Protein AF-Q0V3A7-F1 (afdb_monomer)

pLDDT: mean 83.29, std 17.0, range [27.94, 98.31]

Radius of gyration: 45.24 Å; Cα contacts (8 Å, |Δi|>4): 893; chains: 1; bounding box: 112×80×146 Å

Structure (mmCIF, N/CA/C/O backbone):
data_AF-Q0V3A7-F1
#
_entry.id   AF-Q0V3A7-F1
#
loop_
_atom_site.group_PDB
_atom_site.id
_atom_site.type_symbol
_atom_site.label_atom_id
_atom_site.label_alt_id
_atom_site.label_comp_id
_atom_site.label_asym_id
_atom_site.label_entity_id
_atom_site.label_seq_id
_atom_site.pdbx_PDB_ins_code
_atom_site.Cartn_x
_atom_site.Cartn_y
_atom_site.Cartn_z
_atom_site.occupancy
_atom_site.B_iso_or_equiv
_atom_site.auth_seq_id
_atom_site.auth_comp_id
_atom_site.auth_asym_id
_atom_site.auth_atom_id
_atom_site.pdbx_PDB_model_num
ATOM 1 N N . MET A 1 1 ? 56.114 9.437 -56.604 1.00 45.81 1 MET A N 1
ATOM 2 C CA . MET A 1 1 ? 55.515 10.430 -55.681 1.00 45.81 1 MET A CA 1
ATOM 3 C C . MET A 1 1 ? 55.776 9.882 -54.285 1.00 45.81 1 MET A C 1
ATOM 5 O O . MET A 1 1 ? 54.928 9.220 -53.710 1.00 45.81 1 MET A O 1
ATOM 9 N N . ASP A 1 2 ? 57.025 10.005 -53.835 1.00 43.81 2 ASP A N 1
ATOM 10 C CA . ASP A 1 2 ? 57.661 8.998 -52.955 1.00 43.81 2 ASP A CA 1
ATOM 11 C C . ASP A 1 2 ? 57.825 9.485 -51.507 1.00 43.81 2 ASP A C 1
ATOM 13 O O . ASP A 1 2 ? 58.567 8.934 -50.701 1.00 43.81 2 ASP A O 1
ATOM 17 N N . ILE A 1 3 ? 57.060 10.527 -51.195 1.00 52.53 3 ILE A N 1
ATOM 18 C CA . ILE A 1 3 ? 56.661 10.967 -49.867 1.00 52.53 3 ILE A CA 1
ATOM 19 C C . ILE A 1 3 ? 55.124 10.831 -49.912 1.00 52.53 3 ILE A C 1
ATOM 21 O O . ILE A 1 3 ? 54.512 11.344 -50.845 1.00 52.53 3 ILE A O 1
ATOM 25 N N . VAL A 1 4 ? 54.430 10.131 -49.013 1.00 59.22 4 VAL A N 1
ATOM 26 C CA . VAL A 1 4 ? 54.805 9.809 -47.632 1.00 59.22 4 VAL A CA 1
ATOM 27 C C . VAL A 1 4 ? 54.188 8.452 -47.206 1.00 59.22 4 VAL A C 1
ATOM 29 O O . VAL A 1 4 ? 52.972 8.376 -47.003 1.00 59.22 4 VAL A O 1
ATOM 32 N N . PRO A 1 5 ? 54.979 7.383 -46.988 1.00 69.31 5 PRO A N 1
ATOM 33 C CA . PRO A 1 5 ? 54.489 6.182 -46.301 1.00 69.31 5 PRO A CA 1
ATOM 34 C C . PRO A 1 5 ? 53.975 6.511 -44.891 1.00 69.31 5 PRO A C 1
ATOM 36 O O . PRO A 1 5 ? 52.945 6.005 -44.461 1.00 69.31 5 PRO A O 1
ATOM 39 N N . GLU A 1 6 ? 54.649 7.436 -44.202 1.00 77.88 6 GLU A N 1
ATOM 40 C CA . GLU A 1 6 ? 54.296 7.880 -42.850 1.00 77.88 6 GLU A CA 1
ATOM 41 C C . GLU A 1 6 ? 52.949 8.620 -42.803 1.00 77.88 6 GLU A C 1
ATOM 43 O O . GLU A 1 6 ? 52.169 8.365 -41.894 1.00 77.88 6 GLU A O 1
ATOM 48 N N . PHE A 1 7 ? 52.606 9.462 -43.792 1.00 79.94 7 PHE A N 1
ATOM 49 C CA . PHE A 1 7 ? 51.272 10.088 -43.856 1.00 79.94 7 PHE A CA 1
ATOM 50 C C . PHE A 1 7 ? 50.184 9.043 -44.082 1.00 79.94 7 PHE A C 1
ATOM 52 O O . PHE A 1 7 ? 49.153 9.104 -43.426 1.00 79.94 7 PHE A O 1
ATOM 59 N N . ALA A 1 8 ? 50.411 8.069 -44.971 1.00 79.19 8 ALA A N 1
ATOM 60 C CA . ALA A 1 8 ? 49.449 6.995 -45.199 1.00 79.19 8 ALA A CA 1
ATOM 61 C C . ALA A 1 8 ? 49.226 6.163 -43.922 1.00 79.19 8 ALA A C 1
ATOM 63 O O . ALA A 1 8 ? 48.082 5.866 -43.585 1.00 79.19 8 ALA A O 1
ATOM 64 N N . ILE A 1 9 ? 50.291 5.857 -43.172 1.00 82.94 9 ILE A N 1
ATOM 65 C CA . ILE A 1 9 ? 50.220 5.164 -41.874 1.00 82.94 9 ILE A CA 1
ATOM 66 C C . ILE A 1 9 ? 49.487 6.016 -40.825 1.00 82.94 9 ILE A C 1
ATOM 68 O O . ILE A 1 9 ? 48.584 5.513 -40.157 1.00 82.94 9 ILE A O 1
ATOM 72 N N . LEU A 1 10 ? 49.830 7.301 -40.690 1.00 87.19 10 LEU A N 1
ATOM 73 C CA . LEU A 1 10 ? 49.203 8.215 -39.727 1.00 87.19 10 LEU A CA 1
ATOM 74 C C . LEU A 1 10 ? 47.724 8.466 -40.045 1.00 87.19 10 LEU A C 1
ATOM 76 O O . LEU A 1 10 ? 46.902 8.437 -39.134 1.00 87.19 10 LEU A O 1
ATOM 80 N N . ALA A 1 11 ? 47.372 8.658 -41.318 1.00 86.50 11 ALA A N 1
ATOM 81 C CA . ALA A 1 11 ? 45.991 8.818 -41.766 1.00 86.50 11 ALA A CA 1
ATOM 82 C C . ALA A 1 11 ? 45.180 7.532 -41.560 1.00 86.50 11 ALA A C 1
ATOM 84 O O . ALA A 1 11 ? 44.065 7.599 -41.054 1.00 86.50 11 ALA A O 1
ATOM 85 N N . SER A 1 12 ? 45.755 6.365 -41.877 1.00 87.56 12 SER A N 1
ATOM 86 C CA . SER A 1 12 ? 45.109 5.068 -41.632 1.00 87.56 12 SER A CA 1
ATOM 87 C C . SER A 1 12 ? 44.838 4.862 -40.146 1.00 87.56 12 SER A C 1
ATOM 89 O O . SER A 1 12 ? 43.713 4.562 -39.767 1.00 87.56 12 SER A O 1
ATOM 91 N N . ARG A 1 13 ? 45.830 5.127 -39.284 1.00 91.38 13 ARG A N 1
ATOM 92 C CA . ARG A 1 13 ? 45.651 5.078 -37.830 1.00 91.38 13 ARG A CA 1
ATOM 93 C C . ARG A 1 13 ? 44.579 6.056 -37.348 1.00 91.38 13 ARG A C 1
ATOM 95 O O . ARG A 1 13 ? 43.698 5.643 -36.608 1.00 91.38 13 ARG A O 1
ATOM 102 N N . ALA A 1 14 ? 44.622 7.316 -37.779 1.00 92.75 14 ALA A N 1
ATOM 103 C CA . ALA A 1 14 ? 43.643 8.322 -37.370 1.00 92.75 14 ALA A CA 1
ATOM 104 C C . ALA A 1 14 ? 42.209 7.950 -37.792 1.00 92.75 14 ALA A C 1
ATOM 106 O O . ALA A 1 14 ? 41.275 8.159 -37.023 1.00 92.75 14 ALA A O 1
ATOM 107 N N . ILE A 1 15 ? 42.035 7.359 -38.981 1.00 95.38 15 ILE A N 1
ATOM 108 C CA . ILE A 1 15 ? 40.738 6.852 -39.449 1.00 95.38 15 ILE A CA 1
ATOM 109 C C . ILE A 1 15 ? 40.296 5.634 -38.630 1.00 95.38 15 ILE A C 1
ATOM 111 O O . ILE A 1 15 ? 39.128 5.573 -38.261 1.00 95.38 15 ILE A O 1
ATOM 115 N N . THR A 1 16 ? 41.196 4.710 -38.282 1.00 93.12 16 THR A N 1
ATOM 116 C CA . THR A 1 16 ? 40.890 3.559 -37.412 1.00 93.12 16 THR A CA 1
ATOM 117 C C . THR A 1 16 ? 40.509 3.991 -35.993 1.00 93.12 16 THR A C 1
ATOM 119 O O . THR A 1 16 ? 39.519 3.503 -35.445 1.00 93.12 16 THR A O 1
ATOM 122 N N . ASP A 1 17 ? 41.245 4.938 -35.407 1.00 94.25 17 ASP A N 1
ATOM 123 C CA . ASP A 1 17 ? 40.967 5.496 -34.079 1.00 94.25 17 ASP A CA 1
ATOM 124 C C . ASP A 1 17 ? 39.598 6.220 -34.081 1.00 94.25 17 ASP A C 1
ATOM 126 O O . ASP A 1 17 ? 38.772 6.004 -33.193 1.00 94.25 17 ASP A O 1
ATOM 130 N N . TYR A 1 18 ? 39.297 6.998 -35.129 1.00 96.31 18 TYR A N 1
ATOM 131 C CA . TYR A 1 18 ? 38.002 7.666 -35.318 1.00 96.31 18 TYR A CA 1
ATOM 132 C C . TYR A 1 18 ? 36.845 6.686 -35.600 1.00 96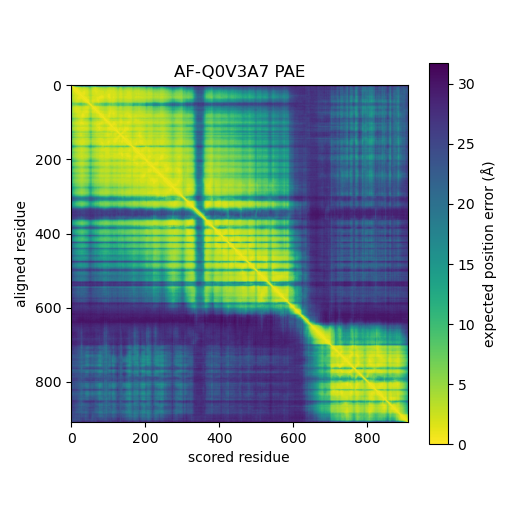.31 18 TYR A C 1
ATOM 134 O O . TYR A 1 18 ? 35.755 6.840 -35.050 1.00 96.31 18 TYR A O 1
ATOM 142 N N . ALA A 1 19 ? 37.063 5.641 -36.402 1.00 96.19 19 ALA A N 1
ATOM 143 C CA . ALA A 1 19 ? 36.079 4.582 -36.633 1.00 96.19 19 ALA A CA 1
ATOM 144 C C . ALA A 1 19 ? 35.749 3.841 -35.327 1.00 96.19 19 ALA A C 1
ATOM 146 O O . ALA A 1 19 ? 34.584 3.576 -35.039 1.00 96.19 19 ALA A O 1
ATOM 147 N N . THR A 1 20 ? 36.766 3.585 -34.498 1.00 94.06 20 THR A N 1
ATOM 148 C CA . THR A 1 20 ? 36.615 3.005 -33.156 1.00 94.06 20 THR A CA 1
ATOM 149 C C . THR A 1 20 ? 35.847 3.946 -32.223 1.00 94.06 20 THR A C 1
ATOM 151 O O . THR A 1 20 ? 34.995 3.492 -31.460 1.00 94.06 20 THR A O 1
ATOM 154 N N . GLN A 1 21 ? 36.085 5.261 -32.306 1.00 96.94 21 GLN A N 1
ATOM 155 C CA . GLN A 1 21 ? 35.310 6.264 -31.571 1.00 96.94 21 GLN A CA 1
ATOM 156 C C . GLN A 1 21 ? 33.831 6.245 -31.984 1.00 96.94 21 GLN A C 1
ATOM 158 O O . GLN A 1 21 ? 32.969 6.140 -31.112 1.00 96.94 21 GLN A O 1
ATOM 163 N N . LEU A 1 22 ? 33.526 6.296 -33.287 1.00 97.00 22 LEU A N 1
ATOM 164 C CA . LEU A 1 22 ? 32.149 6.215 -33.789 1.00 97.00 22 LEU A CA 1
ATOM 165 C C . LEU A 1 22 ? 31.464 4.912 -33.383 1.00 97.00 22 LEU A C 1
ATOM 167 O O . LEU A 1 22 ? 30.310 4.945 -32.970 1.00 97.00 22 LEU A O 1
ATOM 171 N N . GLU A 1 23 ? 32.163 3.779 -33.452 1.00 95.88 23 GLU A N 1
ATOM 172 C CA . GLU A 1 23 ? 31.641 2.486 -33.007 1.00 95.88 23 GLU A CA 1
ATOM 173 C C . GLU A 1 23 ? 31.365 2.482 -31.494 1.00 95.88 23 GLU A C 1
ATOM 175 O O . GLU A 1 23 ? 30.327 1.993 -31.052 1.00 95.88 23 GLU A O 1
ATOM 180 N N . GLY A 1 24 ? 32.224 3.116 -30.691 1.00 93.31 24 GLY A N 1
ATOM 181 C CA . GLY A 1 24 ? 31.993 3.327 -29.262 1.00 93.31 24 GLY A CA 1
ATOM 182 C C . GLY A 1 24 ? 30.755 4.182 -28.965 1.00 93.31 24 GLY A C 1
ATOM 183 O O . GLY A 1 24 ? 29.990 3.850 -28.059 1.00 93.31 24 GLY A O 1
ATOM 184 N N . LEU A 1 25 ? 30.517 5.246 -29.740 1.00 95.56 25 LEU A N 1
ATOM 185 C CA . LEU A 1 25 ? 29.295 6.059 -29.646 1.00 95.56 25 LEU A CA 1
ATOM 186 C C . LEU A 1 25 ? 28.062 5.260 -30.112 1.00 95.56 25 LEU A C 1
ATOM 188 O O . LEU A 1 25 ? 27.035 5.268 -29.434 1.00 95.56 25 LEU A O 1
ATOM 192 N N . ARG A 1 26 ? 28.192 4.484 -31.199 1.00 96.56 26 ARG A N 1
ATOM 193 C CA . ARG A 1 26 ? 27.162 3.585 -31.750 1.00 96.56 26 ARG A CA 1
ATOM 194 C C . ARG A 1 26 ? 26.708 2.537 -30.735 1.00 96.56 26 ARG A C 1
ATOM 196 O O . ARG A 1 26 ? 25.516 2.290 -30.600 1.00 96.56 26 ARG A O 1
ATOM 203 N N . LEU A 1 27 ? 27.649 1.917 -30.020 1.00 91.38 27 LEU A N 1
ATOM 204 C CA . LEU A 1 27 ? 27.371 0.899 -29.000 1.00 91.38 27 LEU A CA 1
ATOM 205 C C . LEU A 1 27 ? 26.739 1.489 -27.731 1.00 91.38 27 LEU A C 1
ATOM 207 O O . LEU A 1 27 ? 25.970 0.801 -27.064 1.00 91.38 27 LEU A O 1
ATOM 211 N N . LYS A 1 28 ? 27.029 2.758 -27.418 1.00 92.38 28 LYS A N 1
ATOM 212 C CA . LYS A 1 28 ? 26.394 3.517 -26.327 1.00 92.38 28 LYS A CA 1
ATOM 213 C C . LYS A 1 28 ? 25.051 4.149 -26.715 1.00 92.38 28 LYS A C 1
ATOM 215 O O . LYS A 1 28 ? 24.356 4.644 -25.836 1.00 92.38 28 LYS A O 1
ATOM 220 N N . ASN A 1 29 ? 24.691 4.132 -28.001 1.00 96.81 29 ASN A N 1
ATOM 221 C CA . ASN A 1 29 ? 23.592 4.905 -28.589 1.00 96.81 29 ASN A CA 1
ATOM 222 C C . ASN A 1 29 ? 23.706 6.431 -28.373 1.00 96.81 29 ASN A C 1
ATOM 224 O O . ASN A 1 29 ? 22.693 7.129 -28.324 1.00 96.81 29 ASN A O 1
ATOM 228 N N . ASP A 1 30 ? 24.928 6.964 -28.266 1.00 96.69 30 ASP A N 1
ATOM 229 C CA . ASP A 1 30 ? 25.177 8.410 -28.187 1.00 96.69 30 ASP A CA 1
ATOM 230 C C . ASP A 1 30 ? 25.087 9.030 -29.590 1.00 96.69 30 ASP A C 1
ATOM 232 O O . ASP A 1 30 ? 26.077 9.366 -30.250 1.00 96.69 30 ASP A O 1
ATOM 236 N N . TRP A 1 31 ? 23.855 9.099 -30.092 1.00 98.00 31 TRP A N 1
ATOM 237 C CA . TRP A 1 31 ? 23.577 9.534 -31.453 1.00 98.00 31 TRP A CA 1
ATOM 238 C C . TRP A 1 31 ? 23.807 11.026 -31.659 1.00 98.00 31 TRP A C 1
ATOM 240 O O . TRP A 1 31 ? 24.150 11.416 -32.770 1.00 98.00 31 TRP A O 1
ATOM 250 N N . ALA A 1 32 ? 23.674 11.857 -30.622 1.00 98.00 32 ALA A N 1
ATOM 251 C CA . ALA A 1 32 ? 23.989 13.276 -30.732 1.00 98.00 32 ALA A CA 1
ATOM 252 C C . ALA A 1 32 ? 25.490 13.481 -30.988 1.00 98.00 32 ALA A C 1
ATOM 254 O O . ALA A 1 32 ? 25.848 14.114 -31.983 1.00 98.00 32 ALA A O 1
ATOM 255 N N . ALA A 1 33 ? 26.369 12.888 -30.169 1.00 97.69 33 ALA A N 1
ATOM 256 C CA . ALA A 1 33 ? 27.809 12.994 -30.391 1.00 97.69 33 ALA A CA 1
ATOM 257 C C . ALA A 1 33 ? 28.242 12.307 -31.695 1.00 97.69 33 ALA A C 1
ATOM 259 O O . ALA A 1 33 ? 29.093 12.838 -32.413 1.00 97.69 33 ALA A O 1
ATOM 260 N N . ALA A 1 34 ? 27.644 11.160 -32.042 1.00 98.12 34 ALA A N 1
ATOM 261 C CA . ALA A 1 34 ? 27.941 10.473 -33.297 1.00 98.12 34 ALA A CA 1
ATOM 262 C C . ALA A 1 34 ? 27.535 11.313 -34.519 1.00 98.12 34 ALA A C 1
ATOM 264 O O . ALA A 1 34 ? 28.309 11.410 -35.467 1.00 98.12 34 ALA A O 1
ATOM 265 N N . TYR A 1 35 ? 26.361 11.955 -34.491 1.00 98.31 35 TYR A N 1
ATOM 266 C CA . TYR A 1 35 ? 25.869 12.784 -35.594 1.00 98.31 35 TYR A CA 1
ATOM 267 C C . TYR A 1 35 ? 26.767 13.998 -35.838 1.00 98.31 35 TYR A C 1
ATOM 269 O O . TYR A 1 35 ? 27.238 14.183 -36.959 1.00 98.31 35 TYR A O 1
ATOM 277 N N . GLU A 1 36 ? 27.085 14.770 -34.792 1.00 98.06 36 GLU A N 1
ATOM 278 C CA . GLU A 1 36 ? 28.024 15.898 -34.900 1.00 98.06 36 GLU A CA 1
ATOM 279 C C . GLU A 1 36 ? 29.405 15.432 -35.400 1.00 98.06 36 GLU A C 1
ATOM 281 O O . GLU A 1 36 ? 30.025 16.091 -36.237 1.00 98.06 36 GLU A O 1
ATOM 286 N N . SER A 1 37 ? 29.859 14.249 -34.963 1.00 97.81 37 SER A N 1
ATOM 287 C CA . SER A 1 37 ? 31.139 13.674 -35.395 1.00 97.81 37 SER A CA 1
ATOM 288 C C . SER A 1 37 ? 31.186 13.340 -36.889 1.00 97.81 37 SER A C 1
ATOM 290 O O . SER A 1 37 ? 32.270 13.437 -37.466 1.00 97.81 37 SER A O 1
ATOM 292 N N . VAL A 1 38 ? 30.073 12.947 -37.529 1.00 97.75 38 VAL A N 1
ATOM 293 C CA . VAL A 1 38 ? 30.041 12.511 -38.948 1.00 97.75 38 VAL A CA 1
ATOM 294 C C . VAL A 1 38 ? 29.666 13.605 -39.951 1.00 97.75 38 VAL A C 1
ATOM 296 O O . VAL A 1 38 ? 29.757 13.367 -41.156 1.00 97.75 38 VAL A O 1
ATOM 299 N N . LEU A 1 39 ? 29.297 14.813 -39.507 1.00 97.62 39 LEU A N 1
ATOM 300 C CA . LEU A 1 39 ? 28.888 15.913 -40.402 1.00 97.62 39 LEU A CA 1
ATOM 301 C C . LEU A 1 39 ? 29.908 16.209 -41.515 1.00 97.62 39 LEU A C 1
ATOM 303 O O . LEU A 1 39 ? 29.526 16.487 -42.652 1.00 97.62 39 LEU A O 1
ATOM 307 N N . TRP A 1 40 ? 31.206 16.100 -41.219 1.00 97.06 40 TRP A N 1
ATOM 308 C CA . TRP A 1 40 ? 32.260 16.305 -42.216 1.00 97.06 40 TRP A CA 1
ATOM 309 C C . TRP A 1 40 ? 32.291 15.208 -43.292 1.00 97.06 40 TRP A C 1
ATOM 311 O O . TRP A 1 40 ? 32.636 15.499 -44.434 1.00 97.06 40 TRP A O 1
ATOM 321 N N . MET A 1 41 ? 31.899 13.970 -42.967 1.00 96.56 41 MET A N 1
ATOM 322 C CA . MET A 1 41 ? 31.795 12.876 -43.941 1.00 96.56 41 MET A CA 1
ATOM 323 C C . MET A 1 41 ? 30.597 13.072 -44.868 1.00 96.56 41 MET A C 1
ATOM 325 O O . MET A 1 41 ? 30.699 12.806 -46.064 1.00 96.56 41 MET A O 1
ATOM 329 N N . VAL A 1 42 ? 29.474 13.564 -44.331 1.00 95.81 42 VAL A N 1
ATOM 330 C CA . VAL A 1 42 ? 28.287 13.932 -45.121 1.00 95.81 42 VAL A CA 1
ATOM 331 C C . VAL A 1 42 ? 28.647 15.035 -46.123 1.00 95.81 42 VAL A C 1
ATOM 333 O O . VAL A 1 42 ? 28.315 14.934 -47.303 1.00 95.81 42 VAL A O 1
ATOM 336 N N . GLU A 1 43 ? 29.373 16.062 -45.675 1.00 96.75 43 GLU A N 1
ATOM 337 C CA . GLU A 1 43 ? 29.843 17.152 -46.536 1.00 96.75 43 GLU A CA 1
ATOM 338 C C . GLU A 1 43 ? 30.898 16.688 -47.554 1.00 96.75 43 GLU A C 1
ATOM 340 O O . GLU A 1 43 ? 30.841 17.097 -48.717 1.00 96.75 43 GLU A O 1
ATOM 345 N N . LEU A 1 44 ? 31.808 15.784 -47.166 1.00 95.75 44 LEU A N 1
ATOM 346 C CA . LEU A 1 44 ? 32.744 15.138 -48.089 1.00 95.75 44 LEU A CA 1
ATOM 347 C C . LEU A 1 44 ? 31.976 14.411 -49.197 1.00 95.75 44 LEU A C 1
ATOM 349 O O . LEU A 1 44 ? 32.103 14.797 -50.351 1.00 95.75 44 LEU A O 1
ATOM 353 N N . ALA A 1 45 ? 31.097 13.461 -48.861 1.00 94.31 45 ALA A N 1
ATOM 354 C CA . ALA A 1 45 ? 30.316 12.695 -49.840 1.00 94.31 45 ALA A CA 1
ATOM 355 C C . ALA A 1 45 ? 29.438 13.571 -50.759 1.00 94.31 45 ALA A C 1
ATOM 357 O O . ALA A 1 45 ? 29.156 13.197 -51.898 1.00 94.31 45 ALA A O 1
ATOM 358 N N . ARG A 1 46 ? 29.005 14.746 -50.280 1.00 94.75 46 ARG A N 1
ATOM 359 C CA . ARG A 1 46 ? 28.258 15.743 -51.066 1.00 94.75 46 ARG A CA 1
ATOM 360 C C . ARG A 1 46 ? 29.145 16.525 -52.045 1.00 94.75 46 ARG A C 1
ATOM 362 O O . ARG A 1 46 ? 28.638 17.026 -53.049 1.00 94.75 46 ARG A O 1
ATOM 369 N N . THR A 1 47 ? 30.431 16.679 -51.737 1.00 94.50 47 THR A N 1
ATOM 370 C CA . THR A 1 47 ? 31.404 17.464 -52.517 1.00 94.50 47 THR A CA 1
ATOM 371 C C . THR A 1 47 ? 32.371 16.603 -53.338 1.00 94.50 47 THR A C 1
ATOM 373 O O . THR A 1 47 ? 33.026 17.133 -54.239 1.00 94.50 47 THR A O 1
ATOM 376 N N . SER A 1 48 ? 32.407 15.287 -53.100 1.00 90.50 48 SER A N 1
ATOM 377 C CA . SER A 1 48 ? 33.153 14.289 -53.870 1.00 90.50 48 SER A CA 1
ATOM 378 C C . SER A 1 48 ? 32.907 14.414 -55.383 1.00 90.50 48 SER A C 1
ATOM 380 O O . SER A 1 48 ? 31.752 14.440 -55.824 1.00 90.50 48 SER A O 1
ATOM 382 N N . PRO A 1 49 ? 33.954 14.425 -56.228 1.00 88.44 49 PRO A N 1
ATOM 383 C CA . PRO A 1 49 ? 33.775 14.350 -57.672 1.00 88.44 49 PRO A CA 1
ATOM 384 C C . PRO A 1 49 ? 33.247 12.965 -58.077 1.00 88.44 49 PRO A C 1
ATOM 386 O O . PRO A 1 49 ? 33.777 11.941 -57.657 1.00 88.44 49 PRO A O 1
ATOM 389 N N . ILE A 1 50 ? 32.247 12.928 -58.966 1.00 84.50 50 ILE A N 1
ATOM 390 C CA . ILE A 1 50 ? 31.606 11.685 -59.457 1.00 84.50 50 ILE A CA 1
ATOM 391 C C . ILE A 1 50 ? 32.620 10.717 -60.099 1.00 84.50 50 ILE A C 1
ATOM 393 O O . ILE A 1 50 ? 32.423 9.504 -60.100 1.00 84.50 50 ILE A O 1
ATOM 397 N N . THR A 1 51 ? 33.713 11.247 -60.652 1.00 86.12 51 THR A N 1
ATOM 398 C CA . THR A 1 51 ? 34.800 10.470 -61.253 1.00 86.12 51 THR A CA 1
ATOM 399 C C . THR A 1 51 ? 36.140 10.906 -60.679 1.00 86.12 51 THR A C 1
ATOM 401 O O . THR A 1 51 ? 36.542 12.055 -60.879 1.00 86.12 51 THR A O 1
ATOM 404 N N . THR A 1 52 ? 36.869 9.988 -60.045 1.00 83.81 52 THR A N 1
ATOM 405 C CA . THR A 1 52 ? 38.249 10.236 -59.618 1.00 83.81 52 THR A CA 1
ATOM 406 C 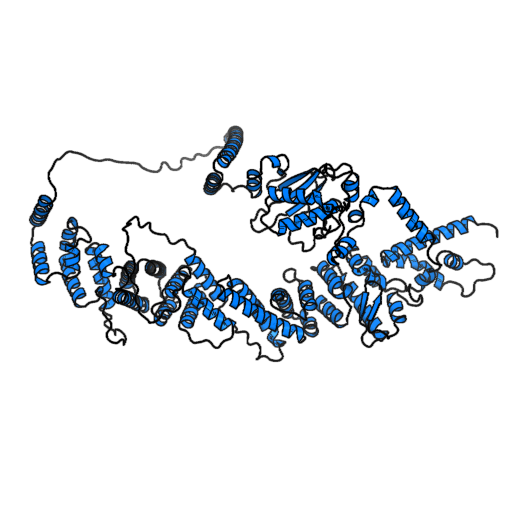C . THR A 1 52 ? 39.155 10.454 -60.836 1.00 83.81 52 THR A C 1
ATOM 408 O O . THR A 1 52 ? 39.247 9.559 -61.684 1.00 83.81 52 THR A O 1
ATOM 411 N N . PRO A 1 53 ? 39.858 11.597 -60.956 1.00 84.62 53 PRO A N 1
ATOM 412 C CA . PRO A 1 53 ? 40.839 11.786 -62.016 1.00 84.62 53 PRO A CA 1
ATOM 413 C C . PRO A 1 53 ? 41.973 10.751 -61.897 1.00 84.62 53 PRO A C 1
ATOM 415 O O . PRO A 1 53 ? 42.442 10.492 -60.783 1.00 84.62 53 PRO A O 1
ATOM 418 N N . PRO A 1 54 ? 42.466 10.169 -63.009 1.00 82.38 54 PRO A N 1
ATOM 419 C CA . PRO A 1 54 ? 43.562 9.205 -62.963 1.00 82.38 54 PRO A CA 1
ATOM 420 C C . PRO A 1 54 ? 44.773 9.728 -62.176 1.00 82.38 54 PRO A C 1
ATOM 422 O O . PRO A 1 54 ? 45.170 10.887 -62.310 1.00 82.38 54 PRO A O 1
ATOM 425 N N . GLY A 1 55 ? 45.352 8.871 -61.333 1.00 84.19 55 GLY A N 1
ATOM 426 C CA . GLY A 1 55 ? 46.525 9.197 -60.516 1.00 84.19 55 GLY A CA 1
ATOM 427 C C . GLY A 1 55 ? 46.268 10.063 -59.275 1.00 84.19 55 GLY A C 1
ATOM 428 O O . GLY A 1 55 ? 47.232 10.395 -58.591 1.00 84.19 55 GLY A O 1
ATOM 429 N N . HIS A 1 56 ? 45.016 10.416 -58.960 1.00 82.88 56 HIS A N 1
ATOM 430 C CA . HIS A 1 56 ? 44.678 11.173 -57.750 1.00 82.88 56 HIS A CA 1
ATOM 431 C C . HIS A 1 56 ? 44.168 10.243 -56.640 1.00 82.88 56 HIS A C 1
ATOM 433 O O . HIS A 1 56 ? 43.259 9.439 -56.852 1.00 82.88 56 HIS A O 1
ATOM 439 N N . LEU A 1 57 ? 44.745 10.366 -55.441 1.00 83.06 57 LEU A N 1
ATOM 440 C CA . LEU A 1 57 ? 44.225 9.745 -54.224 1.00 83.06 57 LEU A CA 1
ATOM 441 C C . LEU A 1 57 ? 43.255 10.730 -53.566 1.00 83.06 57 LEU A C 1
ATOM 443 O O . LEU A 1 57 ? 43.680 11.789 -53.110 1.00 83.06 57 LEU A O 1
ATOM 447 N N . LEU A 1 58 ? 41.967 10.392 -53.540 1.00 88.69 58 LEU A N 1
ATOM 448 C CA . LEU A 1 58 ? 40.955 11.182 -52.839 1.00 88.69 58 LEU A CA 1
ATOM 449 C C . LEU A 1 58 ? 40.757 10.642 -51.404 1.00 88.69 58 LEU A C 1
ATOM 451 O O . LEU A 1 58 ? 41.004 9.450 -51.184 1.00 88.69 58 LEU A O 1
ATOM 455 N N . PRO A 1 59 ? 40.323 11.463 -50.425 1.00 89.62 59 PRO A N 1
ATOM 456 C CA . PRO A 1 59 ? 40.086 11.019 -49.044 1.00 89.62 59 PRO A CA 1
ATOM 457 C C . PRO A 1 59 ? 39.153 9.803 -48.929 1.00 89.62 59 PRO A C 1
ATOM 459 O O . PRO A 1 59 ? 39.373 8.922 -48.100 1.00 89.62 59 PRO A O 1
ATOM 462 N N . GLU A 1 60 ? 38.163 9.716 -49.814 1.00 92.75 60 GLU A N 1
ATOM 463 C CA . GLU A 1 60 ? 37.193 8.630 -49.942 1.00 92.75 60 GLU A CA 1
ATOM 464 C C . GLU A 1 60 ? 37.875 7.283 -50.195 1.00 92.75 60 GLU A C 1
ATOM 466 O O . GLU A 1 60 ? 37.436 6.283 -49.647 1.00 92.75 60 GLU A O 1
ATOM 471 N N . HIS A 1 61 ? 38.980 7.239 -50.949 1.00 90.62 61 HIS A N 1
ATOM 472 C CA . HIS A 1 61 ? 39.734 5.997 -51.163 1.00 90.62 61 HIS A CA 1
ATOM 473 C C . HIS A 1 61 ? 40.405 5.496 -49.871 1.00 90.62 61 HIS A C 1
ATOM 475 O O . HIS A 1 61 ? 40.565 4.291 -49.678 1.00 90.62 61 HIS A O 1
ATOM 481 N N . ILE A 1 62 ? 40.818 6.414 -48.989 1.00 90.19 62 ILE A N 1
ATOM 482 C CA . ILE A 1 62 ? 41.423 6.060 -47.698 1.00 90.19 62 ILE A CA 1
ATOM 483 C C . ILE A 1 62 ? 40.321 5.594 -46.738 1.00 90.19 62 ILE A C 1
ATOM 485 O O . ILE A 1 62 ? 40.472 4.561 -46.092 1.00 90.19 62 ILE A O 1
ATOM 489 N N . LEU A 1 63 ? 39.179 6.290 -46.713 1.00 94.50 63 LEU A N 1
ATOM 490 C CA . LEU A 1 63 ? 37.996 5.872 -45.955 1.00 94.50 63 LEU A CA 1
ATOM 491 C C . LEU A 1 63 ? 37.442 4.521 -46.436 1.00 94.50 63 LEU A C 1
ATOM 493 O O . LEU A 1 63 ? 37.121 3.677 -45.609 1.00 94.50 63 LEU A O 1
ATOM 497 N N . ASP A 1 64 ? 37.416 4.259 -47.743 1.00 93.50 64 ASP A N 1
ATOM 498 C CA . ASP A 1 64 ? 37.018 2.966 -48.318 1.00 93.50 64 ASP A CA 1
ATOM 499 C C . ASP A 1 64 ? 37.909 1.815 -47.852 1.00 93.50 64 ASP A C 1
ATOM 501 O O . ASP A 1 64 ? 37.421 0.714 -47.606 1.00 93.50 64 ASP A O 1
ATOM 505 N N . SER A 1 65 ? 39.212 2.070 -47.721 1.00 92.69 65 SER A N 1
ATOM 506 C CA . SER A 1 65 ? 40.181 1.064 -47.293 1.00 92.69 65 SER A CA 1
ATOM 507 C C . SER A 1 65 ? 40.228 0.856 -45.779 1.00 92.69 65 SER A C 1
ATOM 509 O O . SER A 1 65 ? 40.579 -0.243 -45.359 1.00 92.69 65 SER A O 1
ATOM 511 N N . GLN A 1 66 ? 39.978 1.895 -44.977 1.00 95.06 66 GLN A N 1
ATOM 512 C CA . GLN A 1 66 ? 40.256 1.895 -43.530 1.00 95.06 66 GLN A CA 1
ATOM 513 C C . GLN A 1 66 ? 38.985 1.959 -42.668 1.00 95.06 66 GLN A C 1
ATOM 515 O O . GLN A 1 66 ? 39.006 1.570 -41.505 1.00 95.06 66 GLN A O 1
ATOM 520 N N . PHE A 1 67 ? 37.862 2.408 -43.230 1.00 96.38 67 PHE A N 1
ATOM 521 C CA . PHE A 1 67 ? 36.562 2.466 -42.562 1.00 96.38 67 PHE A CA 1
ATOM 522 C C . PHE A 1 67 ? 35.423 2.164 -43.560 1.00 96.38 67 PHE A C 1
ATOM 524 O O . PHE A 1 67 ? 34.626 3.049 -43.869 1.00 96.38 67 PHE A O 1
ATOM 531 N N . PRO A 1 68 ? 35.294 0.923 -44.078 1.00 94.56 68 PRO A N 1
ATOM 532 C CA . PRO A 1 68 ? 34.424 0.614 -45.226 1.00 94.56 68 PRO A CA 1
ATOM 533 C C . PRO A 1 68 ? 32.942 1.000 -45.060 1.00 94.56 68 PRO A C 1
ATOM 535 O O . PRO A 1 68 ? 32.242 1.241 -46.043 1.00 94.56 68 PRO A O 1
ATOM 538 N N . VAL A 1 69 ? 32.459 1.095 -43.816 1.00 96.00 69 VAL A N 1
ATOM 539 C CA . VAL A 1 69 ? 31.082 1.493 -43.484 1.00 96.00 69 VAL A CA 1
ATOM 540 C C . VAL A 1 69 ? 30.860 3.012 -43.432 1.00 96.00 69 VAL A C 1
ATOM 542 O O . VAL A 1 69 ? 29.736 3.436 -43.173 1.00 96.00 69 VAL A O 1
ATOM 545 N N . TRP A 1 70 ? 31.869 3.852 -43.705 1.00 96.75 70 TRP A N 1
ATOM 546 C CA . TRP A 1 70 ? 31.747 5.320 -43.653 1.00 96.75 70 TRP A CA 1
ATOM 547 C C . TRP A 1 70 ? 30.580 5.850 -44.498 1.00 96.75 70 TRP A C 1
ATOM 549 O O . TRP A 1 70 ? 29.857 6.743 -44.062 1.00 96.75 70 TRP A O 1
ATOM 559 N N . ARG A 1 71 ? 30.311 5.241 -45.664 1.00 95.12 71 ARG A N 1
ATOM 560 C CA . ARG A 1 71 ? 29.168 5.624 -46.507 1.00 95.12 71 ARG A CA 1
ATOM 561 C C . ARG A 1 71 ? 27.820 5.448 -45.805 1.00 95.12 71 ARG A C 1
ATOM 563 O O . ARG A 1 71 ? 26.942 6.282 -46.007 1.00 95.12 71 ARG A O 1
ATOM 570 N N . LEU A 1 72 ? 27.664 4.442 -44.940 1.00 96.56 72 LEU A N 1
ATOM 571 C CA . LEU A 1 72 ? 26.433 4.239 -44.161 1.00 96.56 72 LEU A CA 1
ATOM 572 C C . LEU A 1 72 ? 26.168 5.438 -43.241 1.00 96.56 72 LEU A C 1
ATOM 574 O O . LEU A 1 72 ? 25.047 5.937 -43.171 1.00 96.56 72 LEU A O 1
ATOM 578 N N . TRP A 1 73 ? 27.227 5.964 -42.621 1.00 97.31 73 TRP A N 1
ATOM 579 C CA . TRP A 1 73 ? 27.176 7.184 -41.818 1.00 97.31 73 TRP A CA 1
ATOM 580 C C . TRP A 1 73 ? 26.888 8.440 -42.653 1.00 97.31 73 TRP A C 1
ATOM 582 O O . TRP A 1 73 ? 26.254 9.358 -42.146 1.00 97.31 73 TRP A O 1
ATOM 592 N N . THR A 1 74 ? 27.268 8.481 -43.937 1.00 96.12 74 THR A N 1
ATOM 593 C CA . THR A 1 74 ? 26.902 9.601 -44.833 1.00 96.12 74 THR A CA 1
ATOM 594 C C . THR A 1 74 ? 25.460 9.560 -45.339 1.00 96.12 74 THR A C 1
ATOM 596 O O . THR A 1 74 ? 24.897 10.605 -45.669 1.00 96.12 74 THR A O 1
ATOM 599 N N . TYR A 1 75 ? 24.845 8.374 -45.396 1.00 96.12 75 TYR A N 1
ATOM 600 C CA . TYR A 1 75 ? 23.426 8.221 -45.733 1.00 96.12 75 TYR A CA 1
ATOM 601 C C . TYR A 1 75 ? 22.499 8.435 -44.528 1.00 96.12 75 TYR A C 1
ATOM 603 O O . TYR A 1 75 ? 21.316 8.720 -44.722 1.00 96.12 75 TYR A O 1
ATOM 611 N N . TRP A 1 76 ? 23.032 8.352 -43.305 1.00 98.12 76 TRP A N 1
ATOM 612 C CA . TRP A 1 76 ? 22.291 8.561 -42.065 1.00 98.12 76 TRP A CA 1
ATOM 613 C C . TRP A 1 76 ? 21.752 9.994 -41.950 1.00 98.12 76 TRP A C 1
ATOM 615 O O . TRP A 1 76 ? 22.494 10.975 -41.997 1.00 98.12 76 TRP A O 1
ATOM 625 N N . LYS A 1 77 ? 20.431 10.111 -41.801 1.00 97.50 77 LYS A N 1
ATOM 626 C CA . LYS A 1 77 ? 19.690 11.371 -41.651 1.00 97.50 77 LYS A CA 1
ATOM 627 C C . LYS A 1 77 ? 18.679 11.218 -40.508 1.00 97.50 77 LYS A C 1
ATOM 629 O O . LYS A 1 77 ? 17.488 11.041 -40.774 1.00 97.50 77 LYS A O 1
ATOM 634 N N . PRO A 1 78 ? 19.145 11.230 -39.247 1.00 97.31 78 PRO A N 1
ATOM 635 C CA . PRO A 1 78 ? 18.286 11.093 -38.078 1.00 97.31 78 PRO A CA 1
ATOM 636 C C . PRO A 1 78 ? 17.390 12.319 -37.889 1.00 97.31 78 PRO A C 1
ATOM 638 O O . PRO A 1 78 ? 17.666 13.409 -38.402 1.00 97.31 78 PRO A O 1
ATOM 641 N N . ASN A 1 79 ? 16.359 12.180 -37.054 1.00 97.94 79 ASN A N 1
ATOM 642 C CA . ASN A 1 79 ? 15.705 13.349 -36.481 1.00 97.94 79 ASN A CA 1
ATOM 643 C C . ASN A 1 79 ? 16.658 14.006 -35.462 1.00 97.94 79 ASN A C 1
ATOM 645 O O . ASN A 1 79 ? 16.782 13.563 -34.322 1.00 97.94 79 ASN A O 1
ATOM 649 N N . VAL A 1 80 ? 17.331 15.082 -35.887 1.00 97.69 80 VAL A N 1
ATOM 650 C CA . VAL A 1 80 ? 18.336 15.808 -35.087 1.00 97.69 80 VAL A CA 1
ATOM 651 C C . VAL A 1 80 ? 17.762 16.362 -33.774 1.00 97.69 80 VAL A C 1
ATOM 653 O O . VAL A 1 80 ? 18.486 16.458 -32.786 1.00 97.69 80 VAL A O 1
ATOM 656 N N . GLN A 1 81 ? 16.470 16.709 -33.729 1.00 97.56 81 GLN A N 1
ATOM 657 C CA . GLN A 1 81 ? 15.822 17.163 -32.492 1.00 97.56 81 GLN A CA 1
ATOM 658 C C . GLN A 1 81 ? 15.657 15.998 -31.509 1.00 97.56 81 GLN A C 1
ATOM 660 O O . GLN A 1 81 ? 16.068 16.121 -30.357 1.00 97.56 81 GLN A O 1
ATOM 665 N N . ARG A 1 82 ? 15.171 14.847 -31.992 1.00 96.88 82 ARG A N 1
ATOM 666 C CA . ARG A 1 82 ? 14.994 13.617 -31.205 1.00 96.88 82 ARG A CA 1
ATOM 667 C C . ARG A 1 82 ? 16.295 13.125 -30.584 1.00 96.88 82 ARG A C 1
ATOM 669 O O . ARG A 1 82 ? 16.353 12.917 -29.378 1.00 96.88 82 ARG A O 1
ATOM 676 N N . ILE A 1 83 ? 17.362 12.975 -31.374 1.00 97.81 83 ILE A N 1
ATOM 677 C CA . ILE A 1 83 ? 18.642 12.466 -30.846 1.00 97.81 83 ILE A CA 1
ATOM 678 C C . ILE A 1 83 ? 19.279 13.419 -29.825 1.00 97.81 83 ILE A C 1
ATOM 680 O O . ILE A 1 83 ? 19.940 12.953 -28.903 1.00 97.81 83 ILE A O 1
ATOM 684 N N . ARG A 1 84 ? 19.051 14.737 -29.943 1.00 97.31 84 ARG A N 1
ATOM 685 C CA . ARG A 1 84 ? 19.507 15.732 -28.958 1.00 97.31 84 ARG A CA 1
ATOM 686 C C . ARG A 1 84 ? 18.652 15.731 -27.691 1.00 97.31 84 ARG A C 1
ATOM 688 O O . ARG A 1 84 ? 19.212 15.867 -26.612 1.00 97.31 84 ARG A O 1
ATOM 695 N N . HIS A 1 85 ? 17.334 15.543 -27.814 1.00 95.50 85 HIS A N 1
ATOM 696 C CA . HIS A 1 85 ? 16.436 15.343 -26.670 1.00 95.50 85 HIS A CA 1
ATOM 697 C C . HIS A 1 85 ? 16.848 14.099 -25.881 1.00 95.50 85 HIS A C 1
ATOM 699 O O . HIS A 1 85 ? 17.154 14.207 -24.699 1.00 95.50 85 HIS A O 1
ATOM 705 N N . LEU A 1 86 ? 16.995 12.952 -26.553 1.00 95.75 86 LEU A N 1
ATOM 706 C CA . LEU A 1 86 ? 17.451 11.710 -25.923 1.00 95.75 86 LEU A CA 1
ATOM 707 C C . LEU A 1 86 ? 18.843 11.863 -25.288 1.00 95.75 86 LEU A C 1
ATOM 709 O O . LEU A 1 86 ? 19.032 11.463 -24.149 1.00 95.75 86 LEU A O 1
ATOM 713 N N . ALA A 1 87 ? 19.802 12.519 -25.948 1.00 95.31 87 ALA A N 1
ATOM 714 C CA . ALA A 1 87 ? 21.120 12.774 -25.353 1.00 95.31 87 ALA A CA 1
ATOM 715 C C . ALA A 1 87 ? 21.106 13.719 -24.128 1.00 95.31 87 ALA A C 1
ATOM 717 O O . ALA A 1 87 ? 22.122 13.829 -23.446 1.00 95.31 87 ALA A O 1
ATOM 718 N N . SER A 1 88 ? 19.988 14.404 -23.850 1.00 94.50 88 SER A N 1
ATOM 719 C CA . SER A 1 88 ? 19.799 15.205 -22.630 1.00 94.50 88 SER A CA 1
ATOM 720 C C . SER A 1 88 ? 19.121 14.446 -21.482 1.00 94.50 88 SER A C 1
ATOM 722 O O . SER A 1 88 ? 19.140 14.929 -20.351 1.00 94.50 88 SER A O 1
ATOM 724 N N . CYS A 1 89 ? 18.549 13.272 -21.758 1.00 92.75 89 CYS A N 1
ATOM 725 C CA . CYS A 1 89 ? 17.944 12.396 -20.760 1.00 92.75 89 CYS A CA 1
ATOM 726 C C . CYS A 1 89 ? 19.015 11.652 -19.949 1.00 92.75 89 CYS A C 1
ATOM 728 O O . CYS A 1 89 ? 20.118 11.389 -20.431 1.00 92.75 89 CYS A O 1
ATOM 730 N N . ASP A 1 90 ? 18.654 11.235 -18.736 1.00 90.06 90 ASP A N 1
ATOM 731 C CA . ASP A 1 90 ? 19.491 10.363 -17.908 1.00 90.06 90 ASP A CA 1
ATOM 732 C C . ASP A 1 90 ? 19.900 9.068 -18.648 1.00 90.06 90 ASP A C 1
ATOM 734 O O . ASP A 1 90 ? 19.072 8.321 -19.190 1.00 90.06 90 ASP A O 1
ATOM 738 N N . CYS A 1 91 ? 21.207 8.791 -18.655 1.00 86.25 91 CYS A N 1
ATOM 739 C CA . CYS A 1 91 ? 21.781 7.648 -19.345 1.00 86.25 91 CYS A CA 1
ATOM 740 C C . CYS A 1 91 ? 21.316 6.315 -18.742 1.00 86.25 91 CYS A C 1
ATOM 742 O O . CYS A 1 91 ? 21.092 5.371 -19.503 1.00 86.25 91 CYS A O 1
ATOM 744 N N . GLU A 1 92 ? 21.087 6.234 -17.425 1.00 86.81 92 GLU A N 1
ATOM 745 C CA . GLU A 1 92 ? 20.604 5.011 -16.776 1.00 86.81 92 GLU A CA 1
ATOM 746 C C . GLU A 1 92 ? 19.221 4.631 -17.318 1.00 86.81 92 GLU A C 1
ATOM 748 O O . GLU A 1 92 ? 19.019 3.498 -17.771 1.00 86.81 92 GLU A O 1
ATOM 753 N N . LYS A 1 93 ? 18.307 5.607 -17.403 1.00 88.50 93 LYS A N 1
ATOM 754 C CA . LYS A 1 93 ? 16.964 5.446 -17.984 1.00 88.50 93 LYS A CA 1
ATOM 755 C C . LYS A 1 93 ? 17.016 4.973 -19.436 1.00 88.50 93 LYS A C 1
ATOM 757 O O . LYS A 1 93 ? 16.248 4.090 -19.818 1.00 88.50 93 LYS A O 1
ATOM 762 N N . LEU A 1 94 ? 17.929 5.510 -20.248 1.00 91.69 94 LEU A N 1
ATOM 763 C CA . LEU A 1 94 ? 18.063 5.110 -21.652 1.00 91.69 94 LEU A CA 1
ATOM 764 C C . LEU A 1 94 ? 18.699 3.729 -21.849 1.00 91.69 94 LEU A C 1
ATOM 766 O O . LEU A 1 94 ? 18.333 3.043 -22.807 1.00 91.69 94 LEU A O 1
ATOM 770 N N . THR A 1 95 ? 19.583 3.261 -20.956 1.00 88.88 95 THR A N 1
ATOM 771 C CA . THR A 1 95 ? 20.132 1.893 -21.073 1.00 88.88 95 THR A CA 1
ATOM 772 C C . THR A 1 95 ? 19.037 0.822 -21.036 1.00 88.88 95 THR A C 1
ATOM 774 O O . THR A 1 95 ? 19.108 -0.155 -21.791 1.00 88.88 95 THR A O 1
ATOM 777 N N . LEU A 1 96 ? 17.977 1.052 -20.248 1.00 87.81 96 LEU A N 1
ATOM 778 C CA . LEU A 1 96 ? 16.813 0.170 -20.105 1.00 87.81 96 LEU A CA 1
ATOM 779 C C . LEU A 1 96 ? 16.042 -0.066 -21.413 1.00 87.81 96 LEU A C 1
ATOM 781 O O . LEU A 1 96 ? 15.339 -1.069 -21.536 1.00 87.81 96 LEU A O 1
ATOM 785 N N . VAL A 1 97 ? 16.154 0.855 -22.372 1.00 94.38 97 VAL A N 1
ATOM 786 C CA . VAL A 1 97 ? 15.478 0.813 -23.679 1.00 94.38 97 VAL A CA 1
ATOM 787 C C . VAL A 1 97 ? 16.465 1.013 -24.831 1.00 94.38 97 VAL A C 1
ATOM 789 O O . VAL A 1 97 ? 16.096 1.460 -25.915 1.00 94.38 97 VAL A O 1
ATOM 792 N N . SER A 1 98 ? 17.729 0.650 -24.604 1.00 95.44 98 SER A N 1
ATOM 793 C CA . SER A 1 98 ? 18.856 0.841 -25.526 1.00 95.44 98 SER A CA 1
ATOM 794 C C . SER A 1 98 ? 18.610 0.313 -26.944 1.00 95.44 98 SER A C 1
ATOM 796 O O . SER A 1 98 ? 19.056 0.933 -27.907 1.00 95.44 98 SER A O 1
ATOM 798 N N . ASP A 1 99 ? 17.855 -0.775 -27.108 1.00 96.25 99 ASP A N 1
ATOM 799 C CA . ASP A 1 99 ? 17.446 -1.259 -28.431 1.00 96.25 99 ASP A CA 1
ATOM 800 C C . ASP A 1 99 ? 16.508 -0.275 -29.160 1.00 96.25 99 ASP A C 1
ATOM 802 O O . ASP A 1 99 ? 16.641 -0.095 -30.367 1.00 96.25 99 ASP A O 1
ATOM 806 N N . LEU A 1 100 ? 15.591 0.411 -28.468 1.00 96.75 100 LEU A N 1
ATOM 807 C CA . LEU A 1 100 ? 14.733 1.417 -29.108 1.00 96.75 100 LEU A CA 1
ATOM 808 C C . LEU A 1 100 ? 15.504 2.687 -29.449 1.00 96.75 100 LEU A C 1
ATOM 810 O O . LEU A 1 100 ? 15.328 3.216 -30.544 1.00 96.75 100 LEU A O 1
ATOM 814 N N . VAL A 1 101 ? 16.405 3.133 -28.568 1.00 97.31 101 VAL A N 1
ATOM 815 C CA . VAL A 1 101 ? 17.305 4.257 -28.874 1.00 97.31 101 VAL A CA 1
ATOM 816 C C . VAL A 1 101 ? 18.145 3.930 -30.114 1.00 97.31 101 VAL A C 1
ATOM 818 O O . VAL A 1 101 ? 18.347 4.791 -30.967 1.00 97.31 101 VAL A O 1
ATOM 821 N N . ALA A 1 102 ? 18.580 2.676 -30.279 1.00 97.56 102 ALA A N 1
ATOM 822 C CA . ALA A 1 102 ? 19.379 2.249 -31.426 1.00 97.56 102 ALA A CA 1
ATOM 823 C C . ALA A 1 102 ? 18.677 2.394 -32.792 1.00 97.56 102 ALA A C 1
ATOM 825 O O . ALA A 1 102 ? 19.360 2.464 -33.815 1.00 97.56 102 ALA A O 1
ATOM 826 N N . LEU A 1 103 ? 17.341 2.468 -32.831 1.00 97.88 103 LEU A N 1
ATOM 827 C CA . LEU A 1 103 ? 16.570 2.623 -34.070 1.00 97.88 103 LEU A CA 1
ATOM 828 C C . LEU A 1 103 ? 16.816 3.965 -34.781 1.00 97.88 103 LEU A C 1
ATOM 830 O O . LEU A 1 103 ? 16.680 4.034 -36.004 1.00 97.88 103 LEU A O 1
ATOM 834 N N . GLU A 1 104 ? 17.217 5.003 -34.044 1.00 98.12 104 GLU A N 1
ATOM 835 C CA . GLU A 1 104 ? 17.548 6.325 -34.594 1.00 98.12 104 GLU A CA 1
ATOM 836 C C . GLU A 1 104 ? 18.978 6.398 -35.173 1.00 98.12 104 GLU A C 1
ATOM 838 O O . GLU A 1 104 ? 19.341 7.401 -35.787 1.00 98.12 104 GLU A O 1
ATOM 843 N N . GLY A 1 105 ? 19.786 5.341 -35.018 1.00 97.69 105 GLY A N 1
ATOM 844 C CA . GLY A 1 105 ? 21.134 5.224 -35.586 1.00 97.69 105 GLY A CA 1
ATOM 845 C C . GLY A 1 105 ? 21.171 4.986 -37.109 1.00 97.69 105 GLY A C 1
ATOM 846 O O . GLY A 1 105 ? 20.122 4.919 -37.758 1.00 97.69 105 GLY A O 1
ATOM 847 N N . PRO A 1 106 ? 22.371 4.846 -37.709 1.00 97.94 106 PRO A N 1
ATOM 848 C CA . PRO A 1 106 ? 22.541 4.577 -39.140 1.00 97.94 106 PRO A CA 1
ATOM 849 C C . PRO A 1 106 ? 21.944 3.225 -39.558 1.00 97.94 106 PRO A C 1
ATOM 851 O O . PRO A 1 106 ? 21.935 2.266 -38.783 1.00 97.94 106 PRO A O 1
ATOM 854 N N . ASP A 1 107 ? 21.486 3.116 -40.810 1.00 97.69 107 ASP A N 1
ATOM 855 C CA . ASP A 1 107 ? 20.980 1.856 -41.369 1.00 97.69 107 ASP A CA 1
ATOM 856 C C . ASP A 1 107 ? 22.106 0.846 -41.633 1.00 97.69 107 ASP A C 1
ATOM 858 O O . ASP A 1 107 ? 22.595 0.679 -42.749 1.00 97.69 107 ASP A O 1
ATOM 862 N N . MET A 1 108 ? 22.475 0.112 -40.587 1.00 94.69 108 MET A N 1
ATOM 863 C CA . MET A 1 108 ? 23.444 -0.984 -40.655 1.00 94.69 108 MET A CA 1
ATOM 864 C C . MET A 1 108 ? 22.860 -2.283 -41.252 1.00 94.69 108 MET A C 1
ATOM 866 O O . MET A 1 108 ? 23.533 -3.311 -41.217 1.00 94.69 108 MET A O 1
ATOM 870 N N . ILE A 1 109 ? 21.609 -2.289 -41.740 1.00 93.38 109 ILE A N 1
ATOM 871 C CA . ILE A 1 109 ? 20.929 -3.498 -42.243 1.00 93.38 109 ILE A CA 1
ATOM 872 C C . ILE A 1 109 ? 20.821 -3.501 -43.765 1.00 93.38 109 ILE A C 1
ATOM 874 O O . ILE A 1 109 ? 21.145 -4.516 -44.381 1.00 93.38 109 ILE A O 1
ATOM 878 N N . THR A 1 110 ? 20.324 -2.419 -44.371 1.00 95.06 110 THR A N 1
ATOM 879 C CA . THR A 1 110 ? 20.219 -2.310 -45.840 1.00 95.06 110 THR A CA 1
ATOM 880 C C . THR A 1 110 ? 21.261 -1.364 -46.428 1.00 95.06 110 THR A C 1
ATOM 882 O O . THR A 1 110 ? 21.610 -1.494 -47.599 1.00 95.06 110 THR A O 1
ATOM 885 N N . GLY A 1 111 ? 21.784 -0.442 -45.614 1.00 94.50 111 GLY A N 1
ATOM 886 C CA . GLY A 1 111 ? 22.748 0.578 -46.015 1.00 94.50 111 GLY A CA 1
ATOM 887 C C . GLY A 1 111 ? 22.207 1.622 -46.991 1.00 94.50 111 GLY A C 1
ATOM 888 O O . GLY A 1 111 ? 22.992 2.335 -47.612 1.00 94.50 111 GLY A O 1
ATOM 889 N N . GLN A 1 112 ? 20.883 1.690 -47.155 1.00 95.00 112 GLN A N 1
ATOM 890 C CA . GLN A 1 112 ? 20.201 2.547 -48.131 1.00 95.00 112 GLN A CA 1
ATOM 891 C C . GLN A 1 112 ? 19.176 3.486 -47.487 1.00 95.00 112 GLN A C 1
ATOM 893 O O . GLN A 1 112 ? 18.750 4.447 -48.128 1.00 95.00 112 GLN A O 1
ATOM 898 N N . ALA A 1 113 ? 18.755 3.213 -46.250 1.00 97.00 113 ALA A N 1
ATOM 899 C CA . ALA A 1 113 ? 17.741 3.997 -45.564 1.00 97.00 113 ALA A CA 1
ATOM 900 C C . ALA A 1 113 ? 18.349 5.098 -44.674 1.00 97.00 113 ALA A C 1
ATOM 902 O O . ALA A 1 113 ? 19.502 5.019 -44.251 1.00 97.00 113 ALA A O 1
ATOM 903 N N . ASN A 1 114 ? 17.552 6.127 -44.370 1.00 96.88 114 ASN A N 1
ATOM 904 C CA . ASN A 1 114 ? 17.999 7.282 -43.582 1.00 96.88 114 ASN A CA 1
ATOM 905 C C . ASN A 1 114 ? 18.308 6.928 -42.118 1.00 96.88 114 ASN A C 1
ATOM 907 O O . ASN A 1 114 ? 19.112 7.615 -41.499 1.00 96.88 114 ASN A O 1
ATOM 911 N N . THR A 1 115 ? 17.667 5.901 -41.557 1.00 98.25 115 THR A N 1
ATOM 912 C CA . THR A 1 115 ? 17.851 5.421 -40.178 1.00 98.25 115 THR A CA 1
ATOM 913 C C . THR A 1 115 ? 17.718 3.899 -40.121 1.00 98.25 115 THR A C 1
ATOM 915 O O . THR A 1 115 ? 17.125 3.284 -41.014 1.00 98.25 115 THR A O 1
ATOM 918 N N . LEU A 1 116 ? 18.214 3.270 -39.052 1.00 98.06 116 LEU A N 1
ATOM 919 C CA . LEU A 1 116 ? 18.055 1.833 -38.810 1.00 98.06 116 LEU A CA 1
ATOM 920 C C . LEU A 1 116 ? 16.583 1.407 -38.802 1.00 98.06 116 LEU A C 1
ATOM 922 O O . LEU A 1 116 ? 16.223 0.371 -39.363 1.00 98.06 116 LEU A O 1
ATOM 926 N N . ARG A 1 117 ? 15.724 2.243 -38.218 1.00 97.94 117 ARG A N 1
ATOM 927 C CA . ARG A 1 117 ? 14.268 2.112 -38.252 1.00 97.94 117 ARG A CA 1
ATOM 928 C C . ARG A 1 117 ? 13.718 2.034 -39.676 1.00 97.94 117 ARG A C 1
ATOM 930 O O . ARG A 1 117 ? 12.967 1.113 -39.990 1.00 97.94 117 ARG A O 1
ATOM 937 N N . ASP A 1 118 ? 14.121 2.954 -40.550 1.00 98.06 118 ASP A N 1
ATOM 938 C CA . ASP A 1 118 ? 13.685 2.970 -41.950 1.00 98.06 118 ASP A CA 1
ATOM 939 C C . ASP A 1 118 ? 14.225 1.747 -42.717 1.00 98.06 118 ASP A C 1
ATOM 941 O O . ASP A 1 118 ? 13.524 1.174 -43.555 1.00 98.06 118 ASP A O 1
ATOM 945 N N . GLY A 1 119 ? 15.432 1.278 -42.377 1.00 97.88 119 GLY A N 1
ATOM 946 C CA . GLY A 1 119 ? 16.011 0.033 -42.893 1.00 97.88 119 GLY A CA 1
ATOM 947 C C . GLY A 1 119 ? 15.197 -1.209 -42.509 1.00 97.88 119 GLY A C 1
ATOM 948 O O . GLY A 1 119 ? 14.973 -2.094 -43.339 1.00 97.88 119 GLY A O 1
ATOM 949 N N . LEU A 1 120 ? 14.669 -1.260 -41.280 1.00 97.88 120 LEU A N 1
ATOM 950 C CA . LEU A 1 120 ? 13.741 -2.311 -40.842 1.00 97.88 120 LEU A CA 1
ATOM 951 C C . LEU A 1 120 ? 12.409 -2.264 -41.608 1.00 97.88 120 LEU A C 1
ATOM 953 O O . LEU A 1 120 ? 11.911 -3.315 -42.021 1.00 97.88 120 LEU A O 1
ATOM 957 N N . VAL A 1 121 ? 11.865 -1.069 -41.862 1.00 98.06 121 VAL A N 1
ATOM 958 C CA . VAL A 1 121 ? 10.659 -0.881 -42.693 1.00 98.06 121 VAL A CA 1
ATOM 959 C C . VAL A 1 121 ? 10.898 -1.350 -44.132 1.00 98.06 121 VAL A C 1
ATOM 961 O O . VAL A 1 121 ? 10.058 -2.049 -44.700 1.00 98.06 121 VAL A O 1
ATOM 964 N N . ALA A 1 122 ? 12.049 -1.012 -44.719 1.00 97.12 122 ALA A N 1
ATOM 965 C CA . ALA A 1 122 ? 12.422 -1.418 -46.073 1.00 97.12 122 ALA A CA 1
ATOM 966 C C . ALA A 1 122 ? 12.632 -2.938 -46.198 1.00 97.12 122 ALA A C 1
ATOM 968 O O . ALA A 1 122 ? 12.225 -3.538 -47.196 1.00 97.12 122 ALA A O 1
ATOM 969 N N . ARG A 1 123 ? 13.228 -3.572 -45.178 1.00 97.00 123 ARG A N 1
ATOM 970 C CA . ARG A 1 123 ? 13.482 -5.021 -45.135 1.00 97.00 123 ARG A CA 1
ATOM 971 C C . ARG A 1 123 ? 12.223 -5.859 -44.898 1.00 97.00 123 ARG A C 1
ATOM 973 O O . ARG A 1 123 ? 12.201 -7.020 -45.300 1.00 97.00 123 ARG A O 1
ATOM 980 N N . TYR A 1 124 ? 11.193 -5.311 -44.256 1.00 97.81 124 TYR A N 1
ATOM 981 C CA . TYR A 1 124 ? 9.974 -6.053 -43.939 1.00 97.81 124 TYR A CA 1
ATOM 982 C C . TYR A 1 124 ? 9.251 -6.554 -45.210 1.00 97.81 124 TYR A C 1
ATOM 984 O O . TYR A 1 124 ? 9.042 -5.806 -46.171 1.00 97.81 124 TYR A O 1
ATOM 992 N N . ASP A 1 125 ? 8.891 -7.840 -45.219 1.00 96.19 125 ASP A N 1
ATOM 993 C CA . ASP A 1 125 ? 8.400 -8.586 -46.391 1.00 96.19 125 ASP A CA 1
ATOM 994 C C . ASP A 1 125 ? 6.888 -8.887 -46.367 1.00 96.19 125 ASP A C 1
ATOM 996 O O . ASP A 1 125 ? 6.342 -9.366 -47.359 1.00 96.19 125 ASP A O 1
ATOM 1000 N N . GLY A 1 126 ? 6.202 -8.599 -45.255 1.00 95.88 126 GLY A N 1
ATOM 1001 C CA . GLY A 1 126 ? 4.772 -8.872 -45.076 1.00 95.88 126 GLY A CA 1
ATOM 1002 C C . GLY A 1 126 ? 4.409 -10.334 -44.779 1.00 95.88 126 GLY A C 1
ATOM 1003 O O . GLY A 1 126 ? 3.228 -10.644 -44.616 1.00 95.88 126 GLY A O 1
ATOM 1004 N N . ILE A 1 127 ? 5.379 -11.253 -44.669 1.00 95.44 127 ILE A N 1
ATOM 1005 C CA . ILE A 1 127 ? 5.092 -12.684 -44.462 1.00 95.44 127 ILE A CA 1
ATOM 1006 C C . ILE A 1 127 ? 4.516 -12.919 -43.058 1.00 95.44 127 ILE A C 1
ATOM 1008 O O . ILE A 1 127 ? 3.468 -13.556 -42.897 1.00 95.44 127 ILE A O 1
ATOM 1012 N N . LYS A 1 128 ? 5.179 -12.376 -42.030 1.00 95.50 128 LYS A N 1
ATOM 1013 C CA . LYS A 1 128 ? 4.777 -12.482 -40.617 1.00 95.50 128 LYS A CA 1
ATOM 1014 C C . LYS A 1 128 ? 4.009 -11.240 -40.174 1.00 95.50 128 LYS A C 1
ATOM 1016 O O . LYS A 1 128 ? 4.366 -10.133 -40.555 1.00 95.50 128 LYS A O 1
ATOM 1021 N N . ASN A 1 129 ? 3.023 -11.394 -39.291 1.00 96.56 129 ASN A N 1
ATOM 1022 C CA . ASN A 1 129 ? 2.347 -10.270 -38.625 1.00 96.56 129 ASN A CA 1
ATOM 1023 C C . ASN A 1 129 ? 3.189 -9.609 -37.516 1.00 96.56 129 ASN A C 1
ATOM 1025 O O . ASN A 1 129 ? 2.677 -8.753 -36.804 1.00 96.56 129 ASN A O 1
ATOM 1029 N N . PHE A 1 130 ? 4.458 -9.991 -37.362 1.00 96.50 130 PHE A N 1
ATOM 1030 C CA . PHE A 1 130 ? 5.388 -9.382 -36.420 1.00 96.50 130 PHE A CA 1
ATOM 1031 C C . PHE A 1 130 ? 6.768 -9.170 -37.052 1.00 96.50 130 PHE A C 1
ATOM 1033 O O . PHE A 1 130 ? 7.258 -10.026 -37.795 1.00 96.50 130 PHE A O 1
ATOM 1040 N N . LEU A 1 131 ? 7.407 -8.049 -36.714 1.00 97.25 131 LEU A N 1
ATOM 1041 C CA . LEU A 1 131 ? 8.848 -7.852 -36.847 1.00 97.25 131 LEU A CA 1
ATOM 1042 C C . LEU A 1 131 ? 9.499 -8.170 -35.498 1.00 97.25 131 LEU A C 1
ATOM 1044 O O . LEU A 1 131 ? 9.026 -7.717 -34.460 1.00 97.25 131 LEU A O 1
ATOM 1048 N N . GLN A 1 132 ? 10.610 -8.900 -35.519 1.00 96.81 132 GLN A N 1
ATOM 1049 C CA . GLN A 1 132 ? 11.495 -9.037 -34.367 1.00 96.81 132 GLN A CA 1
ATOM 1050 C C . GLN A 1 132 ? 12.874 -8.495 -34.734 1.00 96.81 132 GLN A C 1
ATOM 1052 O O . GLN A 1 132 ? 13.456 -8.914 -35.738 1.00 96.81 132 GLN A O 1
ATOM 1057 N N . TRP A 1 133 ? 13.404 -7.592 -33.915 1.00 96.38 133 TRP A N 1
ATOM 1058 C CA . TRP A 1 133 ? 14.770 -7.099 -34.026 1.00 96.38 133 TRP A CA 1
ATOM 1059 C C . TRP A 1 133 ? 15.352 -6.917 -32.621 1.00 96.38 133 TRP A C 1
ATOM 1061 O O . TRP A 1 133 ? 14.828 -6.148 -31.819 1.00 96.38 133 TRP A O 1
ATOM 1071 N N . ARG A 1 134 ? 16.417 -7.674 -32.321 1.00 93.56 134 ARG A N 1
ATOM 1072 C CA . ARG A 1 134 ? 16.981 -7.828 -30.968 1.00 93.56 134 ARG A CA 1
ATOM 1073 C C . ARG A 1 134 ? 15.888 -8.133 -29.924 1.00 93.56 134 ARG A C 1
ATOM 1075 O O . ARG A 1 134 ? 15.155 -9.105 -30.119 1.00 93.56 134 ARG A O 1
ATOM 1082 N N . GLY A 1 135 ? 15.790 -7.357 -28.839 1.00 89.88 135 GLY A N 1
ATOM 1083 C CA . GLY A 1 135 ? 14.751 -7.503 -27.818 1.00 89.88 135 GLY A CA 1
ATOM 1084 C C . GLY A 1 135 ? 13.370 -6.988 -28.240 1.00 89.88 135 GLY A C 1
ATOM 1085 O O . GLY A 1 135 ? 12.378 -7.353 -27.616 1.00 89.88 135 GLY A O 1
ATOM 1086 N N . ILE A 1 136 ? 13.280 -6.182 -29.302 1.00 95.69 136 ILE A N 1
ATOM 1087 C CA . ILE A 1 136 ? 12.028 -5.548 -29.726 1.00 95.69 136 ILE A CA 1
ATOM 1088 C C . ILE A 1 136 ? 11.206 -6.510 -30.589 1.00 95.69 136 ILE A C 1
ATOM 1090 O O . ILE A 1 136 ? 11.686 -7.061 -31.585 1.00 95.69 136 ILE A O 1
ATOM 1094 N N . ILE A 1 137 ? 9.927 -6.651 -30.237 1.00 97.56 137 ILE A N 1
ATOM 1095 C CA . ILE A 1 137 ? 8.917 -7.376 -31.010 1.00 97.56 137 ILE A CA 1
ATOM 1096 C C . ILE A 1 137 ? 7.787 -6.397 -31.329 1.00 97.56 137 ILE A C 1
ATOM 1098 O O . ILE A 1 137 ? 7.169 -5.854 -30.420 1.00 97.56 137 ILE A O 1
ATOM 1102 N N . VAL A 1 138 ? 7.508 -6.179 -32.613 1.00 97.94 138 VAL A N 1
ATOM 1103 C CA . VAL A 1 138 ? 6.496 -5.231 -33.101 1.00 97.94 138 VAL A CA 1
ATOM 1104 C C . VAL A 1 138 ? 5.430 -5.985 -33.879 1.00 97.94 138 VAL A C 1
ATOM 1106 O O . VAL A 1 138 ? 5.749 -6.638 -34.871 1.00 97.94 138 VAL A O 1
ATOM 1109 N N . GLU A 1 139 ? 4.170 -5.884 -33.467 1.00 98.00 139 GLU A N 1
ATOM 1110 C CA . GLU A 1 139 ? 3.040 -6.316 -34.286 1.00 98.00 139 GLU A CA 1
ATOM 1111 C C . GLU A 1 139 ? 2.857 -5.360 -35.472 1.00 98.00 139 GLU A C 1
ATOM 1113 O O . GLU A 1 139 ? 2.917 -4.138 -35.329 1.00 98.00 139 GLU A O 1
ATOM 1118 N N . VAL A 1 140 ? 2.617 -5.919 -36.658 1.00 97.19 140 VAL A N 1
ATOM 1119 C CA . VAL A 1 140 ? 2.420 -5.161 -37.895 1.00 97.19 140 VAL A CA 1
ATOM 1120 C C . VAL A 1 140 ? 0.981 -5.339 -38.384 1.00 97.19 140 VAL A C 1
ATOM 1122 O O . VAL A 1 140 ? 0.691 -6.314 -39.094 1.00 97.19 140 VAL A O 1
ATOM 1125 N N . PRO A 1 141 ? 0.070 -4.401 -38.056 1.00 93.31 141 PRO A N 1
ATOM 1126 C CA . PRO A 1 141 ? -1.282 -4.403 -38.597 1.00 93.31 141 PRO A CA 1
ATOM 1127 C C . PRO A 1 141 ? -1.265 -4.480 -40.126 1.00 93.31 141 PRO A C 1
ATOM 1129 O O . PRO A 1 141 ? -0.420 -3.883 -40.793 1.00 93.31 141 PRO A O 1
ATOM 1132 N N . ASN A 1 142 ? -2.188 -5.249 -40.702 1.00 95.94 142 ASN A N 1
ATOM 1133 C CA . ASN A 1 142 ? -2.339 -5.433 -42.155 1.00 95.94 142 ASN A CA 1
ATOM 1134 C C . ASN A 1 142 ? -1.104 -5.986 -42.907 1.00 95.94 142 ASN A C 1
ATOM 1136 O O . ASN A 1 142 ? -1.166 -6.144 -44.123 1.00 95.94 142 ASN A O 1
ATOM 1140 N N . ARG A 1 143 ? -0.002 -6.309 -42.212 1.00 97.06 143 ARG A N 1
ATOM 1141 C CA . ARG A 1 143 ? 1.261 -6.816 -42.779 1.00 97.06 143 ARG A CA 1
ATOM 1142 C C . ARG A 1 143 ? 1.878 -5.937 -43.880 1.00 97.06 143 ARG A C 1
ATOM 1144 O O . ARG A 1 143 ? 2.511 -6.446 -44.803 1.00 97.06 143 ARG A O 1
ATOM 1151 N N . THR A 1 144 ? 1.729 -4.613 -43.794 1.00 97.75 144 THR A N 1
ATOM 1152 C CA . THR A 1 144 ? 2.299 -3.668 -44.775 1.00 97.75 144 THR A CA 1
ATOM 1153 C C . THR A 1 144 ? 3.506 -2.901 -44.230 1.00 97.75 144 THR A C 1
ATOM 1155 O O . THR A 1 144 ? 3.578 -2.593 -43.039 1.00 97.75 144 THR A O 1
ATOM 1158 N N . ARG A 1 145 ? 4.435 -2.520 -45.123 1.00 97.81 145 ARG A N 1
ATOM 1159 C CA . ARG A 1 145 ? 5.576 -1.635 -44.797 1.00 97.81 145 ARG A CA 1
ATOM 1160 C C . ARG A 1 145 ? 5.126 -0.293 -44.215 1.00 97.81 145 ARG A C 1
ATOM 1162 O O . ARG A 1 145 ? 5.701 0.196 -43.253 1.00 97.81 145 ARG A O 1
ATOM 1169 N N . GLU A 1 146 ? 4.053 0.271 -44.759 1.00 97.81 146 GLU A N 1
ATOM 1170 C CA . GLU A 1 146 ? 3.471 1.519 -44.262 1.00 97.81 146 GLU A CA 1
ATOM 1171 C C . GLU A 1 146 ? 2.955 1.384 -42.819 1.00 97.81 146 GLU A C 1
ATOM 1173 O O . GLU A 1 146 ? 3.138 2.293 -42.010 1.00 97.81 146 GLU A O 1
ATOM 1178 N N . SER A 1 147 ? 2.344 0.246 -42.463 1.00 97.19 147 SER A N 1
ATOM 1179 C CA . SER A 1 147 ? 1.852 0.042 -41.100 1.00 97.19 147 SER A CA 1
ATOM 1180 C C . SER A 1 147 ? 2.988 -0.130 -40.096 1.00 97.19 147 SER A C 1
ATOM 1182 O O . SER A 1 147 ? 2.907 0.444 -39.014 1.00 97.19 147 SER A O 1
ATOM 1184 N N . ILE A 1 148 ? 4.054 -0.868 -40.432 1.00 97.56 148 ILE A N 1
ATOM 1185 C CA . ILE A 1 148 ? 5.214 -0.972 -39.533 1.00 97.56 148 ILE A CA 1
ATOM 1186 C C . ILE A 1 148 ? 5.950 0.366 -39.402 1.00 97.56 148 ILE A C 1
ATOM 1188 O O . ILE A 1 148 ? 6.332 0.723 -38.293 1.00 97.56 148 ILE A O 1
ATOM 1192 N N . GLY A 1 149 ? 6.070 1.150 -40.480 1.00 97.69 149 GLY A N 1
ATOM 1193 C CA . GLY A 1 149 ? 6.627 2.505 -40.413 1.00 97.69 149 GLY A CA 1
ATOM 1194 C C . GLY A 1 149 ? 5.842 3.412 -39.462 1.00 97.69 149 GLY A C 1
ATOM 1195 O O . GLY A 1 149 ? 6.434 4.052 -38.596 1.00 97.69 149 GLY A O 1
ATOM 1196 N N . ARG A 1 150 ? 4.503 3.392 -39.542 1.00 97.94 150 ARG A N 1
ATOM 1197 C CA . ARG A 1 150 ? 3.635 4.132 -38.608 1.00 97.94 150 ARG A CA 1
ATOM 1198 C C . ARG A 1 150 ? 3.775 3.665 -37.158 1.00 97.94 150 ARG A C 1
ATOM 1200 O O . ARG A 1 150 ? 3.806 4.503 -36.263 1.00 97.94 150 ARG A O 1
ATOM 1207 N N . VAL A 1 151 ? 3.866 2.356 -36.914 1.00 97.75 151 VAL A N 1
ATOM 1208 C CA . VAL A 1 151 ? 4.044 1.814 -35.556 1.00 97.75 151 VAL A CA 1
ATOM 1209 C C . VAL A 1 151 ? 5.414 2.199 -34.987 1.00 97.75 151 VAL A C 1
ATOM 1211 O O . VAL A 1 151 ? 5.480 2.676 -33.858 1.00 97.75 151 VAL A O 1
ATOM 1214 N N . LEU A 1 152 ? 6.495 2.068 -35.762 1.00 97.69 152 LEU A N 1
ATOM 1215 C CA . LEU A 1 152 ? 7.846 2.423 -35.316 1.00 97.69 152 LEU A CA 1
ATOM 1216 C C . LEU A 1 152 ? 8.017 3.933 -35.069 1.00 97.69 152 LEU A C 1
ATOM 1218 O O . LEU A 1 152 ? 8.666 4.301 -34.094 1.00 97.69 152 LEU A O 1
ATOM 1222 N N . GLU A 1 153 ? 7.413 4.807 -35.883 1.00 97.81 153 GLU A N 1
ATOM 1223 C CA . GLU A 1 153 ? 7.427 6.254 -35.610 1.00 97.81 153 GLU A CA 1
ATOM 1224 C C . GLU A 1 153 ? 6.628 6.598 -34.342 1.00 97.81 153 GLU A C 1
ATOM 1226 O O . GLU A 1 153 ? 7.123 7.362 -33.517 1.00 97.81 153 GLU A O 1
ATOM 1231 N N . ARG A 1 154 ? 5.446 5.993 -34.116 1.00 97.69 154 ARG A N 1
ATOM 1232 C CA . ARG A 1 154 ? 4.696 6.180 -32.853 1.00 97.69 154 ARG A CA 1
ATOM 1233 C C . ARG A 1 154 ? 5.527 5.769 -31.638 1.00 97.69 154 ARG A C 1
ATOM 1235 O O . ARG A 1 154 ? 5.572 6.511 -30.663 1.00 97.69 154 ARG A O 1
ATOM 1242 N N . VAL A 1 155 ? 6.226 4.633 -31.702 1.00 97.69 155 VAL A N 1
ATOM 1243 C CA . VAL A 1 155 ? 7.123 4.187 -30.620 1.00 97.69 155 VAL A CA 1
ATOM 1244 C C . VAL A 1 155 ? 8.253 5.190 -30.374 1.00 97.69 155 VAL A C 1
ATOM 1246 O O . VAL A 1 155 ? 8.559 5.469 -29.218 1.00 97.69 155 VAL A O 1
ATOM 1249 N N . ALA A 1 156 ? 8.849 5.761 -31.425 1.00 96.94 156 ALA A N 1
ATOM 1250 C CA . ALA A 1 156 ? 9.901 6.769 -31.288 1.00 96.94 156 ALA A CA 1
ATOM 1251 C C . ALA A 1 156 ? 9.383 8.070 -30.641 1.00 96.94 156 ALA A C 1
ATOM 1253 O O . ALA A 1 156 ? 10.003 8.572 -29.706 1.00 96.94 156 ALA A O 1
ATOM 1254 N N . CYS A 1 157 ? 8.208 8.561 -31.053 1.00 97.19 157 CYS A N 1
ATOM 1255 C CA . CYS A 1 157 ? 7.541 9.697 -30.405 1.00 97.19 157 CYS A CA 1
ATOM 1256 C C . CYS A 1 157 ? 7.193 9.414 -28.931 1.00 97.19 157 CYS A C 1
ATOM 1258 O O . CYS A 1 157 ? 7.305 10.292 -28.075 1.00 97.19 157 CYS A O 1
ATOM 1260 N N . LEU A 1 158 ? 6.780 8.185 -28.611 1.00 96.69 158 LEU A N 1
ATOM 1261 C CA . LEU A 1 158 ? 6.466 7.789 -27.238 1.00 96.69 158 LEU A CA 1
ATOM 1262 C C . LEU A 1 158 ? 7.701 7.608 -26.359 1.00 96.69 158 LEU A C 1
ATOM 1264 O O . LEU A 1 158 ? 7.623 7.880 -25.163 1.00 96.69 158 LEU A O 1
ATOM 1268 N N . LEU A 1 159 ? 8.837 7.211 -26.936 1.00 96.69 159 LEU A N 1
ATOM 1269 C CA . LEU A 1 159 ? 10.123 7.207 -26.246 1.00 96.69 159 LEU A CA 1
ATOM 1270 C C . LEU A 1 159 ? 10.519 8.633 -25.836 1.00 96.69 159 LEU A C 1
ATOM 1272 O O . LEU A 1 159 ? 10.894 8.842 -24.688 1.00 96.69 159 LEU A O 1
ATOM 1276 N N . GLU A 1 160 ? 10.370 9.625 -26.721 1.00 95.62 160 GLU A N 1
ATOM 1277 C CA . GLU A 1 160 ? 10.610 11.041 -26.382 1.00 95.62 160 GLU A CA 1
ATOM 1278 C C . GLU A 1 160 ? 9.692 11.527 -25.249 1.00 95.62 160 GLU A C 1
ATOM 1280 O O . GLU A 1 160 ? 10.137 12.245 -24.351 1.00 95.62 160 GLU A O 1
ATOM 1285 N N . LEU A 1 161 ? 8.422 11.103 -25.267 1.00 94.56 161 LEU A N 1
ATOM 1286 C CA . LEU A 1 161 ? 7.425 11.438 -24.249 1.00 94.56 161 LEU A CA 1
ATOM 1287 C C . LEU A 1 161 ? 7.685 10.744 -22.900 1.00 94.56 161 LEU A C 1
ATOM 1289 O O . LEU A 1 161 ? 7.397 11.334 -21.855 1.00 94.56 161 LEU A O 1
ATOM 1293 N N . GLY A 1 162 ? 8.190 9.508 -22.914 1.00 93.00 162 GLY A N 1
ATOM 1294 C CA . GLY A 1 162 ? 8.546 8.724 -21.727 1.00 93.00 162 GLY A CA 1
ATOM 1295 C C . GLY A 1 162 ? 9.874 9.147 -21.095 1.00 93.00 162 GLY A C 1
ATOM 1296 O O . GLY A 1 162 ? 9.973 9.177 -19.875 1.00 93.00 162 GLY A O 1
ATOM 1297 N N . ALA A 1 163 ? 10.855 9.537 -21.914 1.00 93.06 163 ALA A N 1
ATOM 1298 C CA . ALA A 1 163 ? 12.172 10.001 -21.476 1.00 93.06 163 ALA A CA 1
ATOM 1299 C C . ALA A 1 163 ? 12.215 11.501 -21.107 1.00 93.06 163 ALA A C 1
ATOM 1301 O O . ALA A 1 163 ? 13.252 12.011 -20.693 1.00 93.06 163 ALA A O 1
ATOM 1302 N N . ASN A 1 164 ? 11.109 12.235 -21.268 1.00 91.06 164 ASN A N 1
ATOM 1303 C CA . ASN A 1 164 ? 11.022 13.632 -20.851 1.00 91.06 164 ASN A CA 1
ATOM 1304 C C . ASN A 1 164 ? 11.036 13.747 -19.312 1.00 91.06 164 ASN A C 1
ATOM 1306 O O . ASN A 1 164 ? 10.023 13.501 -18.660 1.00 91.06 164 ASN A O 1
ATOM 1310 N N . ASP A 1 165 ? 12.163 14.195 -18.757 1.00 81.38 165 ASP A N 1
ATOM 1311 C CA . ASP A 1 165 ? 12.413 14.324 -17.312 1.00 81.38 165 ASP A CA 1
ATOM 1312 C C . ASP A 1 165 ? 11.664 15.493 -16.622 1.00 81.38 165 ASP A C 1
ATOM 1314 O O . ASP A 1 165 ? 11.862 15.761 -15.436 1.00 81.38 165 ASP A O 1
ATOM 1318 N N . SER A 1 166 ? 10.773 16.202 -17.328 1.00 82.81 166 SER A N 1
ATOM 1319 C CA . SER A 1 166 ? 9.961 17.275 -16.735 1.00 82.81 166 SER A CA 1
ATOM 1320 C C . SER A 1 166 ? 8.675 16.757 -16.070 1.00 82.81 166 SER A C 1
ATOM 1322 O O . SER A 1 166 ? 7.647 16.563 -16.715 1.00 82.81 166 SER A O 1
ATOM 1324 N N . GLY A 1 167 ? 8.715 16.597 -14.741 1.00 87.06 167 GLY A N 1
ATOM 1325 C CA . GLY A 1 167 ? 7.524 16.412 -13.901 1.00 87.06 167 GLY A CA 1
ATOM 1326 C C . GLY A 1 167 ? 7.670 15.394 -12.766 1.00 87.06 167 GLY A C 1
ATOM 1327 O O . GLY A 1 167 ? 8.654 14.656 -12.669 1.00 87.06 167 GLY A O 1
ATOM 1328 N N . LEU A 1 168 ? 6.647 15.344 -11.907 1.00 90.31 168 LEU A N 1
ATOM 1329 C CA . LEU A 1 168 ? 6.448 14.242 -10.962 1.00 90.31 168 LEU A CA 1
ATOM 1330 C C . LEU A 1 168 ? 6.095 12.964 -11.741 1.00 90.31 168 LEU A C 1
ATOM 1332 O O . LEU A 1 168 ? 5.362 13.027 -12.727 1.00 90.31 168 LEU A O 1
ATOM 1336 N N . GLY A 1 169 ? 6.600 11.811 -11.299 1.00 91.50 169 GLY A N 1
ATOM 1337 C CA . GLY A 1 169 ? 6.289 10.518 -11.918 1.00 91.50 169 GLY A CA 1
ATOM 1338 C C . GLY A 1 169 ? 7.072 10.175 -13.186 1.00 91.50 169 GLY A C 1
ATOM 1339 O O . GLY A 1 169 ? 6.700 9.235 -13.886 1.00 91.50 169 GLY A O 1
ATOM 1340 N N . HIS A 1 170 ? 8.106 10.943 -13.550 1.00 93.25 170 HIS A N 1
ATOM 1341 C CA . HIS A 1 170 ? 8.843 10.725 -14.801 1.00 93.25 170 HIS A CA 1
ATOM 1342 C C . HIS A 1 170 ? 9.647 9.407 -14.794 1.00 93.25 170 HIS A C 1
ATOM 1344 O O . HIS A 1 170 ? 9.765 8.754 -15.831 1.00 93.25 170 HIS A O 1
ATOM 1350 N N . VAL A 1 171 ? 10.141 8.963 -13.629 1.00 92.81 171 VAL A N 1
ATOM 1351 C CA . VAL A 1 171 ? 10.812 7.659 -13.481 1.00 92.81 171 VAL A CA 1
ATOM 1352 C C . VAL A 1 171 ? 9.802 6.534 -13.698 1.00 92.81 171 VAL A C 1
ATOM 1354 O O . VAL A 1 171 ? 10.026 5.642 -14.513 1.00 92.81 171 VAL A O 1
ATOM 1357 N N . GLU A 1 172 ? 8.656 6.609 -13.030 1.00 94.94 172 GLU A N 1
ATOM 1358 C CA . GLU A 1 172 ? 7.567 5.639 -13.099 1.00 94.94 172 GLU A CA 1
ATOM 1359 C C . GLU A 1 172 ? 6.978 5.560 -14.513 1.00 94.94 172 GLU A C 1
ATOM 1361 O O . GLU A 1 172 ? 6.733 4.465 -15.013 1.00 94.94 172 GLU A O 1
ATOM 1366 N N . LYS A 1 173 ? 6.863 6.695 -15.211 1.00 95.75 173 LYS A N 1
ATOM 1367 C CA . LYS A 1 173 ? 6.476 6.773 -16.628 1.00 95.75 173 LYS A CA 1
ATOM 1368 C C . LYS A 1 173 ? 7.464 6.053 -17.548 1.00 95.75 173 LYS A C 1
ATOM 1370 O O . LYS A 1 173 ? 7.047 5.363 -18.478 1.00 95.75 173 LYS A O 1
ATOM 1375 N N . MET A 1 174 ? 8.766 6.189 -17.299 1.00 95.62 174 MET A N 1
ATOM 1376 C CA . MET A 1 174 ? 9.805 5.522 -18.089 1.00 95.62 174 MET A CA 1
ATOM 1377 C C . MET A 1 174 ? 9.886 4.017 -17.787 1.00 95.62 174 MET A C 1
ATOM 1379 O O . MET A 1 174 ? 10.053 3.202 -18.698 1.00 95.62 174 MET A O 1
ATOM 1383 N N . LEU A 1 175 ? 9.695 3.622 -16.524 1.00 94.38 175 LEU A N 1
ATOM 1384 C CA . LEU A 1 175 ? 9.536 2.219 -16.129 1.00 94.38 175 LEU A CA 1
ATOM 1385 C C . LEU A 1 175 ? 8.285 1.606 -16.775 1.00 94.38 175 LEU A C 1
ATOM 1387 O O . LEU A 1 175 ? 8.361 0.513 -17.332 1.00 94.38 175 LEU A O 1
ATOM 1391 N N . PHE A 1 176 ? 7.169 2.338 -16.801 1.00 96.69 176 PHE A N 1
ATOM 1392 C CA . PHE A 1 176 ? 5.947 1.941 -17.497 1.00 96.69 176 PHE A CA 1
ATOM 1393 C C . PHE A 1 176 ? 6.166 1.800 -19.001 1.00 96.69 176 PHE A C 1
ATOM 1395 O O . PHE A 1 176 ? 5.776 0.787 -19.569 1.00 96.69 176 PHE A O 1
ATOM 1402 N N . PHE A 1 177 ? 6.858 2.744 -19.647 1.00 97.12 177 PHE A N 1
ATOM 1403 C CA . PHE A 1 177 ? 7.229 2.631 -21.061 1.00 97.12 177 PHE A CA 1
ATOM 1404 C C . PHE A 1 177 ? 8.009 1.333 -21.315 1.00 97.12 177 PHE A C 1
ATOM 1406 O O . PHE A 1 177 ? 7.617 0.527 -22.163 1.00 97.12 177 PHE A O 1
ATOM 1413 N N . ARG A 1 178 ? 9.063 1.082 -20.524 1.00 95.94 178 ARG A N 1
ATOM 1414 C CA . ARG A 1 178 ? 9.873 -0.141 -20.593 1.00 95.94 178 ARG A CA 1
ATOM 1415 C C . ARG A 1 178 ? 9.024 -1.399 -20.420 1.00 95.94 178 ARG A C 1
ATOM 1417 O O . ARG A 1 178 ? 9.067 -2.280 -21.274 1.00 95.94 178 ARG A O 1
ATOM 1424 N N . ASP A 1 179 ? 8.271 -1.507 -19.333 1.00 96.00 179 ASP A N 1
ATOM 1425 C CA . ASP A 1 179 ? 7.612 -2.759 -18.963 1.00 96.00 179 ASP A CA 1
ATOM 1426 C C . ASP A 1 179 ? 6.345 -3.002 -19.791 1.00 96.00 179 ASP A C 1
ATOM 1428 O O . ASP A 1 179 ? 6.113 -4.116 -20.265 1.00 96.00 179 ASP A O 1
ATOM 1432 N N . PHE A 1 180 ? 5.540 -1.967 -20.034 1.00 96.50 180 PHE A N 1
ATOM 1433 C CA . PHE A 1 180 ? 4.292 -2.061 -20.788 1.00 96.50 180 PHE A CA 1
ATOM 1434 C C . PHE A 1 180 ? 4.515 -2.224 -22.297 1.00 96.50 180 PHE A C 1
ATOM 1436 O O . PHE A 1 180 ? 3.881 -3.090 -22.907 1.00 96.50 180 PHE A O 1
ATOM 1443 N N . LEU A 1 181 ? 5.419 -1.431 -22.893 1.00 95.81 181 LEU A N 1
ATOM 1444 C CA . LEU A 1 181 ? 5.672 -1.441 -24.339 1.00 95.81 181 LEU A CA 1
ATOM 1445 C C . LEU A 1 181 ? 6.875 -2.297 -24.740 1.00 95.81 181 LEU A C 1
ATOM 1447 O O . LEU A 1 181 ? 6.744 -3.097 -25.659 1.00 95.81 181 LEU A O 1
ATOM 1451 N N . VAL A 1 182 ? 8.038 -2.141 -24.100 1.00 94.81 182 VAL A N 1
ATOM 1452 C CA . VAL A 1 182 ? 9.309 -2.693 -24.624 1.00 94.81 182 VAL A CA 1
ATOM 1453 C C . VAL A 1 182 ? 9.540 -4.151 -24.226 1.00 94.81 182 VAL A C 1
ATOM 1455 O O . VAL A 1 182 ? 9.970 -4.957 -25.046 1.00 94.81 182 VAL A O 1
ATOM 1458 N N . ALA A 1 183 ? 9.226 -4.522 -22.984 1.00 93.00 183 ALA A N 1
ATOM 1459 C CA . ALA A 1 183 ? 9.442 -5.869 -22.448 1.00 93.00 183 ALA A CA 1
ATOM 1460 C C . ALA A 1 183 ? 8.481 -6.933 -23.025 1.00 93.00 183 ALA A C 1
ATOM 1462 O O . ALA A 1 183 ? 8.522 -8.102 -22.628 1.00 93.00 183 ALA A O 1
ATOM 1463 N N . ARG A 1 184 ? 7.577 -6.533 -23.927 1.00 94.62 184 ARG A N 1
ATOM 1464 C CA . ARG A 1 184 ? 6.475 -7.333 -24.474 1.00 94.62 184 ARG A CA 1
ATOM 1465 C C . ARG A 1 184 ? 6.243 -6.959 -25.948 1.00 94.62 184 ARG A C 1
ATOM 1467 O O . ARG A 1 184 ? 6.812 -5.983 -26.419 1.00 94.62 184 ARG A O 1
ATOM 1474 N N . PRO A 1 185 ? 5.405 -7.692 -26.706 1.00 97.00 185 PRO A N 1
ATOM 1475 C CA . PRO A 1 185 ? 5.059 -7.280 -28.063 1.00 97.00 185 PRO A CA 1
ATOM 1476 C C . PRO A 1 185 ? 4.390 -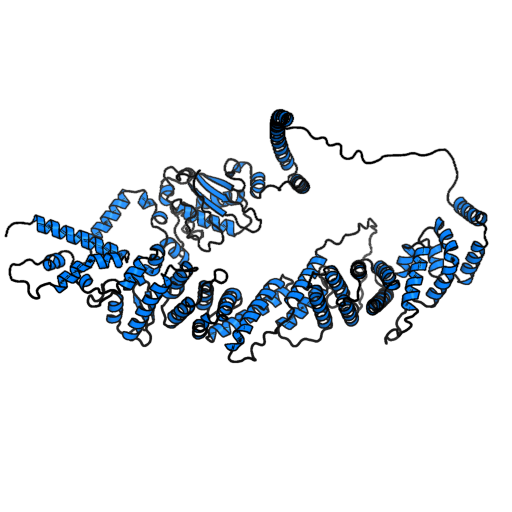5.899 -28.087 1.00 97.00 185 PRO A C 1
ATOM 1478 O O . PRO A 1 185 ? 3.374 -5.682 -27.415 1.00 97.00 185 PRO A O 1
ATOM 1481 N N . ILE A 1 186 ? 4.955 -4.991 -28.880 1.00 97.94 186 ILE A N 1
ATOM 1482 C CA . ILE A 1 186 ? 4.408 -3.668 -29.170 1.00 97.94 186 ILE A CA 1
ATOM 1483 C C . ILE A 1 186 ? 3.225 -3.854 -30.119 1.00 97.94 186 ILE A C 1
ATOM 1485 O O . ILE A 1 186 ? 3.405 -4.257 -31.268 1.00 97.94 186 ILE A O 1
ATOM 1489 N N . THR A 1 187 ? 2.022 -3.549 -29.642 1.00 97.56 187 THR A N 1
ATOM 1490 C CA . THR A 1 187 ? 0.775 -3.594 -30.419 1.00 97.56 187 THR A CA 1
ATOM 1491 C C . THR A 1 187 ? 0.176 -2.196 -30.513 1.00 97.56 187 THR A C 1
ATOM 1493 O O . THR A 1 187 ? 0.411 -1.363 -29.636 1.00 97.56 187 THR A O 1
ATOM 1496 N N . THR A 1 188 ? -0.632 -1.924 -31.543 1.00 97.12 188 THR A N 1
ATOM 1497 C CA . THR A 1 188 ? -1.324 -0.627 -31.684 1.00 97.12 188 THR A CA 1
ATOM 1498 C C . THR A 1 188 ? -2.115 -0.287 -30.423 1.00 97.12 188 THR A C 1
ATOM 1500 O O . THR A 1 188 ? -1.925 0.788 -29.869 1.00 97.12 188 THR A O 1
ATOM 1503 N N . LYS A 1 189 ? -2.865 -1.260 -29.888 1.00 97.19 189 LYS A N 1
ATOM 1504 C CA . LYS A 1 189 ? -3.665 -1.109 -28.668 1.00 97.19 189 LYS A CA 1
ATOM 1505 C C . LYS A 1 189 ? -2.843 -0.650 -27.460 1.00 97.19 189 LYS A C 1
ATOM 1507 O O . LYS A 1 189 ? -3.292 0.200 -26.703 1.00 97.19 189 LYS A O 1
ATOM 1512 N N . ARG A 1 190 ? -1.631 -1.184 -27.276 1.00 97.50 190 ARG A N 1
ATOM 1513 C CA . ARG A 1 190 ? -0.753 -0.756 -26.178 1.00 97.50 190 ARG A CA 1
ATOM 1514 C C . ARG A 1 190 ? -0.190 0.647 -26.380 1.00 97.50 190 ARG A C 1
ATOM 1516 O O . ARG A 1 190 ? -0.056 1.372 -25.401 1.00 97.50 190 ARG A O 1
ATOM 1523 N N . LEU A 1 191 ? 0.118 1.032 -27.618 1.00 98.19 191 LEU A N 1
ATOM 1524 C CA . LEU A 1 191 ? 0.518 2.408 -27.928 1.00 98.19 191 LEU A CA 1
ATOM 1525 C C . LEU A 1 191 ? -0.629 3.374 -27.618 1.00 98.19 191 LEU A C 1
ATOM 1527 O O . LEU A 1 191 ? -0.398 4.370 -26.946 1.00 98.19 191 LEU A O 1
ATOM 1531 N N . ASP A 1 192 ? -1.859 3.026 -28.005 1.00 98.06 192 ASP A N 1
ATOM 1532 C CA . ASP A 1 192 ? -3.059 3.816 -27.707 1.00 98.06 192 ASP A CA 1
ATOM 1533 C C . ASP A 1 192 ? -3.262 3.982 -26.181 1.00 98.06 192 ASP A C 1
ATOM 1535 O O . ASP A 1 192 ? -3.486 5.096 -25.710 1.00 98.06 192 ASP A O 1
ATOM 1539 N N . ILE A 1 193 ? -3.099 2.909 -25.389 1.00 97.81 193 ILE A N 1
ATOM 1540 C CA . ILE A 1 193 ? -3.173 2.967 -23.913 1.00 97.81 193 ILE A CA 1
ATOM 1541 C C . ILE A 1 193 ? -2.058 3.840 -23.333 1.00 97.81 193 ILE A C 1
ATOM 1543 O O . ILE A 1 193 ? -2.329 4.687 -22.484 1.00 97.81 193 ILE A O 1
ATOM 1547 N N . PHE A 1 194 ? -0.807 3.655 -23.762 1.00 97.75 194 PHE A N 1
ATOM 1548 C CA . PHE A 1 194 ? 0.321 4.424 -23.234 1.00 97.75 194 PHE A CA 1
ATOM 1549 C C . PHE A 1 194 ? 0.199 5.918 -23.586 1.00 97.75 194 PHE A C 1
ATOM 1551 O O . PHE A 1 194 ? 0.409 6.764 -22.717 1.00 97.75 194 PHE A O 1
ATOM 1558 N N . GLU A 1 195 ? -0.209 6.251 -24.817 1.00 97.69 195 GLU A N 1
ATOM 1559 C CA . GLU A 1 195 ? -0.513 7.625 -25.247 1.00 97.69 195 GLU A CA 1
ATOM 1560 C C . GLU A 1 195 ? -1.619 8.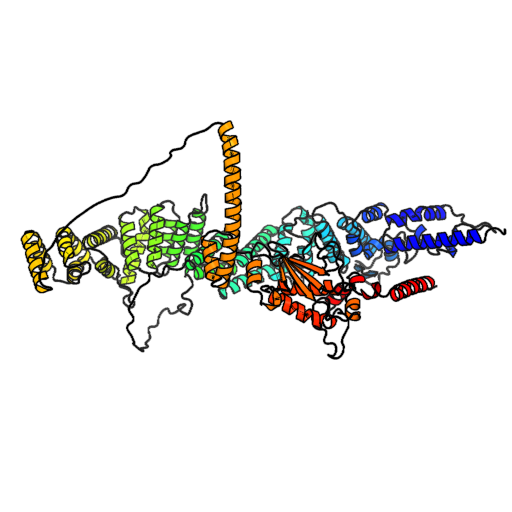256 -24.398 1.00 97.69 195 GLU A C 1
ATOM 1562 O O . GLU A 1 195 ? -1.469 9.396 -23.960 1.00 97.69 195 GLU A O 1
ATOM 1567 N N . ALA A 1 196 ? -2.705 7.523 -24.138 1.00 97.81 196 ALA A N 1
ATOM 1568 C CA . ALA A 1 196 ? -3.798 7.991 -23.293 1.00 97.81 196 ALA A CA 1
ATOM 1569 C C . ALA A 1 196 ? -3.362 8.188 -21.831 1.00 97.81 196 ALA A C 1
ATOM 1571 O O . ALA A 1 196 ? -3.622 9.235 -21.243 1.00 97.81 196 ALA A O 1
ATOM 1572 N N . THR A 1 197 ? -2.619 7.231 -21.269 1.00 97.25 197 THR A N 1
ATOM 1573 C CA . THR A 1 197 ? -2.083 7.310 -19.899 1.00 97.25 197 THR A CA 1
ATOM 1574 C C . THR A 1 197 ? -1.174 8.528 -19.729 1.00 97.25 197 THR A C 1
ATOM 1576 O O . THR A 1 197 ? -1.265 9.240 -18.736 1.00 97.25 197 THR A O 1
ATOM 1579 N N . CYS A 1 198 ? -0.328 8.824 -20.721 1.00 95.44 198 CYS A N 1
ATOM 1580 C CA . CYS A 1 198 ? 0.608 9.949 -20.671 1.00 95.44 198 CYS A CA 1
ATOM 1581 C C . CYS A 1 198 ? -0.045 11.341 -20.730 1.00 95.44 198 CYS A C 1
ATOM 1583 O O . CYS A 1 198 ? 0.666 12.328 -20.529 1.00 95.44 198 CYS A O 1
ATOM 1585 N N . LYS A 1 199 ? -1.348 11.437 -21.029 1.00 95.75 199 LYS A N 1
ATOM 1586 C CA . LYS A 1 199 ? -2.120 12.693 -20.979 1.00 95.75 199 LYS A CA 1
ATOM 1587 C C . LYS A 1 199 ? -2.640 13.004 -19.573 1.00 95.75 199 LYS A C 1
ATOM 1589 O O . LYS A 1 199 ? -2.989 14.150 -19.300 1.00 95.75 199 LYS A O 1
ATOM 1594 N N . ILE A 1 200 ? -2.682 12.004 -18.695 1.00 96.19 200 ILE A N 1
ATOM 1595 C CA . ILE A 1 200 ? -3.233 12.112 -17.346 1.00 96.19 200 ILE A CA 1
ATOM 1596 C C . ILE A 1 200 ? -2.124 12.581 -16.384 1.00 96.19 200 ILE A C 1
ATOM 1598 O O . ILE A 1 200 ? -1.035 11.999 -16.381 1.00 96.19 200 ILE A O 1
ATOM 1602 N N . PRO A 1 201 ? -2.356 13.614 -15.551 1.00 95.06 201 PRO A N 1
ATOM 1603 C CA . PRO A 1 201 ? -1.379 14.055 -14.557 1.00 95.06 201 PRO A CA 1
ATOM 1604 C C . PRO A 1 201 ? -1.075 12.967 -13.515 1.00 95.06 201 PRO A C 1
ATOM 1606 O O . PRO A 1 201 ? -1.986 12.429 -12.885 1.00 95.06 201 PRO A O 1
ATOM 1609 N N . TYR A 1 202 ? 0.209 12.680 -13.289 1.00 94.94 202 TYR A N 1
ATOM 1610 C CA . TYR A 1 202 ? 0.635 11.711 -12.276 1.00 94.94 202 TYR A CA 1
ATOM 1611 C C . TYR A 1 202 ? 0.353 12.203 -10.849 1.00 94.94 202 TYR A C 1
ATOM 1613 O O . TYR A 1 202 ? 0.633 13.356 -10.513 1.00 94.94 202 TYR A O 1
ATOM 1621 N N . LYS A 1 203 ? -0.146 11.300 -9.998 1.00 95.06 203 LYS A N 1
ATOM 1622 C CA . LYS A 1 203 ? -0.377 11.511 -8.562 1.00 95.06 203 LYS A CA 1
ATOM 1623 C C . LYS A 1 203 ? 0.295 10.360 -7.794 1.00 95.06 203 LYS A C 1
ATOM 1625 O O . LYS A 1 203 ? -0.103 9.221 -8.022 1.00 95.06 203 LYS A O 1
ATOM 1630 N N . PRO A 1 204 ? 1.269 10.605 -6.894 1.00 91.94 204 PRO A N 1
ATOM 1631 C CA . PRO A 1 204 ? 1.971 9.529 -6.178 1.00 91.94 204 PRO A CA 1
ATOM 1632 C C . PRO A 1 204 ? 1.041 8.622 -5.357 1.00 91.94 204 PRO A C 1
ATOM 1634 O O . PRO A 1 204 ? 1.228 7.412 -5.321 1.00 91.94 204 PRO A O 1
ATOM 1637 N N . GLU A 1 205 ? -0.002 9.210 -4.764 1.00 92.25 205 GLU A N 1
ATOM 1638 C CA . GLU A 1 205 ? -1.066 8.534 -4.000 1.00 92.25 205 GLU A CA 1
ATOM 1639 C C . GLU A 1 205 ? -1.823 7.469 -4.810 1.00 92.25 205 GLU A C 1
ATOM 1641 O O . GLU A 1 205 ? -2.418 6.556 -4.243 1.00 92.25 205 GLU A O 1
ATOM 1646 N N . ASN A 1 206 ? -1.828 7.592 -6.139 1.00 90.00 206 ASN A N 1
ATOM 1647 C CA . ASN A 1 206 ? -2.511 6.680 -7.041 1.00 90.00 206 ASN A CA 1
ATOM 1648 C C . ASN A 1 206 ? -1.638 6.436 -8.277 1.00 90.00 206 ASN A C 1
ATOM 1650 O O . ASN A 1 206 ? -1.817 7.070 -9.322 1.00 90.00 206 ASN A O 1
ATOM 1654 N N . ASN A 1 207 ? -0.670 5.523 -8.139 1.00 94.56 207 ASN A N 1
ATOM 1655 C CA . ASN A 1 207 ? 0.259 5.151 -9.204 1.00 94.56 207 ASN A CA 1
ATOM 1656 C C . ASN A 1 207 ? -0.466 4.413 -10.348 1.00 94.56 207 ASN A C 1
ATOM 1658 O O . ASN A 1 207 ? -0.461 3.184 -10.457 1.00 94.56 207 ASN A O 1
ATOM 1662 N N . LEU A 1 208 ? -1.075 5.210 -11.227 1.00 96.38 208 LEU A N 1
ATOM 1663 C CA . LEU A 1 208 ? -1.816 4.787 -12.411 1.00 96.38 208 LEU A CA 1
ATOM 1664 C C . LEU A 1 208 ? -1.001 3.866 -13.326 1.00 96.38 208 LEU A C 1
ATOM 1666 O O . LEU A 1 208 ? -1.560 2.973 -13.959 1.00 96.38 208 LEU A O 1
ATOM 1670 N N . TYR A 1 209 ? 0.314 4.074 -13.398 1.00 97.06 209 TYR A N 1
ATOM 1671 C CA . TYR A 1 209 ? 1.195 3.281 -14.243 1.00 97.06 209 TYR A CA 1
ATOM 1672 C C . TYR A 1 209 ? 1.282 1.821 -13.772 1.00 97.06 209 TYR A C 1
ATOM 1674 O O . TYR A 1 209 ? 1.137 0.913 -14.590 1.00 97.06 209 TYR A O 1
ATOM 1682 N N . ASP A 1 210 ? 1.455 1.585 -12.464 1.00 96.62 210 ASP A N 1
ATOM 1683 C CA . ASP A 1 210 ? 1.391 0.229 -11.894 1.00 96.62 210 ASP A CA 1
ATOM 1684 C C . ASP A 1 210 ? -0.034 -0.332 -12.000 1.00 96.62 210 ASP A C 1
ATOM 1686 O O . ASP A 1 210 ? -0.216 -1.456 -12.457 1.00 96.62 210 ASP A O 1
ATOM 1690 N N . ALA A 1 211 ? -1.064 0.467 -11.699 1.00 97.62 211 ALA A N 1
ATOM 1691 C CA . ALA A 1 211 ? -2.458 0.036 -11.824 1.00 97.62 211 ALA A CA 1
ATOM 1692 C C . ALA A 1 211 ? -2.799 -0.488 -13.236 1.00 97.62 211 ALA A C 1
ATOM 1694 O O . ALA A 1 211 ? -3.317 -1.598 -13.373 1.00 97.62 211 ALA A O 1
ATOM 1695 N N . ILE A 1 212 ? -2.451 0.250 -14.298 1.00 97.88 212 ILE A N 1
ATOM 1696 C CA . ILE A 1 212 ? -2.669 -0.187 -15.688 1.00 97.88 212 ILE A CA 1
ATOM 1697 C C . ILE A 1 212 ? -1.821 -1.415 -16.025 1.00 97.88 212 ILE A C 1
ATOM 1699 O O . ILE A 1 212 ? -2.311 -2.316 -16.706 1.00 97.88 212 ILE A O 1
ATOM 1703 N N . LEU A 1 213 ? -0.570 -1.475 -15.557 1.00 97.00 213 LEU A N 1
ATOM 1704 C CA . LEU A 1 213 ? 0.315 -2.619 -15.773 1.00 97.00 213 LEU A CA 1
ATOM 1705 C C . LEU A 1 213 ? -0.299 -3.908 -15.199 1.00 97.00 213 LEU A C 1
ATOM 1707 O O . LEU A 1 213 ? -0.503 -4.866 -15.948 1.00 97.00 213 LEU A O 1
ATOM 1711 N N . GLN A 1 214 ? -0.675 -3.901 -13.915 1.00 97.50 214 GLN A N 1
ATOM 1712 C CA . GLN A 1 214 ? -1.267 -5.060 -13.237 1.00 97.50 214 GLN A CA 1
ATOM 1713 C C . GLN A 1 214 ? -2.611 -5.468 -13.853 1.00 97.50 214 GLN A C 1
ATOM 1715 O O . GLN A 1 214 ? -2.840 -6.655 -14.096 1.00 97.50 214 GLN A O 1
ATOM 1720 N N . VAL A 1 215 ? -3.490 -4.504 -14.151 1.00 97.81 215 VAL A N 1
ATOM 1721 C CA . VAL A 1 215 ? -4.810 -4.778 -14.745 1.00 97.81 215 VAL A CA 1
ATOM 1722 C C . VAL A 1 215 ? -4.681 -5.332 -16.168 1.00 97.81 215 VAL A C 1
ATOM 1724 O O . VAL A 1 215 ? -5.378 -6.279 -16.527 1.00 97.81 215 VAL A O 1
ATOM 1727 N N . TRP A 1 216 ? -3.765 -4.804 -16.984 1.00 97.25 216 TRP A N 1
ATOM 1728 C CA . TRP A 1 216 ? -3.581 -5.256 -18.366 1.00 97.25 216 TRP A CA 1
ATOM 1729 C C . TRP A 1 216 ? -2.922 -6.634 -18.477 1.00 97.25 216 TRP A C 1
ATOM 1731 O O . TRP A 1 216 ? -3.260 -7.420 -19.372 1.00 97.25 216 TRP A O 1
ATOM 1741 N N . ASP A 1 217 ? -1.960 -6.932 -17.603 1.00 96.12 217 ASP A N 1
ATOM 1742 C CA . ASP A 1 217 ? -1.285 -8.231 -17.583 1.00 96.12 217 ASP A CA 1
ATOM 1743 C C . ASP A 1 217 ? -2.215 -9.351 -17.115 1.00 96.12 217 ASP A C 1
ATOM 1745 O O . ASP A 1 217 ? -2.154 -10.457 -17.654 1.00 96.12 217 ASP A O 1
ATOM 1749 N N . ASN A 1 218 ? -3.120 -9.042 -16.184 1.00 97.56 218 ASN A N 1
ATOM 1750 C CA . ASN A 1 218 ? -4.088 -9.984 -15.629 1.00 97.56 218 ASN A CA 1
ATOM 1751 C C . ASN A 1 218 ? -5.483 -9.885 -16.267 1.00 97.56 218 ASN A C 1
ATOM 1753 O O . ASN A 1 218 ? -6.413 -10.501 -15.757 1.00 97.56 218 ASN A O 1
ATOM 1757 N N . ARG A 1 219 ? -5.644 -9.180 -17.398 1.00 96.50 219 ARG A N 1
ATOM 1758 C CA . ARG A 1 219 ? -6.940 -8.942 -18.078 1.00 96.50 219 ARG A CA 1
ATOM 1759 C C . ARG A 1 219 ? -7.795 -10.192 -18.332 1.00 96.50 219 ARG A C 1
ATOM 1761 O O . ARG A 1 219 ? -9.014 -10.102 -18.369 1.00 96.50 219 ARG A O 1
ATOM 1768 N N . ASP A 1 220 ? -7.156 -11.351 -18.492 1.00 96.88 220 ASP A N 1
ATOM 1769 C CA . ASP A 1 220 ? -7.811 -12.641 -18.745 1.00 96.88 220 ASP A CA 1
ATOM 1770 C C . ASP A 1 220 ? -8.232 -13.367 -17.435 1.00 96.88 220 ASP A C 1
ATOM 1772 O O . ASP A 1 220 ? -8.785 -14.466 -17.489 1.00 96.88 220 ASP A O 1
ATOM 1776 N N . ARG A 1 221 ? -7.902 -12.803 -16.258 1.00 96.62 221 ARG A N 1
ATOM 1777 C CA . ARG A 1 221 ? -8.050 -13.377 -14.899 1.00 96.62 221 ARG A CA 1
ATOM 1778 C C . ARG A 1 221 ? -8.238 -12.309 -13.803 1.00 96.62 221 ARG A C 1
ATOM 1780 O O . ARG A 1 221 ? -7.713 -12.450 -12.697 1.00 96.62 221 ARG A O 1
ATOM 1787 N N . LEU A 1 222 ? -8.944 -11.224 -14.113 1.00 97.69 222 LEU A N 1
ATOM 1788 C CA . LEU A 1 222 ? -9.312 -10.220 -13.113 1.00 97.69 222 LEU A CA 1
ATOM 1789 C C . LEU A 1 222 ? -10.330 -10.807 -12.117 1.00 97.69 222 LEU A C 1
ATOM 1791 O O . LEU A 1 222 ? -11.184 -11.605 -12.504 1.00 97.69 222 LEU A O 1
ATOM 1795 N N . GLY A 1 223 ? -10.173 -10.423 -10.851 1.00 95.62 223 GLY A N 1
ATOM 1796 C CA . GLY A 1 223 ? -10.725 -11.061 -9.648 1.00 95.62 223 GLY A CA 1
ATOM 1797 C C . GLY A 1 223 ? -10.223 -10.333 -8.391 1.00 95.62 223 GLY A C 1
ATOM 1798 O O . GLY A 1 223 ? -9.416 -9.404 -8.512 1.00 95.62 223 GLY A O 1
ATOM 1799 N N . GLY A 1 224 ? -10.698 -10.695 -7.201 1.00 93.38 224 GLY A N 1
ATOM 1800 C CA . GLY A 1 224 ? -10.615 -9.916 -5.957 1.00 93.38 224 GLY A CA 1
ATOM 1801 C C . GLY A 1 224 ? -9.213 -9.422 -5.581 1.00 93.38 224 GLY A C 1
ATOM 1802 O O . GLY A 1 224 ? -9.061 -8.280 -5.153 1.00 93.38 224 GLY A O 1
ATOM 1803 N N . GLN A 1 225 ? -8.159 -10.198 -5.853 1.00 94.81 225 GLN A N 1
ATOM 1804 C CA . GLN A 1 225 ? -6.761 -9.795 -5.624 1.00 94.81 225 GLN A CA 1
ATOM 1805 C C . GLN A 1 225 ? -6.309 -8.562 -6.432 1.00 94.81 225 GLN A C 1
ATOM 1807 O O . GLN A 1 225 ? -5.279 -7.966 -6.130 1.00 94.81 225 GLN A O 1
ATOM 1812 N N . HIS A 1 226 ? -7.068 -8.163 -7.455 1.00 97.25 226 HIS A N 1
ATOM 1813 C CA . HIS A 1 226 ? -6.811 -6.980 -8.277 1.00 97.25 226 HIS A CA 1
ATOM 1814 C C . HIS A 1 226 ? -7.654 -5.761 -7.872 1.00 97.25 226 HIS A C 1
ATOM 1816 O O . HIS A 1 226 ? -7.518 -4.714 -8.508 1.00 97.25 226 HIS A O 1
ATOM 1822 N N . VAL A 1 227 ? -8.505 -5.862 -6.837 1.00 96.25 227 VAL A N 1
ATOM 1823 C CA . VAL A 1 227 ? -9.473 -4.811 -6.475 1.00 96.25 227 VAL A CA 1
ATOM 1824 C C . VAL A 1 227 ? -8.813 -3.449 -6.263 1.00 96.25 227 VAL A C 1
ATOM 1826 O O . VAL A 1 227 ? -9.322 -2.455 -6.768 1.00 96.25 227 VAL A O 1
ATOM 1829 N N . ILE A 1 228 ? -7.639 -3.398 -5.625 1.00 95.19 228 ILE A N 1
ATOM 1830 C CA . ILE A 1 228 ? -6.888 -2.154 -5.396 1.00 95.19 228 ILE A CA 1
ATOM 1831 C C . ILE A 1 228 ? -6.449 -1.529 -6.729 1.00 95.19 228 ILE A C 1
ATOM 1833 O O . ILE A 1 228 ? -6.676 -0.345 -6.955 1.00 95.19 228 ILE A O 1
ATOM 1837 N N . HIS A 1 229 ? -5.882 -2.318 -7.646 1.00 96.81 229 HIS A N 1
ATOM 1838 C CA . HIS A 1 229 ? -5.405 -1.816 -8.939 1.00 96.81 229 HIS A CA 1
ATOM 1839 C C . HIS A 1 229 ? -6.553 -1.388 -9.862 1.00 96.81 229 HIS A C 1
ATOM 1841 O O . HIS A 1 229 ? -6.446 -0.359 -10.530 1.00 96.81 229 HIS A O 1
ATOM 1847 N N . ILE A 1 230 ? -7.675 -2.119 -9.868 1.00 97.12 230 ILE A N 1
ATOM 1848 C CA . ILE A 1 230 ? -8.872 -1.683 -10.596 1.00 97.12 230 ILE A CA 1
ATOM 1849 C C . ILE A 1 230 ? -9.454 -0.429 -9.936 1.00 97.12 230 ILE A C 1
ATOM 1851 O O . ILE A 1 230 ? -9.733 0.533 -10.639 1.00 97.12 230 ILE A O 1
ATOM 1855 N N . HIS A 1 231 ? -9.573 -0.369 -8.608 1.00 96.12 231 HIS A N 1
ATOM 1856 C CA . HIS A 1 231 ? -10.051 0.820 -7.896 1.00 96.12 231 HIS A CA 1
ATOM 1857 C C . HIS A 1 231 ? -9.207 2.065 -8.215 1.00 96.12 231 HIS A C 1
ATOM 1859 O O . HIS A 1 231 ? -9.761 3.117 -8.541 1.00 96.12 231 HIS A O 1
ATOM 1865 N N . SER A 1 232 ? -7.879 1.927 -8.203 1.00 95.81 232 SER A N 1
ATOM 1866 C CA . SER A 1 232 ? -6.915 2.946 -8.628 1.00 95.81 232 SER A CA 1
ATOM 1867 C C . SER A 1 232 ? -7.157 3.433 -10.057 1.00 95.81 232 SER A C 1
ATOM 1869 O O . SER A 1 232 ? -7.233 4.642 -10.285 1.00 95.81 232 SER A O 1
ATOM 1871 N N . LEU A 1 233 ? -7.322 2.504 -11.005 1.00 97.00 233 LEU A N 1
ATOM 1872 C CA . LEU A 1 233 ? -7.621 2.808 -12.404 1.00 97.00 233 LEU A CA 1
ATOM 1873 C C . LEU A 1 233 ? -8.969 3.535 -12.547 1.00 97.00 233 LEU A C 1
ATOM 1875 O O . LEU A 1 233 ? -9.021 4.608 -13.142 1.00 97.00 233 LEU A O 1
ATOM 1879 N N . LEU A 1 234 ? -10.042 3.003 -11.957 1.00 95.94 234 LEU A N 1
ATOM 1880 C CA . LEU A 1 234 ? -11.384 3.589 -12.031 1.00 95.94 234 LEU A CA 1
ATOM 1881 C C . LEU A 1 234 ? -11.437 4.994 -11.411 1.00 95.94 234 LEU A C 1
ATOM 1883 O O . LEU A 1 234 ? -12.040 5.887 -11.995 1.00 95.94 234 LEU A O 1
ATOM 1887 N N . SER A 1 235 ? -10.735 5.221 -10.297 1.00 95.19 235 SER A N 1
ATOM 1888 C CA . SER A 1 235 ? -10.655 6.539 -9.644 1.00 95.19 235 SER A CA 1
ATOM 1889 C C . SER A 1 235 ? -9.987 7.601 -10.526 1.00 95.19 235 SER A C 1
ATOM 1891 O O . SER A 1 235 ? -10.242 8.792 -10.372 1.00 95.19 235 SER A O 1
ATOM 1893 N N . VAL A 1 236 ? -9.122 7.191 -11.460 1.00 95.25 236 VAL A N 1
ATOM 1894 C CA . VAL A 1 236 ? -8.569 8.085 -12.489 1.00 95.25 236 VAL A CA 1
ATOM 1895 C C . VAL A 1 236 ? -9.546 8.287 -13.646 1.00 95.25 236 VAL A C 1
ATOM 1897 O O . VAL A 1 236 ? -9.616 9.382 -14.192 1.00 95.25 236 VAL A O 1
ATOM 1900 N N . MET A 1 237 ? -10.323 7.266 -14.008 1.00 95.31 237 MET A N 1
ATOM 1901 C CA . MET A 1 237 ? -11.310 7.322 -15.098 1.00 95.31 237 MET A CA 1
ATOM 1902 C C . MET A 1 237 ? -12.508 8.245 -14.805 1.00 95.31 237 MET A C 1
ATOM 1904 O O . MET A 1 237 ? -13.279 8.552 -15.714 1.00 95.31 237 MET A O 1
ATOM 1908 N N . GLU A 1 238 ? -12.657 8.711 -13.560 1.00 93.69 238 GLU A N 1
ATOM 1909 C CA . GLU A 1 238 ? -13.578 9.792 -13.180 1.00 93.69 238 GLU A CA 1
ATOM 1910 C C . GLU A 1 238 ? -13.099 11.188 -13.636 1.00 93.69 238 GLU A C 1
ATOM 1912 O O . GLU A 1 238 ? -13.909 12.108 -13.763 1.00 93.69 238 GLU A O 1
ATOM 1917 N N . ASP A 1 239 ? -11.798 11.368 -13.895 1.00 93.19 239 ASP A N 1
ATOM 1918 C CA . ASP A 1 239 ? -11.214 12.635 -14.346 1.00 93.19 239 ASP A CA 1
ATOM 1919 C C . ASP A 1 239 ? -11.468 12.848 -15.850 1.00 93.19 239 ASP A C 1
ATOM 1921 O O . ASP A 1 239 ? -11.263 11.954 -16.673 1.00 93.19 239 ASP A O 1
ATOM 1925 N N . ALA A 1 240 ? -11.866 14.061 -16.245 1.00 93.88 240 ALA A N 1
ATOM 1926 C CA . ALA A 1 240 ? -12.116 14.397 -17.649 1.00 93.88 240 ALA A CA 1
ATOM 1927 C C . ALA A 1 240 ? -10.870 14.230 -18.546 1.00 93.88 240 ALA A C 1
ATOM 1929 O O . ALA A 1 240 ? -11.002 13.993 -19.744 1.00 93.88 240 ALA A O 1
ATOM 1930 N N . SER A 1 241 ? -9.659 14.311 -17.981 1.00 95.50 241 SER A N 1
ATOM 1931 C CA . SER A 1 241 ? -8.408 14.036 -18.704 1.00 95.50 241 SER A CA 1
ATOM 1932 C C . SER A 1 241 ? -8.224 12.562 -19.096 1.00 95.50 241 SER A C 1
ATOM 1934 O O . SER A 1 241 ? -7.403 12.265 -19.965 1.00 95.50 241 SER A O 1
ATOM 1936 N N . ALA A 1 242 ? -9.000 11.644 -18.510 1.00 96.12 242 ALA A N 1
ATOM 1937 C CA . ALA A 1 242 ? -8.932 10.212 -18.780 1.00 96.12 242 ALA A CA 1
ATOM 1938 C C . ALA A 1 242 ? -9.872 9.731 -19.905 1.00 96.12 242 ALA A C 1
ATOM 1940 O O . ALA A 1 242 ? -9.902 8.532 -20.171 1.00 96.12 242 ALA A O 1
ATOM 1941 N N . GLU A 1 243 ? -10.598 10.616 -20.605 1.00 96.06 243 GLU A N 1
ATOM 1942 C CA . GLU A 1 243 ? -11.542 10.240 -21.680 1.00 96.06 243 GLU A CA 1
ATOM 1943 C C . GLU A 1 243 ? -10.904 9.319 -22.741 1.00 96.06 243 GLU A C 1
ATOM 1945 O O . GLU A 1 243 ? -11.457 8.270 -23.076 1.00 96.06 243 GLU A O 1
ATOM 1950 N N . ASP A 1 244 ? -9.702 9.660 -23.216 1.00 96.75 244 ASP A N 1
ATOM 1951 C CA . ASP A 1 244 ? -8.947 8.827 -24.160 1.00 96.75 244 ASP A CA 1
ATOM 1952 C C . ASP A 1 244 ? -8.589 7.455 -23.572 1.00 96.75 244 ASP A C 1
ATOM 1954 O O . ASP A 1 244 ? -8.594 6.455 -24.291 1.00 96.75 244 ASP A O 1
ATOM 1958 N N . LEU A 1 245 ? -8.291 7.382 -22.269 1.00 97.12 245 LEU A N 1
ATOM 1959 C CA . LEU A 1 245 ? -7.962 6.119 -21.612 1.00 97.12 245 LEU A CA 1
ATOM 1960 C C . LEU A 1 245 ? -9.213 5.249 -21.518 1.00 97.12 245 LEU A C 1
ATOM 1962 O O . LEU A 1 245 ? -9.148 4.087 -21.902 1.00 97.12 245 LEU A O 1
ATOM 1966 N N . CYS A 1 246 ? -10.353 5.819 -21.118 1.00 95.38 246 CYS A N 1
ATOM 1967 C CA . CYS A 1 246 ? -11.654 5.148 -21.106 1.00 95.38 246 CYS A CA 1
ATOM 1968 C C . CYS A 1 246 ? -12.018 4.584 -22.482 1.00 95.38 246 CYS A C 1
ATOM 1970 O O . CYS A 1 246 ? -12.316 3.397 -22.600 1.00 95.38 246 CYS A O 1
ATOM 1972 N N . ASN A 1 247 ? -11.910 5.393 -23.537 1.00 95.50 247 ASN A N 1
ATOM 1973 C CA . ASN A 1 247 ? -12.205 4.962 -24.906 1.00 95.50 247 ASN A CA 1
ATOM 1974 C C . ASN A 1 247 ? -11.332 3.783 -25.373 1.00 95.50 247 ASN A C 1
ATOM 1976 O O . ASN A 1 247 ? -11.750 3.010 -26.237 1.00 95.50 247 ASN A O 1
ATOM 1980 N N . VAL A 1 248 ? -10.128 3.624 -24.812 1.00 96.50 248 VAL A N 1
ATOM 1981 C CA . VAL A 1 248 ? -9.211 2.537 -25.170 1.00 96.50 248 VAL A CA 1
ATOM 1982 C C . VAL A 1 248 ? -9.304 1.342 -24.209 1.00 96.50 248 VAL A C 1
ATOM 1984 O O . VAL A 1 248 ? -9.215 0.212 -24.679 1.00 96.50 248 VAL A O 1
ATOM 1987 N N . THR A 1 249 ? -9.491 1.510 -22.900 1.00 95.69 249 THR A N 1
ATOM 1988 C CA . THR A 1 249 ? -9.482 0.384 -21.940 1.00 95.69 249 THR A CA 1
ATOM 1989 C C . THR A 1 249 ? -10.853 -0.234 -21.679 1.00 95.69 249 THR A C 1
ATOM 1991 O O . THR A 1 249 ? -10.904 -1.369 -21.208 1.00 95.69 249 THR A O 1
ATOM 1994 N N . TRP A 1 250 ? -11.955 0.454 -21.997 1.00 94.94 250 TRP A N 1
ATOM 1995 C CA . TRP A 1 250 ? -13.317 0.026 -21.649 1.00 94.94 250 TRP A CA 1
ATOM 1996 C C . TRP A 1 250 ? -13.898 -1.052 -22.581 1.00 94.94 250 TRP A C 1
ATOM 1998 O O . TRP A 1 250 ? -14.916 -0.876 -23.252 1.00 94.94 250 TRP A O 1
ATOM 2008 N N . GLU A 1 251 ? -13.222 -2.195 -22.619 1.00 94.88 251 GLU A N 1
ATOM 2009 C CA . GLU A 1 251 ? -13.626 -3.402 -23.341 1.00 94.88 251 GLU A CA 1
ATOM 2010 C C . GLU A 1 251 ? -14.320 -4.408 -22.404 1.00 94.88 251 GLU A C 1
ATOM 2012 O O . GLU A 1 251 ? -14.276 -4.291 -21.176 1.00 94.88 251 GLU A O 1
ATOM 2017 N N . ASP A 1 252 ? -14.953 -5.436 -22.976 1.00 94.62 252 ASP A N 1
ATOM 2018 C CA . ASP A 1 252 ? -15.746 -6.410 -22.210 1.00 94.62 252 ASP A CA 1
ATOM 2019 C C . ASP A 1 252 ? -14.925 -7.193 -21.165 1.00 94.62 252 ASP A C 1
ATOM 2021 O O . ASP A 1 252 ? -15.478 -7.586 -20.141 1.00 94.62 252 ASP A O 1
ATOM 2025 N N . TRP A 1 253 ? -13.610 -7.371 -21.364 1.00 96.06 253 TRP A N 1
ATOM 2026 C CA . TRP A 1 253 ? -12.735 -8.013 -20.369 1.00 96.06 253 TRP A CA 1
ATOM 2027 C C . TRP A 1 253 ? -12.564 -7.167 -19.103 1.00 96.06 253 TRP A C 1
ATOM 2029 O O . TRP A 1 253 ? -12.513 -7.722 -18.008 1.00 96.06 253 TRP A O 1
ATOM 2039 N N . LEU A 1 254 ? -12.507 -5.834 -19.226 1.00 96.19 254 LEU A N 1
ATOM 2040 C CA . LEU A 1 254 ? -12.386 -4.948 -18.067 1.00 96.19 254 LEU A CA 1
ATOM 2041 C C . LEU A 1 254 ? -13.716 -4.905 -17.316 1.00 96.19 254 LEU A C 1
ATOM 2043 O O . LEU A 1 254 ? -13.722 -4.958 -16.091 1.00 96.19 254 LEU A O 1
ATOM 2047 N N . ARG A 1 255 ? -14.836 -4.892 -18.051 1.00 94.25 255 ARG A N 1
ATOM 2048 C CA . ARG A 1 255 ? -16.183 -4.980 -17.473 1.00 94.25 255 ARG A CA 1
ATOM 2049 C C . ARG A 1 255 ? -16.360 -6.261 -16.654 1.00 94.25 255 ARG A C 1
ATOM 2051 O O . ARG A 1 255 ? -16.663 -6.178 -15.468 1.00 94.25 255 ARG A O 1
ATOM 2058 N N . LEU A 1 256 ? -16.087 -7.414 -17.267 1.00 94.56 256 LEU A N 1
ATOM 2059 C CA . LEU A 1 256 ? -16.147 -8.718 -16.603 1.00 94.56 256 LEU A CA 1
ATOM 2060 C C . LEU A 1 256 ? -15.160 -8.798 -15.429 1.00 94.56 256 LEU A C 1
ATOM 2062 O O . LEU A 1 256 ? -15.468 -9.380 -14.398 1.00 94.56 256 LEU A O 1
ATOM 2066 N N . GLY A 1 257 ? -13.986 -8.175 -15.551 1.00 96.12 257 GLY A N 1
ATOM 2067 C CA . GLY A 1 257 ? -13.016 -8.094 -14.465 1.00 96.12 257 GLY A CA 1
ATOM 2068 C C . GLY A 1 257 ? -13.498 -7.289 -13.260 1.00 96.12 257 GLY A C 1
ATOM 2069 O O . GLY A 1 257 ? -13.289 -7.717 -12.130 1.00 96.12 257 GLY A O 1
ATOM 2070 N N . ILE A 1 258 ? -14.175 -6.160 -13.485 1.00 95.62 258 ILE A N 1
ATOM 2071 C CA . ILE A 1 258 ? -14.827 -5.378 -12.424 1.00 95.62 258 ILE A CA 1
ATOM 2072 C C . ILE A 1 258 ? -15.931 -6.213 -11.764 1.00 95.62 258 ILE A C 1
ATOM 2074 O O . ILE A 1 258 ? -15.975 -6.287 -10.540 1.00 95.62 258 ILE A O 1
ATOM 2078 N N . GLU A 1 259 ? -16.777 -6.873 -12.560 1.00 93.81 259 GLU A N 1
ATOM 2079 C CA . GLU A 1 259 ? -17.850 -7.757 -12.080 1.00 93.81 259 GLU A CA 1
ATOM 2080 C C . GLU A 1 259 ? -17.294 -8.904 -11.212 1.00 93.81 259 GLU A C 1
ATOM 2082 O O . GLU A 1 259 ? -17.756 -9.089 -10.087 1.00 93.81 259 GLU A O 1
ATOM 2087 N N . ASN A 1 260 ? -16.239 -9.592 -11.666 1.00 95.38 260 ASN A N 1
ATOM 2088 C CA . ASN A 1 260 ? -15.540 -10.627 -10.897 1.00 95.38 260 ASN A CA 1
ATOM 2089 C C . ASN A 1 260 ? -14.931 -10.076 -9.600 1.00 95.38 260 ASN A C 1
ATOM 2091 O O . ASN A 1 260 ? -15.101 -10.677 -8.545 1.00 95.38 260 ASN A O 1
ATOM 2095 N N . CYS A 1 261 ? -14.242 -8.927 -9.640 1.00 95.75 261 CYS A N 1
ATOM 2096 C CA . CYS A 1 261 ? -13.698 -8.300 -8.431 1.00 95.75 261 CYS A CA 1
ATOM 2097 C C . CYS A 1 261 ? -14.798 -7.968 -7.419 1.00 95.75 261 CYS A C 1
ATOM 2099 O O . CYS A 1 261 ? -14.608 -8.172 -6.225 1.00 95.75 261 CYS A O 1
ATOM 2101 N N . MET A 1 262 ? -15.941 -7.453 -7.878 1.00 93.25 262 MET A N 1
ATOM 2102 C CA . MET A 1 262 ? -17.071 -7.150 -7.002 1.00 93.25 262 MET A CA 1
ATOM 2103 C C . MET A 1 262 ? -17.653 -8.422 -6.385 1.00 93.25 262 MET A C 1
ATOM 2105 O O . MET A 1 262 ? -17.910 -8.437 -5.185 1.00 93.25 262 MET A O 1
ATOM 2109 N N . GLU A 1 263 ? -17.825 -9.481 -7.176 1.00 93.00 263 GLU A N 1
ATOM 2110 C CA . GLU A 1 263 ? -18.339 -10.767 -6.703 1.00 93.00 263 GLU A CA 1
ATOM 2111 C C . GLU A 1 263 ? -17.378 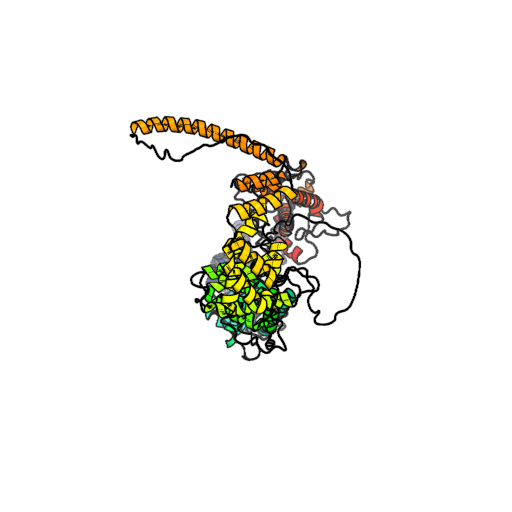-11.440 -5.711 1.00 93.00 263 GLU A C 1
ATOM 2113 O O . GLU A 1 263 ? -17.789 -11.779 -4.608 1.00 93.00 263 GLU A O 1
ATOM 2118 N N . GLU A 1 264 ? -16.086 -11.538 -6.025 1.00 95.38 264 GLU A N 1
ATOM 2119 C CA . GLU A 1 264 ? -15.090 -12.147 -5.132 1.00 95.38 264 GLU A CA 1
ATOM 2120 C C . GLU A 1 264 ? -14.890 -11.332 -3.840 1.00 95.38 264 GLU A C 1
ATOM 2122 O O . GLU A 1 264 ? -14.766 -11.908 -2.759 1.00 95.38 264 GLU A O 1
ATOM 2127 N N . CYS A 1 265 ? -14.925 -9.992 -3.893 1.00 93.69 265 CYS A N 1
ATOM 2128 C CA . CYS A 1 265 ? -14.918 -9.168 -2.678 1.00 93.69 265 CYS A CA 1
ATOM 2129 C C . CYS A 1 265 ? -16.198 -9.352 -1.846 1.00 93.69 265 CYS A C 1
ATOM 2131 O O . CYS A 1 265 ? -16.132 -9.365 -0.616 1.00 93.69 265 CYS A O 1
ATOM 2133 N N . ARG A 1 266 ? -17.358 -9.512 -2.495 1.00 93.00 266 ARG A N 1
ATOM 2134 C CA . ARG A 1 266 ? -18.644 -9.799 -1.842 1.00 93.00 266 ARG A CA 1
ATOM 2135 C C . ARG A 1 266 ? -18.604 -11.152 -1.131 1.00 93.00 266 ARG A C 1
ATOM 2137 O O . ARG A 1 266 ? -18.957 -11.222 0.045 1.00 93.00 266 ARG A O 1
ATOM 2144 N N . GLU A 1 267 ? -18.123 -12.193 -1.810 1.00 93.88 267 GLU A N 1
ATOM 2145 C CA . GLU A 1 267 ? -17.913 -13.526 -1.238 1.00 93.88 267 GLU A CA 1
ATOM 2146 C C . GLU A 1 267 ? -16.919 -13.489 -0.069 1.00 93.88 267 GLU A C 1
ATOM 2148 O O . GLU A 1 267 ? -17.213 -14.049 0.984 1.00 93.88 267 GLU A O 1
ATOM 2153 N N . ALA A 1 268 ? -15.797 -12.772 -0.195 1.00 94.81 268 ALA A N 1
ATOM 2154 C CA . ALA A 1 268 ? -14.796 -12.652 0.867 1.00 94.81 268 ALA A CA 1
ATOM 2155 C C . ALA A 1 268 ? -15.328 -11.928 2.121 1.00 94.81 268 ALA A C 1
ATOM 2157 O O . ALA A 1 268 ? -15.080 -12.380 3.239 1.00 94.81 268 ALA A O 1
ATOM 2158 N N . VAL A 1 269 ? -16.114 -10.851 1.963 1.00 94.12 269 VAL A N 1
ATOM 2159 C CA . VAL A 1 269 ? -16.806 -10.197 3.094 1.00 94.12 269 VAL A CA 1
ATOM 2160 C C . VAL A 1 269 ? -17.777 -11.166 3.768 1.00 94.12 269 VAL A C 1
ATOM 2162 O O . VAL A 1 269 ? -17.797 -11.246 4.996 1.00 94.12 269 VAL A O 1
ATOM 2165 N N . CYS A 1 270 ? -18.562 -11.923 2.995 1.00 93.00 270 CYS A N 1
ATOM 2166 C CA . CYS A 1 270 ? -19.473 -12.922 3.551 1.00 93.00 270 CYS A CA 1
ATOM 2167 C C . CYS A 1 270 ? -18.724 -14.048 4.277 1.00 93.00 270 CYS A C 1
ATOM 2169 O O . CYS A 1 270 ? -19.095 -14.370 5.399 1.00 93.00 270 CYS A O 1
ATOM 2171 N N . ALA A 1 271 ? -17.641 -14.580 3.708 1.00 94.75 271 ALA A N 1
ATOM 2172 C CA . ALA A 1 271 ? -16.818 -15.605 4.346 1.00 94.75 271 ALA A CA 1
ATOM 2173 C C . ALA A 1 271 ? -16.214 -15.112 5.671 1.00 94.75 271 ALA A C 1
ATOM 2175 O O . ALA A 1 271 ? -16.331 -15.792 6.684 1.00 94.75 271 ALA A O 1
ATOM 2176 N N . HIS A 1 272 ? -15.663 -13.892 5.716 1.00 94.62 272 HIS A N 1
ATOM 2177 C CA . HIS A 1 272 ? -15.136 -13.333 6.965 1.00 94.62 272 HIS A CA 1
ATOM 2178 C C . HIS A 1 272 ? -16.227 -13.122 8.032 1.00 94.62 272 HIS A C 1
ATOM 2180 O O . HIS A 1 272 ? -15.936 -13.269 9.218 1.00 94.62 272 HIS A O 1
ATOM 2186 N N . ILE A 1 273 ? -17.463 -12.787 7.639 1.00 93.75 273 ILE A N 1
ATOM 2187 C CA . ILE A 1 273 ? -18.613 -12.729 8.557 1.00 93.75 273 ILE A CA 1
ATOM 2188 C C . ILE A 1 273 ? -18.960 -14.134 9.075 1.00 93.75 273 ILE A C 1
ATOM 2190 O O . ILE A 1 273 ? -19.149 -14.319 10.277 1.00 93.75 273 ILE A O 1
ATOM 2194 N N . ASP A 1 274 ? -19.039 -15.117 8.179 1.00 91.06 274 ASP A N 1
ATOM 2195 C CA . ASP A 1 274 ? -19.440 -16.494 8.483 1.00 91.06 274 ASP A CA 1
ATOM 2196 C C . ASP A 1 274 ? -18.411 -17.205 9.388 1.00 91.06 274 ASP A C 1
ATOM 2198 O O . ASP A 1 274 ? -18.802 -17.900 10.326 1.00 91.06 274 ASP A O 1
ATOM 2202 N N . ASP A 1 275 ? -17.117 -16.945 9.177 1.00 92.88 275 ASP A N 1
ATOM 2203 C CA . ASP A 1 275 ? -15.993 -17.450 9.978 1.00 92.88 275 ASP A CA 1
ATOM 2204 C C . ASP A 1 275 ? -15.734 -16.630 11.267 1.00 92.88 275 ASP A C 1
ATOM 2206 O O . ASP A 1 275 ? -14.775 -16.896 11.994 1.00 92.88 275 ASP A O 1
ATOM 2210 N N . GLY A 1 276 ? -16.530 -15.588 11.552 1.00 90.31 276 GLY A N 1
ATOM 2211 C CA . GLY A 1 276 ? -16.357 -14.709 12.724 1.00 90.31 276 GLY A CA 1
ATOM 2212 C C . GLY A 1 276 ? -15.075 -13.855 12.718 1.00 90.31 276 GLY A C 1
ATOM 2213 O O . GLY A 1 276 ? -14.695 -13.279 13.742 1.00 90.31 276 GLY A O 1
ATOM 2214 N N . SER A 1 277 ? -14.405 -13.766 11.569 1.00 92.50 277 SER A N 1
ATOM 2215 C CA . SER A 1 277 ? -13.157 -13.030 11.356 1.00 92.50 277 SER A CA 1
ATOM 2216 C C . SER A 1 277 ? -13.376 -11.512 11.267 1.00 92.50 277 SER A C 1
ATOM 2218 O O . SER A 1 277 ? -14.500 -11.010 11.231 1.00 92.50 277 SER A O 1
ATOM 2220 N N . SER A 1 278 ? -12.289 -10.729 11.224 1.00 92.88 278 SER A N 1
ATOM 2221 C CA . SER A 1 278 ? -12.407 -9.287 10.966 1.00 92.88 278 SER A CA 1
ATOM 2222 C C . SER A 1 278 ? -12.844 -9.046 9.518 1.00 92.88 278 SER A C 1
ATOM 2224 O O . SER A 1 278 ? -12.075 -9.275 8.585 1.00 92.88 278 SER A O 1
ATOM 2226 N N . TRP A 1 279 ? -14.084 -8.593 9.334 1.00 94.69 279 TRP A N 1
ATOM 2227 C CA . TRP A 1 279 ? -14.678 -8.280 8.028 1.00 94.69 279 TRP A CA 1
ATOM 2228 C C . TRP A 1 279 ? -14.837 -6.774 7.774 1.00 94.69 279 TRP A C 1
ATOM 2230 O O . TRP A 1 279 ? -15.066 -6.363 6.637 1.00 94.69 279 TRP A O 1
ATOM 2240 N N . THR A 1 280 ? -14.738 -5.930 8.808 1.00 94.25 280 THR A N 1
ATOM 2241 C CA . THR A 1 280 ? -15.165 -4.523 8.711 1.00 94.25 280 THR A CA 1
ATOM 2242 C C . THR A 1 280 ? -14.347 -3.686 7.741 1.00 94.25 280 THR A C 1
ATOM 2244 O O . THR A 1 280 ? -14.913 -2.834 7.063 1.00 94.25 280 THR A O 1
ATOM 2247 N N . ASP A 1 281 ? -13.036 -3.907 7.668 1.00 93.06 281 ASP A N 1
ATOM 2248 C CA . ASP A 1 281 ? -12.153 -3.082 6.838 1.00 93.06 281 ASP A CA 1
ATOM 2249 C C . ASP A 1 281 ? -12.255 -3.505 5.363 1.00 93.06 281 ASP A C 1
ATOM 2251 O O . ASP A 1 281 ? -12.493 -2.661 4.502 1.00 93.06 281 ASP A O 1
ATOM 2255 N N . LEU A 1 282 ? -12.294 -4.818 5.099 1.00 92.62 282 LEU A N 1
ATOM 2256 C CA . LEU A 1 282 ? -12.622 -5.392 3.787 1.00 92.62 282 LEU A CA 1
ATOM 2257 C C . LEU A 1 282 ? -13.996 -4.917 3.268 1.00 92.62 282 LEU A C 1
ATOM 2259 O O . LEU A 1 282 ? -14.162 -4.635 2.082 1.00 92.62 282 LEU A O 1
ATOM 2263 N N . PHE A 1 283 ? -14.990 -4.770 4.149 1.00 92.25 283 PHE A N 1
ATOM 2264 C CA . PHE A 1 283 ? -16.303 -4.241 3.772 1.00 92.25 283 PHE A CA 1
ATOM 2265 C C . PHE A 1 283 ? -16.277 -2.738 3.443 1.00 92.25 283 PHE A C 1
ATOM 2267 O O . PHE A 1 283 ? -17.006 -2.288 2.552 1.00 92.25 283 PHE A O 1
ATOM 2274 N N . LEU A 1 284 ? -15.425 -1.953 4.112 1.00 91.31 284 LEU A N 1
ATOM 2275 C CA . LEU A 1 284 ? -15.193 -0.551 3.754 1.00 91.31 284 LEU A CA 1
ATOM 2276 C C . LEU A 1 284 ? -14.467 -0.426 2.406 1.00 91.31 284 LEU A C 1
ATOM 2278 O O . LEU A 1 284 ? -14.871 0.413 1.599 1.00 91.31 284 LEU A O 1
ATOM 2282 N N . GLU A 1 285 ? -13.481 -1.282 2.125 1.00 91.94 285 GLU A N 1
ATOM 2283 C CA . GLU A 1 285 ? -12.804 -1.367 0.822 1.00 91.94 285 GLU A CA 1
ATOM 2284 C C . GLU A 1 285 ? -13.780 -1.740 -0.301 1.00 91.94 285 GLU A C 1
ATOM 2286 O O . GLU A 1 285 ? -13.884 -1.016 -1.293 1.00 91.94 285 GLU A O 1
ATOM 2291 N N . TYR A 1 286 ? -14.582 -2.796 -0.114 1.00 92.19 286 TYR A N 1
ATOM 2292 C CA . TYR A 1 286 ? -15.632 -3.193 -1.058 1.00 92.19 286 TYR A CA 1
ATOM 2293 C C . TYR A 1 286 ? -16.631 -2.053 -1.320 1.00 92.19 286 TYR A C 1
ATOM 2295 O O . TYR A 1 286 ? -17.003 -1.788 -2.466 1.00 92.19 286 TYR A O 1
ATOM 2303 N N . ARG A 1 287 ? -17.032 -1.309 -0.278 1.00 90.62 287 ARG A N 1
ATOM 2304 C CA . ARG A 1 287 ? -17.903 -0.134 -0.433 1.00 90.62 287 ARG A CA 1
ATOM 2305 C C . ARG A 1 287 ? -17.215 1.016 -1.171 1.00 90.62 287 ARG A C 1
ATOM 2307 O O . ARG A 1 287 ? -17.890 1.709 -1.932 1.00 90.62 287 ARG A O 1
ATOM 2314 N N . ALA A 1 288 ? -15.933 1.272 -0.918 1.00 91.56 288 ALA A N 1
ATOM 2315 C CA . ALA A 1 288 ? -15.171 2.303 -1.620 1.00 91.56 288 ALA A CA 1
ATOM 2316 C C . ALA A 1 288 ? -15.094 1.967 -3.114 1.00 91.56 288 ALA A C 1
ATOM 2318 O O . ALA A 1 288 ? -15.585 2.742 -3.933 1.00 91.56 288 ALA A O 1
ATOM 2319 N N . PHE A 1 289 ? -14.654 0.751 -3.444 1.00 93.69 289 PHE A N 1
ATOM 2320 C CA . PHE A 1 289 ? -14.632 0.228 -4.808 1.00 93.69 289 PHE A CA 1
ATOM 2321 C C . PHE A 1 289 ? -16.002 0.328 -5.493 1.00 93.69 289 PHE A C 1
ATOM 2323 O O . PHE A 1 289 ? -16.124 0.881 -6.587 1.00 93.69 289 PHE A O 1
ATOM 2330 N N . GLY A 1 290 ? -17.063 -0.104 -4.807 1.00 91.62 290 GLY A N 1
ATOM 2331 C CA . GLY A 1 290 ? -18.434 -0.007 -5.295 1.00 91.62 290 GLY A CA 1
ATOM 2332 C C . GLY A 1 290 ? -18.941 1.427 -5.504 1.00 91.62 290 GLY A C 1
ATOM 2333 O O . GLY A 1 290 ? -19.814 1.634 -6.348 1.00 91.62 290 GLY A O 1
ATOM 2334 N N . ARG A 1 291 ? -18.425 2.442 -4.793 1.00 90.94 291 ARG A N 1
ATOM 2335 C CA . ARG A 1 291 ? -18.741 3.858 -5.081 1.00 90.94 291 ARG A CA 1
ATOM 2336 C C . ARG A 1 291 ? -18.092 4.316 -6.382 1.00 90.94 291 ARG A C 1
ATOM 2338 O O . ARG A 1 291 ? -18.792 4.890 -7.210 1.00 90.94 291 ARG A O 1
ATOM 2345 N N . THR A 1 292 ? -16.821 3.999 -6.583 1.00 92.88 292 THR A N 1
ATOM 2346 C CA . THR A 1 292 ? -16.041 4.358 -7.778 1.00 92.88 292 THR A CA 1
ATOM 2347 C C . THR A 1 292 ? -16.624 3.696 -9.037 1.00 92.88 292 THR A C 1
ATOM 2349 O O . THR A 1 292 ? -16.864 4.351 -10.049 1.00 92.88 292 THR A O 1
ATOM 2352 N N . VAL A 1 293 ? -17.022 2.417 -8.954 1.00 92.44 293 VAL A N 1
ATOM 2353 C CA . VAL A 1 293 ? -17.791 1.746 -10.027 1.00 92.44 293 VAL A CA 1
ATOM 2354 C C . VAL A 1 293 ? -19.127 2.461 -10.296 1.00 92.44 293 VAL A C 1
ATOM 2356 O O . VAL A 1 293 ? -19.515 2.653 -11.450 1.00 92.44 293 VAL A O 1
ATOM 2359 N N . ASN A 1 294 ? -19.834 2.906 -9.250 1.00 89.75 294 ASN A N 1
ATOM 2360 C CA . ASN A 1 294 ? -21.096 3.637 -9.400 1.00 89.75 294 ASN A CA 1
ATOM 2361 C C . ASN A 1 294 ? -20.934 5.049 -9.995 1.00 89.75 294 ASN A C 1
ATOM 2363 O O . ASN A 1 294 ? -21.852 5.511 -10.676 1.00 89.75 294 ASN A O 1
ATOM 2367 N N . ALA A 1 295 ? -19.813 5.736 -9.771 1.00 90.44 295 ALA A N 1
ATOM 2368 C CA . ALA A 1 295 ? -19.529 7.026 -10.403 1.00 90.44 295 ALA A CA 1
ATOM 2369 C C . ALA A 1 295 ? -19.392 6.875 -11.930 1.00 90.44 295 ALA A C 1
ATOM 2371 O O . ALA A 1 295 ? -19.937 7.667 -12.700 1.00 90.44 295 ALA A O 1
ATOM 2372 N N . LEU A 1 296 ? -18.785 5.772 -12.376 1.00 89.50 296 LEU A N 1
ATOM 2373 C CA . LEU A 1 296 ? -18.576 5.433 -13.787 1.00 89.50 296 LEU A CA 1
ATOM 2374 C C . LEU A 1 296 ? -19.810 4.843 -14.500 1.00 89.50 296 LEU A C 1
ATOM 2376 O O . LEU A 1 296 ? -19.709 4.400 -15.646 1.00 89.50 296 LEU A O 1
ATOM 2380 N N . ARG A 1 297 ? -21.008 4.905 -13.892 1.00 84.94 297 ARG A N 1
ATOM 2381 C CA . ARG A 1 297 ? -22.292 4.433 -14.471 1.00 84.94 297 ARG A CA 1
ATOM 2382 C C . ARG A 1 297 ? -22.594 4.942 -15.885 1.00 84.94 297 ARG A C 1
ATOM 2384 O O . ARG A 1 297 ? -23.389 4.322 -16.587 1.00 84.94 297 ARG A O 1
ATOM 2391 N N . GLN A 1 298 ? -22.005 6.061 -16.313 1.00 85.31 298 GLN A N 1
ATOM 2392 C CA . GLN A 1 298 ? -22.169 6.577 -17.677 1.00 85.31 298 GLN A CA 1
ATOM 2393 C C . GLN A 1 298 ? -21.563 5.666 -18.759 1.00 85.31 298 GLN A C 1
ATOM 2395 O O . GLN A 1 298 ? -22.047 5.680 -19.887 1.00 85.31 298 GLN A O 1
ATOM 2400 N N . PHE A 1 299 ? -20.563 4.853 -18.406 1.00 83.62 299 PHE A N 1
ATOM 2401 C CA . PHE A 1 299 ? -19.890 3.924 -19.313 1.00 83.62 299 PHE A CA 1
ATOM 2402 C C . PHE A 1 299 ? -20.513 2.509 -19.308 1.00 83.62 299 PHE A C 1
ATOM 2404 O O . PHE A 1 299 ? -20.084 1.644 -20.074 1.00 83.62 299 PHE A O 1
ATOM 2411 N N . TRP A 1 300 ? -21.536 2.244 -18.482 1.00 82.88 300 TRP A N 1
ATOM 2412 C CA . TRP A 1 300 ? -22.236 0.951 -18.481 1.00 82.88 300 TRP A CA 1
ATOM 2413 C C . TRP A 1 300 ? -23.364 0.923 -19.528 1.00 82.88 300 TRP A C 1
ATOM 2415 O O . TRP A 1 300 ? -24.271 1.760 -19.453 1.00 82.88 300 TRP A O 1
ATOM 2425 N N . PRO A 1 301 ? -23.376 -0.037 -20.477 1.00 75.00 301 PRO A N 1
ATOM 2426 C CA . PRO A 1 301 ? -24.417 -0.102 -21.507 1.00 75.00 301 PRO A CA 1
ATOM 2427 C C . PRO A 1 301 ? -25.801 -0.443 -20.926 1.00 75.00 301 PRO A C 1
ATOM 2429 O O . PRO A 1 301 ? -26.804 0.122 -21.360 1.00 75.00 301 PRO A O 1
ATOM 2432 N N . ASN A 1 302 ? -25.854 -1.298 -19.897 1.00 77.56 302 ASN A N 1
ATOM 2433 C CA . ASN A 1 302 ? -27.085 -1.711 -19.220 1.00 77.56 302 ASN A CA 1
ATOM 2434 C C . ASN A 1 302 ? -27.130 -1.165 -17.784 1.00 77.56 302 ASN A C 1
ATOM 2436 O O . ASN A 1 302 ? -26.561 -1.742 -16.861 1.00 77.56 302 ASN A O 1
ATOM 2440 N N . ARG A 1 303 ? -27.858 -0.061 -17.568 1.00 65.19 303 ARG A N 1
ATOM 2441 C CA . ARG A 1 303 ? -27.956 0.619 -16.255 1.00 65.19 303 ARG A CA 1
ATOM 2442 C C . ARG A 1 303 ? -28.653 -0.180 -15.141 1.00 65.19 303 ARG A C 1
ATOM 2444 O O . ARG A 1 303 ? -28.616 0.255 -13.995 1.00 65.19 303 ARG A O 1
ATOM 2451 N N . ASN A 1 304 ? -29.305 -1.295 -15.472 1.00 69.69 304 ASN A N 1
ATOM 2452 C CA . ASN A 1 304 ? -30.174 -2.036 -14.552 1.00 69.69 304 ASN A CA 1
ATOM 2453 C C . ASN A 1 304 ? -29.558 -3.340 -14.020 1.00 69.69 304 ASN A C 1
ATOM 2455 O O . ASN A 1 304 ? -30.145 -3.941 -13.128 1.00 69.69 304 ASN A O 1
ATOM 2459 N N . GLU A 1 305 ? -28.430 -3.803 -14.567 1.00 65.06 305 GLU A N 1
ATOM 2460 C CA . GLU A 1 305 ? -27.881 -5.133 -14.243 1.00 65.06 305 GLU A CA 1
ATOM 2461 C C . GLU A 1 305 ? -26.899 -5.106 -13.063 1.00 65.06 305 GLU A C 1
ATOM 2463 O O . GLU A 1 305 ? -26.839 -6.069 -12.307 1.00 65.06 305 GLU A O 1
ATOM 2468 N N . ILE A 1 306 ? -26.214 -3.979 -12.825 1.00 66.44 306 ILE A N 1
ATOM 2469 C CA . ILE A 1 306 ? -25.362 -3.778 -11.640 1.00 66.44 306 ILE A CA 1
ATOM 2470 C C . ILE A 1 306 ? -26.003 -2.750 -10.711 1.00 66.44 306 ILE A C 1
ATOM 2472 O O . ILE A 1 306 ? -25.566 -1.602 -10.581 1.00 66.44 306 ILE A O 1
ATOM 2476 N N . ILE A 1 307 ? -27.070 -3.175 -10.035 1.00 63.09 307 ILE A N 1
ATOM 2477 C CA . ILE A 1 307 ? -27.604 -2.442 -8.885 1.00 63.09 307 ILE A CA 1
ATOM 2478 C C . ILE A 1 307 ? -26.715 -2.766 -7.684 1.00 63.09 307 ILE A C 1
ATOM 2480 O O . ILE A 1 307 ? -27.067 -3.566 -6.823 1.00 63.09 307 ILE A O 1
ATOM 2484 N N . MET A 1 308 ? -25.556 -2.106 -7.609 1.00 69.69 308 MET A N 1
ATOM 2485 C CA . MET A 1 308 ? -24.871 -1.957 -6.328 1.00 69.69 308 M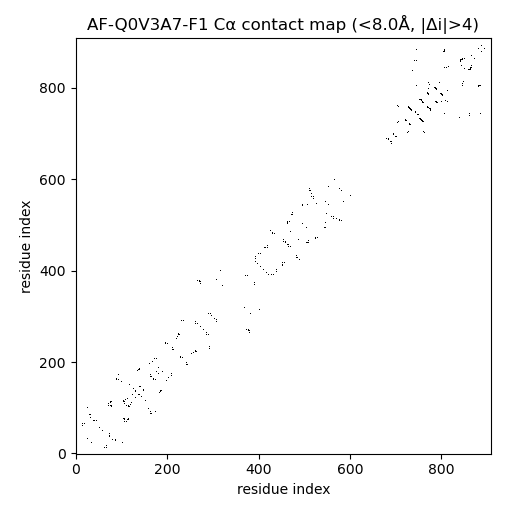ET A CA 1
ATOM 2486 C C . MET A 1 308 ? -25.834 -1.259 -5.364 1.00 69.69 308 MET A C 1
ATOM 2488 O O . MET A 1 308 ? -26.239 -0.124 -5.657 1.00 69.69 308 MET A O 1
ATOM 2492 N N . PRO A 1 309 ? -26.215 -1.887 -4.238 1.00 66.69 309 PRO A N 1
ATOM 2493 C CA . PRO A 1 309 ? -27.093 -1.249 -3.278 1.00 66.69 309 PRO A CA 1
ATOM 2494 C C . PRO A 1 309 ? -26.364 -0.028 -2.713 1.00 66.69 309 PRO A C 1
ATOM 2496 O O . PRO A 1 309 ? -25.307 -0.142 -2.088 1.00 66.69 309 PRO A O 1
ATOM 2499 N N . VAL A 1 310 ? -26.917 1.162 -2.970 1.00 67.06 310 VAL A N 1
ATOM 2500 C CA . VAL A 1 310 ? -26.405 2.426 -2.425 1.00 67.06 310 VAL A CA 1
ATOM 2501 C C . VAL A 1 310 ? -26.727 2.436 -0.936 1.00 67.06 310 VAL A C 1
ATOM 2503 O O . VAL A 1 310 ? -27.787 2.864 -0.489 1.00 67.06 310 VAL A O 1
ATOM 2506 N N . MET A 1 311 ? -25.815 1.842 -0.179 1.00 68.25 311 MET A N 1
ATOM 2507 C CA . MET A 1 311 ? -25.942 1.618 1.249 1.00 68.25 311 MET A CA 1
ATOM 2508 C C . MET A 1 311 ? -25.483 2.863 2.012 1.00 68.25 311 MET A C 1
ATOM 2510 O O . MET A 1 311 ? -24.335 2.982 2.466 1.00 68.25 311 MET A O 1
ATOM 2514 N N . ASP A 1 312 ? -26.406 3.812 2.129 1.00 77.19 312 ASP A N 1
ATOM 2515 C CA . ASP A 1 312 ? -26.258 5.014 2.941 1.00 77.19 312 ASP A CA 1
ATOM 2516 C C . ASP A 1 312 ? -26.281 4.654 4.432 1.00 77.19 312 ASP A C 1
ATOM 2518 O O . ASP A 1 312 ? -27.334 4.427 5.025 1.00 77.19 312 ASP A O 1
ATOM 2522 N N . GLY A 1 313 ? -25.102 4.622 5.059 1.00 82.38 313 GLY A N 1
ATOM 2523 C CA . GLY A 1 313 ? -24.953 4.337 6.492 1.00 82.38 313 GLY A CA 1
ATOM 2524 C C . GLY A 1 313 ? -23.956 3.238 6.860 1.00 82.38 313 GLY A C 1
ATOM 2525 O O . GLY A 1 313 ? -23.748 3.032 8.048 1.00 82.38 313 GLY A O 1
ATOM 2526 N N . ILE A 1 314 ? -23.287 2.571 5.906 1.00 86.38 314 ILE A N 1
ATOM 2527 C CA . ILE A 1 314 ? -22.288 1.526 6.242 1.00 86.38 314 ILE A CA 1
ATOM 2528 C C . ILE A 1 314 ? -21.179 2.029 7.173 1.00 86.38 314 ILE A C 1
ATOM 2530 O O . ILE A 1 314 ? -20.804 1.299 8.078 1.00 86.38 314 ILE A O 1
ATOM 2534 N N . GLU A 1 315 ? -20.669 3.253 6.991 1.00 88.81 315 GLU A N 1
ATOM 2535 C CA . GLU A 1 315 ? -19.695 3.841 7.931 1.00 88.81 315 GLU A CA 1
ATOM 2536 C C . GLU A 1 315 ? -20.244 3.833 9.364 1.00 88.81 315 GLU A C 1
ATOM 2538 O O . GLU A 1 315 ? -19.580 3.344 10.271 1.00 88.81 315 GLU A O 1
ATOM 2543 N N . SER A 1 316 ? -21.499 4.256 9.551 1.00 91.88 316 SER A N 1
ATOM 2544 C CA . SER A 1 316 ? -22.181 4.196 10.846 1.00 91.88 316 SER A CA 1
ATOM 2545 C C . SER A 1 316 ? -22.357 2.759 11.344 1.00 91.88 316 SER A C 1
ATOM 2547 O O . SER A 1 316 ? -22.144 2.513 12.521 1.00 91.88 316 SER A O 1
ATOM 2549 N N . ILE A 1 317 ? -22.689 1.793 10.481 1.00 93.06 317 ILE A N 1
ATOM 2550 C CA . ILE A 1 317 ? -22.820 0.374 10.867 1.00 93.06 317 ILE A CA 1
ATOM 2551 C C . ILE A 1 317 ? -21.475 -0.212 11.320 1.00 93.06 317 ILE A C 1
ATOM 2553 O O . ILE A 1 317 ? -21.419 -0.906 12.333 1.00 93.06 317 ILE A O 1
ATOM 2557 N N . VAL A 1 318 ? -20.386 0.100 10.615 1.00 93.25 318 VAL A N 1
ATOM 2558 C CA . VAL A 1 318 ? -19.030 -0.322 10.990 1.00 93.25 318 VAL A CA 1
ATOM 2559 C C . VAL A 1 318 ? -18.578 0.367 12.281 1.00 93.25 318 VAL A C 1
ATOM 2561 O O . VAL A 1 318 ? -17.996 -0.294 13.139 1.00 93.25 318 VAL A O 1
ATOM 2564 N N . GLU A 1 319 ? -18.894 1.652 12.480 1.00 93.88 319 GLU A N 1
ATOM 2565 C CA . GLU A 1 319 ? -18.687 2.336 13.765 1.00 93.88 319 GLU A CA 1
ATOM 2566 C C . GLU A 1 319 ? -19.475 1.676 14.905 1.00 93.88 319 GLU A C 1
ATOM 2568 O O . GLU A 1 319 ? -18.904 1.448 15.970 1.00 93.88 319 GLU A O 1
ATOM 2573 N N . ILE A 1 320 ? -20.757 1.346 14.698 1.00 95.06 320 ILE A N 1
ATOM 2574 C CA . ILE A 1 320 ? -21.591 0.648 15.689 1.00 95.06 320 ILE A CA 1
ATOM 2575 C C . ILE A 1 320 ? -20.951 -0.702 16.030 1.00 95.06 320 ILE A C 1
ATOM 2577 O O . ILE A 1 320 ? -20.742 -0.993 17.203 1.00 95.06 320 ILE A O 1
ATOM 2581 N N . TYR A 1 321 ? -20.574 -1.505 15.033 1.00 94.94 321 TYR A N 1
ATOM 2582 C CA . TYR A 1 321 ? -19.955 -2.816 15.247 1.00 94.94 321 TYR A CA 1
ATOM 2583 C C . TYR A 1 321 ? -18.620 -2.723 16.007 1.00 94.94 321 TYR A C 1
ATOM 2585 O O . TYR A 1 321 ? -18.401 -3.452 16.977 1.00 94.94 321 TYR A O 1
ATOM 2593 N N . LYS A 1 322 ? -17.743 -1.782 15.624 1.00 94.25 322 LYS A N 1
ATOM 2594 C CA . LYS A 1 322 ? -16.474 -1.532 16.328 1.00 94.25 322 LYS A CA 1
ATOM 2595 C C . LYS A 1 322 ? -16.716 -1.044 17.765 1.00 94.25 322 LYS A C 1
ATOM 2597 O O . LYS A 1 322 ? -16.019 -1.491 18.673 1.00 94.25 322 LYS A O 1
ATOM 2602 N N . ALA A 1 323 ? -17.733 -0.212 18.003 1.00 94.75 323 ALA A N 1
ATOM 2603 C CA . ALA A 1 323 ? -18.117 0.230 19.345 1.00 94.75 323 ALA A CA 1
ATOM 2604 C C . ALA A 1 323 ? -18.695 -0.908 20.211 1.00 94.75 323 ALA A C 1
ATOM 2606 O O . ALA A 1 323 ? -18.347 -1.011 21.384 1.00 94.75 323 ALA A O 1
ATOM 2607 N N . VAL A 1 324 ? -19.503 -1.809 19.638 1.00 94.00 324 VAL A N 1
ATOM 2608 C CA . VAL A 1 324 ? -20.013 -3.014 20.323 1.00 94.00 324 VAL A CA 1
ATOM 2609 C C . VAL A 1 324 ? -18.860 -3.906 20.787 1.00 94.00 324 VAL A C 1
ATOM 2611 O O . VAL A 1 324 ? -18.804 -4.270 21.963 1.00 94.00 324 VAL A O 1
ATOM 2614 N N . LYS A 1 325 ? -17.889 -4.194 19.907 1.00 92.44 325 LYS A N 1
ATOM 2615 C CA . LYS A 1 325 ? -16.688 -4.962 20.283 1.00 92.44 325 LYS A CA 1
ATOM 2616 C C . LYS A 1 325 ? -15.827 -4.240 21.328 1.00 92.44 325 LYS A C 1
ATOM 2618 O O . LYS A 1 325 ? -15.295 -4.893 22.222 1.00 92.44 325 LYS A O 1
ATOM 2623 N N . ALA A 1 326 ? -15.743 -2.909 21.278 1.00 92.38 326 ALA A N 1
ATOM 2624 C CA . ALA A 1 326 ? -15.013 -2.113 22.267 1.00 92.38 326 ALA A CA 1
ATOM 2625 C C . ALA A 1 326 ? -15.684 -2.070 23.658 1.00 92.38 326 ALA A C 1
ATOM 2627 O O . ALA A 1 326 ? -14.983 -1.951 24.663 1.00 92.38 326 ALA A O 1
ATOM 2628 N N . GLU A 1 327 ? -17.015 -2.175 23.756 1.00 89.56 327 GLU A N 1
ATOM 2629 C CA . GLU A 1 327 ? -17.698 -2.339 25.051 1.00 89.56 327 GLU A CA 1
ATOM 2630 C C . GLU A 1 327 ? -17.506 -3.754 25.625 1.00 89.56 327 GLU A C 1
ATOM 2632 O O . GLU A 1 327 ? -17.324 -3.887 26.835 1.00 89.56 327 GLU A O 1
ATOM 2637 N N . LEU A 1 328 ? -17.464 -4.799 24.785 1.00 85.69 328 LEU A N 1
ATOM 2638 C CA . LEU A 1 328 ? -17.139 -6.168 25.221 1.00 85.69 328 LEU A CA 1
ATOM 2639 C C . LEU A 1 328 ? -15.699 -6.314 25.728 1.00 85.69 328 LEU A C 1
ATOM 2641 O O . LEU A 1 328 ? -15.465 -7.008 26.716 1.00 85.69 328 LEU A O 1
ATOM 2645 N N . SER A 1 329 ? -14.729 -5.681 25.060 1.00 86.19 329 SER A N 1
ATOM 2646 C CA . SER A 1 329 ? -13.310 -5.813 25.410 1.00 86.19 329 SER A CA 1
ATOM 2647 C C . SER A 1 329 ? -12.925 -5.085 26.700 1.00 86.19 329 SER A C 1
ATOM 2649 O O . SER A 1 329 ? -11.824 -5.289 27.215 1.00 86.19 329 SER A O 1
ATOM 2651 N N . LYS A 1 330 ? -13.797 -4.221 27.239 1.00 86.31 330 LYS A N 1
ATOM 2652 C CA . LYS A 1 330 ? -13.581 -3.627 28.561 1.00 86.31 330 LYS A CA 1
ATOM 2653 C C . LYS A 1 330 ? -13.639 -4.750 29.594 1.00 86.31 330 LYS A C 1
ATOM 2655 O O . LYS A 1 330 ? -14.667 -5.422 29.680 1.00 86.31 330 LYS A O 1
ATOM 2660 N N . PRO A 1 331 ? -12.585 -4.955 30.407 1.00 75.25 331 PRO A N 1
ATOM 2661 C CA . PRO A 1 331 ? -12.608 -6.001 31.413 1.00 75.25 331 PRO A CA 1
ATOM 2662 C C . PRO A 1 331 ? -13.786 -5.735 32.345 1.00 75.25 331 PRO A C 1
ATOM 2664 O O . PRO A 1 331 ? -13.798 -4.732 33.068 1.00 75.25 331 PRO A O 1
ATOM 2667 N N . ARG A 1 332 ? -14.789 -6.627 32.317 1.00 73.19 332 ARG A N 1
ATOM 2668 C CA . ARG A 1 332 ? -15.859 -6.624 33.316 1.00 73.19 332 ARG A CA 1
ATOM 2669 C C . ARG A 1 332 ? -15.160 -6.585 34.665 1.00 73.19 332 ARG A C 1
ATOM 2671 O O . ARG A 1 332 ? -14.349 -7.464 34.955 1.00 73.19 332 ARG A O 1
ATOM 2678 N N . LYS A 1 333 ? -15.448 -5.559 35.471 1.00 64.25 333 LYS A N 1
ATOM 2679 C CA . LYS A 1 333 ? -15.026 -5.529 36.870 1.00 64.25 333 LYS A CA 1
ATOM 2680 C C . LYS A 1 333 ? -15.745 -6.683 37.552 1.00 64.25 333 LYS A C 1
ATOM 2682 O O . LYS A 1 333 ? -16.857 -6.514 38.042 1.00 64.25 333 LYS A O 1
ATOM 2687 N N . THR A 1 334 ? -15.122 -7.855 37.537 1.00 50.88 334 THR A N 1
ATOM 2688 C CA . THR A 1 334 ? -15.500 -8.995 38.354 1.00 50.88 334 THR A CA 1
ATOM 2689 C C . THR A 1 334 ? -15.395 -8.525 39.791 1.00 50.88 334 THR A C 1
ATOM 2691 O O . THR A 1 334 ? -14.318 -8.508 40.388 1.00 50.88 334 THR A O 1
ATOM 2694 N N . MET A 1 335 ? -16.525 -8.066 40.338 1.00 46.53 335 MET A N 1
ATOM 2695 C CA . MET A 1 335 ? -16.642 -7.860 41.770 1.00 46.53 335 MET A CA 1
ATOM 2696 C C . MET A 1 335 ? -16.234 -9.180 42.405 1.00 46.53 335 MET A C 1
ATOM 2698 O O . MET A 1 335 ? -16.774 -10.231 42.058 1.00 46.53 335 MET A O 1
ATOM 2702 N N . ALA A 1 336 ? -15.207 -9.131 43.247 1.00 37.25 336 ALA A N 1
ATOM 2703 C CA . ALA A 1 336 ? -14.628 -10.319 43.840 1.00 37.25 336 ALA A CA 1
ATOM 2704 C C . ALA A 1 336 ? -15.627 -10.907 44.845 1.00 37.25 336 ALA A C 1
ATOM 2706 O O . ALA A 1 336 ? -15.578 -10.594 46.033 1.00 37.25 336 ALA A O 1
ATOM 2707 N N . VAL A 1 337 ? -16.546 -11.741 44.352 1.00 40.00 337 VAL A N 1
ATOM 2708 C CA . VAL A 1 337 ? -17.454 -12.544 45.171 1.00 40.00 337 VAL A CA 1
ATOM 2709 C C . VAL A 1 337 ? -16.603 -13.600 45.870 1.00 40.00 337 VAL A C 1
ATOM 2711 O O . VAL A 1 337 ? -16.280 -14.656 45.323 1.00 40.00 337 VAL A O 1
ATOM 2714 N N . SER A 1 338 ? -16.148 -13.261 47.071 1.00 38.03 338 SER A N 1
ATOM 2715 C CA . SER A 1 338 ? -15.336 -14.127 47.907 1.00 38.03 338 SER A CA 1
ATOM 2716 C C . SER A 1 338 ? -16.223 -15.137 48.639 1.00 38.03 338 SER A C 1
ATOM 2718 O O . SER A 1 338 ? -16.998 -14.777 49.519 1.00 38.03 338 SER A O 1
ATOM 2720 N N . HIS A 1 339 ? -16.018 -16.422 48.318 1.00 35.25 339 HIS A N 1
ATOM 2721 C CA . HIS A 1 339 ? -16.722 -17.588 48.883 1.00 35.25 339 HIS A CA 1
ATOM 2722 C C . HIS A 1 339 ? -18.198 -17.698 48.416 1.00 35.25 339 HIS A C 1
ATOM 2724 O O . HIS A 1 339 ? -18.845 -16.708 48.118 1.00 35.25 339 HIS A O 1
ATOM 2730 N N . ILE A 1 340 ? -18.787 -18.888 48.247 1.00 35.62 340 ILE A N 1
ATOM 2731 C CA . ILE A 1 340 ? -18.603 -20.146 48.991 1.00 35.62 340 ILE A CA 1
ATOM 2732 C C . ILE A 1 340 ? -18.429 -21.353 48.050 1.00 35.62 340 ILE A C 1
ATOM 2734 O O . ILE A 1 340 ? -19.174 -21.529 47.094 1.00 35.62 340 ILE A O 1
ATOM 2738 N N . ARG A 1 341 ? -17.478 -22.242 48.375 1.00 37.50 341 ARG A N 1
ATOM 2739 C CA . ARG A 1 341 ? -17.440 -23.618 47.849 1.00 37.50 341 ARG A CA 1
ATOM 2740 C C . ARG A 1 341 ? -18.312 -24.517 48.728 1.00 37.50 341 ARG A C 1
ATOM 2742 O O . ARG A 1 341 ? -17.950 -24.750 49.880 1.00 37.50 341 ARG A O 1
ATOM 2749 N N . THR A 1 342 ? -19.348 -25.118 48.160 1.00 33.81 342 THR A N 1
ATOM 2750 C CA . THR A 1 342 ? -19.941 -26.376 48.646 1.00 33.81 342 THR A CA 1
ATOM 2751 C C . THR A 1 342 ? -20.064 -27.364 47.485 1.00 33.81 342 THR A C 1
ATOM 2753 O O . THR A 1 342 ? -19.956 -26.984 46.321 1.00 33.81 342 THR A O 1
ATOM 2756 N N . ALA A 1 343 ? -20.113 -28.657 47.808 1.00 39.06 343 ALA A N 1
ATOM 2757 C CA . ALA A 1 343 ? -19.736 -29.731 46.892 1.00 39.06 343 ALA A CA 1
ATOM 2758 C C . ALA A 1 343 ? -20.921 -30.526 46.323 1.00 39.06 343 ALA A C 1
ATOM 2760 O O . ALA A 1 343 ? -21.996 -30.558 46.910 1.00 39.06 343 ALA A O 1
ATOM 2761 N N . ASP A 1 344 ? -20.625 -31.235 45.229 1.00 42.59 344 ASP A N 1
ATOM 2762 C CA . ASP A 1 344 ? -21.303 -32.429 44.711 1.00 42.59 344 ASP A CA 1
ATOM 2763 C C . ASP A 1 344 ? -22.838 -32.419 44.608 1.00 42.59 344 ASP A C 1
ATOM 2765 O O . ASP A 1 344 ? -23.565 -32.736 45.549 1.00 42.59 344 ASP A O 1
ATOM 2769 N N . THR A 1 345 ? -23.341 -32.339 43.372 1.00 33.78 345 THR A N 1
ATOM 2770 C CA . THR A 1 345 ? -24.480 -33.186 42.984 1.00 33.78 345 THR A CA 1
ATOM 2771 C C . THR A 1 345 ? -24.373 -33.609 41.518 1.00 33.78 345 THR A C 1
ATOM 2773 O O . THR A 1 345 ? -24.241 -32.783 40.621 1.00 33.78 345 THR A O 1
ATOM 2776 N N . LYS A 1 346 ? -24.404 -34.923 41.264 1.00 46.06 346 LYS A N 1
ATOM 2777 C CA . LYS A 1 346 ? -24.383 -35.504 39.912 1.00 46.06 346 LYS A CA 1
ATOM 2778 C C . LYS A 1 346 ? -25.798 -35.718 39.377 1.00 46.06 346 LYS A C 1
ATOM 2780 O O . LYS A 1 346 ? -26.650 -36.214 40.103 1.00 46.06 346 LYS A O 1
ATOM 2785 N N . ASN A 1 347 ? -25.941 -35.515 38.067 1.00 41.41 347 ASN A N 1
ATOM 2786 C CA . ASN A 1 347 ? -26.918 -36.134 37.164 1.00 41.41 347 ASN A CA 1
ATOM 2787 C C . ASN A 1 347 ? -28.409 -36.079 37.553 1.00 41.41 347 ASN A C 1
ATOM 2789 O O . ASN A 1 347 ? -28.894 -36.914 38.310 1.00 41.41 347 ASN A O 1
ATOM 2793 N N . THR A 1 348 ? -29.206 -35.323 36.793 1.00 33.03 348 THR A N 1
ATOM 2794 C CA . THR A 1 348 ? -30.379 -35.939 36.139 1.00 33.03 348 THR A CA 1
ATOM 2795 C C . THR A 1 348 ? -30.705 -35.270 34.808 1.00 33.03 348 THR A C 1
ATOM 2797 O O . THR A 1 348 ? -30.821 -34.055 34.720 1.00 33.03 348 THR A O 1
ATOM 2800 N N . THR A 1 349 ? -30.868 -36.075 33.763 1.00 46.47 349 THR A N 1
ATOM 2801 C CA . THR A 1 349 ? -31.396 -35.656 32.462 1.00 46.47 349 THR A CA 1
ATOM 2802 C C . THR A 1 349 ? -32.925 -35.624 32.490 1.00 46.47 349 THR A C 1
ATOM 2804 O O . THR A 1 349 ? -33.522 -36.593 32.964 1.00 46.47 349 THR A O 1
ATOM 2807 N N . LYS A 1 350 ? -33.557 -34.594 31.897 1.00 36.38 350 LYS A N 1
ATOM 2808 C CA . LYS A 1 350 ? -34.743 -34.770 31.027 1.00 36.38 350 LYS A CA 1
ATOM 2809 C C . LYS A 1 350 ? -35.240 -33.505 30.312 1.00 36.38 350 LYS A C 1
ATOM 2811 O O . LYS A 1 350 ? -35.599 -32.521 30.939 1.00 36.38 350 LYS A O 1
ATOM 2816 N N . GLU A 1 351 ? -35.318 -33.632 28.989 1.00 42.81 351 GLU A N 1
ATOM 2817 C CA . GLU A 1 351 ? -36.427 -33.234 28.104 1.00 42.81 351 GLU A CA 1
ATOM 2818 C C . GLU A 1 351 ? -37.339 -32.060 28.528 1.00 42.81 351 GLU A C 1
ATOM 2820 O O . GLU A 1 351 ? -38.339 -32.247 29.220 1.00 42.81 351 GLU A O 1
ATOM 2825 N N . ALA A 1 352 ? -37.107 -30.892 27.921 1.00 31.73 352 ALA A N 1
ATOM 2826 C CA . ALA A 1 352 ? -38.168 -29.956 27.547 1.00 31.73 352 ALA A CA 1
ATOM 2827 C C . ALA A 1 352 ? -37.851 -29.376 26.156 1.00 31.73 352 ALA A C 1
ATOM 2829 O O . ALA A 1 352 ? -36.783 -28.809 25.939 1.00 31.73 352 ALA A O 1
ATOM 2830 N N . SER A 1 353 ? -38.751 -29.573 25.190 1.00 39.59 353 SER A N 1
ATOM 2831 C CA . SER A 1 353 ? -38.540 -29.206 23.783 1.00 39.59 353 SER A CA 1
ATOM 2832 C C . SER A 1 353 ? -39.284 -27.920 23.423 1.00 39.59 353 SER A C 1
ATOM 2834 O O . SER A 1 353 ? -40.504 -27.863 23.560 1.00 39.59 353 SER A O 1
ATOM 2836 N N . GLY A 1 354 ? -38.575 -26.924 22.889 1.00 34.47 354 GLY A N 1
ATOM 2837 C CA . GLY A 1 354 ? -39.174 -25.713 22.316 1.00 34.47 354 GLY A CA 1
ATOM 2838 C C . GLY A 1 354 ? -38.196 -24.540 22.296 1.00 34.47 354 GLY A C 1
ATOM 2839 O O . GLY A 1 354 ? -37.854 -24.031 23.352 1.00 34.47 354 GLY A O 1
ATOM 2840 N N . LEU A 1 355 ? -37.767 -24.121 21.099 1.00 34.03 355 LEU A N 1
ATOM 2841 C CA . LEU A 1 355 ? -36.780 -23.050 20.862 1.00 34.03 355 LEU A CA 1
ATOM 2842 C C . LEU A 1 355 ? -35.392 -23.276 21.500 1.00 34.03 355 LEU A C 1
ATOM 2844 O O . LEU A 1 355 ? -34.900 -22.465 22.274 1.00 34.03 355 LEU A O 1
ATOM 2848 N N . SER A 1 356 ? -34.715 -24.350 21.079 1.00 30.73 356 SER A N 1
ATOM 2849 C CA . SER A 1 356 ? -33.249 -24.430 21.141 1.00 30.73 356 SER A CA 1
ATOM 2850 C C . SER A 1 356 ? -32.685 -24.250 19.729 1.00 30.73 356 SER A C 1
ATOM 2852 O O . SER A 1 356 ? -32.590 -25.194 18.947 1.00 30.73 356 SER A O 1
ATOM 2854 N N . PHE A 1 357 ? -32.382 -23.001 19.389 1.00 39.69 357 PHE A N 1
ATOM 2855 C CA . PHE A 1 357 ? -31.572 -22.607 18.239 1.00 39.69 357 PHE A CA 1
ATOM 2856 C C . PHE A 1 357 ? -30.635 -21.509 18.765 1.00 39.69 357 PHE A C 1
ATOM 2858 O O . PHE A 1 357 ? -31.121 -20.574 19.394 1.00 39.69 357 PHE A O 1
ATOM 2865 N N . LEU A 1 358 ? -29.322 -21.632 18.529 1.00 44.75 358 LEU A N 1
ATOM 2866 C CA . LEU A 1 358 ? -28.280 -20.655 18.916 1.00 44.75 358 LEU A CA 1
ATOM 2867 C C . LEU A 1 358 ? -27.928 -20.521 20.422 1.00 44.75 358 LEU A C 1
ATOM 2869 O O . LEU A 1 358 ? -27.680 -19.417 20.890 1.00 44.75 358 LEU A O 1
ATOM 2873 N N . VAL A 1 359 ? -27.826 -21.622 21.182 1.00 43.66 359 VAL A N 1
ATOM 2874 C CA . VAL A 1 359 ? -27.194 -21.615 22.536 1.00 43.66 359 VAL A CA 1
ATOM 2875 C C . VAL A 1 359 ? -26.001 -22.587 22.599 1.00 43.66 359 VAL A C 1
ATOM 2877 O O . VAL A 1 359 ? -25.758 -23.260 23.595 1.00 43.66 359 VAL A O 1
ATOM 2880 N N . GLY A 1 360 ? -25.286 -22.720 21.479 1.00 44.59 360 GLY A N 1
ATOM 2881 C CA . GLY A 1 360 ? -24.082 -23.540 21.359 1.00 44.59 360 GLY A CA 1
ATOM 2882 C C . GLY A 1 360 ? -22.823 -22.680 21.266 1.00 44.59 360 GLY A C 1
ATOM 2883 O O . GLY A 1 360 ? -22.621 -22.014 20.260 1.00 44.59 360 GLY A O 1
ATOM 2884 N N . GLU A 1 361 ? -21.985 -22.773 22.298 1.00 44.44 361 GLU A N 1
ATOM 2885 C CA . GLU A 1 361 ? -20.520 -22.595 22.264 1.00 44.44 361 GLU A CA 1
ATOM 2886 C C . GLU A 1 361 ? -19.888 -21.198 22.090 1.00 44.44 361 GLU A C 1
ATOM 2888 O O . GLU A 1 361 ? -18.662 -21.135 22.090 1.00 44.44 361 GLU A O 1
ATOM 2893 N N . ASP A 1 362 ? -20.630 -20.081 22.072 1.00 56.25 362 ASP A N 1
ATOM 2894 C CA . ASP A 1 362 ? -19.982 -18.751 22.089 1.00 56.25 362 ASP A CA 1
ATOM 2895 C C . ASP A 1 362 ? -20.647 -17.707 23.011 1.00 56.25 362 ASP A C 1
ATOM 2897 O O . ASP A 1 362 ? -21.258 -16.731 22.577 1.00 56.25 362 ASP A O 1
ATOM 2901 N N . GLU A 1 363 ? -20.481 -17.893 24.327 1.00 64.19 363 GLU A N 1
ATOM 2902 C CA . GLU A 1 363 ? -20.884 -16.924 25.368 1.00 64.19 363 GLU A CA 1
ATOM 2903 C C . GLU A 1 363 ? -20.121 -15.580 25.298 1.00 64.19 363 GLU A C 1
ATOM 2905 O O . GLU A 1 363 ? -20.383 -14.679 26.100 1.00 64.19 363 GLU A O 1
ATOM 2910 N N . THR A 1 364 ? -19.162 -15.422 24.376 1.00 78.44 364 THR A N 1
ATOM 2911 C CA . THR A 1 364 ? -18.296 -14.233 24.306 1.00 78.44 364 THR A CA 1
ATOM 2912 C C . THR A 1 364 ? -18.838 -13.112 23.417 1.00 78.44 364 THR A C 1
ATOM 2914 O O . THR A 1 364 ? -18.405 -11.967 23.564 1.00 78.44 364 THR A O 1
ATOM 2917 N N . ARG A 1 365 ? -19.794 -13.406 22.524 1.00 86.44 365 ARG A N 1
ATOM 2918 C CA . ARG A 1 365 ? -20.262 -12.470 21.486 1.00 86.44 365 ARG A CA 1
ATOM 2919 C C . ARG A 1 365 ? -21.521 -11.708 21.893 1.00 86.44 365 ARG A C 1
ATOM 2921 O O . ARG A 1 365 ? -22.444 -12.254 22.495 1.00 86.44 365 ARG A O 1
ATOM 2928 N N . HIS A 1 366 ? -21.591 -10.428 21.534 1.00 88.19 366 HIS A N 1
ATOM 2929 C CA . HIS A 1 366 ? -22.751 -9.593 21.848 1.00 88.19 366 HIS A CA 1
ATOM 2930 C C . HIS A 1 366 ? -23.888 -9.860 20.841 1.00 88.19 366 HIS A C 1
ATOM 2932 O O . HIS A 1 366 ? -23.616 -9.879 19.639 1.00 88.19 366 HIS A O 1
ATOM 2938 N N . PRO A 1 367 ? -25.171 -9.970 21.252 1.00 88.69 367 PRO A N 1
ATOM 2939 C CA . PRO A 1 367 ? -26.279 -10.268 20.330 1.00 88.69 367 PRO A CA 1
ATOM 2940 C C . PRO A 1 367 ? -26.373 -9.312 19.129 1.00 88.69 367 PRO A C 1
ATOM 2942 O O . PRO A 1 367 ? -26.729 -9.715 18.022 1.00 88.69 367 PRO A O 1
ATOM 2945 N N . LEU A 1 368 ? -25.996 -8.044 19.331 1.00 91.06 368 LEU A N 1
ATOM 2946 C CA . LEU A 1 368 ? -25.972 -7.034 18.272 1.00 91.06 368 LEU A CA 1
ATOM 2947 C C . LEU A 1 368 ? -24.914 -7.289 17.185 1.00 91.06 368 LEU A C 1
ATOM 2949 O O . LEU A 1 368 ? -25.130 -6.853 16.059 1.00 91.06 368 LEU A O 1
ATOM 2953 N N . GLU A 1 369 ? -23.818 -8.005 17.467 1.00 92.88 369 GLU A N 1
ATOM 2954 C CA . GLU A 1 369 ? -22.881 -8.425 16.412 1.00 92.88 369 GLU A CA 1
ATOM 2955 C C . GLU A 1 369 ? -23.597 -9.304 15.392 1.00 92.88 369 GLU A C 1
ATOM 2957 O O . GLU A 1 369 ? -23.538 -9.017 14.203 1.00 92.88 369 GLU A O 1
ATOM 2962 N N . SER A 1 370 ? -24.340 -10.311 15.866 1.00 90.38 370 SER A N 1
ATOM 2963 C CA . SER A 1 370 ? -25.088 -11.232 15.008 1.00 90.38 370 SER A CA 1
ATOM 2964 C C . SER A 1 370 ? -26.157 -10.506 14.185 1.00 90.38 370 SER A C 1
ATOM 2966 O O . SER A 1 370 ? -26.275 -10.745 12.985 1.00 90.38 370 SER A O 1
ATOM 2968 N N . TYR A 1 371 ? -26.891 -9.559 14.786 1.00 90.62 371 TYR A N 1
ATOM 2969 C CA . TYR A 1 371 ? -27.851 -8.739 14.039 1.00 90.62 371 TYR A CA 1
ATOM 2970 C C . TYR A 1 371 ? -27.174 -7.876 12.964 1.00 90.62 371 TYR A C 1
ATOM 2972 O O . TYR A 1 371 ? -27.674 -7.817 11.841 1.00 90.62 371 TYR A O 1
ATOM 2980 N N . ILE A 1 372 ? -26.044 -7.229 13.277 1.00 92.81 372 ILE A N 1
ATOM 2981 C CA . ILE A 1 372 ? -25.294 -6.415 12.308 1.00 92.81 372 ILE A CA 1
ATOM 2982 C C . ILE A 1 372 ? -24.719 -7.289 11.191 1.00 92.81 372 ILE A C 1
ATOM 2984 O O . ILE A 1 372 ? -24.807 -6.918 10.027 1.00 92.81 372 ILE A O 1
ATOM 2988 N N . GLU A 1 373 ? -24.182 -8.458 11.523 1.00 93.06 373 GLU A N 1
ATOM 2989 C CA . GLU A 1 373 ? -23.624 -9.416 10.568 1.00 93.06 373 GLU A CA 1
ATOM 2990 C C . GLU A 1 373 ? -24.690 -9.960 9.613 1.00 93.06 373 GLU A C 1
ATOM 2992 O O . GLU A 1 373 ? -24.465 -9.980 8.405 1.00 93.06 373 GLU A O 1
ATOM 2997 N N . VAL A 1 374 ? -25.882 -10.306 10.113 1.00 90.62 374 VAL A N 1
ATOM 2998 C CA . VAL A 1 374 ? -27.027 -10.703 9.275 1.00 90.62 374 VAL A CA 1
ATOM 2999 C C . VAL A 1 374 ? -27.497 -9.546 8.388 1.00 90.62 374 VAL A C 1
ATOM 3001 O O . VAL A 1 374 ? -27.661 -9.739 7.185 1.00 90.62 374 VAL A O 1
ATOM 3004 N N . PHE A 1 375 ? -27.646 -8.335 8.936 1.00 90.25 375 PHE A N 1
ATOM 3005 C CA . PHE A 1 375 ? -28.036 -7.147 8.166 1.00 90.25 375 PHE A CA 1
ATOM 3006 C C . PHE A 1 375 ? -27.024 -6.821 7.059 1.00 90.25 375 PHE A C 1
ATOM 3008 O O . PHE A 1 375 ? -27.404 -6.569 5.913 1.00 90.25 375 PHE A O 1
ATOM 3015 N N . CYS A 1 376 ? -25.729 -6.856 7.382 1.00 90.25 376 CYS A N 1
ATOM 3016 C CA . CYS A 1 376 ? -24.656 -6.694 6.413 1.00 90.25 376 CYS A CA 1
ATOM 3017 C C . CYS A 1 376 ? -24.720 -7.795 5.356 1.00 90.25 376 CYS A C 1
ATOM 3019 O O . CYS A 1 376 ? -24.724 -7.459 4.178 1.00 90.25 376 CYS A O 1
ATOM 3021 N N . ARG A 1 377 ? -24.852 -9.072 5.737 1.00 87.88 377 ARG A N 1
ATOM 3022 C CA . ARG A 1 377 ? -24.937 -10.203 4.800 1.00 87.88 377 ARG A CA 1
ATOM 3023 C C . ARG A 1 377 ? -26.112 -10.055 3.829 1.00 87.88 377 ARG A C 1
ATOM 3025 O O . ARG A 1 377 ? -25.896 -10.130 2.623 1.00 87.88 377 ARG A O 1
ATOM 3032 N N . ASP A 1 378 ? -27.328 -9.792 4.307 1.00 87.31 378 ASP A N 1
ATOM 3033 C CA . ASP A 1 378 ? -28.513 -9.682 3.440 1.00 87.31 378 ASP A CA 1
ATOM 3034 C C . ASP A 1 378 ? -28.388 -8.522 2.438 1.00 87.31 378 ASP A C 1
ATOM 3036 O O . ASP A 1 378 ? -28.677 -8.685 1.247 1.00 87.31 378 ASP A O 1
ATOM 3040 N N . ARG A 1 379 ? -27.872 -7.372 2.893 1.00 83.62 379 ARG A N 1
ATOM 3041 C CA . ARG A 1 379 ? -27.661 -6.186 2.051 1.00 83.62 379 ARG A CA 1
ATOM 3042 C C . ARG A 1 379 ? -26.464 -6.320 1.102 1.00 83.62 379 ARG A C 1
ATOM 3044 O O . ARG A 1 379 ? -26.559 -5.870 -0.035 1.00 83.62 379 ARG A O 1
ATOM 3051 N N . VAL A 1 380 ? -25.369 -6.954 1.527 1.00 77.88 380 VAL A N 1
ATOM 3052 C CA . VAL A 1 380 ? -24.186 -7.275 0.700 1.00 77.88 380 VAL A CA 1
ATOM 3053 C C . VAL A 1 380 ? -24.548 -8.266 -0.398 1.00 77.88 380 VAL A C 1
ATOM 3055 O O . VAL A 1 380 ? -24.152 -8.082 -1.546 1.00 77.88 380 VAL A O 1
ATOM 3058 N N . LEU A 1 381 ? -25.351 -9.283 -0.074 1.00 75.69 381 LEU A N 1
ATOM 3059 C CA . LEU A 1 381 ? -25.791 -10.293 -1.032 1.00 75.69 381 LEU A CA 1
ATOM 3060 C C . LEU A 1 381 ? -26.869 -9.795 -2.008 1.00 75.69 381 LEU A C 1
ATOM 3062 O O . LEU A 1 381 ? -27.248 -10.553 -2.900 1.00 75.69 381 LEU A O 1
ATOM 3066 N N . GLY A 1 382 ? -27.365 -8.560 -1.859 1.00 73.00 382 GLY A N 1
ATOM 3067 C CA . GLY A 1 382 ? -28.415 -7.997 -2.713 1.00 73.00 382 GLY A CA 1
ATOM 3068 C C . GLY A 1 382 ? -29.746 -8.751 -2.624 1.00 73.00 382 GLY A C 1
ATOM 3069 O O . GLY A 1 382 ? -30.545 -8.698 -3.558 1.00 73.00 382 GLY A O 1
ATOM 3070 N N . ARG A 1 383 ? -29.981 -9.486 -1.529 1.00 73.00 383 ARG A N 1
ATOM 3071 C CA . ARG A 1 383 ? -31.243 -10.198 -1.308 1.00 73.00 383 ARG A CA 1
ATOM 3072 C C . ARG A 1 383 ? -32.329 -9.188 -0.949 1.00 73.00 383 ARG A C 1
ATOM 3074 O O . ARG A 1 383 ? -32.049 -8.175 -0.309 1.00 73.00 383 ARG A O 1
ATOM 3081 N N . GLU A 1 384 ? -33.571 -9.464 -1.349 1.00 70.12 384 GLU A N 1
ATOM 3082 C CA . GLU A 1 384 ? -34.705 -8.692 -0.833 1.00 70.12 384 GLU A CA 1
ATOM 3083 C C . GLU A 1 384 ? -34.684 -8.778 0.701 1.00 70.12 384 GLU A C 1
ATOM 3085 O O . GLU A 1 384 ? -34.563 -9.890 1.228 1.00 70.12 384 GLU A O 1
ATOM 3090 N N . PRO A 1 385 ? -34.755 -7.643 1.423 1.00 64.06 385 PRO A N 1
ATOM 3091 C CA . PRO A 1 385 ? -34.669 -7.657 2.871 1.00 64.06 385 PRO A CA 1
ATOM 3092 C C . PRO A 1 385 ? -35.841 -8.463 3.425 1.00 64.06 385 PRO A C 1
ATOM 3094 O O . PRO A 1 385 ? -37.006 -8.069 3.328 1.00 64.06 385 PRO A O 1
ATOM 3097 N N . MET A 1 386 ? -35.522 -9.609 4.027 1.00 60.03 386 MET A N 1
ATOM 3098 C CA . MET A 1 386 ? -36.433 -10.255 4.957 1.00 60.03 386 MET A CA 1
ATOM 3099 C C . MET A 1 386 ? -36.678 -9.234 6.064 1.00 60.03 386 MET A C 1
ATOM 3101 O O . MET A 1 386 ? -35.735 -8.876 6.768 1.00 60.03 386 MET A O 1
ATOM 3105 N N . ALA A 1 387 ? -37.921 -8.761 6.195 1.00 72.94 387 ALA A N 1
ATOM 3106 C CA . ALA A 1 387 ? -38.328 -7.776 7.196 1.00 72.94 387 ALA A CA 1
ATOM 3107 C C . ALA A 1 387 ? -38.203 -8.373 8.608 1.00 72.94 387 ALA A C 1
ATOM 3109 O O . ALA A 1 387 ? -39.174 -8.822 9.224 1.00 72.94 387 ALA A O 1
ATOM 3110 N N . THR A 1 388 ? -36.967 -8.448 9.089 1.00 79.12 388 THR A N 1
ATOM 3111 C CA . THR A 1 388 ? -36.599 -9.049 10.361 1.00 79.12 388 THR A CA 1
ATOM 3112 C C . THR A 1 388 ? -36.684 -7.995 11.461 1.00 79.12 388 THR A C 1
ATOM 3114 O O . THR A 1 388 ? -36.375 -6.824 11.232 1.00 79.12 388 THR A O 1
ATOM 3117 N N . PRO A 1 389 ? -37.035 -8.388 12.697 1.00 80.19 389 PRO A N 1
ATOM 3118 C CA . PRO A 1 389 ? -37.010 -7.487 13.847 1.00 80.19 389 PRO A CA 1
ATOM 3119 C C . PRO A 1 389 ? -35.686 -6.718 14.022 1.00 80.19 389 PRO A C 1
ATOM 3121 O O . PRO A 1 389 ? -35.704 -5.571 14.466 1.00 80.19 389 PRO A O 1
ATOM 3124 N N . GLY A 1 390 ? -34.557 -7.322 13.627 1.00 85.44 390 GLY A N 1
ATOM 3125 C CA . GLY A 1 390 ? -33.226 -6.716 13.695 1.00 85.44 390 GLY A CA 1
ATOM 3126 C C . GLY A 1 390 ? -33.032 -5.510 12.771 1.00 85.44 390 GLY A C 1
ATOM 3127 O O . GLY A 1 390 ? -32.350 -4.568 13.166 1.00 85.44 390 GLY A O 1
ATOM 3128 N N . GLU A 1 391 ? -33.678 -5.476 11.599 1.00 88.12 391 GLU A N 1
ATOM 3129 C CA . GLU A 1 391 ? -33.578 -4.342 10.665 1.00 88.12 391 GLU A CA 1
ATOM 3130 C C . GLU A 1 391 ? -34.079 -3.045 11.319 1.00 88.12 391 GLU A C 1
ATOM 3132 O O . GLU A 1 391 ? -33.357 -2.051 11.348 1.00 88.12 391 GLU A O 1
ATOM 3137 N N . SER A 1 392 ? -35.238 -3.084 11.990 1.00 89.75 392 SER A N 1
ATOM 3138 C CA . SER A 1 392 ? -35.770 -1.911 12.709 1.00 89.75 392 SER A CA 1
ATOM 3139 C C . SER A 1 392 ? -34.895 -1.425 13.874 1.00 89.75 392 SER A C 1
ATOM 3141 O O . SER A 1 392 ? -34.908 -0.237 14.198 1.00 89.75 392 SER A O 1
ATOM 3143 N N . ILE A 1 393 ? -34.121 -2.322 14.496 1.00 91.75 393 ILE A N 1
ATOM 3144 C CA . ILE A 1 393 ? -33.190 -1.979 15.580 1.00 91.75 393 ILE A CA 1
ATOM 3145 C C . ILE A 1 393 ? -31.944 -1.308 14.991 1.00 91.75 393 ILE A C 1
ATOM 3147 O O . ILE A 1 393 ? -31.478 -0.301 15.522 1.00 91.75 393 ILE A O 1
ATOM 3151 N N . ILE A 1 394 ? -31.425 -1.826 13.875 1.00 92.62 394 ILE A N 1
ATOM 3152 C CA . ILE A 1 394 ? -30.245 -1.279 13.194 1.00 92.62 394 ILE A CA 1
ATOM 3153 C C . ILE A 1 394 ? -30.553 0.069 12.542 1.00 92.62 394 ILE A C 1
ATOM 3155 O O . ILE A 1 394 ? -29.738 0.982 12.657 1.00 92.62 394 ILE A O 1
ATOM 3159 N N . ASP A 1 395 ? -31.737 0.251 11.956 1.00 91.69 395 ASP A N 1
ATOM 3160 C CA . ASP A 1 395 ? -32.185 1.556 11.459 1.00 91.69 395 ASP A CA 1
ATOM 3161 C C . ASP A 1 395 ? -32.265 2.595 12.590 1.00 91.69 395 ASP A C 1
ATOM 3163 O O . ASP A 1 395 ? -31.756 3.711 12.446 1.00 91.69 395 ASP A O 1
ATOM 3167 N N . ALA A 1 396 ? -32.820 2.222 13.749 1.00 93.31 396 ALA A N 1
ATOM 3168 C CA . ALA A 1 396 ? -32.869 3.100 14.917 1.00 93.31 396 ALA A CA 1
ATOM 3169 C C . ALA A 1 396 ? -31.464 3.407 15.484 1.00 93.31 396 ALA A C 1
ATOM 3171 O O . ALA A 1 396 ? -31.182 4.552 15.835 1.00 93.31 396 ALA A O 1
ATOM 3172 N N . LEU A 1 397 ? -30.547 2.431 15.513 1.00 94.75 397 LEU A N 1
ATOM 3173 C CA . LEU A 1 397 ? -29.146 2.645 15.902 1.00 94.75 397 LEU A CA 1
ATOM 3174 C C . LEU A 1 397 ? -28.396 3.558 14.926 1.00 94.75 397 LEU A C 1
ATOM 3176 O O . LEU A 1 397 ? -27.721 4.489 15.361 1.00 94.75 397 LEU A O 1
ATOM 3180 N N . MET A 1 398 ? -28.529 3.337 13.613 1.00 93.94 398 MET A N 1
ATOM 3181 C CA . MET A 1 398 ? -27.954 4.218 12.591 1.00 93.94 398 MET A CA 1
ATOM 3182 C C . MET A 1 398 ? -28.460 5.649 12.755 1.00 93.94 398 MET A C 1
ATOM 3184 O O . MET A 1 398 ? -27.691 6.600 12.608 1.00 93.94 398 MET A O 1
ATOM 3188 N N . GLN A 1 399 ? -29.739 5.810 13.087 1.00 93.81 399 GLN A N 1
ATOM 3189 C CA . GLN A 1 399 ? -30.339 7.112 13.321 1.00 93.81 399 GLN A CA 1
ATOM 3190 C C . GLN A 1 399 ? -29.781 7.790 14.591 1.00 93.81 399 GLN A C 1
ATOM 3192 O O . GLN A 1 399 ? -29.408 8.963 14.515 1.00 93.81 399 GLN A O 1
ATOM 3197 N N . VAL A 1 400 ? -29.588 7.059 15.701 1.00 95.00 400 VAL A N 1
ATOM 3198 C CA . VAL A 1 400 ? -28.847 7.561 16.881 1.00 95.00 400 VAL A CA 1
ATOM 3199 C C . VAL A 1 400 ? -27.416 7.962 16.506 1.00 95.00 400 VAL A C 1
ATOM 3201 O O . VAL A 1 400 ? -26.944 9.022 16.911 1.00 95.00 400 VAL A O 1
ATOM 3204 N N . TRP A 1 401 ? -26.704 7.168 15.701 1.00 95.06 401 TRP A N 1
ATOM 3205 C CA . TRP A 1 401 ? -25.348 7.518 15.258 1.00 95.06 401 TRP A CA 1
ATOM 3206 C C . TRP A 1 401 ? -25.331 8.816 14.450 1.00 95.06 401 TRP A C 1
ATOM 3208 O O . TRP A 1 401 ? -24.484 9.680 14.691 1.00 95.06 401 TRP A O 1
ATOM 3218 N N . ARG A 1 402 ? -26.286 8.990 13.529 1.00 92.94 402 ARG A N 1
ATOM 3219 C CA . ARG A 1 402 ? -26.439 10.207 12.718 1.00 92.94 402 ARG A CA 1
ATOM 3220 C C . ARG A 1 402 ? -26.732 11.436 13.582 1.00 92.94 402 ARG A C 1
ATOM 3222 O O . ARG A 1 402 ? -26.078 12.458 13.375 1.00 92.94 402 ARG A O 1
ATOM 3229 N N . SER A 1 403 ? -27.646 11.348 14.554 1.00 92.56 403 SER A N 1
ATOM 3230 C CA . SER A 1 403 ? -27.984 12.483 15.429 1.00 92.56 403 SER A CA 1
ATOM 3231 C C . SER A 1 403 ? -26.862 12.842 16.413 1.00 92.56 403 SER A C 1
ATOM 3233 O O . SER A 1 403 ? -26.657 14.018 16.697 1.00 92.56 403 SER A O 1
ATOM 3235 N N . THR A 1 404 ? -26.077 11.857 16.864 1.00 93.50 404 THR A N 1
ATOM 3236 C CA . THR A 1 404 ? -24.963 12.033 17.822 1.00 93.50 404 THR A CA 1
ATOM 3237 C C . THR A 1 404 ? -23.605 12.345 17.183 1.00 93.50 404 THR A C 1
ATOM 3239 O O . THR A 1 404 ? -22.621 12.473 17.902 1.00 93.50 404 THR A O 1
ATOM 3242 N N . SER A 1 405 ? -23.500 12.437 15.851 1.00 89.12 405 SER A N 1
ATOM 3243 C CA . SER A 1 405 ? -22.204 12.616 15.164 1.00 89.12 405 SER A CA 1
ATOM 3244 C C . SER A 1 405 ? -21.672 14.056 15.143 1.00 89.12 405 SER A C 1
ATOM 3246 O O . SER A 1 405 ? -20.497 14.252 14.836 1.00 89.12 405 SER A O 1
ATOM 3248 N N . LYS A 1 406 ? -22.521 15.078 15.334 1.00 85.38 406 LYS A N 1
ATOM 3249 C CA . LYS A 1 406 ? -22.169 16.494 15.093 1.00 85.38 406 LYS A CA 1
ATOM 3250 C C . LYS A 1 406 ? -22.933 17.434 16.041 1.00 85.38 406 LYS A C 1
ATOM 3252 O O . LYS A 1 406 ? -24.121 17.210 16.249 1.00 85.38 406 LYS A O 1
ATOM 3257 N N . PRO A 1 407 ? -22.324 18.536 16.532 1.00 78.06 407 PRO A N 1
ATOM 3258 C CA . PRO A 1 407 ? -20.952 18.986 16.269 1.00 78.06 407 PRO A CA 1
ATOM 3259 C C . PRO A 1 407 ? -19.881 18.238 17.080 1.00 78.06 407 PRO A C 1
ATOM 3261 O O . PRO A 1 407 ? -18.757 18.133 16.607 1.00 78.06 407 PRO A O 1
ATOM 3264 N N . ASN A 1 408 ? -20.239 17.691 18.244 1.00 86.06 408 ASN A N 1
ATOM 3265 C CA . ASN A 1 408 ? -19.394 16.815 19.057 1.00 86.06 408 ASN A CA 1
ATOM 3266 C C . ASN A 1 408 ? -19.997 15.405 19.063 1.00 86.06 408 ASN A C 1
ATOM 3268 O O . ASN A 1 408 ? -21.214 15.267 18.944 1.00 86.06 408 ASN A O 1
ATOM 3272 N N . ILE A 1 409 ? -19.157 14.380 19.227 1.00 90.00 409 ILE A N 1
ATOM 3273 C CA . ILE A 1 409 ? -19.614 12.990 19.336 1.00 90.00 409 ILE A CA 1
ATOM 3274 C C . ILE A 1 409 ? -20.161 12.752 20.747 1.00 90.00 409 ILE A C 1
ATOM 3276 O O . ILE A 1 409 ? -19.404 12.790 21.716 1.00 90.00 409 ILE A O 1
ATOM 3280 N N . ASP A 1 410 ? -21.461 12.481 20.858 1.00 93.19 410 ASP A N 1
ATOM 3281 C CA . ASP A 1 410 ? -22.103 12.082 22.118 1.00 93.19 410 ASP A CA 1
ATOM 3282 C C . ASP A 1 410 ? -21.877 10.577 22.356 1.00 93.19 410 ASP A C 1
ATOM 3284 O O . ASP A 1 410 ? -22.583 9.712 21.823 1.00 93.19 410 ASP A O 1
ATOM 3288 N N . LEU A 1 411 ? -20.814 10.264 23.102 1.00 93.44 411 LEU A N 1
ATOM 3289 C CA . LEU A 1 411 ? -20.409 8.891 23.408 1.00 93.44 411 LEU A CA 1
ATOM 3290 C C . LEU A 1 411 ? -21.372 8.202 24.382 1.00 93.44 411 LEU A C 1
ATOM 3292 O O . LEU A 1 411 ? -21.592 6.995 24.261 1.00 93.44 411 LEU A O 1
ATOM 3296 N N . ASP A 1 412 ? -21.977 8.945 25.308 1.00 93.75 412 ASP A N 1
ATOM 3297 C CA . ASP A 1 412 ? -22.842 8.384 26.345 1.00 93.75 412 ASP A CA 1
ATOM 3298 C C . ASP A 1 412 ? -24.181 7.917 25.764 1.00 93.75 412 ASP A C 1
ATOM 3300 O O . ASP A 1 412 ? -24.645 6.820 26.090 1.00 93.75 412 ASP A O 1
ATOM 3304 N N . ARG A 1 413 ? -24.759 8.657 24.805 1.00 95.00 413 ARG A N 1
ATOM 3305 C CA . ARG A 1 413 ? -25.938 8.194 24.048 1.00 95.00 413 ARG A CA 1
ATOM 3306 C C . ARG A 1 413 ? -25.628 6.989 23.178 1.00 95.00 413 ARG A C 1
ATOM 3308 O O . ARG A 1 413 ? -26.446 6.072 23.118 1.00 95.00 413 ARG A O 1
ATOM 3315 N N . ARG A 1 414 ? -24.459 6.950 22.528 1.00 95.81 414 ARG A N 1
ATOM 3316 C CA . ARG A 1 414 ? -24.020 5.787 21.733 1.00 95.81 414 ARG A CA 1
ATOM 3317 C C . ARG A 1 414 ? -23.863 4.541 22.607 1.00 95.81 414 ARG A C 1
ATOM 3319 O O . ARG A 1 414 ? -24.369 3.479 22.248 1.00 95.81 414 ARG A O 1
ATOM 3326 N N . LYS A 1 415 ? -23.248 4.678 23.786 1.00 94.88 415 LYS A N 1
ATOM 3327 C CA . LYS A 1 415 ? -23.109 3.606 24.783 1.00 94.88 415 LYS A CA 1
ATOM 3328 C C . LYS A 1 415 ? -24.467 3.139 25.317 1.00 94.88 415 LYS A C 1
ATOM 3330 O O . LYS A 1 415 ? -24.730 1.938 25.352 1.00 94.88 415 LYS A O 1
ATOM 3335 N N . LEU A 1 416 ? -25.362 4.068 25.666 1.00 95.44 416 LEU A N 1
ATOM 3336 C CA . LEU A 1 416 ? -26.733 3.741 26.067 1.00 95.44 416 LEU A CA 1
ATOM 3337 C C . LEU A 1 416 ? -27.476 2.984 24.956 1.00 95.44 416 LEU A C 1
ATOM 3339 O O . LEU A 1 416 ? -28.101 1.962 25.229 1.00 95.44 416 LEU A O 1
ATOM 3343 N N . ALA A 1 417 ? -27.375 3.436 23.706 1.00 95.56 417 ALA A N 1
ATOM 3344 C CA . ALA A 1 417 ? -28.015 2.788 22.567 1.00 95.56 417 ALA A CA 1
ATOM 3345 C C . ALA A 1 417 ? -27.496 1.357 22.330 1.00 95.56 417 ALA A C 1
ATOM 3347 O O . ALA A 1 417 ? -28.304 0.456 22.100 1.00 95.56 417 ALA A O 1
ATOM 3348 N N . ILE A 1 418 ? -26.185 1.112 22.476 1.00 95.06 418 ILE A N 1
ATOM 3349 C CA . ILE A 1 418 ? -25.614 -0.249 22.455 1.00 95.06 418 ILE A CA 1
ATOM 3350 C C . ILE A 1 418 ? -26.230 -1.111 23.558 1.00 95.06 418 ILE A C 1
ATOM 3352 O O . ILE A 1 418 ? -26.697 -2.211 23.270 1.00 95.06 418 ILE A O 1
ATOM 3356 N N . ASN A 1 419 ? -26.297 -0.612 24.796 1.00 93.06 419 ASN A N 1
ATOM 3357 C CA . ASN A 1 419 ? -26.851 -1.375 25.918 1.00 93.06 419 ASN A CA 1
ATOM 3358 C C . ASN A 1 419 ? -28.356 -1.683 25.730 1.00 93.06 419 ASN A C 1
ATOM 3360 O O . ASN A 1 419 ? -28.806 -2.793 26.019 1.00 93.06 419 ASN A O 1
ATOM 3364 N N . VAL A 1 420 ? -29.135 -0.737 25.189 1.00 93.31 420 VAL A N 1
ATOM 3365 C CA . VAL A 1 420 ? -30.557 -0.926 24.829 1.00 93.31 420 VAL A CA 1
ATOM 3366 C C . VAL A 1 420 ? -30.728 -1.987 23.745 1.00 93.31 420 VAL A C 1
ATOM 3368 O O . VAL A 1 420 ? -31.582 -2.865 23.880 1.00 93.31 420 VAL A O 1
ATOM 3371 N N . ALA A 1 421 ? -29.902 -1.953 22.701 1.00 93.00 421 ALA A N 1
ATOM 3372 C CA . ALA A 1 421 ? -29.936 -2.935 21.623 1.00 93.00 421 ALA A CA 1
ATOM 3373 C C . ALA A 1 421 ? -29.388 -4.315 22.042 1.00 93.00 421 ALA A C 1
ATOM 3375 O O . ALA A 1 421 ? -29.859 -5.335 21.545 1.00 93.00 421 ALA A O 1
ATOM 3376 N N . GLY A 1 422 ? -28.458 -4.376 23.000 1.00 89.69 422 GLY A N 1
ATOM 3377 C CA . GLY A 1 422 ? -28.001 -5.622 23.624 1.00 89.69 422 GLY A CA 1
ATOM 3378 C C . GLY A 1 422 ? -29.087 -6.313 24.451 1.00 89.69 422 GLY A C 1
ATOM 3379 O O . GLY A 1 422 ? -29.225 -7.532 24.395 1.00 89.69 422 GLY A O 1
ATOM 3380 N N . SER A 1 423 ? -29.931 -5.537 25.138 1.00 84.00 423 SER A N 1
ATOM 3381 C CA . SER A 1 423 ? -31.073 -6.053 25.913 1.00 84.00 423 SER A CA 1
ATOM 3382 C C . SER A 1 423 ? -32.273 -6.516 25.066 1.00 84.00 423 SER A C 1
ATOM 3384 O O . SER A 1 423 ? -33.272 -6.985 25.613 1.00 84.00 423 SER A O 1
ATOM 3386 N N . ALA A 1 424 ? -32.198 -6.414 23.732 1.00 62.06 424 ALA A N 1
ATOM 3387 C CA . ALA A 1 424 ? -33.314 -6.633 22.802 1.00 62.06 424 ALA A CA 1
ATOM 3388 C C . ALA A 1 424 ? -33.842 -8.083 22.719 1.00 62.06 424 ALA A C 1
ATOM 3390 O O . ALA A 1 424 ? -34.714 -8.371 21.901 1.00 62.06 424 ALA A O 1
ATOM 3391 N N . VAL A 1 425 ? -33.362 -8.985 23.580 1.00 65.38 425 VAL A N 1
ATOM 3392 C CA . VAL A 1 425 ? -33.837 -10.371 23.740 1.00 65.38 425 VAL A CA 1
ATOM 3393 C C . VAL A 1 425 ? -35.347 -10.443 24.041 1.00 65.38 425 VAL A C 1
ATOM 3395 O O . VAL A 1 425 ? -35.964 -11.477 23.799 1.00 65.38 425 VAL A O 1
ATOM 3398 N N . VAL A 1 426 ? -35.954 -9.364 24.560 1.00 67.62 426 VAL A N 1
ATOM 3399 C CA . VAL A 1 426 ? -37.296 -9.420 25.168 1.00 67.62 426 VAL A CA 1
ATOM 3400 C C . VAL A 1 426 ? -38.427 -8.782 24.332 1.00 67.62 426 VAL A C 1
ATOM 3402 O O . VAL A 1 426 ? -39.529 -9.324 24.334 1.00 67.62 426 VAL A O 1
ATOM 3405 N N . ASP A 1 427 ? -38.190 -7.683 23.597 1.00 87.31 427 ASP A N 1
ATOM 3406 C CA . ASP A 1 427 ? -39.135 -7.096 22.612 1.00 87.31 427 ASP A CA 1
ATOM 3407 C C . ASP A 1 427 ? -38.411 -6.098 21.672 1.00 87.31 427 ASP A C 1
ATOM 3409 O O . ASP A 1 427 ? -37.882 -5.072 22.112 1.00 87.31 427 ASP A O 1
ATOM 3413 N N . SER A 1 428 ? -38.415 -6.365 20.360 1.00 88.12 428 SER A N 1
ATOM 3414 C CA . SER A 1 428 ? -37.792 -5.502 19.342 1.00 88.12 428 SER A CA 1
ATOM 3415 C C . SER A 1 428 ? -38.519 -4.170 19.119 1.00 88.12 428 SER A C 1
ATOM 3417 O O . SER A 1 428 ? -37.878 -3.153 18.858 1.00 88.12 428 SER A O 1
ATOM 3419 N N . SER A 1 429 ? -39.847 -4.146 19.253 1.00 90.38 429 SER A N 1
ATOM 3420 C CA . SER A 1 429 ? -40.676 -2.942 19.117 1.00 90.38 429 SER A CA 1
ATOM 3421 C C . SER A 1 429 ? -40.473 -2.004 20.302 1.00 90.38 429 SER A C 1
ATOM 3423 O O . SER A 1 429 ? -40.422 -0.780 20.150 1.00 90.38 429 SER A O 1
ATOM 3425 N N . LEU A 1 430 ? -40.305 -2.566 21.500 1.00 91.19 430 LEU A N 1
ATOM 3426 C CA . LEU A 1 430 ? -39.894 -1.799 22.669 1.00 91.19 430 LEU A CA 1
ATOM 3427 C C . LEU A 1 430 ? -38.473 -1.247 22.509 1.00 91.19 430 LEU A C 1
ATOM 3429 O O . LEU A 1 430 ? -38.275 -0.048 22.700 1.00 91.19 430 LEU A O 1
ATOM 3433 N N . CYS A 1 431 ? -37.517 -2.090 22.102 1.00 92.12 431 CYS A N 1
ATOM 3434 C CA . CYS A 1 431 ? -36.135 -1.682 21.847 1.00 92.12 431 CYS A CA 1
ATOM 3435 C C . CYS A 1 431 ? -36.069 -0.502 20.860 1.00 92.12 431 CYS A C 1
ATOM 3437 O O . CYS A 1 431 ? -35.487 0.533 21.185 1.00 92.12 431 CYS A O 1
ATOM 3439 N N . GLY A 1 432 ? -36.761 -0.596 19.718 1.00 91.56 432 GLY A N 1
ATOM 3440 C CA . GLY A 1 432 ? -36.859 0.491 18.739 1.00 91.56 432 GLY A CA 1
ATOM 3441 C C . GLY A 1 432 ? -37.407 1.793 19.336 1.00 91.56 432 GLY A C 1
ATOM 3442 O O . GLY A 1 432 ? -36.821 2.853 19.135 1.00 91.56 432 GLY A O 1
ATOM 3443 N N . ARG A 1 433 ? -38.473 1.730 20.153 1.00 91.81 433 ARG A N 1
ATOM 3444 C CA . ARG A 1 433 ? -39.020 2.919 20.841 1.00 91.81 433 ARG A CA 1
ATOM 3445 C C . ARG A 1 433 ? -38.044 3.531 21.849 1.00 91.81 433 ARG A C 1
ATOM 3447 O O . ARG A 1 433 ? -37.981 4.756 21.939 1.00 91.81 433 ARG A O 1
ATOM 3454 N N . CYS A 1 434 ? -37.284 2.715 22.580 1.00 93.75 434 CYS A N 1
ATOM 3455 C CA . CYS A 1 434 ? -36.219 3.199 23.461 1.00 93.75 434 CYS A CA 1
ATOM 3456 C C . CYS A 1 434 ? -35.086 3.859 22.662 1.00 93.75 434 CYS A C 1
ATOM 3458 O O . CYS A 1 434 ? -34.642 4.942 23.030 1.00 93.75 434 CYS A O 1
ATOM 3460 N N . LEU A 1 435 ? -34.666 3.284 21.532 1.00 94.12 435 LEU A N 1
ATOM 3461 C CA . LEU A 1 435 ? -33.636 3.872 20.668 1.00 94.12 435 LEU A CA 1
ATOM 3462 C C . LEU A 1 435 ? -34.073 5.222 20.072 1.00 94.12 435 LEU A C 1
ATOM 3464 O O . LEU A 1 435 ? -33.310 6.183 20.145 1.00 94.12 435 LEU A O 1
ATOM 3468 N N . THR A 1 436 ? -35.317 5.356 19.599 1.00 92.88 436 THR A N 1
ATOM 3469 C CA . THR A 1 436 ? -35.882 6.656 19.174 1.00 92.88 436 THR A CA 1
ATOM 3470 C C . THR A 1 436 ? -35.947 7.672 20.327 1.00 92.88 436 THR A C 1
ATOM 3472 O O . THR A 1 436 ? -35.823 8.878 20.115 1.00 92.88 436 THR A O 1
ATOM 3475 N N . ASN A 1 437 ? -36.116 7.220 21.574 1.00 92.12 437 ASN A N 1
ATOM 3476 C CA . ASN A 1 437 ? -36.058 8.100 22.743 1.00 92.12 437 ASN A CA 1
ATOM 3477 C C . ASN A 1 437 ? -34.627 8.603 23.015 1.00 92.12 437 ASN A C 1
ATOM 3479 O O . ASN A 1 437 ? -34.457 9.794 23.271 1.00 92.12 437 ASN A O 1
ATOM 3483 N N . VAL A 1 438 ? -33.617 7.731 22.885 1.00 93.38 438 VAL A N 1
ATOM 3484 C CA . VAL A 1 438 ? -32.184 8.073 23.006 1.00 93.38 438 VAL A CA 1
ATOM 3485 C C . VAL A 1 438 ? -31.727 9.025 21.895 1.00 93.38 438 VAL A C 1
ATOM 3487 O O . VAL A 1 438 ? -30.992 9.974 22.173 1.00 93.38 438 VAL A O 1
ATOM 3490 N N . GLU A 1 439 ? -32.196 8.805 20.660 1.00 90.44 439 GLU A N 1
ATOM 3491 C CA . GLU A 1 439 ? -31.990 9.700 19.511 1.00 90.44 439 GLU A CA 1
ATOM 3492 C C . GLU A 1 439 ? -32.496 11.117 19.812 1.00 90.44 439 GLU A C 1
ATOM 3494 O O . GLU A 1 439 ? -31.862 12.105 19.435 1.00 90.44 439 GLU A O 1
ATOM 3499 N N . SER A 1 440 ? -33.647 11.217 20.483 1.00 82.88 440 SER A N 1
ATOM 3500 C CA . SER A 1 440 ? -34.293 12.493 20.751 1.00 82.88 440 SER A CA 1
ATOM 3501 C C . SER A 1 440 ? -33.506 13.338 21.760 1.00 82.88 440 SER A C 1
ATOM 3503 O O . SER A 1 440 ? -33.132 12.897 22.850 1.00 82.88 440 SER A O 1
ATOM 3505 N N . THR A 1 441 ? -33.361 14.627 21.454 1.00 73.56 441 THR A N 1
ATOM 3506 C CA . THR A 1 441 ? -32.775 15.631 22.360 1.00 73.56 441 THR A CA 1
ATOM 3507 C C . THR A 1 441 ? -33.621 15.899 23.616 1.00 73.56 441 THR A C 1
ATOM 3509 O O . THR A 1 441 ? -33.248 16.725 24.443 1.00 73.56 441 THR A O 1
ATOM 3512 N N . GLY A 1 442 ? -34.763 15.216 23.776 1.00 78.31 442 GLY A N 1
ATOM 3513 C CA . GLY A 1 442 ? -35.640 15.319 24.943 1.00 78.31 442 GLY A CA 1
ATOM 3514 C C . GLY A 1 442 ? -35.196 14.494 26.156 1.00 78.31 442 GLY A C 1
ATOM 3515 O O . GLY A 1 442 ? -35.719 14.716 27.247 1.00 78.31 442 GLY A O 1
ATOM 3516 N N . LEU A 1 443 ? -34.252 13.561 25.991 1.00 86.88 443 LEU A N 1
ATOM 3517 C CA . LEU A 1 443 ? -33.630 12.832 27.100 1.00 86.88 443 LEU A CA 1
ATOM 3518 C C . LEU A 1 443 ? -32.474 13.675 27.685 1.00 86.88 443 LEU A C 1
ATOM 3520 O O . LEU A 1 443 ? -31.543 13.965 26.934 1.00 86.88 443 LEU A O 1
ATOM 3524 N N . PRO A 1 444 ? -32.486 14.078 28.974 1.00 89.06 444 PRO A N 1
ATOM 3525 C CA . PRO A 1 444 ? -31.404 14.877 29.560 1.00 89.06 444 PRO A CA 1
ATOM 3526 C C . PRO A 1 444 ? -30.104 14.079 29.711 1.00 89.06 444 PRO A C 1
ATOM 3528 O O . PRO A 1 444 ? -30.152 12.912 30.094 1.00 89.06 444 PRO A O 1
ATOM 3531 N N . ASP A 1 445 ? -28.944 14.708 29.524 1.00 88.06 445 ASP A N 1
ATOM 3532 C CA . ASP A 1 445 ? -27.640 14.013 29.530 1.00 88.06 445 ASP A CA 1
ATOM 3533 C C . ASP A 1 445 ? -27.343 13.316 30.876 1.00 88.06 445 ASP A C 1
ATOM 3535 O O . ASP A 1 445 ? -26.937 12.158 30.917 1.00 88.06 445 ASP A O 1
ATOM 3539 N N . THR A 1 446 ? -27.718 13.939 32.000 1.00 90.12 446 THR A N 1
ATOM 3540 C CA . THR A 1 446 ? -27.644 13.326 33.348 1.00 90.12 446 THR A CA 1
ATOM 3541 C C . THR A 1 446 ? -28.572 12.120 33.547 1.00 90.12 446 THR A C 1
ATOM 3543 O O . THR A 1 446 ? -28.473 11.417 34.555 1.00 90.12 446 THR A O 1
ATOM 3546 N N . SER A 1 447 ? -29.515 11.899 32.627 1.00 91.62 447 SER A N 1
ATOM 3547 C CA . SER A 1 447 ? -30.350 10.696 32.553 1.00 91.62 447 SER A CA 1
ATOM 3548 C C . SER A 1 447 ? -29.765 9.667 31.584 1.00 91.62 447 SER A C 1
ATOM 3550 O O . SER A 1 447 ? -29.955 8.480 31.821 1.00 91.62 447 SER A O 1
ATOM 3552 N N . VAL A 1 448 ? -29.016 10.087 30.555 1.00 93.31 448 VAL A N 1
ATOM 3553 C CA . VAL A 1 448 ? -28.288 9.191 29.638 1.00 93.31 448 VAL A CA 1
ATOM 3554 C C . VAL A 1 448 ? -27.253 8.363 30.400 1.00 93.31 448 VAL A C 1
ATOM 3556 O O . VAL A 1 448 ? -27.284 7.138 30.310 1.00 93.31 448 VAL A O 1
ATOM 3559 N N . GLU A 1 449 ? -26.400 9.006 31.207 1.00 92.88 449 GLU A N 1
ATOM 3560 C CA . GLU A 1 449 ? -25.398 8.323 32.046 1.00 92.88 449 GLU A CA 1
ATOM 3561 C C . GLU A 1 449 ? -26.059 7.283 32.969 1.00 92.88 449 GLU A C 1
ATOM 3563 O O . GLU A 1 449 ? -25.711 6.103 32.957 1.00 92.88 449 GLU A O 1
ATOM 3568 N N . LYS A 1 450 ? -27.091 7.702 33.715 1.00 93.94 450 LYS A N 1
ATOM 3569 C CA . LYS A 1 450 ? -27.800 6.842 34.676 1.00 93.94 450 LYS A CA 1
ATOM 3570 C C . LYS A 1 450 ? -28.539 5.690 34.005 1.00 93.94 450 LYS A C 1
ATOM 3572 O O . LYS A 1 450 ? -28.518 4.581 34.530 1.00 93.94 450 LYS A O 1
ATOM 3577 N N . LEU A 1 451 ? -29.169 5.922 32.852 1.00 94.62 451 LEU A N 1
ATOM 3578 C CA . LEU A 1 451 ? -29.752 4.847 32.051 1.00 94.62 451 LEU A CA 1
ATOM 3579 C C . LEU A 1 451 ? -28.662 3.901 31.542 1.00 94.62 451 LEU A C 1
ATOM 3581 O O . LEU A 1 451 ? -28.858 2.692 31.582 1.00 94.62 451 LEU A O 1
ATOM 3585 N N . SER A 1 452 ? -27.504 4.406 31.102 1.00 93.75 452 SER A N 1
ATOM 3586 C CA . SER A 1 452 ? -26.402 3.543 30.662 1.00 93.75 452 SER A CA 1
ATOM 3587 C C . SER A 1 452 ? -25.926 2.638 31.799 1.00 93.75 452 SER A C 1
ATOM 3589 O O . SER A 1 452 ? -25.673 1.460 31.553 1.00 93.75 452 SER A O 1
ATOM 3591 N N . ASP A 1 453 ? -25.805 3.163 33.017 1.00 92.56 453 ASP A N 1
ATOM 3592 C CA . ASP A 1 453 ? -25.403 2.384 34.190 1.00 92.56 453 ASP A CA 1
ATOM 3593 C C . ASP A 1 453 ? -26.472 1.357 34.586 1.00 92.56 453 ASP A C 1
ATOM 3595 O O . ASP A 1 453 ? -26.143 0.192 34.802 1.00 92.56 453 ASP A O 1
ATOM 3599 N N . VAL A 1 454 ? -27.754 1.740 34.587 1.00 94.44 454 VAL A N 1
ATOM 3600 C CA . VAL A 1 454 ? -28.899 0.828 34.778 1.00 94.44 454 VAL A CA 1
ATOM 3601 C C . VAL A 1 454 ? -28.866 -0.329 33.776 1.00 94.44 454 VAL A C 1
ATOM 3603 O O . VAL A 1 454 ? -28.933 -1.493 34.167 1.00 94.44 454 VAL A O 1
ATOM 3606 N N . MET A 1 455 ? -28.727 -0.028 32.484 1.00 94.06 455 MET A N 1
ATOM 3607 C CA . MET A 1 455 ? -28.709 -1.045 31.432 1.00 94.06 455 MET A CA 1
ATOM 3608 C C . MET A 1 455 ? -27.460 -1.934 31.514 1.00 94.06 455 MET A C 1
ATOM 3610 O O . MET A 1 455 ? -27.531 -3.120 31.206 1.00 94.06 455 MET A O 1
ATOM 3614 N N . HIS A 1 456 ? -26.322 -1.397 31.967 1.00 89.25 456 HIS A N 1
ATOM 3615 C CA . HIS A 1 456 ? -25.122 -2.193 32.218 1.00 89.25 456 HIS A CA 1
ATOM 3616 C C . HIS A 1 456 ? -25.302 -3.130 33.424 1.00 89.25 456 HIS A C 1
ATOM 3618 O O . HIS A 1 456 ? -24.953 -4.308 33.334 1.00 89.25 456 HIS A O 1
ATOM 3624 N N . LYS A 1 457 ? -25.904 -2.646 34.522 1.00 90.94 457 LYS A N 1
ATOM 3625 C CA . LYS A 1 457 ? -26.255 -3.469 35.692 1.00 90.94 457 LYS A CA 1
ATOM 3626 C C . LYS A 1 457 ? -27.229 -4.590 35.341 1.00 90.94 457 LYS A C 1
ATOM 3628 O O . LYS A 1 457 ? -27.076 -5.687 35.868 1.00 90.94 457 LYS A O 1
ATOM 3633 N N . ALA A 1 458 ? -28.170 -4.364 34.422 1.00 90.94 458 ALA A N 1
ATOM 3634 C CA . ALA A 1 458 ? -29.151 -5.376 34.019 1.00 90.94 458 ALA A CA 1
ATOM 3635 C C . ALA A 1 458 ? -28.506 -6.666 33.469 1.00 90.94 458 ALA A C 1
ATOM 3637 O O . ALA A 1 458 ? -29.088 -7.737 33.600 1.00 90.94 458 ALA A O 1
ATOM 3638 N N . ASN A 1 459 ? -27.279 -6.585 32.936 1.00 85.81 459 ASN A N 1
ATOM 3639 C CA . ASN A 1 459 ? -26.512 -7.734 32.437 1.00 85.81 459 ASN A CA 1
ATOM 3640 C C . ASN A 1 459 ? -25.801 -8.562 33.532 1.00 85.81 459 ASN A C 1
ATOM 3642 O O . ASN A 1 459 ? -25.119 -9.531 33.198 1.00 85.81 459 ASN A O 1
ATOM 3646 N N . GLY A 1 460 ? -25.883 -8.175 34.811 1.00 86.62 460 GLY A N 1
ATOM 3647 C CA . GLY A 1 460 ? -25.244 -8.906 35.920 1.00 86.62 460 GLY A CA 1
ATOM 3648 C C . GLY A 1 460 ? -26.008 -8.907 37.250 1.00 86.62 460 GLY A C 1
ATOM 3649 O O . GLY A 1 460 ? -25.737 -9.745 38.102 1.00 86.62 460 GLY A O 1
ATOM 3650 N N . SER A 1 461 ? -26.952 -7.985 37.438 1.00 90.94 461 SER A N 1
ATOM 3651 C CA . SER A 1 461 ? -27.827 -7.870 38.608 1.00 90.94 461 SER A CA 1
ATOM 3652 C C . SER A 1 461 ? -29.140 -7.205 38.174 1.00 90.94 461 SER A C 1
ATOM 3654 O O . SER A 1 461 ? -29.355 -6.005 38.363 1.00 90.94 461 SER A O 1
ATOM 3656 N N . MET A 1 462 ? -30.025 -7.986 37.542 1.00 92.12 462 MET A N 1
ATOM 3657 C CA . MET A 1 462 ? -31.316 -7.503 37.025 1.00 92.12 462 MET A CA 1
ATOM 3658 C C . MET A 1 462 ? -32.146 -6.799 38.113 1.00 92.12 462 MET A C 1
ATOM 3660 O O . MET A 1 462 ? -32.741 -5.751 37.876 1.00 92.12 462 MET A O 1
ATOM 3664 N N . SER A 1 463 ? -32.129 -7.329 39.336 1.00 92.62 463 SER A N 1
ATOM 3665 C CA . SER A 1 463 ? -32.855 -6.769 40.482 1.00 92.62 463 SER A CA 1
ATOM 3666 C C . SER A 1 463 ? -32.354 -5.394 40.924 1.00 92.62 463 SER A C 1
ATOM 3668 O O . SER A 1 463 ? -33.163 -4.514 41.220 1.00 92.62 463 SER A O 1
ATOM 3670 N N . GLU A 1 464 ? -31.041 -5.170 40.908 1.00 93.31 464 GLU A N 1
ATOM 3671 C CA . GLU A 1 464 ? -30.451 -3.858 41.189 1.00 93.31 464 GLU A CA 1
ATOM 3672 C C . GLU A 1 464 ? -30.756 -2.857 40.064 1.00 93.31 464 GLU A C 1
ATOM 3674 O O . GLU A 1 464 ? -31.111 -1.709 40.330 1.00 93.31 464 GLU A O 1
ATOM 3679 N N . ALA A 1 465 ? -30.719 -3.305 38.805 1.00 93.94 465 ALA A N 1
ATOM 3680 C CA . ALA A 1 465 ? -31.095 -2.483 37.657 1.00 93.94 465 ALA A CA 1
ATOM 3681 C C . ALA A 1 465 ? -32.574 -2.060 37.685 1.00 93.94 465 ALA A C 1
ATOM 3683 O O . ALA A 1 465 ? -32.886 -0.908 37.392 1.00 93.94 465 ALA A O 1
ATOM 3684 N N . ILE A 1 466 ? -33.485 -2.952 38.092 1.00 93.94 466 ILE A N 1
ATOM 3685 C CA . ILE A 1 466 ? -34.912 -2.650 38.311 1.00 93.94 466 ILE A CA 1
ATOM 3686 C C . ILE A 1 466 ? -35.088 -1.561 39.381 1.00 93.94 466 ILE A C 1
ATOM 3688 O O . ILE A 1 466 ? -35.886 -0.635 39.198 1.00 93.94 466 ILE A O 1
ATOM 3692 N N . ILE A 1 467 ? -34.336 -1.642 40.483 1.00 94.50 467 ILE A N 1
ATOM 3693 C CA . ILE A 1 467 ? -34.338 -0.637 41.556 1.00 94.50 467 ILE A CA 1
ATOM 3694 C C . ILE A 1 467 ? -33.861 0.722 41.036 1.00 94.50 467 ILE A C 1
ATOM 3696 O O . ILE A 1 467 ? -34.553 1.729 41.209 1.00 94.50 467 ILE A O 1
ATOM 3700 N N . ASP A 1 468 ? -32.711 0.763 40.368 1.00 94.06 468 ASP A N 1
ATOM 3701 C CA . ASP A 1 468 ? -32.131 2.014 39.879 1.00 94.06 468 ASP A CA 1
ATOM 3702 C C . ASP A 1 468 ? -32.969 2.641 38.757 1.00 94.06 468 ASP A C 1
ATOM 3704 O O . ASP A 1 468 ? -33.184 3.856 38.758 1.00 94.06 468 ASP A O 1
ATOM 3708 N N . LEU A 1 469 ? -33.543 1.825 37.863 1.00 94.69 469 LEU A N 1
ATOM 3709 C CA . LEU A 1 469 ? -34.490 2.286 36.848 1.00 94.69 469 LEU A CA 1
ATOM 3710 C C . LEU A 1 469 ? -35.737 2.893 37.500 1.00 94.69 469 LEU A C 1
ATOM 3712 O O . LEU A 1 469 ? -36.144 3.993 37.139 1.00 94.69 469 LEU A O 1
ATOM 3716 N N . THR A 1 470 ? -36.307 2.237 38.514 1.00 94.56 470 THR A N 1
ATOM 3717 C CA . THR A 1 470 ? -37.441 2.776 39.287 1.00 94.56 470 THR A CA 1
ATOM 3718 C C . THR A 1 470 ? -37.103 4.135 39.903 1.00 94.56 470 THR A C 1
ATOM 3720 O O . THR A 1 470 ? -37.878 5.084 39.783 1.00 94.56 470 THR A O 1
ATOM 3723 N N . ASN A 1 471 ? -35.934 4.247 40.535 1.00 93.19 471 ASN A N 1
ATOM 3724 C CA . ASN A 1 471 ? -35.466 5.473 41.183 1.00 93.19 471 ASN A CA 1
ATOM 3725 C C . ASN A 1 471 ? -35.215 6.616 40.187 1.00 93.19 471 ASN A C 1
ATOM 3727 O O . ASN A 1 471 ? -35.400 7.789 40.522 1.00 93.19 471 ASN A O 1
ATOM 3731 N N . LEU A 1 472 ? -34.804 6.291 38.962 1.00 92.69 472 LEU A N 1
ATOM 3732 C CA . LEU A 1 472 ? -34.635 7.264 37.890 1.00 92.69 472 LEU A CA 1
ATOM 3733 C C . LEU A 1 472 ? -35.990 7.723 37.334 1.00 92.69 472 LEU A C 1
ATOM 3735 O O . LEU A 1 472 ? -36.247 8.924 37.233 1.00 92.69 472 LEU A O 1
ATOM 3739 N N . LEU A 1 473 ? -36.880 6.777 37.030 1.00 91.94 473 LEU A N 1
ATOM 3740 C CA . LEU A 1 473 ? -38.171 7.049 36.402 1.00 91.94 473 LEU A CA 1
ATOM 3741 C C . LEU A 1 473 ? -39.181 7.720 37.342 1.00 91.94 473 LEU A C 1
ATOM 3743 O O . LEU A 1 473 ? -40.017 8.487 36.870 1.00 91.94 473 LEU A O 1
ATOM 3747 N N . SER A 1 474 ? -39.082 7.527 38.662 1.00 90.31 474 SER A N 1
ATOM 3748 C CA . SER A 1 474 ? -39.945 8.221 39.633 1.00 90.31 474 SER A CA 1
ATOM 3749 C C . SER A 1 474 ? -39.741 9.739 39.668 1.00 90.31 474 SER A C 1
ATOM 3751 O O . SER A 1 474 ? -40.584 10.456 40.198 1.00 90.31 474 SER A O 1
ATOM 3753 N N . ASN A 1 475 ? -38.619 10.218 39.123 1.00 83.56 475 ASN A N 1
ATOM 3754 C CA . ASN A 1 475 ? -38.273 11.632 38.995 1.00 83.56 475 ASN A CA 1
ATOM 3755 C C . ASN A 1 475 ? -38.408 12.144 37.542 1.00 83.56 475 ASN A C 1
ATOM 3757 O O . ASN A 1 475 ? -38.097 13.303 37.271 1.00 83.56 475 ASN A O 1
ATOM 3761 N N . GLY A 1 476 ? -38.813 11.282 36.601 1.00 69.25 476 GLY A N 1
ATOM 3762 C CA . GLY A 1 476 ? -38.776 11.545 35.162 1.00 69.25 476 GLY A CA 1
ATOM 3763 C C . GLY A 1 476 ? -40.015 12.257 34.609 1.00 69.25 476 GLY A C 1
ATOM 3764 O O . GLY A 1 476 ? -41.143 12.042 35.051 1.00 69.25 476 GLY A O 1
ATOM 3765 N N . GLU A 1 477 ? -39.805 13.081 33.580 1.00 69.69 477 GLU A N 1
ATOM 3766 C CA . GLU A 1 477 ? -40.886 13.676 32.788 1.00 69.69 477 GLU A CA 1
ATOM 3767 C C . GLU A 1 477 ? -41.356 12.734 31.652 1.00 69.69 477 GLU A C 1
ATOM 3769 O O . GLU A 1 477 ? -41.030 11.550 31.598 1.00 69.69 477 GLU A O 1
ATOM 3774 N N . ARG A 1 478 ? -42.132 13.266 30.693 1.00 68.44 478 ARG A N 1
ATOM 3775 C CA . ARG A 1 478 ? -42.793 12.527 29.595 1.00 68.44 478 ARG A CA 1
ATOM 3776 C C . ARG A 1 478 ? -41.872 11.672 28.710 1.00 68.44 478 ARG A C 1
ATOM 3778 O O . ARG A 1 478 ? -42.389 10.833 27.976 1.00 68.44 478 ARG A O 1
ATOM 3785 N N . TRP A 1 479 ? -40.553 11.864 28.757 1.00 79.44 479 TRP A N 1
ATOM 3786 C CA . TRP A 1 479 ? -39.587 11.028 28.037 1.00 79.44 479 TRP A CA 1
ATOM 3787 C C . TRP A 1 479 ? -39.530 9.585 28.573 1.00 79.44 479 TRP A C 1
ATOM 3789 O O . TRP A 1 479 ? -39.132 8.687 27.840 1.00 79.44 479 TRP A O 1
ATOM 3799 N N . ALA A 1 480 ? -39.999 9.338 29.800 1.00 80.38 480 ALA A N 1
ATOM 3800 C CA . ALA A 1 480 ? -39.954 8.042 30.481 1.00 80.38 480 ALA A CA 1
ATOM 3801 C C . ALA A 1 480 ? -40.832 6.920 29.871 1.00 80.38 480 ALA A C 1
ATOM 3803 O O . ALA A 1 480 ? -40.716 5.774 30.293 1.00 80.38 480 ALA A O 1
ATOM 3804 N N . LEU A 1 481 ? -41.707 7.198 28.892 1.00 86.94 481 LEU A N 1
ATOM 3805 C CA . LEU A 1 481 ? -42.764 6.259 28.466 1.00 86.94 481 LEU A CA 1
ATOM 3806 C C . LEU A 1 481 ? -42.273 4.872 28.016 1.00 86.94 481 LEU A C 1
ATOM 3808 O O . LEU A 1 481 ? -42.811 3.871 28.471 1.00 86.94 481 LEU A O 1
ATOM 3812 N N . CYS A 1 482 ? -41.259 4.788 27.155 1.00 90.31 482 CYS A N 1
ATOM 3813 C CA . CYS A 1 482 ? -40.698 3.496 26.738 1.00 90.31 482 CYS A CA 1
ATOM 3814 C C . CYS A 1 482 ? -39.885 2.815 27.853 1.00 90.31 482 CYS A C 1
ATOM 3816 O O . CYS A 1 482 ? -39.789 1.595 27.897 1.00 90.31 482 CYS A O 1
ATOM 3818 N N . TRP A 1 483 ? -39.342 3.587 28.791 1.00 91.94 483 TRP A N 1
ATOM 3819 C CA . TRP A 1 483 ? -38.588 3.065 29.927 1.00 91.94 483 TRP A CA 1
ATOM 3820 C C . TRP A 1 483 ? -39.501 2.482 31.017 1.00 91.94 483 TRP A C 1
ATOM 3822 O O . TRP A 1 483 ? -39.108 1.527 31.683 1.00 91.94 483 TRP A O 1
ATOM 3832 N N . PHE A 1 484 ? -40.737 2.981 31.157 1.00 90.31 484 PHE A N 1
ATOM 3833 C CA . PHE A 1 484 ? -41.773 2.329 31.969 1.00 90.31 484 PHE A CA 1
ATOM 3834 C C . PHE A 1 484 ? -42.147 0.956 31.403 1.00 90.31 484 PHE A C 1
ATOM 3836 O O . PHE A 1 484 ? -42.153 -0.017 32.152 1.00 90.31 484 PHE A O 1
ATOM 3843 N N . ASP A 1 485 ? -42.385 0.868 30.090 1.00 89.25 485 ASP A N 1
ATOM 3844 C CA . ASP A 1 485 ? -42.671 -0.402 29.412 1.00 89.25 485 ASP A CA 1
ATOM 3845 C C . ASP A 1 485 ? -41.502 -1.407 29.583 1.00 89.25 485 ASP A C 1
ATOM 3847 O O . ASP A 1 485 ? -41.730 -2.605 29.735 1.00 89.25 485 ASP A O 1
ATOM 3851 N N . LEU A 1 486 ? -40.246 -0.931 29.615 1.00 91.69 486 LEU A N 1
ATOM 3852 C CA . LEU A 1 486 ? -39.062 -1.758 29.900 1.00 91.69 486 LEU A CA 1
ATOM 3853 C C . LEU A 1 486 ? -39.008 -2.243 31.354 1.00 91.69 486 LEU A C 1
ATOM 3855 O O . LEU A 1 486 ? -38.747 -3.421 31.592 1.00 91.69 486 LEU A O 1
ATOM 3859 N N . LEU A 1 487 ? -39.298 -1.366 32.319 1.00 92.25 487 LEU A N 1
ATOM 3860 C CA . LEU A 1 487 ? -39.379 -1.730 33.735 1.00 92.25 487 LEU A CA 1
ATOM 3861 C C . LEU A 1 487 ? -40.488 -2.767 33.988 1.00 92.25 487 LEU A C 1
ATOM 3863 O O . LEU A 1 487 ? -40.273 -3.731 34.720 1.00 92.25 487 LEU A O 1
ATOM 3867 N N . GLU A 1 488 ? -41.656 -2.601 33.360 1.00 89.75 488 GLU A N 1
ATOM 3868 C CA . GLU A 1 488 ? -42.753 -3.578 33.396 1.00 89.75 488 GLU A CA 1
ATOM 3869 C C . GLU A 1 488 ? -42.298 -4.936 32.844 1.00 89.75 488 GLU A C 1
ATOM 3871 O O . GLU A 1 488 ? -42.497 -5.970 33.486 1.00 89.75 488 GLU A O 1
ATOM 3876 N N . LEU A 1 489 ? -41.615 -4.933 31.695 1.00 89.25 489 LEU A N 1
ATOM 3877 C CA . LEU A 1 489 ? -41.134 -6.140 31.031 1.00 89.25 489 LEU A CA 1
ATOM 3878 C C . LEU A 1 489 ? -40.069 -6.893 31.848 1.00 89.25 489 LEU A C 1
ATOM 3880 O O . LEU A 1 489 ? -40.111 -8.123 31.915 1.00 89.25 489 LEU A O 1
ATOM 3884 N N . TRP A 1 490 ? -39.155 -6.183 32.518 1.00 91.25 490 TRP A N 1
ATOM 3885 C CA . TRP A 1 490 ? -38.180 -6.781 33.442 1.00 91.25 490 TRP A CA 1
ATOM 3886 C C . TRP A 1 490 ? -38.855 -7.409 34.672 1.00 91.25 490 TRP A C 1
ATOM 3888 O O . TRP A 1 490 ? -38.544 -8.546 35.038 1.00 91.25 490 TRP A O 1
ATOM 3898 N N . LEU A 1 491 ? -39.842 -6.725 35.262 1.00 90.44 491 LEU A N 1
ATOM 3899 C CA . LEU A 1 491 ? -40.628 -7.241 36.390 1.00 90.44 491 LEU A CA 1
ATOM 3900 C C . LEU A 1 491 ? -41.472 -8.474 36.010 1.00 90.44 491 LEU A C 1
ATOM 3902 O O . LEU A 1 491 ? -41.572 -9.434 36.784 1.00 90.44 491 LEU A O 1
ATOM 3906 N N . GLU A 1 492 ? -42.058 -8.493 34.809 1.00 88.06 492 GLU A N 1
ATOM 3907 C CA . GLU A 1 492 ? -42.703 -9.691 34.260 1.00 88.06 492 GLU A CA 1
ATOM 3908 C C . GLU A 1 492 ? -41.703 -10.828 34.011 1.00 88.06 492 GLU A C 1
ATOM 3910 O O . GLU A 1 492 ? -42.027 -11.991 34.267 1.00 88.06 492 GLU A O 1
ATOM 3915 N N . GLY A 1 493 ? -40.508 -10.508 33.504 1.00 86.50 493 GLY A N 1
ATOM 3916 C CA . GLY A 1 493 ? -39.442 -11.464 33.207 1.00 86.50 493 GLY A CA 1
ATOM 3917 C C . GLY A 1 493 ? -39.038 -12.271 34.438 1.00 86.50 493 GLY A C 1
ATOM 3918 O O . GLY A 1 493 ? -39.123 -13.499 34.419 1.00 86.50 493 GLY A O 1
ATOM 3919 N N . GLN A 1 494 ? -38.726 -11.592 35.545 1.00 85.06 494 GLN A N 1
ATOM 3920 C CA . GLN A 1 494 ? -38.391 -12.250 36.816 1.00 85.06 494 GLN A CA 1
ATOM 3921 C C . GLN A 1 494 ? -39.525 -13.141 37.348 1.00 85.06 494 GLN A C 1
ATOM 3923 O O . GLN A 1 494 ? -39.277 -14.215 37.884 1.00 85.06 494 GLN A O 1
ATOM 3928 N N . THR A 1 495 ? -40.786 -12.761 37.115 1.00 79.62 495 THR A N 1
ATOM 3929 C CA . THR A 1 495 ? -41.961 -13.560 37.520 1.00 79.62 495 THR A CA 1
ATOM 3930 C C . THR A 1 495 ? -42.137 -14.841 36.677 1.00 79.62 495 THR A C 1
ATOM 3932 O O . THR A 1 495 ? -42.837 -15.774 37.086 1.00 79.62 495 THR A O 1
ATOM 3935 N N . LYS A 1 496 ? -41.527 -14.903 35.484 1.00 76.19 496 LYS A N 1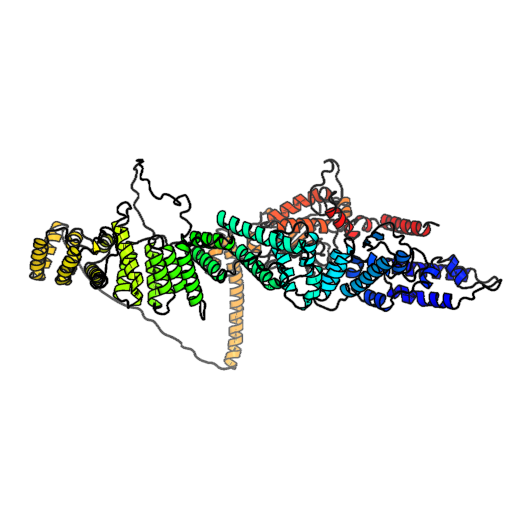
ATOM 3936 C CA . LYS A 1 496 ? -41.524 -16.075 34.587 1.00 76.19 496 LYS A CA 1
ATOM 3937 C C . LYS A 1 496 ? -40.279 -16.949 34.788 1.00 76.19 496 LYS A C 1
ATOM 3939 O O . LYS A 1 496 ? -40.374 -18.164 34.644 1.00 76.19 496 LYS A O 1
ATOM 3944 N N . ALA A 1 497 ? -39.144 -16.351 35.145 1.00 65.12 497 ALA A N 1
ATOM 3945 C CA . ALA A 1 497 ? -37.828 -16.986 35.216 1.00 65.12 497 ALA A CA 1
ATOM 3946 C C . ALA A 1 497 ? -37.561 -17.815 36.493 1.00 65.12 497 ALA A C 1
ATOM 3948 O O . ALA A 1 497 ? -36.402 -18.033 36.834 1.00 65.12 497 ALA A O 1
ATOM 3949 N N . SER A 1 498 ? -38.594 -18.343 37.169 1.00 55.69 498 SER A N 1
ATOM 3950 C CA . SER A 1 498 ? -38.500 -19.082 38.451 1.00 55.69 498 SER A CA 1
ATOM 3951 C C . SER A 1 498 ? -37.811 -20.465 38.373 1.00 55.69 498 SER A C 1
ATOM 3953 O O . SER A 1 498 ? -38.149 -21.379 39.127 1.00 55.69 498 SER A O 1
ATOM 3955 N N . VAL A 1 499 ? -36.926 -20.643 37.396 1.00 54.53 499 VAL A N 1
ATOM 3956 C CA . VAL A 1 499 ? -36.095 -21.821 37.116 1.00 54.53 499 VAL A CA 1
ATOM 3957 C C . VAL A 1 499 ? -34.603 -21.476 37.269 1.00 54.53 499 VAL A C 1
ATOM 3959 O O . VAL A 1 499 ? -33.801 -22.379 37.480 1.00 54.53 499 VAL A O 1
ATOM 3962 N N . PHE A 1 500 ? -34.234 -20.191 37.204 1.00 55.72 500 PHE A N 1
ATOM 3963 C CA . PHE A 1 500 ? -32.871 -19.706 37.432 1.00 55.72 500 PHE A CA 1
ATOM 3964 C C . PHE A 1 500 ? -32.741 -19.096 38.833 1.00 55.72 500 PHE A C 1
ATOM 3966 O O . PHE A 1 500 ? -33.710 -18.575 39.379 1.00 55.72 500 PHE A O 1
ATOM 3973 N N . GLU A 1 501 ? -31.540 -19.156 39.413 1.00 63.28 501 GLU A N 1
ATOM 3974 C CA . GLU A 1 501 ? -31.253 -18.740 40.800 1.00 63.28 501 GLU A CA 1
ATOM 3975 C C . GLU A 1 501 ? -31.209 -17.209 41.010 1.00 63.28 501 GLU A C 1
ATOM 3977 O O . GLU A 1 501 ? -30.786 -16.740 42.067 1.00 63.28 501 GLU A O 1
ATOM 3982 N N . GLU A 1 502 ? -31.643 -16.410 40.028 1.00 66.75 502 GLU A N 1
ATOM 3983 C CA . GLU A 1 502 ? -31.722 -14.957 40.179 1.00 66.75 502 GLU A CA 1
ATOM 3984 C C . GLU A 1 502 ? -32.833 -14.556 41.159 1.00 66.75 502 GLU A C 1
ATOM 3986 O O . GLU A 1 502 ? -34.015 -14.855 40.990 1.00 66.75 502 GLU A O 1
ATOM 3991 N N . GLU A 1 503 ? -32.430 -13.837 42.200 1.00 81.25 503 GLU A N 1
ATOM 3992 C CA . GLU A 1 503 ? -33.299 -13.341 43.259 1.00 81.25 503 GLU A CA 1
ATOM 3993 C C . GLU A 1 503 ? -34.251 -12.254 42.733 1.00 81.25 503 GLU A C 1
ATOM 3995 O O . GLU A 1 503 ? -33.790 -11.214 42.262 1.00 81.25 503 GLU A O 1
ATOM 4000 N N . GLU A 1 504 ? -35.572 -12.465 42.835 1.00 88.56 504 GLU A N 1
ATOM 4001 C CA . GLU A 1 504 ? -36.606 -11.492 42.429 1.00 88.56 504 GLU A CA 1
ATOM 4002 C C . GLU A 1 504 ? -36.329 -10.090 43.013 1.00 88.56 504 GLU A C 1
ATOM 4004 O O . GLU A 1 504 ? -35.938 -9.964 44.172 1.00 88.56 504 GLU A O 1
ATOM 4009 N N . ALA A 1 505 ? -36.609 -9.015 42.267 1.00 90.00 505 ALA A N 1
ATOM 4010 C CA . ALA A 1 505 ? -36.313 -7.641 42.696 1.00 90.00 505 ALA A CA 1
ATOM 4011 C C . ALA A 1 505 ? -36.969 -7.257 44.028 1.00 90.00 505 ALA A C 1
ATOM 4013 O O . ALA A 1 505 ? -36.408 -6.479 44.800 1.00 90.00 505 ALA A O 1
ATOM 4014 N N . LEU A 1 506 ? -38.130 -7.846 44.333 1.00 90.62 506 LEU A N 1
ATOM 4015 C CA . LEU A 1 506 ? -38.742 -7.745 45.653 1.00 90.62 506 LEU A CA 1
ATOM 4016 C C . LEU A 1 506 ? -37.823 -8.333 46.733 1.00 90.62 506 LEU A C 1
ATOM 4018 O O . LEU A 1 506 ? -37.455 -7.626 47.664 1.00 90.62 506 LEU A O 1
ATOM 4022 N N . GLU A 1 507 ? -37.420 -9.589 46.583 1.00 89.94 507 GLU A N 1
ATOM 4023 C CA . GLU A 1 507 ? -36.583 -10.323 47.536 1.00 89.94 507 GLU A CA 1
ATOM 4024 C C . GLU A 1 507 ? -35.214 -9.648 47.735 1.00 89.94 507 GLU A C 1
ATOM 4026 O O . GLU A 1 507 ? -34.803 -9.377 48.866 1.00 89.94 507 GLU A O 1
ATOM 4031 N N . TYR A 1 508 ? -34.576 -9.239 46.635 1.00 91.44 508 TYR A N 1
ATOM 4032 C CA . TYR A 1 508 ? -33.330 -8.475 46.653 1.00 91.44 508 TYR A CA 1
ATOM 4033 C C . TYR A 1 508 ? -33.495 -7.136 47.391 1.00 91.44 508 TYR A C 1
ATOM 4035 O O . TYR A 1 508 ? -32.663 -6.790 48.233 1.00 91.44 508 TYR A O 1
ATOM 4043 N N . SER A 1 509 ? -34.576 -6.383 47.129 1.00 92.50 509 SER A N 1
ATOM 4044 C CA . SER A 1 509 ? -34.832 -5.098 47.803 1.00 92.50 509 SER A CA 1
ATOM 4045 C C . SER A 1 509 ? -35.027 -5.263 49.315 1.00 92.50 509 SER A C 1
ATOM 4047 O O . SER A 1 509 ? -34.524 -4.452 50.086 1.00 92.50 509 SER A O 1
ATOM 4049 N N . LEU A 1 510 ? -35.687 -6.343 49.747 1.00 89.38 510 LEU A N 1
ATOM 4050 C CA . LEU A 1 510 ? -35.920 -6.668 51.158 1.00 89.38 510 LEU A CA 1
ATOM 4051 C C . LEU A 1 510 ? -34.633 -7.049 51.899 1.00 89.38 510 LEU A C 1
ATOM 4053 O O . LEU A 1 510 ? -34.520 -6.818 53.101 1.00 89.38 510 LEU A O 1
ATOM 4057 N N . ARG A 1 511 ? -33.668 -7.650 51.192 1.00 88.62 511 ARG A N 1
ATOM 4058 C CA . ARG A 1 511 ? -32.370 -8.040 51.757 1.00 88.62 511 ARG A CA 1
ATOM 4059 C C . ARG A 1 511 ? -31.362 -6.888 51.795 1.00 88.62 511 ARG A C 1
ATOM 4061 O O . ARG A 1 511 ? -30.505 -6.870 52.672 1.00 88.62 511 ARG A O 1
ATOM 4068 N N . THR A 1 512 ? -31.422 -5.966 50.832 1.00 89.88 512 THR A N 1
ATOM 4069 C CA . THR A 1 512 ? -30.374 -4.948 50.610 1.00 89.88 512 THR A CA 1
ATOM 4070 C C . THR A 1 512 ? -30.721 -3.547 51.111 1.00 89.88 512 THR A C 1
ATOM 4072 O O . THR A 1 512 ? -29.805 -2.779 51.404 1.00 89.88 512 THR A O 1
ATOM 4075 N N . MET A 1 513 ? -32.005 -3.199 51.235 1.00 93.75 513 MET A N 1
ATOM 4076 C CA . MET A 1 513 ? -32.442 -1.873 51.682 1.00 93.75 513 MET A CA 1
ATOM 4077 C C . MET A 1 513 ? -32.838 -1.862 53.157 1.00 93.75 513 MET A C 1
ATOM 4079 O O . MET A 1 513 ? -33.540 -2.756 53.627 1.00 93.75 513 MET A O 1
ATOM 4083 N N . GLY A 1 514 ? -32.494 -0.777 53.856 1.00 92.62 514 GLY A N 1
ATOM 4084 C CA . GLY A 1 514 ? -33.141 -0.447 55.127 1.00 92.62 514 GLY A CA 1
ATOM 4085 C C . GLY A 1 514 ? -34.608 -0.048 54.918 1.00 92.62 514 GLY A C 1
ATOM 4086 O O . GLY A 1 514 ? -34.969 0.504 53.875 1.00 92.62 514 GLY A O 1
ATOM 4087 N N . ILE A 1 515 ? -35.467 -0.278 55.907 1.00 90.81 515 ILE A N 1
ATOM 4088 C CA . ILE A 1 515 ? -36.930 -0.172 55.799 1.00 90.81 515 ILE A CA 1
ATOM 4089 C C . ILE A 1 515 ? -37.419 1.203 55.326 1.00 90.81 515 ILE A C 1
ATOM 4091 O O . ILE A 1 515 ? -38.399 1.288 54.589 1.00 90.81 515 ILE A O 1
ATOM 4095 N N . ALA A 1 516 ? -36.715 2.282 55.682 1.00 92.50 516 ALA A N 1
ATOM 4096 C CA . ALA A 1 516 ? -37.009 3.627 55.188 1.00 92.50 516 ALA A CA 1
ATOM 4097 C C . ALA A 1 516 ? -36.824 3.735 53.663 1.00 92.50 516 ALA A C 1
ATOM 4099 O O . ALA A 1 516 ? -37.712 4.218 52.962 1.00 92.50 516 ALA A O 1
ATOM 4100 N N . GLN A 1 517 ? -35.688 3.239 53.161 1.00 93.88 517 GLN A N 1
ATOM 4101 C CA . GLN A 1 517 ? -35.348 3.225 51.737 1.00 93.88 517 GLN A CA 1
ATOM 4102 C C . GLN A 1 517 ? -36.268 2.271 50.970 1.00 93.88 517 GLN A C 1
ATOM 4104 O O . GLN A 1 517 ? -36.720 2.604 49.879 1.00 93.88 517 GLN A O 1
ATOM 4109 N N . TRP A 1 518 ? -36.603 1.120 51.563 1.00 94.50 518 TRP A N 1
ATOM 4110 C CA . TRP A 1 518 ? -37.518 0.146 50.973 1.00 94.50 518 TRP A CA 1
ATOM 4111 C C . TRP A 1 518 ? -38.943 0.695 50.825 1.00 94.50 518 TRP A C 1
ATOM 4113 O O . TRP A 1 518 ? -39.546 0.575 49.759 1.00 94.50 518 TRP A O 1
ATOM 4123 N N . ILE A 1 519 ? -39.479 1.353 51.863 1.00 92.94 519 ILE A N 1
ATOM 4124 C CA . ILE A 1 519 ? -40.793 2.012 51.793 1.00 92.94 519 ILE A CA 1
ATOM 4125 C C . ILE A 1 519 ? -40.778 3.121 50.733 1.00 92.94 519 ILE A C 1
ATOM 4127 O O . ILE A 1 519 ? -41.728 3.220 49.957 1.00 92.94 519 ILE A O 1
ATOM 4131 N N . GLU A 1 520 ? -39.712 3.922 50.653 1.00 94.25 520 GLU A N 1
ATOM 4132 C CA . GLU A 1 520 ? -39.577 4.965 49.631 1.00 94.25 520 GLU A CA 1
ATOM 4133 C C . GLU A 1 520 ? -39.517 4.374 48.209 1.00 94.25 520 GLU A C 1
ATOM 4135 O O . GLU A 1 520 ? -40.259 4.808 47.327 1.00 94.25 520 GLU A O 1
ATOM 4140 N N . PHE A 1 521 ? -38.701 3.340 47.985 1.00 94.69 521 PHE A N 1
ATOM 4141 C CA . PHE A 1 521 ? -38.629 2.596 46.723 1.00 94.69 521 PHE A CA 1
ATOM 4142 C C . PHE A 1 521 ? -39.999 2.036 46.315 1.00 94.69 521 PHE A C 1
ATOM 4144 O O . PHE A 1 521 ? -40.440 2.219 45.179 1.00 94.69 521 PHE A O 1
ATOM 4151 N N . MET A 1 522 ? -40.737 1.436 47.247 1.00 94.19 522 MET A N 1
ATOM 4152 C CA . MET A 1 522 ? -42.064 0.903 46.956 1.00 94.19 522 MET A CA 1
ATOM 4153 C C . MET A 1 522 ? -43.125 1.990 46.722 1.00 94.19 522 MET A C 1
ATOM 4155 O O . MET A 1 522 ? -44.026 1.801 45.903 1.00 94.19 522 MET A O 1
ATOM 4159 N N . GLN A 1 523 ? -43.011 3.156 47.363 1.00 93.06 523 GLN A N 1
ATOM 4160 C CA . GLN A 1 523 ? -43.828 4.330 47.033 1.00 93.06 523 GLN A CA 1
ATOM 4161 C C . GLN A 1 523 ? -43.502 4.877 45.635 1.00 93.06 523 GLN A C 1
ATOM 4163 O O . GLN A 1 523 ? -44.409 5.326 44.930 1.00 93.06 523 GLN A O 1
ATOM 4168 N N . ARG A 1 524 ? -42.241 4.797 45.189 1.00 93.56 524 ARG A N 1
ATOM 4169 C CA . ARG A 1 524 ? -41.828 5.128 43.814 1.00 93.56 524 ARG A CA 1
ATOM 4170 C C . ARG A 1 524 ? -42.418 4.138 42.801 1.00 93.56 524 ARG A C 1
ATOM 4172 O O . ARG A 1 524 ? -43.066 4.592 41.861 1.00 93.56 524 ARG A O 1
ATOM 4179 N N . ILE A 1 525 ? -42.327 2.823 43.045 1.00 92.00 525 ILE A N 1
ATOM 4180 C CA . ILE A 1 525 ? -43.037 1.779 42.269 1.00 92.00 525 ILE A CA 1
ATOM 4181 C C . ILE A 1 525 ? -44.536 2.108 42.169 1.00 92.00 525 ILE A C 1
ATOM 4183 O O . ILE A 1 525 ? -45.100 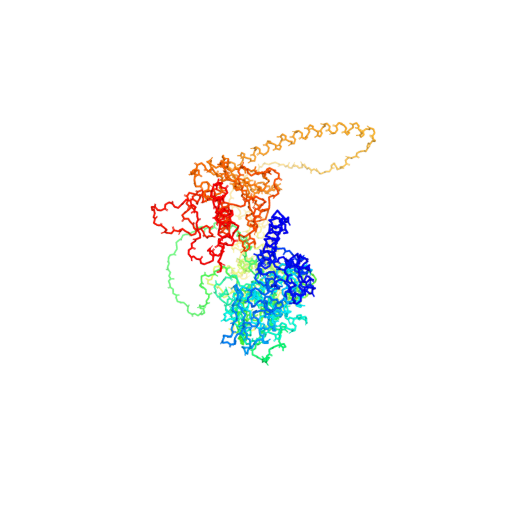2.166 41.076 1.00 92.00 525 ILE A O 1
ATOM 4187 N N . GLN A 1 526 ? -45.187 2.383 43.303 1.00 90.50 526 GLN A N 1
ATOM 4188 C CA . GLN A 1 526 ? -46.608 2.724 43.335 1.00 90.50 526 GLN A CA 1
ATOM 4189 C C . GLN A 1 526 ? -46.904 4.005 42.541 1.00 90.50 526 GLN A C 1
ATOM 4191 O O . GLN A 1 526 ? -47.887 4.045 41.810 1.00 90.50 526 GLN A O 1
ATOM 4196 N N . THR A 1 527 ? -46.060 5.034 42.629 1.00 89.19 527 THR A N 1
ATOM 4197 C CA . THR A 1 527 ? -46.232 6.301 41.895 1.00 89.19 527 THR A CA 1
ATOM 4198 C C . THR A 1 527 ? -46.092 6.118 40.384 1.00 89.19 527 THR A C 1
ATOM 4200 O O . THR A 1 527 ? -46.830 6.746 39.628 1.00 89.19 527 THR A O 1
ATOM 4203 N N . ILE A 1 528 ? -45.201 5.227 39.942 1.00 89.00 528 ILE A N 1
ATOM 4204 C CA . ILE A 1 528 ? -45.000 4.895 38.527 1.00 89.00 528 ILE A CA 1
ATOM 4205 C C . ILE A 1 528 ? -46.209 4.138 37.962 1.00 89.00 528 ILE A C 1
ATOM 4207 O O . ILE A 1 528 ? -46.753 4.531 36.932 1.00 89.00 528 ILE A O 1
ATOM 4211 N N . PHE A 1 529 ? -46.670 3.084 38.642 1.00 87.00 529 PHE A N 1
ATOM 4212 C CA . PHE A 1 529 ? -47.684 2.176 38.089 1.00 87.00 529 PHE A CA 1
ATOM 4213 C C . PHE A 1 529 ? -49.141 2.531 38.456 1.00 87.00 529 PHE A C 1
ATOM 4215 O O . PHE A 1 529 ? -50.060 2.151 37.732 1.00 87.00 529 PHE A O 1
ATOM 4222 N N . CYS A 1 530 ? -49.403 3.305 39.517 1.00 82.06 530 CYS A N 1
ATOM 4223 C CA . CYS A 1 530 ? -50.769 3.688 39.925 1.00 82.06 530 CYS A CA 1
ATOM 4224 C C . CYS A 1 530 ? -51.519 4.564 38.889 1.00 82.06 530 CYS A C 1
ATOM 4226 O O . CYS A 1 530 ? -52.683 4.267 38.605 1.00 82.06 530 CYS A O 1
ATOM 4228 N N . PRO A 1 531 ? -50.900 5.578 38.243 1.00 65.56 531 PRO A N 1
ATOM 4229 C CA . PRO A 1 531 ? -51.526 6.308 37.132 1.00 65.56 531 PRO A CA 1
ATOM 4230 C C . PRO A 1 531 ? -51.719 5.441 35.878 1.00 65.56 531 PRO A C 1
ATOM 4232 O O . PRO A 1 531 ? -52.507 5.784 34.992 1.00 65.56 531 PRO A O 1
ATOM 4235 N N . VAL A 1 532 ? -50.989 4.325 35.789 1.00 57.34 532 VAL A N 1
ATOM 4236 C CA . VAL A 1 532 ? -50.878 3.455 34.614 1.00 57.34 532 VAL A CA 1
ATOM 4237 C C . VAL A 1 532 ? -51.709 2.179 34.803 1.00 57.34 532 VAL A C 1
ATOM 4239 O O . VAL A 1 532 ? -51.351 1.100 34.355 1.00 57.34 532 VAL A O 1
ATOM 4242 N N . GLN A 1 533 ? -52.953 2.317 35.281 1.00 58.47 533 GLN A N 1
ATOM 4243 C CA . GLN A 1 533 ? -54.017 1.317 35.031 1.00 58.47 533 GLN A CA 1
ATOM 4244 C C . GLN A 1 533 ? -54.377 1.179 33.527 1.00 58.47 533 GLN A C 1
ATOM 4246 O O . GLN A 1 533 ? -55.419 0.636 33.152 1.00 58.47 533 GLN A O 1
ATOM 4251 N N . ARG A 1 534 ? -53.532 1.697 32.627 1.00 50.09 534 ARG A N 1
ATOM 4252 C CA . ARG A 1 534 ? -53.705 1.667 31.182 1.00 50.09 534 ARG A CA 1
ATOM 4253 C C . ARG A 1 534 ? -53.186 0.346 30.623 1.00 50.09 534 ARG A C 1
ATOM 4255 O O . ARG A 1 534 ? -52.096 0.300 30.079 1.00 50.09 534 ARG A O 1
ATOM 4262 N N . HIS A 1 535 ? -54.072 -0.644 30.608 1.00 54.12 535 HIS A N 1
ATOM 4263 C CA . HIS A 1 535 ? -54.026 -1.750 29.651 1.00 54.12 535 HIS A CA 1
ATOM 4264 C C . HIS A 1 535 ? -52.712 -2.555 29.658 1.00 54.12 535 HIS A C 1
ATOM 4266 O O . HIS A 1 535 ? -51.934 -2.450 28.710 1.00 54.12 535 HIS A O 1
ATOM 4272 N N . PHE A 1 536 ? -52.550 -3.464 30.630 1.00 58.75 536 PHE A N 1
ATOM 4273 C CA . PHE A 1 536 ? -51.737 -4.672 30.420 1.00 58.75 536 PHE A CA 1
ATOM 4274 C C . PHE A 1 536 ? -52.145 -5.280 29.063 1.00 58.75 536 PHE A C 1
ATOM 4276 O O . PHE A 1 536 ? -53.288 -5.722 28.888 1.00 58.75 536 PHE A O 1
ATOM 4283 N N . ARG A 1 537 ? -51.277 -5.176 28.051 1.00 53.81 537 ARG A N 1
ATOM 4284 C CA . ARG A 1 537 ? -51.696 -5.308 26.648 1.00 53.81 537 ARG A CA 1
ATOM 4285 C C . ARG A 1 537 ? -51.983 -6.759 26.270 1.00 53.81 537 ARG A C 1
ATOM 4287 O O . ARG A 1 537 ? -51.062 -7.529 26.033 1.00 53.81 537 ARG A O 1
ATOM 4294 N N . GLY A 1 538 ? -53.263 -7.086 26.089 1.00 49.62 538 GLY A N 1
ATOM 4295 C CA . GLY A 1 538 ? -53.758 -8.090 25.128 1.00 49.62 538 GLY A CA 1
ATOM 4296 C C . GLY A 1 538 ? -53.377 -9.565 25.325 1.00 49.62 538 GLY A C 1
ATOM 4297 O O . GLY A 1 538 ? -53.967 -10.414 24.661 1.00 49.62 538 GLY A O 1
ATOM 4298 N N . SER A 1 539 ? -52.436 -9.894 26.209 1.00 50.22 539 SER A N 1
ATOM 4299 C CA . SER A 1 539 ? -52.033 -11.271 26.492 1.00 50.22 539 SER A CA 1
ATOM 4300 C C . SER A 1 539 ? -53.083 -12.004 27.332 1.00 50.22 539 SER A C 1
ATOM 4302 O O . SER A 1 539 ? -53.778 -11.410 28.161 1.00 50.22 539 SER A O 1
ATOM 4304 N N . ALA A 1 540 ? -53.206 -13.314 27.122 1.00 57.53 540 ALA A N 1
ATOM 4305 C CA . ALA A 1 540 ? -54.142 -14.161 27.848 1.00 57.53 540 ALA A CA 1
ATOM 4306 C C . ALA A 1 540 ? -53.674 -14.370 29.301 1.00 57.53 540 ALA A C 1
ATOM 4308 O O . ALA A 1 540 ? -52.916 -15.288 29.596 1.00 57.53 540 ALA A O 1
ATOM 4309 N N . VAL A 1 541 ? -54.179 -13.522 30.203 1.00 61.09 541 VAL A N 1
ATOM 4310 C CA . VAL A 1 541 ? -53.909 -13.519 31.655 1.00 61.09 541 VAL A CA 1
ATOM 4311 C C . VAL A 1 541 ? -52.422 -13.287 31.996 1.00 61.09 541 VAL A C 1
ATOM 4313 O O . VAL A 1 541 ? -51.713 -14.221 32.379 1.00 61.09 541 VAL A O 1
ATOM 4316 N N . PRO A 1 542 ? -51.936 -12.031 31.920 1.00 65.69 542 PRO A N 1
ATOM 4317 C CA . PRO A 1 542 ? -50.616 -11.666 32.427 1.00 65.69 542 PRO A CA 1
ATOM 4318 C C . PRO A 1 542 ? -50.520 -11.970 33.927 1.00 65.69 542 PRO A C 1
ATOM 4320 O O . PRO A 1 542 ? -51.416 -11.626 34.705 1.00 65.69 542 PRO A O 1
ATOM 4323 N N . ARG A 1 543 ? -49.423 -12.602 34.360 1.00 76.88 543 ARG A N 1
ATOM 4324 C CA . ARG A 1 543 ? -49.113 -12.726 35.789 1.00 76.88 543 ARG A CA 1
ATOM 4325 C C . ARG A 1 543 ? -48.557 -11.393 36.276 1.00 76.88 543 ARG A C 1
ATOM 4327 O O . ARG A 1 543 ? -47.395 -11.099 36.025 1.00 76.88 543 ARG A O 1
ATOM 4334 N N . ILE A 1 544 ? -49.376 -10.626 36.994 1.00 83.12 544 ILE A N 1
ATOM 4335 C CA . ILE A 1 544 ? -48.942 -9.385 37.649 1.00 83.12 544 ILE A CA 1
ATOM 4336 C C . ILE A 1 544 ? -47.753 -9.707 38.582 1.00 83.12 544 ILE A C 1
ATOM 4338 O O . ILE A 1 544 ? -47.919 -10.548 39.479 1.00 83.12 544 ILE A O 1
ATOM 4342 N N . PRO A 1 545 ? -46.583 -9.059 38.412 1.00 87.69 545 PRO A N 1
ATOM 4343 C CA . PRO A 1 545 ? -45.409 -9.276 39.257 1.00 87.69 545 PRO A CA 1
ATOM 4344 C C . PRO A 1 545 ? -45.715 -9.104 40.747 1.00 87.69 545 PRO A C 1
ATOM 4346 O O . PRO A 1 545 ? -46.507 -8.239 41.122 1.00 87.69 545 PRO A O 1
ATOM 4349 N N . ARG A 1 546 ? -45.078 -9.895 41.625 1.00 86.75 546 ARG A N 1
ATOM 4350 C CA . ARG A 1 546 ? -45.362 -9.884 43.081 1.00 86.75 546 ARG A CA 1
ATOM 4351 C C . ARG A 1 546 ? -45.223 -8.501 43.724 1.00 86.75 546 ARG A C 1
ATOM 4353 O O . ARG A 1 546 ? -46.010 -8.137 44.597 1.00 86.75 546 ARG A O 1
ATOM 4360 N N . ILE A 1 547 ? -44.254 -7.716 43.259 1.00 89.62 547 ILE A N 1
ATOM 4361 C CA . ILE A 1 547 ? -44.012 -6.339 43.706 1.00 89.62 547 ILE A CA 1
ATOM 4362 C C . ILE A 1 547 ? -45.146 -5.370 43.307 1.00 89.62 547 ILE A C 1
ATOM 4364 O O . ILE A 1 547 ? -45.380 -4.385 43.996 1.00 89.62 547 ILE A O 1
ATOM 4368 N N . LEU A 1 548 ? -45.902 -5.684 42.245 1.00 89.75 548 LEU A N 1
ATOM 4369 C CA . LEU A 1 548 ? -47.025 -4.890 41.723 1.00 89.75 548 LEU A CA 1
ATOM 4370 C C . LEU A 1 548 ? -48.406 -5.410 42.168 1.00 89.75 548 LEU A C 1
ATOM 4372 O O . LEU A 1 548 ? -49.434 -4.864 41.764 1.00 89.75 548 LEU A O 1
ATOM 4376 N N . GLN A 1 549 ? -48.469 -6.464 42.989 1.00 88.44 549 GLN A N 1
ATOM 4377 C CA . GLN A 1 549 ? -49.739 -7.041 43.435 1.00 88.44 549 GLN A CA 1
ATOM 4378 C C . GLN A 1 549 ? -50.563 -6.014 44.240 1.00 88.44 549 GLN A C 1
ATOM 4380 O O . GLN A 1 549 ? -50.059 -5.478 45.230 1.00 88.44 549 GLN A O 1
ATOM 4385 N N . PRO A 1 550 ? -51.848 -5.761 43.906 1.00 86.69 550 PRO A N 1
ATOM 4386 C CA . PRO A 1 550 ? -52.642 -4.714 44.560 1.00 86.69 550 PRO A CA 1
ATOM 4387 C C . PRO A 1 550 ? -52.749 -4.856 46.085 1.00 86.69 550 PRO A C 1
ATOM 4389 O O . PRO A 1 550 ? -52.728 -3.860 46.808 1.00 86.69 550 PRO A O 1
ATOM 4392 N N . ALA A 1 551 ? -52.820 -6.093 46.589 1.00 85.19 551 ALA A N 1
ATOM 4393 C CA . ALA A 1 551 ? -52.834 -6.375 48.025 1.00 85.19 551 ALA A CA 1
ATOM 4394 C C . ALA A 1 551 ? -51.522 -5.961 48.718 1.00 85.19 551 ALA A C 1
ATOM 4396 O O . ALA A 1 551 ? -51.548 -5.462 49.841 1.00 85.19 551 ALA A O 1
ATOM 4397 N N . HIS A 1 552 ? -50.389 -6.122 48.034 1.00 86.44 552 HIS A N 1
ATOM 4398 C CA . HIS A 1 552 ? -49.063 -5.786 48.540 1.00 86.44 552 HIS A CA 1
ATOM 4399 C C . HIS A 1 552 ? -48.827 -4.266 48.530 1.00 86.44 552 HIS A C 1
ATOM 4401 O O . HIS A 1 552 ? -48.443 -3.701 49.549 1.00 86.44 552 HIS A O 1
ATOM 4407 N N . LEU A 1 553 ? -49.189 -3.570 47.446 1.00 88.31 553 LEU A N 1
ATOM 4408 C CA . LEU A 1 553 ? -49.130 -2.100 47.386 1.00 88.31 553 LEU A CA 1
ATOM 4409 C C . LEU A 1 553 ? -50.053 -1.434 48.432 1.00 88.31 553 LEU A C 1
ATOM 4411 O O . LEU A 1 553 ? -49.683 -0.441 49.063 1.00 88.31 553 LEU A O 1
ATOM 4415 N N . SER A 1 554 ? -51.236 -2.011 48.678 1.00 87.31 554 SER A N 1
ATOM 4416 C CA . SER A 1 554 ? -52.151 -1.579 49.751 1.00 87.31 554 SER A CA 1
ATOM 4417 C C . SER A 1 554 ? -51.563 -1.799 51.154 1.00 87.31 554 SER A C 1
ATOM 4419 O O . SER A 1 554 ? -51.687 -0.941 52.037 1.00 87.31 554 SER A O 1
ATOM 4421 N N . TRP A 1 555 ? -50.862 -2.918 51.359 1.00 88.38 555 TRP A N 1
ATOM 4422 C CA . TRP A 1 555 ? -50.142 -3.189 52.602 1.00 88.38 555 TRP A CA 1
ATOM 4423 C C . TRP A 1 555 ? -49.006 -2.188 52.836 1.00 88.38 555 TRP A C 1
ATOM 4425 O O . TRP A 1 555 ? -48.908 -1.620 53.919 1.00 88.38 555 TRP A O 1
ATOM 4435 N N . ILE A 1 556 ? -48.229 -1.855 51.808 1.00 89.38 556 ILE A N 1
ATOM 4436 C CA . ILE A 1 556 ? -47.142 -0.870 51.907 1.00 89.38 556 ILE A CA 1
ATOM 4437 C C . ILE A 1 556 ? -47.677 0.539 52.192 1.00 89.38 556 ILE A C 1
ATOM 4439 O O . ILE A 1 556 ? -47.141 1.239 53.048 1.00 89.38 556 ILE A O 1
ATOM 4443 N N . THR A 1 557 ? -48.804 0.918 51.579 1.00 88.25 557 THR A N 1
ATOM 4444 C CA . THR A 1 557 ? -49.541 2.161 51.903 1.00 88.25 557 THR A CA 1
ATOM 4445 C C . THR A 1 557 ? -50.013 2.192 53.372 1.00 88.25 557 THR A C 1
ATOM 4447 O O . THR A 1 557 ? -50.292 3.254 53.939 1.00 88.25 557 THR A O 1
ATOM 4450 N N . THR A 1 558 ? -50.125 1.024 54.012 1.00 87.56 558 THR A N 1
ATOM 4451 C CA . THR A 1 558 ? -50.396 0.897 55.448 1.00 87.56 558 THR A CA 1
ATOM 4452 C C . THR A 1 558 ? -49.100 0.995 56.255 1.00 87.56 558 THR A C 1
ATOM 4454 O O . THR A 1 558 ? -49.034 1.852 57.135 1.00 87.56 558 THR A O 1
ATOM 4457 N N . LEU A 1 559 ? -48.062 0.215 55.920 1.00 85.25 559 LEU A N 1
ATOM 4458 C CA . LEU A 1 559 ? -46.741 0.242 56.570 1.00 85.25 559 LEU A CA 1
ATOM 4459 C C . LEU A 1 559 ? -46.096 1.632 56.577 1.00 85.25 559 LEU A C 1
ATOM 4461 O O . LEU A 1 559 ? -45.491 2.011 57.575 1.00 85.25 559 LEU A O 1
ATOM 4465 N N . SER A 1 560 ? -46.271 2.433 55.522 1.00 90.31 560 SER A N 1
ATOM 4466 C CA . SER A 1 560 ? -45.668 3.769 55.429 1.00 90.31 560 SER A CA 1
ATOM 4467 C C . SER A 1 560 ? -46.204 4.785 56.448 1.00 90.31 560 SER A C 1
ATOM 4469 O O . SER A 1 560 ? -45.686 5.895 56.544 1.00 90.31 560 SER A O 1
ATOM 4471 N N . LYS A 1 561 ? -47.248 4.436 57.211 1.00 90.00 561 LYS A N 1
ATOM 4472 C CA . LYS A 1 561 ? -47.734 5.212 58.368 1.00 90.00 561 LYS A CA 1
ATOM 4473 C C . LYS A 1 561 ? -46.940 4.915 59.645 1.00 90.00 561 LYS A C 1
ATOM 4475 O O . LYS A 1 561 ? -47.005 5.688 60.593 1.00 90.00 561 LYS A O 1
ATOM 4480 N N . TYR A 1 562 ? -46.193 3.812 59.647 1.00 88.69 562 TYR A N 1
ATOM 4481 C CA . TYR A 1 562 ? -45.430 3.266 60.767 1.00 88.69 562 TYR A CA 1
ATOM 4482 C C . TYR A 1 562 ? -43.911 3.408 60.566 1.00 88.69 562 TYR A C 1
ATOM 4484 O O . TYR A 1 562 ? -43.145 2.897 61.377 1.00 88.69 562 TYR A O 1
ATOM 4492 N N . THR A 1 563 ? -43.456 4.106 59.515 1.00 88.38 563 THR A N 1
ATOM 4493 C CA . THR A 1 563 ? -42.041 4.190 59.103 1.00 88.38 563 THR A CA 1
ATOM 4494 C C . THR A 1 563 ? -41.087 4.512 60.257 1.00 88.38 563 THR A C 1
ATOM 4496 O O . THR A 1 563 ? -40.090 3.819 60.415 1.00 88.38 563 THR A O 1
ATOM 4499 N N . SER A 1 564 ? -41.397 5.490 61.115 1.00 86.12 564 SER A N 1
ATOM 4500 C CA . SER A 1 564 ? -40.543 5.839 62.266 1.00 86.12 564 SER A CA 1
ATOM 4501 C C . SER A 1 564 ? -40.387 4.690 63.272 1.00 86.12 564 SER A C 1
ATOM 4503 O O . SER A 1 564 ? -39.293 4.450 63.776 1.00 86.12 564 SER A O 1
ATOM 4505 N N . THR A 1 565 ? -41.469 3.954 63.538 1.00 84.00 565 THR A N 1
ATOM 4506 C CA . THR A 1 565 ? -41.483 2.776 64.420 1.00 84.00 565 THR A CA 1
ATOM 4507 C C . THR A 1 565 ? -40.731 1.613 63.791 1.00 84.00 565 THR A C 1
ATOM 4509 O O . THR A 1 565 ? -39.986 0.917 64.471 1.00 84.00 565 THR A O 1
ATOM 4512 N N . LEU A 1 566 ? -40.885 1.427 62.479 1.00 84.25 566 LEU A N 1
ATOM 4513 C CA . LEU A 1 566 ? -40.195 0.384 61.733 1.00 84.25 566 LEU A CA 1
ATOM 4514 C C . LEU A 1 566 ? -38.685 0.649 61.639 1.00 84.25 566 LEU A C 1
ATOM 4516 O O . LEU A 1 566 ? -37.917 -0.291 61.789 1.00 84.25 566 LEU A O 1
ATOM 4520 N N . ILE A 1 567 ? -38.243 1.904 61.487 1.00 87.62 567 ILE A N 1
ATOM 4521 C CA . ILE A 1 567 ? -36.818 2.283 61.579 1.00 87.62 567 ILE A CA 1
ATOM 4522 C C . ILE A 1 567 ? -36.267 1.967 62.977 1.00 87.62 567 ILE A C 1
ATOM 4524 O O . ILE A 1 567 ? -35.178 1.412 63.105 1.00 87.62 567 ILE A O 1
ATOM 4528 N N . ALA A 1 568 ? -37.021 2.280 64.036 1.00 81.50 568 ALA A N 1
ATOM 4529 C CA . ALA A 1 568 ? -36.620 1.954 65.404 1.00 81.50 568 ALA A CA 1
ATOM 4530 C C . ALA A 1 568 ? -36.578 0.436 65.668 1.00 81.50 568 ALA A C 1
ATOM 4532 O O . ALA A 1 568 ? -35.759 -0.014 66.469 1.00 81.50 568 ALA A O 1
ATOM 4533 N N . PHE A 1 569 ? -37.429 -0.347 64.993 1.00 79.25 569 PHE A N 1
ATOM 4534 C CA . PHE A 1 569 ? -37.412 -1.812 65.018 1.00 79.25 569 PHE A CA 1
ATOM 4535 C C . PHE A 1 569 ? -36.222 -2.386 64.230 1.00 79.25 569 PHE A C 1
ATOM 4537 O O . PHE A 1 569 ? -35.490 -3.228 64.744 1.00 79.25 569 PHE A O 1
ATOM 4544 N N . GLU A 1 570 ? -35.960 -1.875 63.023 1.00 86.19 570 GLU A N 1
ATOM 4545 C CA . GLU A 1 570 ? -34.788 -2.220 62.206 1.00 86.19 570 GLU A CA 1
ATOM 4546 C C . GLU A 1 570 ? -33.474 -1.980 62.952 1.00 86.19 570 GLU A C 1
ATOM 4548 O O . GLU A 1 570 ? -32.566 -2.806 62.883 1.00 86.19 570 GLU A O 1
ATOM 4553 N N . GLY A 1 571 ? -33.403 -0.876 63.702 1.00 81.69 571 GLY A N 1
ATOM 4554 C CA . GLY A 1 571 ? -32.214 -0.439 64.428 1.00 81.69 571 GLY A CA 1
ATOM 4555 C C . GLY A 1 571 ? -31.628 -1.455 65.413 1.00 81.69 571 GLY A C 1
ATOM 4556 O O . GLY A 1 571 ? -30.462 -1.306 65.770 1.00 81.69 571 GLY A O 1
ATOM 4557 N N . VAL A 1 572 ? -32.377 -2.487 65.831 1.00 80.19 572 VAL A N 1
ATOM 4558 C CA . VAL A 1 572 ? -31.797 -3.629 66.574 1.00 80.19 572 VAL A CA 1
ATOM 4559 C C . VAL A 1 572 ? -32.318 -5.013 66.146 1.00 80.19 572 VAL A C 1
ATOM 4561 O O . VAL A 1 572 ? -31.651 -6.007 66.417 1.00 80.19 572 VAL A O 1
ATOM 4564 N N . ALA A 1 573 ? -33.400 -5.125 65.362 1.00 75.69 573 ALA A N 1
ATOM 4565 C CA . ALA A 1 573 ? -33.682 -6.374 64.638 1.00 75.69 573 ALA A CA 1
ATOM 4566 C C . ALA A 1 573 ? -32.624 -6.672 63.551 1.00 75.69 573 ALA A C 1
ATOM 4568 O O . ALA A 1 573 ? -32.410 -7.831 63.202 1.00 75.69 573 ALA A O 1
ATOM 4569 N N . GLY A 1 574 ? -31.965 -5.633 63.026 1.00 76.88 574 GLY A N 1
ATOM 4570 C CA . GLY A 1 574 ? -31.025 -5.708 61.913 1.00 76.88 574 GLY A CA 1
ATOM 4571 C C . GLY A 1 574 ? -31.714 -5.607 60.548 1.00 76.88 574 GLY A C 1
ATOM 4572 O O . GLY A 1 574 ? -32.826 -6.112 60.346 1.00 76.88 574 GLY A O 1
ATOM 4573 N N . ILE A 1 575 ? -31.023 -4.960 59.602 1.00 80.94 575 ILE A N 1
ATOM 4574 C CA . ILE A 1 575 ? -31.440 -4.847 58.195 1.00 80.94 575 ILE A CA 1
ATOM 4575 C C . ILE A 1 575 ? -31.574 -6.256 57.601 1.00 80.94 575 ILE A C 1
ATOM 4577 O O . ILE A 1 575 ? -30.702 -7.103 57.797 1.00 80.94 575 ILE A O 1
ATOM 4581 N N . GLY A 1 576 ? -32.674 -6.514 56.891 1.00 76.88 576 GLY A N 1
ATOM 4582 C CA . GLY A 1 576 ? -32.927 -7.801 56.235 1.00 76.88 576 GLY A CA 1
ATOM 4583 C C . GLY A 1 576 ? -33.244 -8.971 57.178 1.00 76.88 576 GLY A C 1
ATOM 4584 O O . GLY A 1 576 ? -33.255 -10.116 56.730 1.00 76.88 576 GLY A O 1
ATOM 4585 N N . SER A 1 577 ? -33.512 -8.727 58.467 1.00 82.56 577 SER A N 1
ATOM 4586 C CA . SER A 1 577 ? -33.931 -9.783 59.400 1.00 82.56 577 SER A CA 1
ATOM 4587 C C . SER A 1 577 ? -35.248 -10.447 58.976 1.00 82.56 577 SER A C 1
ATOM 4589 O O . SER A 1 577 ? -36.151 -9.798 58.450 1.00 82.56 577 SER A O 1
ATOM 4591 N N . GLU A 1 578 ? -35.399 -11.749 59.242 1.00 76.00 578 GLU A N 1
ATOM 4592 C CA . GLU A 1 578 ? -36.585 -12.509 58.805 1.00 76.00 578 GLU A CA 1
ATOM 4593 C C . GLU A 1 578 ? -37.893 -11.975 59.419 1.00 76.00 578 GLU A C 1
ATOM 4595 O O . GLU A 1 578 ? -38.940 -11.988 58.775 1.00 76.00 578 GLU A O 1
ATOM 4600 N N . ALA A 1 579 ? -37.825 -11.411 60.630 1.00 75.00 579 ALA A N 1
ATOM 4601 C CA . ALA A 1 579 ? -38.949 -10.711 61.249 1.00 75.00 579 ALA A CA 1
ATOM 4602 C C . ALA A 1 579 ? -39.355 -9.453 60.458 1.00 75.00 579 ALA A C 1
ATOM 4604 O O . ALA A 1 579 ? -40.546 -9.237 60.228 1.00 75.00 579 ALA A O 1
ATOM 4605 N N . MET A 1 580 ? -38.386 -8.652 59.996 1.00 81.12 580 MET A N 1
ATOM 4606 C CA . MET A 1 580 ? -38.649 -7.487 59.146 1.00 81.12 580 MET A CA 1
ATOM 4607 C C . MET A 1 580 ? -39.197 -7.911 57.777 1.00 81.12 580 MET A C 1
ATOM 4609 O O . MET A 1 580 ? -40.240 -7.411 57.357 1.00 81.12 580 MET A O 1
ATOM 4613 N N . ARG A 1 581 ? -38.571 -8.906 57.134 1.00 80.81 581 ARG A N 1
ATOM 4614 C CA . ARG A 1 581 ? -39.010 -9.476 55.847 1.00 80.81 581 ARG A CA 1
ATOM 4615 C C . ARG A 1 581 ? -40.452 -9.981 55.906 1.00 80.81 581 ARG A C 1
ATOM 4617 O O . ARG A 1 581 ? -41.247 -9.669 55.019 1.00 80.81 581 ARG A O 1
ATOM 4624 N N . CYS A 1 582 ? -40.832 -10.687 56.972 1.00 78.44 582 CYS A N 1
ATOM 4625 C CA . CYS A 1 582 ? -42.206 -11.140 57.204 1.00 78.44 582 CYS A CA 1
ATOM 4626 C C . CYS A 1 582 ? -43.217 -9.985 57.347 1.00 78.44 582 CYS A C 1
ATOM 4628 O O . CYS A 1 582 ? -44.347 -10.095 56.863 1.00 78.44 582 CYS A O 1
ATOM 4630 N N . ILE A 1 583 ? -42.822 -8.883 57.999 1.00 80.06 583 ILE A N 1
ATOM 4631 C CA . ILE A 1 583 ? -43.640 -7.666 58.122 1.00 80.06 583 ILE A CA 1
ATOM 4632 C C . ILE A 1 583 ? -43.778 -6.978 56.759 1.00 80.06 583 ILE A C 1
ATOM 4634 O O . ILE A 1 583 ? -44.885 -6.612 56.378 1.00 80.06 583 ILE A O 1
ATOM 4638 N N . GLN A 1 584 ? -42.691 -6.830 56.000 1.00 80.81 584 GLN A N 1
ATOM 4639 C CA . GLN A 1 584 ? -42.687 -6.167 54.692 1.00 80.81 584 GLN A CA 1
ATOM 4640 C C . GLN A 1 584 ? -43.510 -6.932 53.639 1.00 80.81 584 GLN A C 1
ATOM 4642 O O . GLN A 1 584 ? -44.349 -6.339 52.964 1.00 80.81 584 GLN A O 1
ATOM 4647 N N . THR A 1 585 ? -43.324 -8.252 53.540 1.00 79.56 585 THR A N 1
ATOM 4648 C CA . THR A 1 585 ? -43.940 -9.121 52.511 1.00 79.56 585 THR A CA 1
ATOM 4649 C C . THR A 1 585 ? -45.401 -9.497 52.761 1.00 79.56 585 THR A C 1
ATOM 4651 O O . THR A 1 585 ? -46.015 -10.138 51.909 1.00 79.56 585 THR A O 1
ATOM 4654 N N . ASN A 1 586 ? -45.980 -9.110 53.904 1.00 74.19 586 ASN A N 1
ATOM 4655 C CA . ASN A 1 586 ? -47.344 -9.476 54.305 1.00 74.19 586 ASN A CA 1
ATOM 4656 C C . ASN A 1 586 ? -47.565 -10.997 54.494 1.00 74.19 586 ASN A C 1
ATOM 4658 O O . ASN A 1 586 ? -48.668 -11.507 54.289 1.00 74.19 586 ASN A O 1
ATOM 4662 N N . HIS A 1 587 ? -46.519 -11.739 54.879 1.00 64.38 587 HIS A N 1
ATOM 4663 C CA . HIS A 1 587 ? -46.608 -13.186 55.120 1.00 64.38 587 HIS A CA 1
ATOM 4664 C C . HIS A 1 587 ? -47.213 -13.555 56.491 1.00 64.38 587 HIS A C 1
ATOM 4666 O O . HIS A 1 587 ? -47.605 -14.705 56.701 1.00 64.38 587 HIS A O 1
ATOM 4672 N N . ILE A 1 588 ? -47.332 -12.592 57.412 1.00 55.66 588 ILE A N 1
ATOM 4673 C CA . ILE A 1 588 ? -47.987 -12.746 58.721 1.00 55.66 588 ILE A CA 1
ATOM 4674 C C . ILE A 1 588 ? -49.371 -12.083 58.688 1.00 55.66 588 ILE A C 1
ATOM 4676 O O . ILE A 1 588 ? -49.584 -11.082 58.011 1.00 55.66 588 ILE A O 1
ATOM 4680 N N . CYS A 1 589 ? -50.326 -12.639 59.438 1.00 54.94 589 CYS A N 1
ATOM 4681 C CA . CYS A 1 589 ? -51.711 -12.175 59.491 1.00 54.94 589 CYS A CA 1
ATOM 4682 C C . CYS A 1 589 ? -51.822 -10.655 59.762 1.00 54.94 589 CYS A C 1
ATOM 4684 O O . CYS A 1 589 ? -51.504 -10.187 60.856 1.00 54.94 589 CYS A O 1
ATOM 4686 N N . ILE A 1 590 ? -52.337 -9.909 58.773 1.00 53.50 590 ILE A N 1
ATOM 4687 C CA . ILE A 1 590 ? -52.449 -8.432 58.722 1.00 53.50 590 ILE A CA 1
ATOM 4688 C C . ILE A 1 590 ? -52.929 -7.801 60.041 1.00 53.50 590 ILE A C 1
ATOM 4690 O O . ILE A 1 590 ? -52.459 -6.734 60.435 1.00 53.50 590 ILE A O 1
ATOM 4694 N N . LEU A 1 591 ? -53.874 -8.457 60.722 1.00 53.31 591 LEU A N 1
ATOM 4695 C CA . LEU A 1 591 ? -54.466 -7.975 61.971 1.00 53.31 591 LEU A CA 1
ATOM 4696 C C . LEU A 1 591 ? -53.441 -7.909 63.117 1.00 53.31 591 LEU A C 1
ATOM 4698 O O . LEU A 1 591 ? -53.301 -6.856 63.732 1.00 53.31 591 LEU A O 1
ATOM 4702 N N . SER A 1 592 ? -52.665 -8.974 63.354 1.00 56.47 592 SER A N 1
ATOM 4703 C CA . SER A 1 592 ? -51.759 -9.038 64.510 1.00 56.47 592 SER A CA 1
ATOM 4704 C C . SER A 1 592 ? -50.528 -8.144 64.360 1.00 56.47 592 SER A C 1
ATOM 4706 O O . SER A 1 592 ? -50.042 -7.604 65.350 1.00 56.47 592 SER A O 1
ATOM 4708 N N . VAL A 1 593 ? -50.021 -7.959 63.134 1.00 58.12 593 VAL A N 1
ATOM 4709 C CA . VAL A 1 593 ? -48.880 -7.058 62.881 1.00 58.12 593 VAL A CA 1
ATOM 4710 C C . VAL A 1 593 ? -49.296 -5.604 63.080 1.00 58.12 593 VAL A C 1
ATOM 4712 O O . VAL A 1 593 ? -48.575 -4.843 63.721 1.00 58.12 593 VAL A O 1
ATOM 4715 N N . LYS A 1 594 ? -50.478 -5.219 62.584 1.00 56.72 594 LYS A N 1
ATOM 4716 C CA . LYS A 1 594 ? -50.992 -3.862 62.767 1.00 56.72 594 LYS A CA 1
ATOM 4717 C C . LYS A 1 594 ? -51.269 -3.554 64.241 1.00 56.72 594 LYS A C 1
ATOM 4719 O O . LYS A 1 594 ? -50.859 -2.500 64.706 1.00 56.72 594 LYS A O 1
ATOM 4724 N N . GLU A 1 595 ? -51.911 -4.466 64.971 1.00 57.97 595 GLU A N 1
ATOM 4725 C CA . GLU A 1 595 ? -52.156 -4.311 66.413 1.00 57.97 595 GLU A CA 1
ATOM 4726 C C . GLU A 1 595 ? -50.837 -4.181 67.194 1.00 57.97 595 GLU A C 1
ATOM 4728 O O . GLU A 1 595 ? -50.681 -3.258 67.991 1.00 57.97 595 GLU A O 1
ATOM 4733 N N . CYS A 1 596 ? -49.837 -5.016 66.889 1.00 58.94 596 CYS A N 1
ATOM 4734 C CA . CYS A 1 596 ? -48.519 -4.949 67.523 1.00 58.94 596 CYS A CA 1
ATOM 4735 C C . CYS A 1 596 ? -47.761 -3.640 67.214 1.00 58.94 596 CYS A C 1
ATOM 4737 O O . CYS A 1 596 ? -47.141 -3.065 68.109 1.00 58.94 596 CYS A O 1
ATOM 4739 N N . LEU A 1 597 ? -47.850 -3.121 65.983 1.00 60.66 597 LEU A N 1
ATOM 4740 C CA . LEU A 1 597 ? -47.270 -1.823 65.610 1.00 60.66 597 LEU A CA 1
ATOM 4741 C C . LEU A 1 597 ? -48.032 -0.636 66.225 1.00 60.66 597 LEU A C 1
ATOM 4743 O O . LEU A 1 597 ? -47.398 0.325 66.661 1.00 60.66 597 LEU A O 1
ATOM 4747 N N . ASP A 1 598 ? -49.366 -0.702 66.300 1.00 60.41 598 ASP A N 1
ATOM 4748 C CA . ASP A 1 598 ? -50.203 0.292 66.985 1.00 60.41 598 ASP A CA 1
ATOM 4749 C C . ASP A 1 598 ? -49.889 0.335 68.493 1.00 60.41 598 ASP A C 1
ATOM 4751 O O . ASP A 1 598 ? -49.969 1.403 69.099 1.00 60.41 598 ASP A O 1
ATOM 4755 N N . ASP A 1 599 ? -49.520 -0.788 69.114 1.00 58.19 599 ASP A N 1
ATOM 4756 C CA . ASP A 1 599 ? -49.125 -0.846 70.528 1.00 58.19 599 ASP A CA 1
ATOM 4757 C C . ASP A 1 599 ? -47.665 -0.424 70.763 1.00 58.19 599 ASP A C 1
ATOM 4759 O O . ASP A 1 599 ? -47.399 0.317 71.712 1.00 58.19 599 ASP A O 1
ATOM 4763 N N . LEU A 1 600 ? -46.736 -0.760 69.858 1.00 56.75 600 LEU A N 1
ATOM 4764 C CA . LEU A 1 600 ? -45.368 -0.215 69.858 1.00 56.75 600 LEU A CA 1
ATOM 4765 C C . LEU A 1 600 ? -45.344 1.315 69.681 1.00 56.75 600 LEU A C 1
ATOM 4767 O O . LEU A 1 600 ? -44.515 1.983 70.289 1.00 56.75 600 LEU A O 1
ATOM 4771 N N . LEU A 1 601 ? -46.277 1.892 68.914 1.00 53.66 601 LEU A N 1
ATOM 4772 C CA . LEU A 1 601 ? -46.445 3.351 68.776 1.00 53.66 601 LEU A CA 1
ATOM 4773 C C . LEU A 1 601 ? -46.911 4.058 70.053 1.00 53.66 601 LEU A C 1
ATOM 4775 O O . LEU A 1 601 ? -46.702 5.263 70.192 1.00 53.66 601 LEU A O 1
ATOM 4779 N N . LYS A 1 602 ? -47.573 3.336 70.963 1.00 59.22 602 LYS A N 1
ATOM 4780 C CA . LYS A 1 602 ? -48.061 3.860 72.250 1.00 59.22 602 LYS A CA 1
ATOM 4781 C C . LYS A 1 602 ? -47.062 3.628 73.389 1.00 59.22 602 LYS A C 1
ATOM 4783 O O . LYS A 1 602 ? -47.254 4.170 74.477 1.00 59.22 602 LYS A O 1
ATOM 4788 N N . ALA A 1 603 ? -46.031 2.814 73.167 1.00 53.53 603 ALA A N 1
ATOM 4789 C CA . ALA A 1 603 ? -44.992 2.524 74.145 1.00 53.53 603 ALA A CA 1
ATOM 4790 C C . ALA A 1 603 ? -44.083 3.750 74.360 1.00 53.53 603 ALA A C 1
ATOM 4792 O O . ALA A 1 603 ? -43.711 4.434 73.406 1.00 53.53 603 ALA A O 1
ATOM 4793 N N . SER A 1 604 ? -43.707 4.041 75.612 1.00 55.75 604 SER A N 1
ATOM 4794 C CA . SER A 1 604 ? -42.712 5.088 75.887 1.00 55.75 604 SER A CA 1
ATOM 4795 C C . SER A 1 604 ? -41.317 4.654 75.408 1.00 55.75 604 SER A C 1
ATOM 4797 O O . SER A 1 604 ? -41.076 3.452 75.255 1.00 55.75 604 SER A O 1
ATOM 4799 N N . PRO A 1 605 ? -40.366 5.590 75.225 1.00 54.03 605 PRO A N 1
ATOM 4800 C CA . PRO A 1 605 ? -38.977 5.242 74.940 1.00 54.03 605 PRO A CA 1
ATOM 4801 C C . PRO A 1 605 ? -38.399 4.246 75.954 1.00 54.03 605 PRO A C 1
ATOM 4803 O O . PRO A 1 605 ? -37.769 3.278 75.538 1.00 54.03 605 PRO A O 1
ATOM 4806 N N . GLU A 1 606 ? -38.700 4.386 77.255 1.00 50.72 606 GLU A N 1
ATOM 4807 C CA . GLU A 1 606 ? -38.281 3.387 78.248 1.00 50.72 606 GLU A CA 1
ATOM 4808 C C . GLU A 1 606 ? -38.951 2.024 78.049 1.00 50.72 606 GLU A C 1
ATOM 4810 O O . GLU A 1 606 ? -38.322 1.010 78.316 1.00 50.72 606 GLU A O 1
ATOM 4815 N N . ALA A 1 607 ? -40.201 1.953 77.585 1.00 52.69 607 ALA A N 1
ATOM 4816 C CA . ALA A 1 607 ? -40.867 0.673 77.335 1.00 52.69 607 ALA A CA 1
ATOM 4817 C C . ALA A 1 607 ? -40.262 -0.068 76.127 1.00 52.69 607 ALA A C 1
ATOM 4819 O O . ALA A 1 607 ? -40.105 -1.289 76.180 1.00 52.69 607 ALA A O 1
ATOM 4820 N N . VAL A 1 608 ? -39.862 0.659 75.077 1.00 52.62 608 VAL A N 1
ATOM 4821 C CA . VAL A 1 608 ? -39.117 0.097 73.936 1.00 52.62 608 VAL A CA 1
ATOM 4822 C C . VAL A 1 608 ? -37.707 -0.324 74.368 1.00 52.62 608 VAL A C 1
ATOM 4824 O O . VAL A 1 608 ? -37.290 -1.442 74.078 1.00 52.62 608 VAL A O 1
ATOM 4827 N N . GLU A 1 609 ? -37.005 0.505 75.148 1.00 50.44 609 GLU A N 1
ATOM 4828 C CA . GLU A 1 609 ? -35.688 0.168 75.706 1.00 50.44 609 GLU A CA 1
ATOM 4829 C C . GLU A 1 609 ? -35.754 -1.010 76.697 1.00 50.44 609 GLU A C 1
ATOM 4831 O O . GLU A 1 609 ? -34.845 -1.833 76.737 1.00 50.44 609 GLU A O 1
ATOM 4836 N N . ILE A 1 610 ? -36.846 -1.167 77.453 1.00 51.81 610 ILE A N 1
ATOM 4837 C CA . ILE A 1 610 ? -37.100 -2.342 78.300 1.00 51.81 610 ILE A CA 1
ATOM 4838 C C . ILE A 1 610 ? -37.341 -3.590 77.445 1.00 51.81 610 ILE A C 1
ATOM 4840 O O . ILE A 1 610 ? -36.810 -4.647 77.778 1.00 51.81 610 ILE A O 1
ATOM 4844 N N . CYS A 1 611 ? -38.082 -3.493 76.337 1.00 50.69 611 CYS A N 1
ATOM 4845 C CA . CYS A 1 611 ? -38.255 -4.623 75.419 1.00 50.69 611 CYS A CA 1
ATOM 4846 C C . CYS A 1 611 ? -36.919 -5.045 74.787 1.00 50.69 611 CYS A C 1
ATOM 4848 O O . CYS A 1 611 ? -36.636 -6.241 74.738 1.00 50.69 611 CYS A O 1
ATOM 4850 N N . TYR A 1 612 ? -36.063 -4.089 74.408 1.00 47.81 612 TYR A N 1
ATOM 4851 C CA . TYR A 1 612 ? -34.706 -4.389 73.946 1.00 47.81 612 TYR A CA 1
ATOM 4852 C C . TYR A 1 612 ? -33.819 -4.968 75.044 1.00 47.81 612 TYR A C 1
ATOM 4854 O O . TYR A 1 612 ? -33.210 -6.009 74.839 1.00 47.81 612 TYR A O 1
ATOM 4862 N N . ARG A 1 613 ? -33.847 -4.417 76.259 1.00 47.28 613 ARG A N 1
ATOM 4863 C CA . ARG A 1 613 ? -33.144 -4.999 77.411 1.00 47.28 613 ARG A CA 1
ATOM 4864 C C . ARG A 1 613 ? -33.609 -6.415 77.748 1.00 47.28 613 ARG A C 1
ATOM 4866 O O . ARG A 1 613 ? -32.798 -7.202 78.215 1.00 47.28 613 ARG A O 1
ATOM 4873 N N . ILE A 1 614 ? -34.878 -6.759 77.520 1.00 49.56 614 ILE A N 1
ATOM 4874 C CA . ILE A 1 614 ? -35.405 -8.124 77.694 1.00 49.56 614 ILE A CA 1
ATOM 4875 C C . ILE A 1 614 ? -34.955 -9.050 76.553 1.00 49.56 614 ILE A C 1
ATOM 4877 O O . ILE A 1 614 ? -34.731 -10.237 76.793 1.00 49.56 614 ILE A O 1
ATOM 4881 N N . TRP A 1 615 ? -34.817 -8.529 75.332 1.00 45.59 615 TRP A N 1
ATOM 4882 C CA . TRP A 1 615 ? -34.304 -9.264 74.175 1.00 45.59 615 TRP A CA 1
ATOM 4883 C C . TRP A 1 615 ? -32.799 -9.549 74.315 1.00 45.59 615 TRP A C 1
ATOM 4885 O O . TRP A 1 615 ? -32.392 -10.710 74.292 1.00 45.59 615 TRP A O 1
ATOM 4895 N N . ASP A 1 616 ? -31.998 -8.521 74.594 1.00 44.78 616 ASP A N 1
ATOM 4896 C CA . ASP A 1 616 ? -30.545 -8.614 74.776 1.00 44.78 616 ASP A CA 1
ATOM 4897 C C . ASP A 1 616 ? -30.176 -9.450 76.011 1.00 44.78 616 ASP A C 1
ATOM 4899 O O . ASP A 1 616 ? -29.334 -10.345 75.925 1.00 44.78 616 ASP A O 1
ATOM 4903 N N . ALA A 1 617 ? -30.879 -9.274 77.142 1.00 44.22 617 ALA A N 1
ATOM 4904 C CA . ALA A 1 617 ? -30.674 -10.100 78.341 1.00 44.22 617 ALA A CA 1
ATOM 4905 C C . ALA A 1 617 ? -31.040 -11.583 78.146 1.00 44.22 617 ALA A C 1
ATOM 4907 O O . ALA A 1 617 ? -30.772 -12.404 79.027 1.00 44.22 617 ALA A O 1
ATOM 4908 N N . LYS A 1 618 ? -31.652 -11.946 77.013 1.00 42.09 618 LYS A N 1
ATOM 4909 C CA . LYS A 1 618 ? -31.907 -13.335 76.629 1.00 42.09 618 LYS A CA 1
ATOM 4910 C C . LYS A 1 618 ? -30.782 -13.928 75.774 1.00 42.09 618 LYS A C 1
ATOM 4912 O O . LYS A 1 618 ? -30.756 -15.154 75.628 1.00 42.09 618 LYS A O 1
ATOM 4917 N N . HIS A 1 619 ? -29.897 -13.108 75.195 1.00 45.19 619 HIS A N 1
ATOM 4918 C CA . HIS A 1 619 ? -29.011 -13.539 74.109 1.00 45.19 619 HIS A CA 1
ATOM 4919 C C . HIS A 1 619 ? -27.510 -13.250 74.236 1.00 45.19 619 HIS A C 1
ATOM 4921 O O . HIS A 1 619 ? -26.788 -13.958 73.552 1.00 45.19 619 HIS A O 1
ATOM 4927 N N . GLU A 1 620 ? -27.007 -12.393 75.137 1.00 38.06 620 GLU A N 1
ATOM 4928 C CA . GLU A 1 620 ? -25.624 -12.521 75.662 1.00 38.06 620 GLU A CA 1
ATOM 4929 C C . GLU A 1 620 ? -25.373 -11.641 76.907 1.00 38.06 620 GLU A C 1
ATOM 4931 O O . GLU A 1 620 ? -26.111 -10.697 77.182 1.00 38.06 620 GLU A O 1
ATOM 4936 N N . GLY A 1 621 ? -24.396 -12.009 77.748 1.00 39.75 621 GLY A N 1
ATOM 4937 C CA . GLY A 1 621 ? -24.331 -11.551 79.145 1.00 39.75 621 GLY A CA 1
ATOM 4938 C C . GLY A 1 621 ? -23.238 -10.533 79.511 1.00 39.75 621 GLY A C 1
ATOM 4939 O O . GLY A 1 621 ? -22.105 -10.651 79.066 1.00 39.75 621 GLY A O 1
ATOM 4940 N N . LEU A 1 622 ? -23.595 -9.652 80.459 1.00 30.62 622 LEU A N 1
ATOM 4941 C CA . LEU A 1 622 ? -22.763 -8.998 81.497 1.00 30.62 622 LEU A CA 1
ATOM 4942 C C . LEU A 1 622 ? -21.518 -8.157 81.103 1.00 30.62 622 LEU A C 1
ATOM 4944 O O . LEU A 1 622 ? -20.456 -8.698 80.829 1.00 30.62 622 LEU A O 1
ATOM 4948 N N . ASP A 1 623 ? -21.666 -6.831 81.279 1.00 32.50 623 ASP A N 1
ATOM 4949 C CA . ASP A 1 623 ? -20.858 -5.907 82.128 1.00 32.50 623 ASP A CA 1
ATOM 4950 C C . ASP A 1 623 ? -19.302 -5.934 82.015 1.00 32.50 623 ASP A C 1
ATOM 4952 O O . ASP A 1 623 ? -18.661 -6.970 82.163 1.00 32.50 623 ASP A O 1
ATOM 4956 N N . ILE A 1 624 ? -18.604 -4.801 81.817 1.00 32.16 624 ILE A N 1
ATOM 4957 C CA . ILE A 1 624 ? -18.097 -3.919 82.906 1.00 32.16 624 ILE A CA 1
ATOM 4958 C C . ILE A 1 624 ? -17.534 -2.574 82.341 1.00 32.16 624 ILE A C 1
ATOM 4960 O O . ILE A 1 624 ? -17.111 -2.539 81.183 1.00 32.16 624 ILE A O 1
ATOM 4964 N N . PRO A 1 625 ? -17.461 -1.460 83.117 1.00 31.62 625 PRO A N 1
ATOM 4965 C CA . PRO A 1 625 ? -17.140 -0.106 82.611 1.00 31.62 625 PRO A CA 1
ATOM 4966 C C . PRO A 1 625 ? -15.675 0.374 82.798 1.00 31.62 625 PRO A C 1
ATOM 4968 O O . PRO A 1 625 ? -15.035 0.024 83.789 1.00 31.62 625 PRO A O 1
ATOM 4971 N N . GLY A 1 626 ? -15.189 1.314 81.952 1.00 28.58 626 GLY A N 1
ATOM 4972 C CA . GLY A 1 626 ? -14.003 2.146 82.285 1.00 28.58 626 GLY A CA 1
ATOM 4973 C C . GLY A 1 626 ? -13.298 3.019 81.207 1.00 28.58 626 GLY A C 1
ATOM 4974 O O . GLY A 1 626 ? -12.281 2.580 80.692 1.00 28.58 626 GLY A O 1
ATOM 4975 N N . LEU A 1 627 ? -13.722 4.297 81.039 1.00 28.30 627 LEU A N 1
ATOM 4976 C CA . LEU A 1 627 ? -12.922 5.536 80.719 1.00 28.30 627 LEU A CA 1
ATOM 4977 C C . LEU A 1 627 ? -12.039 5.621 79.413 1.00 28.30 627 LEU A C 1
ATOM 4979 O O . LEU A 1 627 ? -11.701 4.600 78.835 1.00 28.30 627 LEU A O 1
ATOM 4983 N N . PRO A 1 628 ? -11.496 6.804 78.990 1.00 39.47 628 PRO A N 1
ATOM 4984 C CA . PRO A 1 628 ? -12.112 8.108 78.654 1.00 39.47 628 PRO A CA 1
ATOM 4985 C C . PRO A 1 628 ? -11.674 8.674 77.240 1.00 39.47 628 PRO A C 1
ATOM 4987 O O . PRO A 1 628 ? -11.633 7.923 76.276 1.00 39.47 628 PRO A O 1
ATOM 4990 N N . SER A 1 629 ? -11.427 9.995 77.049 1.00 40.91 629 SER A N 1
ATOM 4991 C CA . SER A 1 629 ? -11.733 10.761 75.796 1.00 40.91 629 SER A CA 1
ATOM 4992 C C . SER A 1 629 ? -10.663 11.680 75.106 1.00 40.91 629 SER A C 1
ATOM 4994 O O . SER A 1 629 ? -9.895 12.321 75.812 1.00 40.91 629 SER A O 1
ATOM 4996 N N . LYS A 1 630 ? -10.825 11.921 73.772 1.00 34.97 630 LYS A N 1
ATOM 4997 C CA . LYS A 1 630 ? -10.565 13.141 72.901 1.00 34.97 630 LYS A CA 1
ATOM 4998 C C . LYS A 1 630 ? -9.163 13.814 72.698 1.00 34.97 630 LYS A C 1
ATOM 5000 O O . LYS A 1 630 ? -8.607 14.293 73.675 1.00 34.97 630 LYS A O 1
ATOM 5005 N N . HIS A 1 631 ? -8.764 14.075 71.416 1.00 33.94 631 HIS A N 1
ATOM 5006 C CA . HIS A 1 631 ? -8.342 15.370 70.733 1.00 33.94 631 HIS A CA 1
ATOM 5007 C C . HIS A 1 631 ? -7.420 15.177 69.460 1.00 33.94 631 HIS A C 1
ATOM 5009 O O . HIS A 1 631 ? -6.673 14.211 69.441 1.00 33.94 631 HIS A O 1
ATOM 5015 N N . ILE A 1 632 ? -7.596 15.847 68.281 1.00 36.19 632 ILE A N 1
ATOM 5016 C CA . ILE A 1 632 ? -7.046 17.154 67.731 1.00 36.19 632 ILE A CA 1
ATOM 5017 C C . ILE A 1 632 ? -5.510 17.158 67.416 1.00 36.19 632 ILE A C 1
ATOM 5019 O O . ILE A 1 632 ? -4.770 16.684 68.263 1.00 36.19 632 ILE A O 1
ATOM 5023 N N . VAL A 1 633 ? -4.915 17.677 66.301 1.00 30.83 633 VAL A N 1
ATOM 5024 C CA . VAL A 1 633 ? -5.338 18.415 65.053 1.00 30.83 633 VAL A CA 1
ATOM 5025 C C . VAL A 1 633 ? -4.221 18.407 63.953 1.00 30.83 633 VAL A C 1
ATOM 5027 O O . VAL A 1 633 ? -3.091 18.064 64.286 1.00 30.83 633 VAL A O 1
ATOM 5030 N N . THR A 1 634 ? -4.444 18.868 62.693 1.00 32.38 634 THR A N 1
ATOM 5031 C CA . THR A 1 634 ? -3.370 19.517 61.855 1.00 32.38 634 THR A CA 1
ATOM 5032 C C . THR A 1 634 ? -3.873 20.400 60.683 1.00 32.38 634 THR A C 1
ATOM 5034 O O . THR A 1 634 ? -4.934 20.145 60.119 1.00 32.38 634 THR A O 1
ATOM 5037 N N . GLN A 1 635 ? -3.122 21.461 60.330 1.00 29.19 635 GLN A N 1
ATOM 5038 C CA . GLN A 1 635 ? -3.510 22.556 59.408 1.00 29.19 635 GLN A CA 1
ATOM 5039 C C . GLN A 1 635 ? -2.588 22.712 58.176 1.00 29.19 635 GLN A C 1
ATOM 5041 O O . GLN A 1 635 ? -1.435 22.292 58.183 1.00 29.19 635 GLN A O 1
ATOM 5046 N N . LYS A 1 636 ? -3.108 23.392 57.139 1.00 27.94 636 LYS A N 1
ATOM 5047 C CA . LYS A 1 636 ? -2.407 23.855 55.922 1.00 27.94 636 LYS A CA 1
ATOM 5048 C C . LYS A 1 636 ? -1.879 25.299 56.052 1.00 27.94 636 LYS A C 1
ATOM 5050 O O . LYS A 1 636 ? -2.396 26.075 56.846 1.00 27.94 636 LYS A O 1
ATOM 5055 N N . ALA A 1 637 ? -0.999 25.654 55.106 1.00 28.45 637 ALA A N 1
ATOM 5056 C CA . ALA A 1 637 ? -0.725 27.003 54.582 1.00 28.45 637 ALA A CA 1
ATOM 5057 C C . ALA A 1 637 ? 0.149 27.971 55.413 1.00 28.45 637 ALA A C 1
ATOM 5059 O O . ALA A 1 637 ? -0.340 28.908 56.035 1.00 28.45 637 ALA A O 1
ATOM 5060 N N . VAL A 1 638 ? 1.469 27.850 55.227 1.00 30.05 638 VAL A N 1
ATOM 5061 C CA . VAL A 1 638 ? 2.378 29.010 55.142 1.00 30.05 638 VAL A CA 1
ATOM 5062 C C . VAL A 1 638 ? 2.804 29.119 53.675 1.00 30.05 638 VAL A C 1
ATOM 5064 O O . VAL A 1 638 ? 3.798 28.539 53.250 1.00 30.05 638 VAL A O 1
ATOM 5067 N N . LEU A 1 639 ? 1.948 29.749 52.868 1.00 32.53 639 LEU A N 1
ATOM 5068 C CA . LEU A 1 639 ? 2.110 29.847 51.417 1.00 32.53 639 LEU A CA 1
ATOM 5069 C C . LEU A 1 639 ? 2.868 31.141 51.054 1.00 32.53 639 LEU A C 1
ATOM 5071 O O . LEU A 1 639 ? 2.410 32.226 51.393 1.00 32.53 639 LEU A O 1
ATOM 5075 N N . MET A 1 640 ? 3.947 31.005 50.275 1.00 38.09 640 MET A N 1
ATOM 5076 C CA . MET A 1 640 ? 4.543 32.049 49.413 1.00 38.09 640 MET A CA 1
ATOM 5077 C C . MET A 1 640 ? 5.242 33.254 50.083 1.00 38.09 640 MET A C 1
ATOM 5079 O O . MET A 1 640 ? 4.837 34.400 49.898 1.00 38.09 640 MET A O 1
ATOM 5083 N N . CYS A 1 641 ? 6.383 33.017 50.740 1.00 34.69 641 CYS A N 1
ATOM 5084 C CA . CYS A 1 641 ? 7.407 34.058 50.923 1.00 34.69 641 CYS A CA 1
ATOM 5085 C C . CYS A 1 641 ? 8.344 34.094 49.701 1.00 34.69 641 CYS A C 1
ATOM 5087 O O . CYS A 1 641 ? 9.056 33.120 49.465 1.00 34.69 641 CYS A O 1
ATOM 5089 N N . VAL A 1 642 ? 8.374 35.201 48.948 1.00 32.41 642 VAL A N 1
ATOM 5090 C CA . VAL A 1 642 ? 9.351 35.447 47.867 1.00 32.41 642 VAL A CA 1
ATOM 5091 C C . VAL A 1 642 ? 9.817 36.904 47.933 1.00 32.41 642 VAL A C 1
ATOM 5093 O O . VAL A 1 642 ? 8.988 37.810 47.974 1.00 32.41 642 VAL A O 1
ATOM 5096 N N . GLU A 1 643 ? 11.133 37.125 47.923 1.00 34.12 643 GLU A N 1
ATOM 5097 C CA . GLU A 1 643 ? 11.778 38.448 47.893 1.00 34.12 643 GLU A CA 1
ATOM 5098 C C . GLU A 1 643 ? 12.659 38.606 46.639 1.00 34.12 643 GLU A C 1
ATOM 5100 O O . GLU A 1 643 ? 13.015 37.624 45.986 1.00 34.12 643 GLU A O 1
ATOM 5105 N N . TRP A 1 644 ? 12.987 39.851 46.277 1.00 38.28 644 TRP A N 1
ATOM 5106 C CA . TRP A 1 644 ? 13.589 40.229 44.988 1.00 38.28 644 TRP A CA 1
ATOM 5107 C C . TRP A 1 644 ? 14.916 40.986 45.190 1.00 38.28 644 TRP A C 1
ATOM 5109 O O . TRP A 1 644 ? 15.009 41.822 46.088 1.00 38.28 644 TRP A O 1
ATOM 5119 N N . PHE A 1 645 ? 15.937 40.715 44.364 1.00 41.53 645 PHE A N 1
ATOM 5120 C CA . PHE A 1 645 ? 17.318 41.217 44.532 1.00 41.53 645 PHE A CA 1
ATOM 5121 C C . PHE A 1 645 ? 17.938 41.733 43.213 1.00 41.53 645 PHE A C 1
ATOM 5123 O O . PHE A 1 645 ? 17.467 41.399 42.130 1.00 41.53 645 PHE A O 1
ATOM 5130 N N . SER A 1 646 ? 18.990 42.562 43.310 1.00 41.41 646 SER A N 1
ATOM 5131 C CA . SER A 1 646 ? 19.555 43.379 42.214 1.00 41.41 646 SER A CA 1
ATOM 5132 C C . SER A 1 646 ? 20.816 42.813 41.521 1.00 41.41 646 SER A C 1
ATOM 5134 O O . SER A 1 646 ? 21.515 41.956 42.062 1.00 41.41 646 SER A O 1
ATOM 5136 N N . ASP A 1 647 ? 21.137 43.338 40.329 1.00 48.16 647 ASP A N 1
ATOM 5137 C CA . ASP A 1 647 ? 22.049 42.745 39.325 1.00 48.16 647 ASP A CA 1
ATOM 5138 C C . ASP A 1 647 ? 23.499 42.432 39.754 1.00 48.16 647 ASP A C 1
ATOM 5140 O O . ASP A 1 647 ? 24.041 41.398 39.359 1.00 48.16 647 ASP A O 1
ATOM 5144 N N . GLU A 1 648 ? 24.156 43.254 40.579 1.00 47.97 648 GLU A N 1
ATOM 5145 C CA . GLU A 1 648 ? 25.503 42.908 41.087 1.00 47.97 648 GLU A CA 1
ATOM 5146 C C . GLU A 1 648 ? 25.449 41.733 42.072 1.00 47.97 648 GLU A C 1
ATOM 5148 O O . GLU A 1 648 ? 26.321 40.857 42.064 1.00 47.97 648 GLU A O 1
ATOM 5153 N N . THR A 1 649 ? 24.370 41.657 42.859 1.00 54.06 649 THR A N 1
ATOM 5154 C CA . THR A 1 649 ? 24.096 40.500 43.719 1.00 54.06 649 THR A CA 1
ATOM 5155 C C . THR A 1 649 ? 23.783 39.289 42.851 1.00 54.06 649 THR A C 1
ATOM 5157 O O . THR A 1 649 ? 24.305 38.212 43.118 1.00 54.06 649 THR A O 1
ATOM 5160 N N . TRP A 1 650 ? 23.020 39.475 41.770 1.00 56.31 650 TRP A N 1
ATOM 5161 C CA . TRP A 1 650 ? 22.731 38.448 40.767 1.00 56.31 650 TRP A CA 1
ATOM 5162 C C . TRP A 1 650 ? 23.992 37.922 40.092 1.00 56.31 650 TRP A C 1
ATOM 5164 O O . TRP A 1 650 ? 24.116 36.721 39.965 1.00 56.31 650 TRP A O 1
ATOM 5174 N N . THR A 1 651 ? 24.967 38.751 39.715 1.00 55.03 651 THR A N 1
ATOM 5175 C CA . THR A 1 651 ? 26.186 38.273 39.027 1.00 55.03 651 THR A CA 1
ATOM 5176 C C . THR A 1 651 ? 27.068 37.428 39.955 1.00 55.03 651 THR A C 1
ATOM 5178 O O . THR A 1 651 ? 27.637 36.414 39.544 1.00 55.03 651 THR A O 1
ATOM 5181 N N . MET A 1 652 ? 27.157 37.810 41.233 1.00 64.12 652 MET A N 1
ATOM 5182 C CA . MET A 1 652 ? 27.855 37.021 42.250 1.00 64.12 652 MET A CA 1
ATOM 5183 C C . MET A 1 652 ? 27.071 35.751 42.609 1.00 64.12 652 MET A C 1
ATOM 5185 O O . MET A 1 652 ? 27.662 34.674 42.655 1.00 64.12 652 MET A O 1
ATOM 5189 N N . LYS A 1 653 ? 25.743 35.852 42.757 1.00 63.47 653 LYS A N 1
ATOM 5190 C CA . LYS A 1 653 ? 24.838 34.710 42.945 1.00 63.47 653 LYS A CA 1
ATOM 5191 C C . LYS A 1 653 ? 24.755 33.809 41.720 1.00 63.47 653 LYS A C 1
ATOM 5193 O O . LYS A 1 653 ? 24.496 32.638 41.910 1.00 63.47 653 LYS A O 1
ATOM 5198 N N . LEU A 1 654 ? 25.033 34.289 40.509 1.00 61.22 654 LEU A N 1
ATOM 5199 C CA . LEU A 1 654 ? 25.156 33.486 39.292 1.00 61.22 654 LEU A CA 1
ATOM 5200 C C . LEU A 1 654 ? 26.459 32.709 39.297 1.00 61.22 654 LEU A C 1
ATOM 5202 O O . LEU A 1 654 ? 26.439 31.557 38.923 1.00 61.22 654 LEU A O 1
ATOM 5206 N N . LYS A 1 655 ? 27.577 33.272 39.765 1.00 71.88 655 LYS A N 1
ATOM 5207 C CA . LYS A 1 655 ? 28.814 32.487 39.929 1.00 71.88 655 LYS A CA 1
ATOM 5208 C C . LYS A 1 655 ? 28.712 31.475 41.066 1.00 71.88 655 LYS A C 1
ATOM 5210 O O . LYS A 1 655 ? 29.197 30.359 40.926 1.00 71.88 655 LYS A O 1
ATOM 5215 N N . GLU A 1 656 ? 28.077 31.853 42.170 1.00 72.88 656 GLU A N 1
ATOM 5216 C CA . GLU A 1 656 ? 27.771 30.947 43.279 1.00 72.88 656 GLU A CA 1
ATOM 5217 C C . GLU A 1 656 ? 26.793 29.853 42.831 1.00 72.88 656 GLU A C 1
ATOM 5219 O O . GLU A 1 656 ? 27.058 28.683 43.072 1.00 72.88 656 GLU A O 1
ATOM 5224 N N . ALA A 1 657 ? 25.734 30.211 42.095 1.00 69.56 657 ALA A N 1
ATOM 5225 C CA . ALA A 1 657 ? 24.768 29.278 41.531 1.00 69.56 657 ALA A CA 1
ATOM 5226 C C . ALA A 1 657 ? 25.371 28.420 40.424 1.00 69.56 657 ALA A C 1
ATOM 5228 O O . ALA A 1 657 ? 25.099 27.242 40.428 1.00 69.56 657 ALA A O 1
ATOM 5229 N N . THR A 1 658 ? 26.194 28.933 39.507 1.00 71.38 658 THR A N 1
ATOM 5230 C CA . THR A 1 658 ? 26.874 28.117 38.487 1.00 71.38 658 THR A CA 1
ATOM 5231 C C . THR A 1 658 ? 27.796 27.114 39.152 1.00 71.38 658 THR A C 1
ATOM 5233 O O . THR A 1 658 ? 27.780 25.968 38.752 1.00 71.38 658 THR A O 1
ATOM 5236 N N . ARG A 1 659 ? 28.537 27.495 40.198 1.00 75.75 659 ARG A N 1
ATOM 5237 C CA . ARG A 1 659 ? 29.404 26.554 40.919 1.00 75.75 659 ARG A CA 1
ATOM 5238 C C . ARG A 1 659 ? 28.606 25.520 41.719 1.00 75.75 659 ARG A C 1
ATOM 5240 O O . ARG A 1 659 ? 28.940 24.350 41.710 1.00 75.75 659 ARG A O 1
ATOM 5247 N N . PHE A 1 660 ? 27.518 25.949 42.353 1.00 77.62 660 PHE A N 1
ATOM 5248 C CA . PHE A 1 660 ? 26.550 25.077 43.021 1.00 77.62 660 PHE A CA 1
ATOM 5249 C C . PHE A 1 660 ? 25.823 24.150 42.033 1.00 77.62 660 PHE A C 1
ATOM 5251 O O . PHE A 1 660 ? 25.596 22.991 42.348 1.00 77.62 660 PHE A O 1
ATOM 5258 N N . TRP A 1 661 ? 25.498 24.634 40.833 1.00 75.94 661 TRP A N 1
ATOM 5259 C CA . TRP A 1 661 ? 24.907 23.865 39.740 1.00 75.94 661 TRP A CA 1
ATOM 5260 C C . TRP A 1 661 ? 25.926 22.966 39.054 1.00 75.94 661 TRP A C 1
ATOM 5262 O O . TRP A 1 661 ? 25.514 21.935 38.570 1.00 75.94 661 TRP A O 1
ATOM 5272 N N . GLU A 1 662 ? 27.212 23.307 39.039 1.00 80.25 662 GLU A N 1
ATOM 5273 C CA . GLU A 1 662 ? 28.315 22.466 38.557 1.00 80.25 662 GLU A CA 1
ATOM 5274 C C . GLU A 1 662 ? 28.587 21.340 39.567 1.00 80.25 662 GLU A C 1
ATOM 5276 O O . GLU A 1 662 ? 28.709 20.182 39.180 1.00 80.25 662 GLU A O 1
ATOM 5281 N N . ASP A 1 663 ? 28.578 21.631 40.872 1.00 80.94 663 ASP A N 1
ATOM 5282 C CA . ASP A 1 663 ? 28.603 20.610 41.927 1.00 80.94 663 ASP A CA 1
ATOM 5283 C C . ASP A 1 663 ? 27.348 19.708 41.857 1.00 80.94 663 ASP A C 1
ATOM 5285 O O . ASP A 1 663 ? 27.475 18.485 41.913 1.00 80.94 663 ASP A O 1
ATOM 5289 N N . ILE A 1 664 ? 26.152 20.279 41.642 1.00 80.69 664 ILE A N 1
ATOM 5290 C CA . ILE A 1 664 ? 24.901 19.526 41.426 1.00 80.69 664 ILE A CA 1
ATOM 5291 C C . ILE A 1 664 ? 24.889 18.789 40.085 1.00 80.69 664 ILE A C 1
ATOM 5293 O O . ILE A 1 664 ? 24.316 17.716 40.013 1.00 80.69 664 ILE A O 1
ATOM 5297 N N . GLU A 1 665 ? 25.490 19.305 39.018 1.00 76.56 665 GLU A N 1
ATOM 5298 C CA . GLU A 1 665 ? 25.578 18.637 37.715 1.00 76.56 665 GLU A CA 1
ATOM 5299 C C . GLU A 1 665 ? 26.512 17.435 37.826 1.00 76.56 665 GLU A C 1
ATOM 5301 O O . GLU A 1 665 ? 26.160 16.349 37.382 1.00 76.56 665 GLU A O 1
ATOM 5306 N N . ASN A 1 666 ? 27.638 17.578 38.528 1.00 82.62 666 ASN A N 1
ATOM 5307 C CA . ASN A 1 666 ? 28.494 16.455 38.895 1.00 82.62 666 ASN A CA 1
ATOM 5308 C C . ASN A 1 666 ? 27.765 15.450 39.808 1.00 82.62 666 ASN A C 1
ATOM 5310 O O . ASN A 1 666 ? 27.917 14.244 39.613 1.00 82.62 666 ASN A O 1
ATOM 5314 N N . GLU A 1 667 ? 26.944 15.907 40.762 1.00 87.94 667 GLU A N 1
ATOM 5315 C CA . GLU A 1 667 ? 26.101 15.033 41.591 1.00 87.94 667 GLU A CA 1
ATOM 5316 C C . GLU A 1 667 ? 25.008 14.339 40.760 1.00 87.94 667 GLU A C 1
ATOM 5318 O O . GLU A 1 667 ? 24.812 13.142 40.921 1.00 87.94 667 GLU A O 1
ATOM 5323 N N . ILE A 1 668 ? 24.366 15.029 39.812 1.00 81.38 668 ILE A N 1
ATOM 5324 C CA . ILE A 1 668 ? 23.366 14.490 38.879 1.00 81.38 668 ILE A CA 1
ATOM 5325 C C . ILE A 1 668 ? 24.008 13.507 37.904 1.00 81.38 668 ILE A C 1
ATOM 5327 O O . ILE A 1 668 ? 23.396 12.490 37.615 1.00 81.38 668 ILE A O 1
ATOM 5331 N N . ILE A 1 669 ? 25.226 13.746 37.414 1.00 75.94 669 ILE A N 1
ATOM 5332 C CA . ILE A 1 669 ? 25.955 12.816 36.538 1.00 75.94 669 ILE A CA 1
ATOM 5333 C C . ILE A 1 669 ? 26.395 11.581 37.331 1.00 75.94 669 ILE A C 1
ATOM 5335 O O . ILE A 1 669 ? 26.235 10.453 36.858 1.00 75.94 669 ILE A O 1
ATOM 5339 N N . ALA A 1 670 ? 26.902 11.759 38.554 1.00 86.38 670 ALA A N 1
ATOM 5340 C CA . ALA A 1 670 ? 27.243 10.651 39.443 1.00 86.38 670 ALA A CA 1
ATOM 5341 C C . ALA A 1 670 ? 25.997 9.841 39.840 1.00 86.38 670 ALA A C 1
ATOM 5343 O O . ALA A 1 670 ? 26.034 8.610 39.830 1.00 86.38 670 ALA A O 1
ATOM 5344 N N . GLU A 1 671 ? 24.884 10.513 40.128 1.00 88.50 671 GLU A N 1
ATOM 5345 C CA . GLU A 1 671 ? 23.599 9.906 40.466 1.00 88.50 671 GLU A CA 1
ATOM 5346 C C . GLU A 1 671 ? 22.948 9.254 39.245 1.00 88.50 671 GLU A C 1
ATOM 5348 O O . GLU A 1 671 ? 22.451 8.145 39.368 1.00 88.50 671 GLU A O 1
ATOM 5353 N N . ALA A 1 672 ? 23.027 9.843 38.051 1.00 75.88 672 ALA A N 1
ATOM 5354 C CA . ALA A 1 672 ? 22.586 9.229 36.800 1.00 75.88 672 ALA A CA 1
ATOM 5355 C C . ALA A 1 672 ? 23.401 7.965 36.505 1.00 75.88 672 ALA A C 1
ATOM 5357 O O . ALA A 1 672 ? 22.816 6.919 36.253 1.00 75.88 672 ALA A O 1
ATOM 5358 N N . THR A 1 673 ? 24.727 8.011 36.663 1.00 76.31 673 THR A N 1
ATOM 5359 C CA . THR A 1 673 ? 25.605 6.831 36.555 1.00 76.31 673 THR A CA 1
ATOM 5360 C C . THR A 1 673 ? 25.230 5.765 37.596 1.00 76.31 673 THR A C 1
ATOM 5362 O O . THR A 1 673 ? 25.180 4.568 37.300 1.00 76.31 673 THR A O 1
ATOM 5365 N N . ARG A 1 674 ? 24.915 6.179 38.833 1.00 92.69 674 ARG A N 1
ATOM 5366 C CA . ARG A 1 674 ? 24.472 5.282 39.911 1.00 92.69 674 ARG A CA 1
ATOM 5367 C C . ARG A 1 674 ? 23.092 4.685 39.630 1.00 92.69 674 ARG A C 1
ATOM 5369 O O . ARG A 1 674 ? 22.891 3.503 39.901 1.00 92.69 674 ARG A O 1
ATOM 5376 N N . LEU A 1 675 ? 22.156 5.467 39.098 1.00 84.44 675 LEU A N 1
ATOM 5377 C CA . LEU A 1 675 ? 20.797 5.066 38.735 1.00 84.44 675 LEU A CA 1
ATOM 5378 C C . LEU A 1 675 ? 20.792 4.179 37.491 1.00 84.44 675 LEU A C 1
ATOM 5380 O O . LEU A 1 675 ? 20.031 3.220 37.450 1.00 84.44 675 LEU A O 1
ATOM 5384 N N . GLU A 1 676 ? 21.671 4.417 36.523 1.00 76.38 676 GLU A N 1
ATOM 5385 C CA . GLU A 1 676 ? 21.895 3.541 35.375 1.00 76.38 676 GLU A CA 1
ATOM 5386 C C . GLU A 1 676 ? 22.478 2.197 35.841 1.00 76.38 676 GLU A C 1
ATOM 5388 O O . GLU A 1 676 ? 21.952 1.135 35.505 1.00 76.38 676 GLU A O 1
ATOM 5393 N N . GLY A 1 677 ? 23.497 2.221 36.710 1.00 77.44 677 GLY A N 1
ATOM 5394 C CA . GLY A 1 677 ? 24.049 1.022 37.346 1.00 77.44 677 GLY A CA 1
ATOM 5395 C C . GLY A 1 677 ? 23.029 0.269 38.212 1.00 77.44 677 GLY A C 1
ATOM 5396 O O . GLY A 1 677 ? 22.992 -0.967 38.202 1.00 77.44 677 GLY A O 1
ATOM 5397 N N . LEU A 1 678 ? 22.155 0.990 38.922 1.00 82.38 678 LEU A N 1
ATOM 5398 C CA . LEU A 1 678 ? 21.042 0.423 39.684 1.00 82.38 678 LEU A CA 1
ATOM 5399 C C . LEU A 1 678 ? 19.993 -0.185 38.750 1.00 82.38 678 LEU A C 1
ATOM 5401 O O . LEU A 1 678 ? 19.555 -1.302 38.994 1.00 82.38 678 LEU A O 1
ATOM 5405 N N . THR A 1 679 ? 19.648 0.494 37.659 1.00 79.06 679 THR A N 1
ATOM 5406 C CA . THR A 1 679 ? 18.686 0.035 36.650 1.00 79.06 679 THR A CA 1
ATOM 5407 C C . THR A 1 679 ? 19.185 -1.239 35.972 1.00 79.06 679 THR A C 1
ATOM 5409 O O . THR A 1 679 ? 18.461 -2.232 35.940 1.00 79.06 679 THR A O 1
ATOM 5412 N N . LYS A 1 680 ? 20.456 -1.277 35.548 1.00 74.56 680 LYS A N 1
ATOM 5413 C CA . LYS A 1 680 ? 21.143 -2.488 35.062 1.00 74.56 680 LYS A CA 1
ATOM 5414 C C . LYS A 1 680 ? 21.099 -3.618 36.102 1.00 74.56 680 LYS A C 1
ATOM 5416 O O . LYS A 1 680 ? 20.788 -4.762 35.774 1.00 74.56 680 LYS A O 1
ATOM 5421 N N . SER A 1 681 ? 21.335 -3.304 37.378 1.00 75.62 681 SER A N 1
ATOM 5422 C CA . SER A 1 681 ? 21.290 -4.284 38.477 1.00 75.62 681 SER A CA 1
ATOM 5423 C C . SER A 1 681 ? 19.877 -4.794 38.797 1.00 75.62 681 SER A C 1
ATOM 5425 O O . SER A 1 681 ? 19.716 -5.963 39.151 1.00 75.62 681 SER A O 1
ATOM 5427 N N . MET A 1 682 ? 18.855 -3.943 38.674 1.00 79.88 682 MET A N 1
ATOM 5428 C CA . MET A 1 682 ? 17.448 -4.291 38.887 1.00 79.88 682 MET A CA 1
ATOM 5429 C C . MET A 1 682 ? 16.906 -5.121 37.722 1.00 79.88 682 MET A C 1
ATOM 5431 O O . MET A 1 682 ? 16.355 -6.191 37.974 1.00 79.88 682 MET A O 1
ATOM 5435 N N . ARG A 1 683 ? 17.175 -4.732 36.466 1.00 73.44 683 ARG A N 1
ATOM 5436 C CA . ARG A 1 683 ? 16.830 -5.524 35.268 1.00 73.44 683 ARG A CA 1
ATOM 5437 C C . ARG A 1 683 ? 17.415 -6.928 35.318 1.00 73.44 683 ARG A C 1
ATOM 5439 O O . ARG A 1 683 ? 16.692 -7.894 35.112 1.00 73.44 683 ARG A O 1
ATOM 5446 N N . LYS A 1 684 ? 18.686 -7.056 35.715 1.00 71.88 684 LYS A N 1
ATOM 5447 C CA . LYS A 1 684 ? 19.361 -8.351 35.906 1.00 71.88 684 LYS A CA 1
ATOM 5448 C C . LYS A 1 684 ? 18.684 -9.266 36.943 1.00 71.88 684 LYS A C 1
ATOM 5450 O O . LYS A 1 684 ? 18.966 -10.463 36.972 1.00 71.88 684 LYS A O 1
ATOM 5455 N N . ARG A 1 685 ? 17.829 -8.724 37.819 1.00 81.25 685 ARG A N 1
ATOM 5456 C CA . ARG A 1 685 ? 17.143 -9.464 38.890 1.00 81.25 685 ARG A CA 1
ATOM 5457 C C . ARG A 1 685 ? 15.649 -9.670 38.626 1.00 81.25 685 ARG A C 1
ATOM 5459 O O . ARG A 1 685 ? 15.138 -10.736 38.955 1.00 81.25 685 ARG A O 1
ATOM 5466 N N . ASP A 1 686 ? 14.975 -8.672 38.065 1.00 80.81 686 ASP A N 1
ATOM 5467 C CA . ASP A 1 686 ? 13.581 -8.722 37.620 1.00 80.81 686 ASP A CA 1
ATOM 5468 C C . ASP A 1 686 ? 13.370 -7.740 36.448 1.00 80.81 686 ASP A C 1
ATOM 5470 O O . ASP A 1 686 ? 13.085 -6.555 36.670 1.00 80.81 686 ASP A O 1
ATOM 5474 N N . PRO A 1 687 ? 13.513 -8.192 35.189 1.00 69.00 687 PRO A N 1
ATOM 5475 C CA . PRO A 1 687 ? 13.392 -7.311 34.032 1.00 69.00 687 PRO A CA 1
ATOM 5476 C C . PRO A 1 687 ? 11.952 -6.827 33.819 1.00 69.00 687 PRO A C 1
ATOM 5478 O O . PRO A 1 687 ? 11.750 -5.678 33.429 1.00 69.00 687 PRO A O 1
ATOM 5481 N N . LYS A 1 688 ? 10.940 -7.650 34.135 1.00 69.44 688 LYS A N 1
ATOM 5482 C CA . LYS A 1 688 ? 9.523 -7.294 33.940 1.00 69.44 688 LYS A CA 1
ATOM 5483 C C . LYS A 1 688 ? 9.040 -6.294 34.988 1.00 69.44 688 LYS A C 1
ATOM 5485 O O . LYS A 1 688 ? 8.430 -5.293 34.622 1.00 69.44 688 LYS A O 1
ATOM 5490 N N . GLY A 1 689 ? 9.352 -6.524 36.264 1.00 78.62 689 GLY A N 1
ATOM 5491 C CA . GLY A 1 689 ? 9.051 -5.574 37.335 1.00 78.62 689 GLY A CA 1
ATOM 5492 C C . GLY A 1 689 ? 9.786 -4.246 37.149 1.00 78.62 689 GLY A C 1
ATOM 5493 O O . GLY A 1 689 ? 9.190 -3.187 37.330 1.00 78.62 689 GLY A O 1
ATOM 5494 N N . THR A 1 690 ? 11.046 -4.278 36.696 1.00 79.00 690 THR A N 1
ATOM 5495 C CA . THR A 1 690 ? 11.806 -3.047 36.415 1.00 79.00 690 THR A CA 1
ATOM 5496 C C . THR A 1 690 ? 11.237 -2.276 35.219 1.00 79.00 690 THR A C 1
ATOM 5498 O O . THR A 1 690 ? 11.152 -1.055 35.284 1.00 79.00 690 THR A O 1
ATOM 5501 N N . ALA A 1 691 ? 10.801 -2.952 34.150 1.00 68.88 691 ALA A N 1
ATOM 5502 C CA . ALA A 1 691 ? 10.172 -2.295 33.000 1.00 68.88 691 ALA A CA 1
ATOM 5503 C C . ALA A 1 691 ? 8.851 -1.591 33.370 1.00 68.88 691 ALA A C 1
ATOM 5505 O O . ALA A 1 691 ? 8.634 -0.453 32.959 1.00 68.88 691 ALA A O 1
ATOM 5506 N N . LEU A 1 692 ? 8.003 -2.234 34.185 1.00 76.06 692 LEU A N 1
ATOM 5507 C CA . LEU A 1 692 ? 6.775 -1.621 34.708 1.00 76.06 692 LEU A CA 1
ATOM 5508 C C . LEU A 1 692 ? 7.083 -0.423 35.616 1.00 76.06 692 LEU A C 1
ATOM 5510 O O . LEU A 1 692 ? 6.486 0.633 35.448 1.00 76.06 692 LEU A O 1
ATOM 5514 N N . LEU A 1 693 ? 8.061 -0.552 36.519 1.00 82.38 693 LEU A N 1
ATOM 5515 C CA . LEU A 1 693 ? 8.476 0.533 37.412 1.00 82.38 693 LEU A CA 1
ATOM 5516 C C . LEU A 1 693 ? 8.998 1.758 36.641 1.00 82.38 693 LEU A C 1
ATOM 5518 O O . LEU A 1 693 ? 8.649 2.886 36.974 1.00 82.38 693 LEU A O 1
ATOM 5522 N N . LEU A 1 694 ? 9.814 1.561 35.601 1.00 80.06 694 LEU A N 1
ATOM 5523 C CA . LEU A 1 694 ? 10.305 2.663 34.763 1.00 80.06 694 LEU A CA 1
ATOM 5524 C C . LEU A 1 694 ? 9.164 3.344 33.991 1.00 80.06 694 LEU A C 1
ATOM 5526 O O . LEU A 1 694 ? 9.144 4.571 33.898 1.00 80.06 694 LEU A O 1
ATOM 5530 N N . GLN A 1 695 ? 8.193 2.564 33.506 1.00 78.62 695 GLN A N 1
ATOM 5531 C CA . GLN A 1 695 ? 6.994 3.078 32.845 1.00 78.62 695 GLN A CA 1
ATOM 5532 C C . GLN A 1 695 ? 6.096 3.879 33.806 1.00 78.62 695 GLN A C 1
ATOM 5534 O O . GLN A 1 695 ? 5.630 4.955 33.435 1.00 78.62 695 GLN A O 1
ATOM 5539 N N . GLU A 1 696 ? 5.886 3.409 35.041 1.00 85.19 696 GLU A N 1
ATOM 5540 C CA . GLU A 1 696 ? 5.163 4.152 36.091 1.00 85.19 696 GLU A CA 1
ATOM 5541 C C . GLU A 1 696 ? 5.869 5.463 36.473 1.00 85.19 696 GLU A C 1
ATOM 5543 O O . GLU A 1 696 ? 5.211 6.461 36.763 1.00 85.19 696 GLU A O 1
ATOM 5548 N N . LEU A 1 697 ? 7.205 5.482 36.430 1.00 83.31 697 LEU A N 1
ATOM 5549 C CA . LEU A 1 697 ? 8.025 6.677 36.656 1.00 83.31 697 LEU A CA 1
ATOM 5550 C C . LEU A 1 697 ? 8.093 7.621 35.439 1.00 83.31 697 LEU A C 1
ATOM 5552 O O . LEU A 1 697 ? 8.730 8.670 35.525 1.00 83.31 697 LEU A O 1
ATOM 5556 N N . GLY A 1 698 ? 7.455 7.276 34.315 1.00 77.25 698 GLY A N 1
ATOM 5557 C CA . GLY A 1 698 ? 7.454 8.087 33.094 1.00 77.25 698 GLY A CA 1
ATOM 5558 C C . GLY A 1 698 ? 8.812 8.176 32.389 1.00 77.25 698 GLY A C 1
ATOM 5559 O O . GLY A 1 698 ? 8.991 9.029 31.521 1.00 77.25 698 GLY A O 1
ATOM 5560 N N . LEU A 1 699 ? 9.768 7.313 32.745 1.00 76.50 699 LEU A N 1
ATOM 5561 C CA . LEU A 1 699 ? 11.045 7.217 32.048 1.00 76.50 699 LEU A CA 1
ATOM 5562 C C . LEU A 1 699 ? 10.824 6.429 30.746 1.00 76.50 699 LEU A C 1
ATOM 5564 O O . LEU A 1 699 ? 10.225 5.349 30.805 1.00 76.50 699 LEU A O 1
ATOM 5568 N N . PRO A 1 700 ? 11.270 6.934 29.576 1.00 63.59 700 PRO A N 1
ATOM 5569 C CA . PRO A 1 700 ? 11.081 6.240 28.309 1.00 63.59 700 PRO A CA 1
ATOM 5570 C C . PRO A 1 700 ? 11.695 4.846 28.411 1.00 63.59 700 PRO A C 1
ATOM 5572 O O . PRO A 1 700 ? 12.879 4.670 28.702 1.00 63.59 700 PRO A O 1
ATOM 5575 N N . ASN A 1 701 ? 10.840 3.840 28.259 1.00 61.94 701 ASN A N 1
ATOM 5576 C CA . ASN A 1 701 ? 11.219 2.462 28.495 1.00 61.94 701 ASN A CA 1
ATOM 5577 C C . ASN A 1 701 ? 12.082 1.995 27.323 1.00 61.94 701 ASN A C 1
ATOM 5579 O O . ASN A 1 701 ? 11.550 1.913 26.219 1.00 61.94 701 ASN A O 1
ATOM 5583 N N . ASN A 1 702 ? 13.363 1.720 27.600 1.00 65.62 702 ASN A N 1
ATOM 5584 C CA . ASN A 1 702 ? 14.361 1.014 26.784 1.00 65.62 702 ASN A CA 1
ATOM 5585 C C . ASN A 1 702 ? 13.970 0.741 25.329 1.00 65.62 702 ASN A C 1
ATOM 5587 O O . ASN A 1 702 ? 12.999 0.001 25.076 1.00 65.62 702 ASN A O 1
ATOM 5591 N N . SER A 1 703 ? 14.799 1.230 24.402 1.00 79.88 703 SER A N 1
ATOM 5592 C CA . SER A 1 703 ? 14.585 0.994 22.980 1.00 79.88 703 SER A CA 1
ATOM 5593 C C . SER A 1 703 ? 14.522 -0.503 22.683 1.00 79.88 703 SER A C 1
ATOM 5595 O O . SER A 1 703 ? 14.952 -1.350 23.478 1.00 79.88 703 SER A O 1
ATOM 5597 N N . GLN A 1 704 ? 13.922 -0.862 21.549 1.00 84.75 704 GLN A N 1
ATOM 5598 C CA . GLN A 1 704 ? 13.789 -2.270 21.174 1.00 84.75 704 GLN A CA 1
ATOM 5599 C C . GLN A 1 704 ? 15.160 -2.964 21.133 1.00 84.75 704 GLN A C 1
ATOM 5601 O O . GLN A 1 704 ? 15.275 -4.110 21.571 1.00 84.75 704 GLN A O 1
ATOM 5606 N N . LEU A 1 705 ? 16.196 -2.224 20.722 1.00 89.56 705 LEU A N 1
ATOM 5607 C CA . LEU A 1 705 ? 17.581 -2.665 20.754 1.00 89.56 705 LEU A CA 1
ATOM 5608 C C . LEU A 1 705 ? 18.078 -2.987 22.172 1.00 89.56 705 LEU A C 1
ATOM 5610 O O . LEU A 1 705 ? 18.693 -4.030 22.358 1.00 89.56 705 LEU A O 1
ATOM 5614 N N . ASP A 1 706 ? 17.799 -2.165 23.190 1.00 86.25 706 ASP A N 1
ATOM 5615 C CA . ASP A 1 706 ? 18.267 -2.456 24.556 1.00 86.25 706 ASP A CA 1
ATOM 5616 C C . ASP A 1 706 ? 17.762 -3.818 25.070 1.00 86.25 706 ASP A C 1
ATOM 5618 O O . ASP A 1 706 ? 18.476 -4.515 25.786 1.00 86.25 706 ASP A O 1
ATOM 5622 N N . ARG A 1 707 ? 16.527 -4.201 24.711 1.00 86.00 707 ARG A N 1
ATOM 5623 C CA . ARG A 1 707 ? 15.925 -5.485 25.119 1.00 86.00 707 ARG A CA 1
ATOM 5624 C C . ARG A 1 707 ? 16.573 -6.653 24.384 1.00 86.00 707 ARG A C 1
ATOM 5626 O O . ARG A 1 707 ? 16.941 -7.635 25.013 1.00 86.00 707 ARG A O 1
ATOM 5633 N N . GLU A 1 708 ? 16.760 -6.506 23.074 1.00 90.06 708 GLU A N 1
ATOM 5634 C CA . GLU A 1 708 ? 17.486 -7.471 22.242 1.00 90.06 708 GLU A CA 1
ATOM 5635 C C . GLU A 1 708 ? 18.926 -7.681 22.741 1.00 90.06 708 GLU A C 1
ATOM 5637 O O . GLU A 1 708 ? 19.378 -8.821 22.817 1.00 90.06 708 GLU A O 1
ATOM 5642 N N . MET A 1 709 ? 19.620 -6.609 23.145 1.00 90.62 709 MET A N 1
ATOM 5643 C CA . MET A 1 709 ? 20.974 -6.659 23.713 1.00 90.62 709 MET A CA 1
ATOM 5644 C C . MET A 1 709 ? 21.016 -7.313 25.103 1.00 90.62 709 MET A C 1
ATOM 5646 O O . MET A 1 709 ? 21.927 -8.098 25.366 1.00 90.62 709 MET A O 1
ATOM 5650 N N . ASP A 1 710 ? 20.047 -7.023 25.981 1.00 86.81 710 ASP A N 1
ATOM 5651 C CA . ASP A 1 710 ? 19.925 -7.660 27.305 1.00 86.81 710 ASP A CA 1
ATOM 5652 C C . ASP A 1 710 ? 19.614 -9.175 27.189 1.00 86.81 710 ASP A C 1
ATOM 5654 O O . ASP A 1 710 ? 20.073 -9.961 28.024 1.00 86.81 710 ASP A O 1
ATOM 5658 N N . ASP A 1 711 ? 18.887 -9.597 26.144 1.00 87.94 711 ASP A N 1
ATOM 5659 C CA . ASP A 1 711 ? 18.532 -10.999 25.862 1.00 87.94 711 ASP A CA 1
ATOM 5660 C C . ASP A 1 711 ? 19.610 -11.774 25.056 1.00 87.94 711 ASP A C 1
ATOM 5662 O O . ASP A 1 711 ? 19.470 -12.985 24.831 1.00 87.94 711 ASP A O 1
ATOM 5666 N N . LEU A 1 712 ? 20.719 -11.136 24.645 1.00 90.88 712 LEU A N 1
ATOM 5667 C CA . LEU A 1 712 ? 21.797 -11.808 23.905 1.00 90.88 712 LEU A CA 1
ATOM 5668 C C . LEU A 1 712 ? 22.465 -12.930 24.731 1.00 90.88 712 LEU A C 1
ATOM 5670 O O . LEU A 1 712 ? 22.930 -12.704 25.854 1.00 90.88 712 LEU A O 1
ATOM 5674 N N . PRO A 1 713 ? 22.643 -14.145 24.168 1.00 90.69 713 PRO A N 1
ATOM 5675 C CA . PRO A 1 713 ? 23.402 -15.195 24.839 1.00 90.69 713 PRO A CA 1
ATOM 5676 C C . PRO A 1 713 ? 24.867 -14.769 25.064 1.00 90.69 713 PRO A C 1
ATOM 5678 O O . PRO A 1 713 ? 25.455 -14.155 24.173 1.00 90.69 713 PRO A O 1
ATOM 5681 N N . PRO A 1 714 ? 25.537 -15.176 26.165 1.00 87.31 714 PRO A N 1
ATOM 5682 C CA . PRO A 1 714 ? 26.871 -14.669 26.524 1.00 87.31 714 PRO A CA 1
ATOM 5683 C C . PRO A 1 714 ? 27.972 -14.801 25.459 1.00 87.31 714 PRO A C 1
ATOM 5685 O O . PRO A 1 714 ? 28.950 -14.067 25.503 1.00 87.31 714 PRO A O 1
ATOM 5688 N N . GLY A 1 715 ? 27.830 -15.722 24.499 1.00 87.94 715 GLY A N 1
ATOM 5689 C CA . GLY A 1 715 ? 28.760 -15.882 23.372 1.00 87.94 715 GLY A CA 1
ATOM 5690 C C . GLY A 1 715 ? 28.570 -14.894 22.211 1.00 87.94 715 GLY A C 1
ATOM 5691 O O . GLY A 1 715 ? 29.253 -15.044 21.203 1.00 87.94 715 GLY A O 1
ATOM 5692 N N . PHE A 1 716 ? 27.632 -13.946 22.314 1.00 91.94 716 PHE A N 1
ATOM 5693 C CA . PHE A 1 716 ? 27.349 -12.917 21.304 1.00 91.94 716 PHE A CA 1
ATOM 5694 C C . PHE A 1 716 ? 27.836 -11.519 21.725 1.00 91.94 716 PHE A C 1
ATOM 5696 O O . PHE A 1 716 ? 27.844 -10.616 20.896 1.00 91.94 716 PHE A O 1
ATOM 5703 N N . ILE A 1 717 ? 28.277 -11.342 22.976 1.00 86.81 717 ILE A N 1
ATOM 5704 C CA . ILE A 1 717 ? 28.727 -10.046 23.517 1.00 86.81 717 ILE A CA 1
ATOM 5705 C C . ILE A 1 717 ? 29.949 -9.512 22.750 1.00 86.81 717 ILE A C 1
ATOM 5707 O O . ILE A 1 717 ? 30.013 -8.329 22.454 1.00 86.81 717 ILE A O 1
ATOM 5711 N N . ASP A 1 718 ? 30.875 -10.391 22.351 1.00 88.69 718 ASP A N 1
ATOM 5712 C CA . ASP A 1 718 ? 32.053 -10.031 21.542 1.00 88.69 718 ASP A CA 1
ATOM 5713 C C . ASP A 1 718 ? 31.753 -9.960 20.023 1.00 88.69 718 ASP A C 1
ATOM 5715 O O . ASP A 1 718 ? 32.668 -9.870 19.205 1.00 88.69 718 ASP A O 1
ATOM 5719 N N . ILE A 1 719 ? 30.482 -10.106 19.625 1.00 94.75 719 ILE A N 1
ATOM 5720 C CA . ILE A 1 719 ? 30.031 -10.212 18.226 1.00 94.75 719 ILE A CA 1
ATOM 5721 C C . ILE A 1 719 ? 29.101 -9.055 17.850 1.00 94.75 719 ILE A C 1
ATOM 5723 O O . ILE A 1 719 ? 29.163 -8.576 16.717 1.00 94.75 719 ILE A O 1
ATOM 5727 N N . VAL A 1 720 ? 28.238 -8.628 18.773 1.00 96.25 720 VAL A N 1
ATOM 5728 C CA . VAL A 1 720 ? 27.257 -7.561 18.558 1.00 96.25 720 VAL A CA 1
ATOM 5729 C C . VAL A 1 720 ? 27.694 -6.313 19.315 1.00 96.25 720 VAL A C 1
ATOM 5731 O O . VAL A 1 720 ? 27.773 -6.325 20.542 1.00 96.25 720 VAL A O 1
ATOM 5734 N N . GLU A 1 721 ? 27.942 -5.233 18.586 1.00 95.25 721 GLU A N 1
ATOM 5735 C CA . GLU A 1 721 ? 28.323 -3.932 19.133 1.00 95.25 721 GLU A CA 1
ATOM 5736 C C . GLU A 1 721 ? 27.190 -2.919 18.926 1.00 95.25 721 GLU A C 1
ATOM 5738 O O . GLU A 1 721 ? 26.528 -2.911 17.889 1.00 95.25 721 GLU A O 1
ATOM 5743 N N . ARG A 1 722 ? 26.942 -2.056 19.917 1.00 93.75 722 ARG A N 1
ATOM 5744 C CA . ARG A 1 722 ? 26.004 -0.935 19.771 1.00 93.75 722 ARG A CA 1
ATOM 5745 C C . ARG A 1 722 ? 26.754 0.253 19.185 1.00 93.75 722 ARG A C 1
ATOM 5747 O O . ARG A 1 722 ? 27.653 0.777 19.836 1.00 93.75 722 ARG A O 1
ATOM 5754 N N . VAL A 1 723 ? 26.353 0.684 17.994 1.00 93.00 723 VAL A N 1
ATOM 5755 C CA . VAL A 1 723 ? 27.009 1.773 17.246 1.00 93.00 723 VAL A CA 1
ATOM 5756 C C . VAL A 1 723 ? 26.211 3.083 17.269 1.00 93.00 723 VAL A C 1
ATOM 5758 O O . VAL A 1 723 ? 26.775 4.141 17.011 1.00 93.00 723 VAL A O 1
ATOM 5761 N N . GLY A 1 724 ? 24.933 3.035 17.663 1.00 89.50 724 GLY A N 1
ATOM 5762 C CA . GLY A 1 724 ? 24.059 4.201 17.833 1.00 89.50 724 GLY A CA 1
ATOM 5763 C C . GLY A 1 724 ? 22.968 3.971 18.886 1.00 89.50 724 GLY A C 1
ATOM 5764 O O . GLY A 1 724 ? 22.937 2.933 19.551 1.00 89.50 724 GLY A O 1
ATOM 5765 N N . GLU A 1 725 ? 22.053 4.929 19.060 1.00 86.69 725 GLU A N 1
ATOM 5766 C CA . GLU A 1 725 ? 20.939 4.777 20.016 1.00 86.69 725 GLU A CA 1
ATOM 5767 C C . GLU A 1 725 ? 20.021 3.612 19.621 1.00 86.69 725 GLU A C 1
ATOM 5769 O O . GLU A 1 725 ? 19.755 2.741 20.448 1.00 86.69 725 GLU A O 1
ATOM 5774 N N . ASP A 1 726 ? 19.663 3.527 18.341 1.00 91.56 726 ASP A N 1
ATOM 5775 C CA . ASP A 1 726 ? 18.857 2.448 17.762 1.00 91.56 726 ASP A CA 1
ATOM 5776 C C . ASP A 1 726 ? 19.629 1.645 16.697 1.00 91.56 726 ASP A C 1
ATOM 5778 O O . ASP A 1 726 ? 19.035 0.975 15.856 1.00 91.56 726 ASP A O 1
ATOM 5782 N N . GLU A 1 727 ? 20.966 1.677 16.729 1.00 94.00 727 GLU A N 1
ATOM 5783 C CA . GLU A 1 727 ? 21.817 0.967 15.764 1.00 94.00 727 GLU A CA 1
ATOM 5784 C C . GLU A 1 727 ? 22.711 -0.092 16.420 1.00 94.00 727 GLU A C 1
ATOM 5786 O O . GLU A 1 727 ? 23.440 0.184 17.382 1.00 94.00 727 GLU A O 1
ATOM 5791 N N . ALA A 1 728 ? 22.715 -1.293 15.839 1.00 95.81 728 ALA A N 1
ATOM 5792 C CA . ALA A 1 728 ? 23.586 -2.396 16.236 1.00 95.81 728 ALA A CA 1
ATOM 5793 C C . ALA A 1 728 ? 24.354 -2.968 15.048 1.00 95.81 728 ALA A C 1
ATOM 5795 O O . ALA A 1 728 ? 23.803 -3.151 13.964 1.00 95.81 728 ALA A O 1
ATOM 5796 N N . GLU A 1 729 ? 25.615 -3.312 15.274 1.00 96.81 729 GLU A N 1
ATOM 5797 C CA . GLU A 1 729 ? 26.500 -3.915 14.290 1.00 96.81 729 GLU A CA 1
ATOM 5798 C C . GLU A 1 729 ? 26.855 -5.350 14.689 1.00 96.81 729 GLU A C 1
ATOM 5800 O O . GLU A 1 729 ? 27.277 -5.626 15.810 1.00 96.81 729 GLU A O 1
ATOM 5805 N N . ILE A 1 730 ? 26.660 -6.286 13.761 1.00 97.69 730 ILE A N 1
ATOM 5806 C CA . ILE A 1 730 ? 26.890 -7.718 13.950 1.00 97.69 730 ILE A CA 1
ATOM 5807 C C . ILE A 1 730 ? 28.122 -8.132 13.144 1.00 97.69 730 ILE A C 1
ATOM 5809 O O . ILE A 1 730 ? 28.143 -8.036 11.913 1.00 97.69 730 ILE A O 1
ATOM 5813 N N . ASN A 1 731 ? 29.130 -8.650 13.843 1.00 97.44 731 ASN A N 1
ATOM 5814 C CA . ASN A 1 731 ? 30.415 -9.054 13.284 1.00 97.44 731 ASN A CA 1
ATOM 5815 C C . ASN A 1 731 ? 30.424 -10.522 12.824 1.00 97.44 731 ASN A C 1
ATOM 5817 O O . ASN A 1 731 ? 30.247 -11.446 13.615 1.00 97.44 731 ASN A O 1
ATOM 5821 N N . PHE A 1 732 ? 30.747 -10.772 11.556 1.00 97.75 732 PHE A N 1
ATOM 5822 C CA . PHE A 1 732 ? 30.883 -12.120 11.000 1.00 97.75 732 PHE A CA 1
ATOM 5823 C C . PHE A 1 732 ? 32.330 -12.403 10.558 1.00 97.75 732 PHE A C 1
ATOM 5825 O O . PHE A 1 732 ? 32.764 -11.904 9.514 1.00 97.75 732 PHE A O 1
ATOM 5832 N N . PRO A 1 733 ? 33.093 -13.232 11.299 1.00 97.12 733 PRO A N 1
ATOM 5833 C CA . PRO A 1 733 ? 34.462 -13.590 10.930 1.00 97.12 733 PRO A CA 1
ATOM 5834 C C . PRO A 1 733 ? 34.545 -14.356 9.602 1.00 97.12 733 PRO A C 1
ATOM 5836 O O . PRO A 1 733 ? 33.935 -15.415 9.431 1.00 97.12 733 PRO A O 1
ATOM 5839 N N . LEU A 1 734 ? 35.369 -13.860 8.677 1.00 97.25 734 LEU A N 1
ATOM 5840 C CA . LEU A 1 734 ? 35.560 -14.421 7.330 1.00 97.25 734 LEU A CA 1
ATOM 5841 C C . LEU A 1 734 ? 36.702 -15.451 7.248 1.00 97.25 734 LEU A C 1
ATOM 5843 O O . LEU A 1 734 ? 37.012 -15.965 6.176 1.00 97.25 734 LEU A O 1
ATOM 5847 N N . ASN A 1 735 ? 37.302 -15.799 8.389 1.00 94.94 735 ASN A N 1
ATOM 5848 C CA . ASN A 1 735 ? 38.418 -16.743 8.522 1.00 94.94 735 ASN A CA 1
ATOM 5849 C C . ASN A 1 735 ? 38.112 -18.194 8.090 1.00 94.94 735 ASN A C 1
ATOM 5851 O O . ASN A 1 735 ? 39.032 -19.001 7.982 1.00 94.94 735 ASN A O 1
ATOM 5855 N N . HIS A 1 736 ? 36.842 -18.535 7.869 1.00 93.38 736 HIS A N 1
ATOM 5856 C CA . HIS A 1 736 ? 36.409 -19.852 7.403 1.00 93.38 736 HIS A CA 1
ATOM 5857 C C . HIS A 1 736 ? 36.356 -19.974 5.869 1.00 93.38 736 HIS A C 1
ATOM 5859 O O . HIS A 1 736 ? 36.250 -21.088 5.356 1.00 93.38 736 HIS A O 1
ATOM 5865 N N . PHE A 1 737 ? 36.460 -18.861 5.134 1.00 94.62 737 PHE A N 1
ATOM 5866 C CA . PHE A 1 737 ? 36.612 -18.878 3.680 1.00 94.62 737 PHE A CA 1
ATOM 5867 C C . PHE A 1 737 ? 38.087 -19.007 3.304 1.00 94.62 737 PHE A C 1
ATOM 5869 O O . PHE A 1 737 ? 38.924 -18.220 3.742 1.00 94.62 737 PHE A O 1
ATOM 5876 N N . THR A 1 738 ? 38.401 -19.974 2.442 1.00 94.00 738 THR A N 1
ATOM 5877 C CA . THR A 1 738 ? 39.724 -20.053 1.801 1.00 94.00 738 THR A CA 1
ATOM 5878 C C . THR A 1 738 ? 39.953 -18.846 0.891 1.00 94.00 738 THR A C 1
ATOM 5880 O O . THR A 1 738 ? 38.992 -18.315 0.336 1.00 94.00 738 THR A O 1
ATOM 5883 N N . ASP A 1 739 ? 41.208 -18.444 0.668 1.00 92.50 739 ASP A N 1
ATOM 5884 C CA . ASP A 1 739 ? 41.551 -17.297 -0.195 1.00 92.50 739 ASP A CA 1
ATOM 5885 C C . ASP A 1 739 ? 40.877 -17.376 -1.573 1.00 92.50 739 ASP A C 1
ATOM 5887 O O . ASP A 1 739 ? 40.331 -16.395 -2.065 1.00 92.50 739 ASP A O 1
ATOM 5891 N N . LEU A 1 740 ? 40.798 -18.581 -2.140 1.00 90.19 740 LEU A N 1
ATOM 5892 C CA . LEU A 1 740 ? 40.153 -18.828 -3.426 1.00 90.19 740 LEU A CA 1
ATOM 5893 C C . LEU A 1 740 ? 38.615 -18.728 -3.382 1.00 90.19 740 LEU A C 1
ATOM 5895 O O . LEU A 1 740 ? 37.999 -18.430 -4.398 1.00 90.19 740 LEU A O 1
ATOM 5899 N N . GLN A 1 741 ? 37.968 -18.979 -2.237 1.00 92.31 741 GLN A N 1
ATOM 5900 C CA . GLN A 1 741 ? 36.540 -18.666 -2.052 1.00 92.31 741 GLN A CA 1
ATOM 5901 C C . GLN A 1 741 ? 36.328 -17.167 -1.829 1.00 92.31 741 GLN A C 1
ATOM 5903 O O . GLN A 1 741 ? 35.358 -16.613 -2.335 1.00 92.31 741 GLN A O 1
ATOM 5908 N N . ARG A 1 742 ? 37.240 -16.509 -1.101 1.00 94.44 742 ARG A N 1
ATOM 5909 C CA . ARG A 1 742 ? 37.214 -15.056 -0.888 1.00 94.44 742 ARG A CA 1
ATOM 5910 C C . ARG A 1 742 ? 37.296 -14.325 -2.226 1.00 94.44 742 ARG A C 1
ATOM 5912 O O . ARG A 1 742 ? 36.430 -13.512 -2.525 1.00 94.44 742 ARG A O 1
ATOM 5919 N N . GLU A 1 743 ? 38.252 -14.708 -3.065 1.00 91.75 743 GLU A N 1
ATOM 5920 C CA . GLU A 1 743 ? 38.388 -14.257 -4.451 1.00 91.75 743 GLU A CA 1
ATOM 5921 C C . GLU A 1 743 ? 37.125 -14.557 -5.281 1.00 91.75 743 GLU A C 1
ATOM 5923 O O . GLU A 1 743 ? 36.536 -13.643 -5.857 1.00 91.75 743 GLU A O 1
ATOM 5928 N N . ALA A 1 744 ? 36.636 -15.806 -5.255 1.00 90.94 744 ALA A N 1
ATOM 5929 C CA . ALA A 1 744 ? 35.450 -16.242 -6.005 1.00 90.94 744 ALA A CA 1
ATOM 5930 C C . ALA A 1 744 ? 34.127 -15.569 -5.596 1.00 90.94 744 ALA A C 1
ATOM 5932 O O . ALA A 1 744 ? 33.175 -15.548 -6.377 1.00 90.94 744 ALA A O 1
ATOM 5933 N N . MET A 1 745 ? 34.052 -15.009 -4.387 1.00 93.31 745 MET A N 1
ATOM 5934 C CA . MET A 1 745 ? 32.894 -14.254 -3.901 1.00 93.31 745 MET A CA 1
ATOM 5935 C C . MET A 1 745 ? 33.121 -12.729 -3.901 1.00 93.31 745 MET A C 1
ATOM 5937 O O . MET A 1 745 ? 32.202 -11.973 -3.587 1.00 93.31 745 MET A O 1
ATOM 5941 N N . GLY A 1 746 ? 34.312 -12.251 -4.277 1.00 93.81 746 GLY A N 1
ATOM 5942 C CA . GLY A 1 746 ? 34.654 -10.825 -4.267 1.00 93.81 746 GLY A CA 1
ATOM 5943 C C . GLY A 1 746 ? 34.775 -10.226 -2.863 1.00 93.81 746 GLY A C 1
ATOM 5944 O O . GLY A 1 746 ? 34.403 -9.075 -2.643 1.00 93.81 746 GLY A O 1
ATOM 5945 N N . ILE A 1 747 ? 35.270 -11.010 -1.906 1.00 95.50 747 ILE A N 1
ATOM 5946 C CA . ILE A 1 747 ? 35.675 -10.544 -0.576 1.00 95.50 747 ILE A CA 1
ATOM 5947 C C . ILE A 1 747 ? 37.064 -9.889 -0.703 1.00 95.50 747 ILE A C 1
ATOM 5949 O O . ILE A 1 747 ? 37.991 -10.551 -1.179 1.00 95.50 747 ILE A O 1
ATOM 5953 N N . PRO A 1 748 ? 37.264 -8.632 -0.259 1.00 94.44 748 PRO A N 1
ATOM 5954 C CA . PRO A 1 748 ? 38.563 -7.967 -0.338 1.00 94.44 748 PRO A CA 1
ATOM 5955 C C . PRO A 1 748 ? 39.693 -8.745 0.357 1.00 94.44 748 PRO A C 1
ATOM 5957 O O . PRO A 1 748 ? 39.507 -9.374 1.404 1.00 94.44 748 PRO A O 1
ATOM 5960 N N . ALA A 1 749 ? 40.910 -8.652 -0.186 1.00 91.69 749 ALA A N 1
ATOM 5961 C CA . ALA A 1 749 ? 42.076 -9.394 0.311 1.00 91.69 749 ALA A CA 1
ATOM 5962 C C . ALA A 1 749 ? 42.468 -9.062 1.770 1.00 91.69 749 ALA A C 1
ATOM 5964 O O . ALA A 1 749 ? 43.109 -9.876 2.425 1.00 91.69 749 ALA A O 1
ATOM 5965 N N . GLY A 1 750 ? 42.064 -7.896 2.292 1.00 93.38 750 GLY A N 1
ATOM 5966 C CA . GLY A 1 750 ? 42.250 -7.514 3.699 1.00 93.38 750 GLY A CA 1
ATOM 5967 C C . GLY A 1 750 ? 41.025 -7.715 4.604 1.00 93.38 750 GLY A C 1
ATOM 5968 O O . GLY A 1 750 ? 41.149 -7.557 5.816 1.00 93.38 750 GLY A O 1
ATOM 5969 N N . ALA A 1 751 ? 39.849 -8.035 4.048 1.00 96.62 751 ALA A N 1
ATOM 5970 C CA . ALA A 1 751 ? 38.597 -8.101 4.804 1.00 96.62 751 ALA A CA 1
ATOM 5971 C C . ALA A 1 751 ? 38.561 -9.347 5.696 1.00 96.62 751 ALA A C 1
ATOM 5973 O O . ALA A 1 751 ? 38.460 -10.471 5.209 1.00 96.62 751 ALA A O 1
ATOM 5974 N N . ASN A 1 752 ? 38.659 -9.171 7.008 1.00 97.19 752 ASN A N 1
ATOM 5975 C CA . ASN A 1 752 ? 38.645 -10.273 7.973 1.00 97.19 752 ASN A CA 1
ATOM 5976 C C . ASN A 1 752 ? 37.284 -10.433 8.657 1.00 97.19 752 ASN A C 1
ATOM 5978 O O . ASN A 1 752 ? 36.980 -11.520 9.156 1.00 97.19 752 ASN A O 1
ATOM 5982 N N . THR A 1 753 ? 36.453 -9.393 8.597 1.00 97.38 753 THR A N 1
ATOM 5983 C CA . THR A 1 753 ? 35.109 -9.359 9.169 1.00 97.38 753 THR A CA 1
ATOM 5984 C C . THR A 1 753 ? 34.139 -8.758 8.156 1.00 97.38 753 THR A C 1
ATOM 5986 O O . THR A 1 753 ? 34.433 -7.747 7.514 1.00 97.38 753 THR A O 1
ATOM 5989 N N . PHE A 1 754 ? 32.982 -9.396 8.010 1.00 97.62 754 PHE A N 1
ATOM 5990 C CA . PHE A 1 754 ? 31.802 -8.820 7.376 1.00 97.62 754 PHE A CA 1
ATOM 5991 C C . PHE A 1 754 ? 30.904 -8.239 8.465 1.00 97.62 754 PHE A C 1
ATOM 5993 O O . PHE A 1 754 ? 30.694 -8.879 9.494 1.00 97.62 754 PHE A O 1
ATOM 6000 N N . LEU A 1 755 ? 30.407 -7.033 8.237 1.00 97.44 755 LEU A N 1
ATOM 6001 C CA . LEU A 1 755 ? 29.662 -6.232 9.194 1.00 97.44 755 LEU A CA 1
ATOM 6002 C C . LEU A 1 755 ? 28.232 -6.092 8.673 1.00 97.44 755 LEU A C 1
ATOM 6004 O O . LEU A 1 755 ? 28.026 -5.692 7.526 1.00 97.44 755 LEU A O 1
ATOM 6008 N N . LEU A 1 756 ? 27.252 -6.430 9.504 1.00 96.94 756 LEU A N 1
ATOM 6009 C CA . LEU A 1 756 ? 25.838 -6.151 9.259 1.00 96.94 756 LEU A CA 1
ATOM 6010 C C . LEU A 1 756 ? 25.390 -5.113 10.276 1.00 96.94 756 LEU A C 1
ATOM 6012 O O . LEU A 1 756 ? 25.306 -5.433 11.459 1.00 96.94 756 LEU A O 1
ATOM 6016 N N . ARG A 1 757 ? 25.082 -3.902 9.817 1.00 95.88 757 ARG A N 1
ATOM 6017 C CA . ARG A 1 757 ? 24.490 -2.870 10.663 1.00 95.88 757 ARG A CA 1
ATOM 6018 C C . ARG A 1 757 ? 22.975 -2.886 10.493 1.00 95.88 757 ARG A C 1
ATOM 6020 O O . ARG A 1 757 ? 22.475 -2.851 9.369 1.00 95.88 757 ARG A O 1
ATOM 6027 N N . LEU A 1 758 ? 22.272 -2.989 11.613 1.00 95.12 758 LEU A N 1
ATOM 6028 C CA . LEU A 1 758 ? 20.821 -2.947 11.732 1.00 95.12 758 LEU A CA 1
ATOM 6029 C C . LEU A 1 758 ? 20.415 -1.621 12.366 1.00 95.12 758 LEU A C 1
ATOM 6031 O O . LEU A 1 758 ? 20.994 -1.228 13.378 1.00 95.12 758 LEU A O 1
ATOM 6035 N N . VAL A 1 759 ? 19.389 -0.992 11.805 1.00 93.38 759 VAL A N 1
ATOM 6036 C CA . VAL A 1 759 ? 18.716 0.178 12.366 1.00 93.38 759 VAL A CA 1
ATOM 6037 C C . VAL A 1 759 ? 17.337 -0.270 12.841 1.00 93.38 759 VAL A C 1
ATOM 6039 O O . VAL A 1 759 ? 16.538 -0.827 12.079 1.00 93.38 759 VAL A O 1
ATOM 6042 N N . PHE A 1 760 ? 17.083 -0.081 14.130 1.00 91.06 760 PHE A N 1
ATOM 6043 C CA . PHE A 1 760 ? 15.833 -0.433 14.784 1.00 91.06 760 PHE A CA 1
ATOM 6044 C C . PHE A 1 760 ? 14.850 0.729 14.608 1.00 91.06 760 PHE A C 1
ATOM 6046 O O . PHE A 1 760 ? 15.171 1.854 14.989 1.00 91.06 760 PHE A O 1
ATOM 6053 N N . PRO A 1 761 ? 13.656 0.505 14.038 1.00 86.00 761 PRO A N 1
ATOM 6054 C CA . PRO A 1 761 ? 12.691 1.580 13.911 1.00 86.00 761 PRO A CA 1
ATOM 6055 C C . PRO A 1 761 ? 12.193 2.021 15.288 1.00 86.00 761 PRO A C 1
ATOM 6057 O O . PRO A 1 761 ? 11.876 1.204 16.157 1.00 86.00 761 PRO A O 1
ATOM 6060 N N . SER A 1 762 ? 12.070 3.336 15.464 1.00 76.62 762 SER A N 1
ATOM 6061 C CA . SER A 1 762 ? 11.525 3.939 16.687 1.00 76.62 762 SER A CA 1
ATOM 6062 C C . SER A 1 762 ? 10.035 3.624 16.901 1.00 76.62 762 SER A C 1
ATOM 6064 O O . SER A 1 762 ? 9.516 3.794 18.008 1.00 76.62 762 SER A O 1
ATOM 6066 N N . THR A 1 763 ? 9.339 3.135 15.866 1.00 75.56 763 THR A N 1
ATOM 6067 C CA . THR A 1 763 ? 7.937 2.710 15.927 1.00 75.56 763 THR A CA 1
ATOM 6068 C C . THR A 1 763 ? 7.797 1.193 15.767 1.00 75.56 763 THR A C 1
ATOM 6070 O O . THR A 1 763 ? 8.413 0.569 14.909 1.00 75.56 763 THR A O 1
ATOM 6073 N N . HIS A 1 764 ? 6.927 0.575 16.572 1.00 66.56 764 HIS A N 1
ATOM 6074 C CA . HIS A 1 764 ? 6.699 -0.880 16.559 1.00 66.56 764 HIS A CA 1
ATOM 6075 C C . HIS A 1 764 ? 5.970 -1.420 15.303 1.00 66.56 764 HIS A C 1
ATOM 6077 O O . HIS A 1 764 ? 5.593 -2.591 15.290 1.00 66.56 764 HIS A O 1
ATOM 6083 N N . SER A 1 765 ? 5.722 -0.598 14.275 1.00 56.56 765 SER A N 1
ATOM 6084 C CA . SER A 1 765 ? 5.037 -1.000 13.031 1.00 56.56 765 SER A CA 1
ATOM 6085 C C . SER A 1 765 ? 5.943 -1.094 11.802 1.00 56.56 765 SER A C 1
ATOM 6087 O O . SER A 1 765 ? 5.472 -1.499 10.743 1.00 56.56 765 SER A O 1
ATOM 6089 N N . GLU A 1 766 ? 7.213 -0.719 11.920 1.00 75.19 766 GLU A N 1
ATOM 6090 C CA . GLU A 1 766 ? 8.180 -0.743 10.820 1.00 75.19 766 GLU A CA 1
ATOM 6091 C C . GLU A 1 766 ? 9.108 -1.967 10.942 1.00 75.19 766 GLU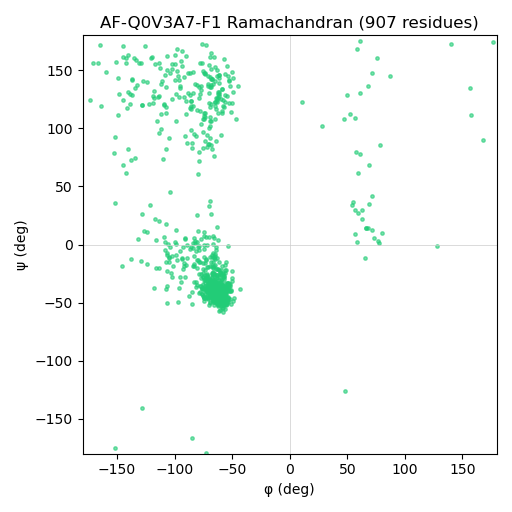 A C 1
ATOM 6093 O O . GLU A 1 766 ? 9.290 -2.538 12.022 1.00 75.19 766 GLU A O 1
ATOM 6098 N N . LEU A 1 767 ? 9.672 -2.413 9.818 1.00 81.56 767 LEU A N 1
ATOM 6099 C CA . LEU A 1 767 ? 10.641 -3.514 9.774 1.00 81.56 767 LEU A CA 1
ATOM 6100 C C . LEU A 1 767 ? 12.072 -2.973 9.924 1.00 81.56 767 LEU A C 1
ATOM 6102 O O . LEU A 1 767 ? 12.320 -1.791 9.702 1.00 81.56 767 LEU A O 1
ATOM 6106 N N . PHE A 1 768 ? 13.024 -3.843 10.274 1.00 86.56 768 PHE A N 1
ATOM 6107 C CA . PHE A 1 768 ? 14.427 -3.441 10.400 1.00 86.56 768 PHE A CA 1
ATOM 6108 C C . PHE A 1 768 ? 14.995 -2.923 9.080 1.00 86.56 768 PHE A C 1
ATOM 6110 O O . PHE A 1 768 ? 14.967 -3.608 8.054 1.00 86.56 768 PHE A O 1
ATOM 6117 N N . GLU A 1 769 ? 15.605 -1.750 9.153 1.00 91.56 769 GLU A N 1
ATOM 6118 C CA . GLU A 1 769 ? 16.480 -1.237 8.116 1.00 91.56 769 GLU A CA 1
ATOM 6119 C C . GLU A 1 769 ? 17.894 -1.797 8.311 1.00 91.56 769 GLU A C 1
ATOM 6121 O O . GLU A 1 769 ? 18.320 -2.079 9.432 1.00 91.56 769 GLU A O 1
ATOM 6126 N N . PHE A 1 770 ? 18.642 -2.003 7.224 1.00 93.88 770 PHE A N 1
ATOM 6127 C CA . PHE A 1 770 ? 19.995 -2.554 7.331 1.00 93.88 770 PHE A CA 1
ATOM 6128 C C . PHE A 1 770 ? 20.941 -2.102 6.221 1.00 93.88 770 PHE A C 1
ATOM 6130 O O . PHE A 1 770 ? 20.518 -1.760 5.116 1.00 93.88 770 PHE A O 1
ATOM 6137 N N . CYS A 1 771 ? 22.241 -2.172 6.501 1.00 94.31 771 CYS A N 1
ATOM 6138 C CA . CYS A 1 771 ? 23.318 -2.071 5.520 1.00 94.31 771 CYS A CA 1
ATOM 6139 C C . CYS A 1 771 ? 24.444 -3.069 5.843 1.00 94.31 771 CYS A C 1
ATOM 6141 O O . CYS A 1 771 ? 24.485 -3.661 6.924 1.00 94.31 771 CYS A O 1
ATOM 6143 N N . VAL A 1 772 ? 25.316 -3.340 4.867 1.00 95.25 772 VAL A N 1
ATOM 6144 C CA . VAL A 1 772 ? 26.386 -4.339 5.013 1.00 95.25 772 VAL A CA 1
ATOM 6145 C C . VAL A 1 772 ? 27.710 -3.845 4.456 1.00 95.25 772 VAL A C 1
ATOM 6147 O O . VAL A 1 772 ? 27.757 -3.211 3.400 1.00 95.25 772 VAL A O 1
ATOM 6150 N N . HIS A 1 773 ? 28.782 -4.186 5.162 1.00 96.00 773 HIS A N 1
ATOM 6151 C CA . HIS A 1 773 ? 30.121 -3.665 4.926 1.00 96.00 773 HIS A CA 1
ATOM 6152 C C . HIS A 1 773 ? 31.184 -4.749 5.122 1.00 96.00 773 HIS A C 1
ATOM 6154 O O . HIS A 1 773 ? 30.969 -5.763 5.790 1.00 96.00 773 HIS A O 1
ATOM 6160 N N . PHE A 1 774 ? 32.366 -4.525 4.566 1.00 96.75 774 PHE A N 1
ATOM 6161 C CA . PHE A 1 774 ? 33.590 -5.175 5.015 1.00 96.75 774 PHE A CA 1
ATOM 6162 C C . PHE A 1 774 ? 34.347 -4.240 5.955 1.00 96.75 774 PHE A C 1
ATOM 6164 O O . PHE A 1 774 ? 34.380 -3.031 5.743 1.00 96.75 774 PHE A O 1
ATOM 6171 N N . ASN A 1 775 ? 35.084 -4.794 6.918 1.00 96.06 775 ASN A N 1
ATOM 6172 C CA . ASN A 1 775 ? 35.953 -4.014 7.814 1.00 96.06 775 ASN A CA 1
ATOM 6173 C C . ASN A 1 775 ? 37.148 -3.313 7.113 1.00 96.06 775 ASN A C 1
ATOM 6175 O O . ASN A 1 775 ? 38.031 -2.776 7.777 1.00 96.06 775 ASN A O 1
ATOM 6179 N N . THR A 1 776 ? 37.221 -3.380 5.780 1.00 95.38 776 THR A N 1
ATOM 6180 C CA . THR A 1 776 ? 38.186 -2.674 4.923 1.00 95.38 776 THR A CA 1
ATOM 6181 C C . THR A 1 776 ? 37.533 -1.672 3.974 1.00 95.38 776 THR A C 1
ATOM 6183 O O . THR A 1 776 ? 38.228 -1.109 3.126 1.00 95.38 776 THR A O 1
ATOM 6186 N N . ASP A 1 777 ? 36.215 -1.483 4.058 1.00 93.25 777 ASP A N 1
ATOM 6187 C CA . ASP A 1 777 ? 35.541 -0.440 3.294 1.00 93.25 777 ASP A CA 1
ATOM 6188 C C . ASP A 1 777 ? 36.035 0.933 3.765 1.00 93.25 777 ASP A C 1
ATOM 6190 O O . ASP A 1 777 ? 36.326 1.153 4.943 1.00 93.25 777 ASP A O 1
ATOM 6194 N N . LYS A 1 778 ? 36.217 1.848 2.812 1.00 89.94 778 LYS A N 1
ATOM 6195 C CA . LYS A 1 778 ? 36.754 3.176 3.111 1.00 89.94 778 LYS A CA 1
ATOM 6196 C C . LYS A 1 778 ? 35.727 4.001 3.864 1.00 89.94 778 LYS A C 1
ATOM 6198 O O . LYS A 1 778 ? 34.540 3.924 3.561 1.00 89.94 778 LYS A O 1
ATOM 6203 N N . ASP A 1 779 ? 36.235 4.829 4.771 1.00 86.94 779 ASP A N 1
ATOM 6204 C CA . ASP A 1 779 ? 35.463 5.863 5.454 1.00 86.94 779 ASP A CA 1
ATOM 6205 C C . ASP A 1 779 ? 34.267 5.303 6.251 1.00 86.94 779 ASP A C 1
ATOM 6207 O O . ASP A 1 779 ? 33.293 6.009 6.458 1.00 86.94 779 ASP A O 1
ATOM 6211 N N . LEU A 1 780 ? 34.343 4.044 6.717 1.00 85.62 780 LEU A N 1
ATOM 6212 C CA . LEU A 1 780 ? 33.253 3.332 7.404 1.00 85.62 780 LEU A CA 1
ATOM 6213 C C . LEU A 1 780 ? 32.645 4.126 8.578 1.00 85.62 780 LEU A C 1
ATOM 6215 O O . LEU A 1 780 ? 31.429 4.157 8.718 1.00 85.62 780 LEU A O 1
ATOM 6219 N N . ASP A 1 781 ? 33.477 4.812 9.367 1.00 83.19 781 ASP A N 1
ATOM 6220 C CA . ASP A 1 781 ? 33.049 5.622 10.521 1.00 83.19 781 ASP A CA 1
ATOM 6221 C C . ASP A 1 781 ? 32.366 6.950 10.130 1.00 83.19 781 ASP A C 1
ATOM 6223 O O . ASP A 1 781 ? 31.759 7.615 10.968 1.00 83.19 781 ASP A O 1
ATOM 6227 N N . THR A 1 782 ? 32.506 7.384 8.874 1.00 81.56 782 THR A N 1
ATOM 6228 C CA . THR A 1 782 ? 31.970 8.653 8.345 1.00 81.56 782 THR A CA 1
ATOM 6229 C C . THR A 1 782 ? 31.061 8.443 7.132 1.00 81.56 782 THR A C 1
ATOM 6231 O O . THR A 1 782 ? 30.686 9.403 6.449 1.00 81.56 782 THR A O 1
ATOM 6234 N N . LEU A 1 783 ? 30.703 7.188 6.855 1.00 79.75 783 LEU A N 1
ATOM 6235 C CA . LEU A 1 783 ? 29.924 6.801 5.698 1.00 79.75 783 LEU A CA 1
ATOM 6236 C C . LEU A 1 783 ? 28.450 7.145 5.920 1.00 79.75 783 LEU A C 1
ATOM 6238 O O . LEU A 1 783 ? 27.847 6.847 6.943 1.00 79.75 783 LEU A O 1
ATOM 6242 N N . ASP A 1 784 ? 27.849 7.758 4.912 1.00 78.31 784 ASP A N 1
ATOM 6243 C CA . ASP A 1 784 ? 26.414 8.017 4.876 1.00 78.31 784 ASP A CA 1
ATOM 6244 C C . ASP A 1 784 ? 25.677 6.701 4.556 1.00 78.31 784 ASP A C 1
ATOM 6246 O O . ASP A 1 784 ? 25.630 6.251 3.401 1.00 78.31 784 ASP A O 1
ATOM 6250 N N . HIS A 1 785 ? 25.198 6.028 5.607 1.00 80.00 785 HIS A N 1
ATOM 6251 C CA . HIS A 1 785 ? 24.607 4.691 5.550 1.00 80.00 785 HIS A CA 1
ATOM 6252 C C . HIS A 1 785 ? 23.190 4.716 4.961 1.00 80.00 785 HIS A C 1
ATOM 6254 O O . HIS A 1 785 ? 22.196 4.665 5.677 1.00 80.00 785 HIS A O 1
ATOM 6260 N N . THR A 1 786 ? 23.082 4.725 3.630 1.00 78.38 786 THR A N 1
ATOM 6261 C CA . THR A 1 786 ? 21.801 4.478 2.948 1.00 78.38 786 THR A CA 1
ATOM 6262 C C . THR A 1 786 ? 21.332 3.042 3.208 1.00 78.38 786 THR A C 1
ATOM 6264 O O . THR A 1 786 ? 21.907 2.085 2.683 1.00 78.38 786 THR A O 1
ATOM 6267 N N . THR A 1 787 ? 20.298 2.892 4.023 1.00 79.06 787 THR A N 1
ATOM 6268 C CA . THR A 1 787 ? 19.716 1.618 4.453 1.00 79.06 787 THR A CA 1
ATOM 6269 C C . THR A 1 787 ? 18.823 0.976 3.389 1.00 79.06 787 THR A C 1
ATOM 6271 O O . THR A 1 787 ? 18.285 1.625 2.490 1.00 79.06 787 THR A O 1
ATOM 6274 N N . CYS A 1 788 ? 18.655 -0.345 3.478 1.00 76.56 788 CYS A N 1
ATOM 6275 C CA . CYS A 1 788 ? 17.669 -1.079 2.696 1.00 76.56 788 CYS A CA 1
ATOM 6276 C C . CYS A 1 788 ? 16.306 -1.006 3.393 1.00 76.56 788 CYS A C 1
ATOM 6278 O O . CYS A 1 788 ? 16.028 -1.813 4.279 1.00 76.56 788 CYS A O 1
ATOM 6280 N N . SER A 1 789 ? 15.466 -0.050 2.990 1.00 69.62 789 SER A N 1
ATOM 6281 C CA . SER A 1 789 ? 14.064 -0.020 3.415 1.00 69.62 789 SER A CA 1
ATOM 6282 C C . SER A 1 789 ? 13.285 -1.200 2.824 1.00 69.62 789 SER A C 1
ATOM 6284 O O . SER A 1 789 ? 13.489 -1.608 1.675 1.00 69.62 789 SER A O 1
ATOM 6286 N N . THR A 1 790 ? 12.365 -1.750 3.611 1.00 61.34 790 THR A N 1
ATOM 6287 C CA . THR A 1 790 ? 11.584 -2.943 3.269 1.00 61.34 790 THR A CA 1
ATOM 6288 C C . THR A 1 790 ? 10.509 -2.728 2.207 1.00 61.34 790 THR A C 1
ATOM 6290 O O . THR A 1 790 ? 10.034 -3.708 1.635 1.00 61.34 790 THR A O 1
ATOM 6293 N N . ASP A 1 791 ? 10.174 -1.478 1.881 1.00 58.44 791 ASP A N 1
ATOM 6294 C CA . ASP A 1 791 ? 9.261 -1.136 0.779 1.00 58.44 791 ASP A CA 1
ATOM 6295 C C . ASP A 1 791 ? 9.901 -1.296 -0.611 1.00 58.44 791 ASP A C 1
ATOM 6297 O O . ASP A 1 791 ? 9.210 -1.278 -1.639 1.00 58.44 791 ASP A O 1
ATOM 6301 N N . ALA A 1 792 ? 11.223 -1.492 -0.678 1.00 55.75 792 ALA A N 1
ATOM 6302 C CA . ALA A 1 792 ? 11.940 -1.722 -1.923 1.00 55.75 792 ALA A CA 1
ATOM 6303 C C . ALA A 1 792 ? 11.575 -3.091 -2.534 1.00 55.75 792 ALA A C 1
ATOM 6305 O O . ALA A 1 792 ? 12.310 -4.070 -2.407 1.00 55.75 792 ALA A O 1
ATOM 6306 N N . ARG A 1 793 ? 10.477 -3.137 -3.308 1.00 55.50 793 ARG A N 1
ATOM 6307 C CA . ARG A 1 793 ? 9.960 -4.315 -4.051 1.00 55.50 793 ARG A CA 1
ATOM 6308 C C . ARG A 1 793 ? 10.973 -5.011 -4.987 1.00 55.50 793 ARG A C 1
ATOM 6310 O O . ARG A 1 793 ? 10.634 -6.013 -5.615 1.00 55.50 793 ARG A O 1
ATOM 6317 N N . THR A 1 794 ? 12.208 -4.518 -5.104 1.00 57.00 794 THR A N 1
ATOM 6318 C CA . THR A 1 794 ? 13.321 -5.208 -5.767 1.00 57.00 794 THR A CA 1
ATOM 6319 C C . THR A 1 794 ? 14.639 -5.018 -5.010 1.00 57.00 794 THR A C 1
ATOM 6321 O O . THR A 1 794 ? 15.059 -3.882 -4.798 1.00 57.00 794 THR A O 1
ATOM 6324 N N . THR A 1 795 ? 15.371 -6.110 -4.760 1.00 57.94 795 THR A N 1
ATOM 6325 C CA . THR A 1 795 ? 16.753 -6.164 -4.218 1.00 57.94 795 THR A CA 1
ATOM 6326 C C . THR A 1 795 ? 17.829 -5.646 -5.199 1.00 57.94 795 THR A C 1
ATOM 6328 O O . THR A 1 795 ? 18.923 -6.196 -5.327 1.00 57.94 795 THR A O 1
ATOM 6331 N N . ARG A 1 796 ? 17.497 -4.598 -5.963 1.00 65.00 796 ARG A N 1
ATOM 6332 C CA . ARG A 1 796 ? 18.345 -3.971 -6.990 1.00 65.00 796 ARG A CA 1
ATOM 6333 C C . ARG A 1 796 ? 18.989 -2.662 -6.541 1.00 65.00 796 ARG A C 1
ATOM 6335 O O . ARG A 1 796 ? 19.816 -2.134 -7.275 1.00 65.00 796 ARG A O 1
ATOM 6342 N N . MET A 1 797 ? 18.589 -2.118 -5.395 1.00 62.47 797 MET A N 1
ATOM 6343 C CA . MET A 1 797 ? 19.183 -0.889 -4.876 1.00 62.47 797 MET A CA 1
ATOM 6344 C C . MET A 1 797 ? 20.551 -1.196 -4.264 1.00 62.47 797 MET A C 1
ATOM 6346 O O . MET A 1 797 ? 20.705 -2.182 -3.541 1.00 62.47 797 MET A O 1
ATOM 6350 N N . ASN A 1 798 ? 21.538 -0.348 -4.555 1.00 70.44 798 ASN A N 1
ATOM 6351 C CA . ASN A 1 798 ? 22.813 -0.377 -3.851 1.00 70.44 798 ASN A CA 1
ATOM 6352 C C . ASN A 1 798 ? 22.563 0.078 -2.413 1.00 70.44 798 ASN A C 1
ATOM 6354 O O . ASN A 1 798 ? 22.296 1.253 -2.164 1.00 70.44 798 ASN A O 1
ATOM 6358 N N . VAL A 1 799 ? 22.592 -0.876 -1.487 1.00 73.31 799 VAL A N 1
ATOM 6359 C CA . VAL A 1 799 ? 22.491 -0.602 -0.055 1.00 73.31 799 VAL A CA 1
ATOM 6360 C C . VAL A 1 799 ? 23.825 -0.010 0.392 1.00 73.31 799 VAL A C 1
ATOM 6362 O O . VAL A 1 799 ? 24.838 -0.709 0.410 1.00 73.31 799 VAL A O 1
ATOM 6365 N N . CYS A 1 800 ? 23.801 1.278 0.731 1.00 80.25 800 CYS A N 1
ATOM 6366 C CA . CYS A 1 800 ? 24.950 2.160 0.923 1.00 80.25 800 CYS A CA 1
ATOM 6367 C C . CYS A 1 800 ? 25.841 2.353 -0.333 1.00 80.25 800 CYS A C 1
ATOM 6369 O O . CYS A 1 800 ? 25.625 1.780 -1.400 1.00 80.25 800 CYS A O 1
ATOM 6371 N N . LYS A 1 801 ? 26.845 3.233 -0.215 1.00 81.94 801 LYS A N 1
ATOM 6372 C CA . LYS A 1 801 ? 27.779 3.649 -1.281 1.00 81.94 801 LYS A CA 1
ATOM 6373 C C . LYS A 1 801 ? 28.948 2.669 -1.487 1.00 81.94 801 LYS A C 1
ATOM 6375 O O . LYS A 1 801 ? 29.837 2.943 -2.293 1.00 81.94 801 LYS A O 1
ATOM 6380 N N . THR A 1 802 ? 28.983 1.554 -0.757 1.00 84.44 802 THR A N 1
ATOM 6381 C CA . THR A 1 802 ? 30.018 0.520 -0.888 1.00 84.44 802 THR A CA 1
ATOM 6382 C C . THR A 1 802 ? 29.833 -0.296 -2.166 1.00 84.44 802 THR A C 1
ATOM 6384 O O . THR A 1 802 ? 28.723 -0.518 -2.648 1.00 84.44 802 THR A O 1
ATOM 6387 N N . SER A 1 803 ? 30.940 -0.748 -2.759 1.00 87.25 803 SER A N 1
ATOM 6388 C CA . SER A 1 803 ? 30.885 -1.569 -3.970 1.00 87.25 803 SER A CA 1
ATOM 6389 C C . SER A 1 803 ? 30.310 -2.949 -3.654 1.00 87.25 803 SER A C 1
ATOM 6391 O O . SER A 1 803 ? 30.921 -3.710 -2.900 1.00 87.25 803 SER A O 1
ATOM 6393 N N . GLN A 1 804 ? 29.176 -3.300 -4.263 1.00 90.75 804 GLN A N 1
ATOM 6394 C CA . GLN A 1 804 ? 28.625 -4.651 -4.158 1.00 90.75 804 GLN A CA 1
ATOM 6395 C C . GLN A 1 804 ? 29.592 -5.696 -4.742 1.00 90.75 804 GLN A C 1
ATOM 6397 O O . GLN A 1 804 ? 30.238 -5.480 -5.768 1.00 90.75 804 GLN A O 1
ATOM 6402 N N . SER A 1 805 ? 29.647 -6.861 -4.101 1.00 93.12 805 SER A N 1
ATOM 6403 C CA . SER A 1 805 ? 30.309 -8.069 -4.594 1.00 93.12 805 SER A CA 1
ATOM 6404 C C . SER A 1 805 ? 29.321 -9.235 -4.592 1.00 93.12 805 SER A C 1
ATOM 6406 O O . SER A 1 805 ? 28.220 -9.112 -4.050 1.00 93.12 805 SER A O 1
ATOM 6408 N N . ALA A 1 806 ? 29.686 -10.380 -5.183 1.00 93.00 806 ALA A N 1
ATOM 6409 C CA . ALA A 1 806 ? 28.834 -11.575 -5.146 1.00 93.00 806 ALA A CA 1
ATOM 6410 C C . ALA A 1 806 ? 28.434 -11.937 -3.702 1.00 93.00 806 ALA A C 1
ATOM 6412 O O . ALA A 1 806 ? 27.283 -12.286 -3.439 1.00 93.00 806 ALA A O 1
ATOM 6413 N N . PHE A 1 807 ? 29.385 -11.797 -2.771 1.00 95.25 807 PHE A N 1
ATOM 6414 C CA . PHE A 1 807 ? 29.202 -12.027 -1.344 1.00 95.25 807 PHE A CA 1
ATOM 6415 C C . PHE A 1 807 ? 28.158 -11.096 -0.720 1.00 95.25 807 PHE A C 1
ATOM 6417 O O . PHE A 1 807 ? 27.183 -11.567 -0.131 1.00 95.25 807 PHE A O 1
ATOM 6424 N N . THR A 1 808 ? 28.348 -9.777 -0.849 1.00 94.81 808 THR A N 1
ATOM 6425 C CA . THR A 1 808 ? 27.467 -8.800 -0.195 1.00 94.81 808 THR A CA 1
ATOM 6426 C C . THR A 1 808 ? 26.080 -8.797 -0.825 1.00 94.81 808 THR A C 1
ATOM 6428 O O . THR A 1 808 ? 25.102 -8.736 -0.089 1.00 94.81 808 THR A O 1
ATOM 6431 N N . TRP A 1 809 ? 25.964 -8.971 -2.145 1.00 93.38 809 TRP A N 1
ATOM 6432 C CA . TRP A 1 809 ? 24.672 -9.024 -2.837 1.00 93.38 809 TRP A CA 1
ATOM 6433 C C . TRP A 1 809 ? 23.833 -10.262 -2.463 1.00 93.38 809 TRP A C 1
ATOM 6435 O O . TRP A 1 809 ? 22.628 -10.155 -2.206 1.00 93.38 809 TRP A O 1
ATOM 6445 N N . GLN A 1 810 ? 24.462 -11.442 -2.367 1.00 94.38 810 GLN A N 1
ATOM 6446 C CA . GLN A 1 810 ? 23.769 -12.653 -1.915 1.00 94.38 810 GLN A CA 1
ATOM 6447 C C . GLN A 1 810 ? 23.346 -12.535 -0.448 1.00 94.38 810 GLN A C 1
ATOM 6449 O O . GLN A 1 810 ? 22.203 -12.853 -0.116 1.00 94.38 810 GLN A O 1
ATOM 6454 N N . LEU A 1 811 ? 24.230 -12.047 0.432 1.00 95.00 811 LEU A N 1
ATOM 6455 C CA . LEU A 1 811 ? 23.882 -11.853 1.839 1.00 95.00 811 LEU A CA 1
ATOM 6456 C C . LEU A 1 811 ? 22.801 -10.785 2.022 1.00 95.00 811 LEU A C 1
ATOM 6458 O O . LEU A 1 811 ? 21.872 -11.047 2.773 1.00 95.00 811 LEU A O 1
ATOM 6462 N N . GLN A 1 812 ? 22.830 -9.659 1.298 1.00 93.12 812 GLN A N 1
ATOM 6463 C CA . GLN A 1 812 ? 21.743 -8.664 1.301 1.00 93.12 812 GLN A CA 1
ATOM 6464 C C . GLN A 1 812 ? 20.390 -9.314 0.975 1.00 93.12 812 GLN A C 1
ATOM 6466 O O . GLN A 1 812 ? 19.415 -9.099 1.691 1.00 93.12 812 GLN A O 1
ATOM 6471 N N . SER A 1 813 ? 20.342 -10.175 -0.047 1.00 90.88 813 SER A N 1
ATOM 6472 C CA . SER A 1 813 ? 19.122 -10.900 -0.434 1.00 90.88 813 SER A CA 1
ATOM 6473 C C . SER A 1 813 ? 18.641 -11.882 0.650 1.00 90.88 813 SER A C 1
ATOM 6475 O O . SER A 1 813 ? 17.439 -11.988 0.906 1.00 90.88 813 SER A O 1
ATOM 6477 N N . ILE A 1 814 ? 19.564 -12.574 1.329 1.00 94.00 814 ILE A N 1
ATOM 6478 C CA . ILE A 1 814 ? 19.255 -13.477 2.454 1.00 94.00 814 ILE A CA 1
ATOM 6479 C C . ILE A 1 814 ? 18.770 -12.689 3.681 1.00 94.00 814 ILE A C 1
ATOM 6481 O O . ILE A 1 814 ? 17.755 -13.061 4.268 1.00 94.00 814 ILE A O 1
ATOM 6485 N N . ILE A 1 815 ? 19.457 -11.603 4.049 1.00 94.44 815 ILE A N 1
ATOM 6486 C CA . ILE A 1 815 ? 19.131 -10.731 5.190 1.00 94.44 815 ILE A CA 1
ATOM 6487 C C . ILE A 1 815 ? 17.740 -10.125 5.002 1.00 94.44 815 ILE A C 1
ATOM 6489 O O . ILE A 1 815 ? 16.887 -10.306 5.867 1.00 94.44 815 ILE A O 1
ATOM 6493 N N . TYR A 1 816 ? 17.476 -9.523 3.837 1.00 91.56 816 TYR A N 1
ATOM 6494 C CA . TYR A 1 816 ? 16.161 -8.992 3.471 1.00 91.56 816 TYR A CA 1
ATOM 6495 C C . TYR A 1 816 ? 15.067 -10.060 3.620 1.00 91.56 816 TYR A C 1
ATOM 6497 O O . TYR A 1 816 ? 14.040 -9.822 4.250 1.00 91.56 816 TYR A O 1
ATOM 6505 N N . THR A 1 817 ? 15.317 -11.278 3.124 1.00 90.00 817 THR A N 1
ATOM 6506 C CA . THR A 1 817 ? 14.368 -12.396 3.245 1.00 90.00 817 THR A CA 1
ATOM 6507 C C . THR A 1 817 ? 14.136 -12.813 4.703 1.00 90.00 817 THR A C 1
ATOM 6509 O O . THR A 1 817 ? 13.010 -13.152 5.050 1.00 90.00 817 THR A O 1
ATOM 6512 N N . GLN A 1 818 ? 15.155 -12.796 5.574 1.00 92.06 818 GLN A N 1
ATOM 6513 C CA . GLN A 1 818 ? 14.959 -13.105 6.998 1.00 92.06 818 GLN A CA 1
ATOM 6514 C C . GLN A 1 818 ? 14.199 -11.994 7.736 1.00 92.06 818 GLN A C 1
ATOM 6516 O O . GLN A 1 818 ? 13.320 -12.313 8.529 1.00 92.06 818 GLN A O 1
ATOM 6521 N N . ILE A 1 819 ? 14.485 -10.718 7.458 1.00 90.81 819 ILE A N 1
ATOM 6522 C CA . ILE A 1 819 ? 13.790 -9.578 8.081 1.00 90.81 819 ILE A CA 1
ATOM 6523 C C . ILE A 1 819 ? 12.304 -9.569 7.686 1.00 90.81 819 ILE A C 1
ATOM 6525 O O . ILE A 1 819 ? 11.443 -9.441 8.552 1.00 90.81 819 ILE A O 1
ATOM 6529 N N . GLN A 1 820 ? 11.993 -9.808 6.407 1.00 87.00 820 GLN A N 1
ATOM 6530 C CA . GLN A 1 820 ? 10.619 -9.858 5.878 1.00 87.00 820 GLN A CA 1
ATOM 6531 C C . GLN A 1 820 ? 9.749 -10.988 6.458 1.00 87.00 820 GLN A C 1
ATOM 6533 O O . GLN A 1 820 ? 8.526 -10.903 6.416 1.00 87.00 820 GLN A O 1
ATOM 6538 N N . ILE A 1 821 ? 10.347 -12.051 7.010 1.00 86.69 821 ILE A N 1
ATOM 6539 C CA . ILE A 1 821 ? 9.597 -13.116 7.704 1.00 86.69 821 ILE A CA 1
ATOM 6540 C C . ILE A 1 821 ? 9.056 -12.625 9.066 1.00 86.69 821 ILE A C 1
ATOM 6542 O O . ILE A 1 821 ? 8.101 -13.202 9.588 1.00 86.69 821 ILE A O 1
ATOM 6546 N N . GLY A 1 822 ? 9.626 -11.546 9.616 1.00 77.50 822 GLY A N 1
ATOM 6547 C CA . GLY A 1 822 ? 9.263 -10.976 10.911 1.00 77.50 822 GLY A CA 1
ATOM 6548 C C . GLY A 1 822 ? 9.794 -11.776 12.107 1.00 77.50 822 GLY A C 1
ATOM 6549 O O . GLY A 1 822 ? 10.134 -12.955 12.004 1.00 77.50 822 GLY A O 1
ATOM 6550 N N . ASN A 1 823 ? 9.853 -11.124 13.274 1.00 73.50 823 ASN A N 1
ATOM 6551 C CA . ASN A 1 823 ? 10.222 -11.729 14.565 1.00 73.50 823 ASN A CA 1
ATOM 6552 C C . ASN A 1 823 ? 11.582 -12.463 14.602 1.00 73.50 823 ASN A C 1
ATOM 6554 O O . ASN A 1 823 ? 11.719 -13.483 15.281 1.00 73.50 823 ASN A O 1
ATOM 6558 N N . VAL A 1 824 ? 12.604 -11.956 13.902 1.00 83.81 824 VAL A N 1
ATOM 6559 C CA . VAL A 1 824 ? 13.976 -12.479 14.014 1.00 83.81 824 VAL A CA 1
ATOM 6560 C C . VAL A 1 824 ? 14.787 -11.591 14.962 1.00 83.81 824 VAL A C 1
ATOM 6562 O O . VAL A 1 824 ? 15.176 -10.490 14.586 1.00 83.81 824 VAL A O 1
ATOM 6565 N N . ASN A 1 825 ? 15.045 -12.087 16.175 1.00 92.94 825 ASN A N 1
ATOM 6566 C CA . ASN A 1 825 ? 15.956 -11.450 17.134 1.00 92.94 825 ASN A CA 1
ATOM 6567 C C . ASN A 1 825 ? 17.414 -11.473 16.622 1.00 92.94 825 ASN A C 1
ATOM 6569 O O . ASN A 1 825 ? 17.770 -12.284 15.757 1.00 92.94 825 ASN A O 1
ATOM 6573 N N . ILE A 1 826 ? 18.278 -10.616 17.173 1.00 95.56 826 ILE A N 1
ATOM 6574 C CA . ILE A 1 826 ? 19.682 -10.460 16.751 1.00 95.56 826 ILE A CA 1
ATOM 6575 C C . ILE A 1 826 ? 20.435 -11.802 16.797 1.00 95.56 826 ILE A C 1
ATOM 6577 O O . ILE A 1 826 ? 21.194 -12.133 15.877 1.00 95.56 826 ILE A O 1
ATOM 6581 N N . ALA A 1 827 ? 20.219 -12.601 17.847 1.00 95.19 827 ALA A N 1
ATOM 6582 C CA . ALA A 1 827 ? 20.932 -13.859 18.046 1.00 95.19 827 ALA A CA 1
ATOM 6583 C C . ALA A 1 827 ? 20.554 -14.923 16.998 1.00 95.19 827 ALA A C 1
ATOM 6585 O O . ALA A 1 827 ? 21.432 -15.592 16.438 1.00 95.19 827 ALA A O 1
ATOM 6586 N N . ASP A 1 828 ? 19.263 -15.053 16.689 1.00 94.62 828 ASP A N 1
ATOM 6587 C CA . ASP A 1 828 ? 18.748 -15.932 15.643 1.00 94.62 828 ASP A CA 1
ATOM 6588 C C . ASP A 1 828 ? 19.149 -15.441 14.251 1.00 94.62 828 ASP A C 1
ATOM 6590 O O . ASP A 1 828 ? 19.508 -16.269 13.410 1.00 94.62 828 ASP A O 1
ATOM 6594 N N . LEU A 1 829 ? 19.161 -14.125 14.002 1.00 95.75 829 LEU A N 1
ATOM 6595 C CA . LEU A 1 829 ? 19.623 -13.564 12.732 1.00 95.75 829 LEU A CA 1
ATOM 6596 C C . LEU A 1 829 ? 21.101 -13.896 12.505 1.00 95.75 829 LEU A C 1
ATOM 6598 O O . LEU A 1 829 ? 21.440 -14.492 11.482 1.00 95.75 829 LEU A O 1
ATOM 6602 N N . HIS A 1 830 ? 21.975 -13.607 13.476 1.00 96.62 830 HIS A N 1
ATOM 6603 C CA . HIS A 1 830 ? 23.394 -13.964 13.393 1.00 96.62 830 HIS A CA 1
ATOM 6604 C C . HIS A 1 830 ? 23.593 -15.478 13.235 1.00 96.62 830 HIS A C 1
ATOM 6606 O O . HIS A 1 830 ? 24.379 -15.904 12.388 1.00 96.62 830 HIS A O 1
ATOM 6612 N N . LYS A 1 831 ? 22.857 -16.315 13.978 1.00 95.94 831 LYS A N 1
ATOM 6613 C CA . LYS A 1 831 ? 22.940 -17.776 13.837 1.00 95.94 831 LYS A CA 1
ATOM 6614 C C . LYS A 1 831 ? 22.562 -18.235 12.424 1.00 95.94 831 LYS A C 1
ATOM 6616 O O . LYS A 1 831 ? 23.335 -18.964 11.803 1.00 95.94 831 LYS A O 1
ATOM 6621 N N . ARG A 1 832 ? 21.419 -17.783 11.899 1.00 95.38 832 ARG A N 1
ATOM 6622 C CA . ARG A 1 832 ? 20.928 -18.121 10.551 1.00 95.38 832 ARG A CA 1
ATOM 6623 C C . ARG A 1 832 ? 21.891 -17.648 9.470 1.00 95.38 832 ARG A C 1
ATOM 6625 O O . ARG A 1 832 ? 22.212 -18.413 8.566 1.00 95.38 832 ARG A O 1
ATOM 6632 N N . LEU A 1 833 ? 22.394 -16.418 9.576 1.00 96.25 833 LEU A N 1
ATOM 6633 C CA . LEU A 1 833 ? 23.361 -15.870 8.627 1.00 96.25 833 LEU A CA 1
ATOM 6634 C C . LEU A 1 833 ? 24.692 -16.621 8.683 1.00 96.25 833 LEU A C 1
ATOM 6636 O O . LEU A 1 833 ? 25.227 -16.959 7.636 1.00 96.25 833 LEU A O 1
ATOM 6640 N N . LYS A 1 834 ? 25.184 -16.990 9.869 1.00 96.31 834 LYS A N 1
ATOM 6641 C CA . LYS A 1 834 ? 26.395 -17.808 10.032 1.00 96.31 834 LYS A CA 1
ATOM 6642 C C . LYS A 1 834 ? 26.239 -19.216 9.447 1.00 96.31 834 LYS A C 1
ATOM 6644 O O . LYS A 1 834 ? 27.150 -19.710 8.783 1.00 96.31 834 LYS A O 1
ATOM 6649 N N . GLU A 1 835 ? 25.082 -19.848 9.643 1.00 95.25 835 GLU A N 1
ATOM 6650 C CA . GLU A 1 835 ? 24.733 -21.117 8.991 1.00 95.25 835 GLU A CA 1
ATOM 6651 C C . GLU A 1 835 ? 24.706 -20.954 7.459 1.00 95.25 835 GLU A C 1
ATOM 6653 O O . GLU A 1 835 ? 25.323 -21.751 6.749 1.00 95.25 835 GLU A O 1
ATOM 6658 N N . LYS A 1 836 ? 24.092 -19.881 6.944 1.00 95.00 836 LYS A N 1
ATOM 6659 C CA . LYS A 1 836 ? 24.027 -19.571 5.505 1.00 95.00 836 LYS A CA 1
ATOM 6660 C C . LYS A 1 836 ? 25.386 -19.247 4.887 1.00 95.00 836 LYS A C 1
ATOM 6662 O O . LYS A 1 836 ? 25.690 -19.764 3.817 1.00 95.00 836 LYS A O 1
ATOM 6667 N N . MET A 1 837 ? 26.237 -18.479 5.568 1.00 95.50 837 MET A N 1
ATOM 6668 C CA . MET A 1 837 ? 27.607 -18.161 5.141 1.00 95.50 837 MET A CA 1
ATOM 6669 C C . MET A 1 837 ? 28.418 -19.427 4.846 1.00 95.50 837 MET A C 1
ATOM 6671 O O . MET A 1 837 ? 29.110 -19.493 3.831 1.00 95.50 837 MET A O 1
ATOM 6675 N N . SER A 1 838 ? 28.249 -20.473 5.663 1.00 92.88 838 SER A N 1
ATOM 6676 C CA . SER A 1 838 ? 28.928 -21.760 5.464 1.00 92.88 838 SER A CA 1
ATOM 6677 C C . SER A 1 838 ? 28.501 -22.518 4.195 1.00 92.88 838 SER A C 1
ATOM 6679 O O . SER A 1 838 ? 29.236 -23.394 3.733 1.00 92.88 838 SER A O 1
ATOM 6681 N N . CYS A 1 839 ? 27.343 -22.186 3.609 1.00 92.25 839 CYS A N 1
ATOM 6682 C CA . CYS A 1 839 ? 26.765 -22.879 2.458 1.00 92.25 839 CYS A CA 1
ATOM 6683 C C . CYS A 1 839 ? 26.415 -21.974 1.260 1.00 92.25 839 CYS A C 1
ATOM 6685 O O . CYS A 1 839 ? 25.797 -22.468 0.319 1.00 92.25 839 CYS A O 1
ATOM 6687 N N . LEU A 1 840 ? 26.859 -20.706 1.226 1.00 93.31 840 LEU A N 1
ATOM 6688 C CA . LEU A 1 840 ? 26.553 -19.746 0.145 1.00 93.31 840 LEU A CA 1
ATOM 6689 C C . LEU A 1 840 ? 26.798 -20.318 -1.257 1.00 93.31 840 LEU A C 1
ATOM 6691 O O . LEU A 1 840 ? 25.906 -20.275 -2.100 1.00 93.31 840 LEU A O 1
ATOM 6695 N N . GLY A 1 841 ? 27.964 -20.937 -1.482 1.00 90.81 841 GLY A N 1
ATOM 6696 C CA . GLY A 1 841 ? 28.316 -21.560 -2.767 1.00 90.81 841 GLY A CA 1
ATOM 6697 C C . GLY A 1 841 ? 27.440 -22.759 -3.167 1.00 90.81 841 GLY A C 1
ATOM 6698 O O . GLY A 1 841 ? 27.525 -23.230 -4.296 1.00 90.81 841 GLY A O 1
ATOM 6699 N N . GLN A 1 842 ? 26.597 -23.256 -2.260 1.00 91.88 842 GLN A N 1
ATOM 6700 C CA . GLN A 1 842 ? 25.623 -24.329 -2.481 1.00 91.88 842 GLN A CA 1
ATOM 6701 C C . GLN A 1 842 ? 24.172 -23.815 -2.510 1.00 91.88 842 GLN A C 1
ATOM 6703 O O . GLN A 1 842 ? 23.252 -24.623 -2.652 1.00 91.88 842 GLN A O 1
ATOM 6708 N N . SER A 1 843 ? 23.933 -22.505 -2.386 1.00 93.75 843 SER A N 1
ATOM 6709 C CA . SER A 1 843 ? 22.607 -21.905 -2.552 1.00 93.75 843 SER A CA 1
ATOM 6710 C C . SER A 1 843 ? 22.534 -21.004 -3.783 1.00 93.75 843 SER A C 1
ATOM 6712 O O . SER A 1 843 ? 23.539 -20.540 -4.328 1.00 93.75 843 SER A O 1
ATOM 6714 N N . CYS A 1 844 ? 21.315 -20.820 -4.286 1.00 93.81 844 CYS A N 1
ATOM 6715 C CA . CYS A 1 844 ? 21.054 -19.922 -5.391 1.00 93.81 844 CYS A CA 1
ATOM 6716 C C . CYS A 1 844 ? 21.411 -18.503 -4.962 1.00 93.81 844 CYS A C 1
ATOM 6718 O O . CYS A 1 844 ? 20.834 -17.976 -4.014 1.00 93.81 844 CYS A O 1
ATOM 6720 N N . VAL A 1 845 ? 22.284 -17.852 -5.723 1.00 93.00 845 VAL A N 1
ATOM 6721 C CA . VAL A 1 845 ? 22.752 -16.497 -5.411 1.00 93.00 845 VAL A CA 1
ATOM 6722 C C . VAL A 1 845 ? 21.610 -15.471 -5.284 1.00 93.00 845 VAL A C 1
ATOM 6724 O O . VAL A 1 845 ? 21.739 -14.508 -4.541 1.00 93.00 845 VAL A O 1
ATOM 6727 N N . ALA A 1 846 ? 20.481 -15.698 -5.970 1.00 90.69 846 ALA A N 1
ATOM 6728 C CA . ALA A 1 846 ? 19.354 -14.765 -6.061 1.00 90.69 846 ALA A CA 1
ATOM 6729 C C . ALA A 1 846 ? 18.135 -15.096 -5.176 1.00 90.69 846 ALA A C 1
ATOM 6731 O O . ALA A 1 846 ? 17.371 -14.196 -4.850 1.00 90.69 846 ALA A O 1
ATOM 6732 N N . CYS A 1 847 ? 17.892 -16.370 -4.848 1.00 91.50 847 CYS A N 1
ATOM 6733 C CA . CYS A 1 847 ? 16.714 -16.790 -4.066 1.00 91.50 847 CYS A CA 1
ATOM 6734 C C . CYS A 1 847 ? 17.041 -17.735 -2.905 1.00 91.50 847 CYS A C 1
ATOM 6736 O O . CYS A 1 847 ? 16.128 -18.267 -2.283 1.00 91.50 847 CYS A O 1
ATOM 6738 N N . ASP A 1 848 ? 18.328 -18.004 -2.663 1.00 92.38 848 ASP A N 1
ATOM 6739 C CA . ASP A 1 848 ? 18.848 -18.831 -1.568 1.00 92.38 848 ASP A CA 1
ATOM 6740 C C . ASP A 1 848 ? 18.310 -20.284 -1.493 1.00 92.38 848 ASP A C 1
ATOM 6742 O O . ASP A 1 848 ? 18.609 -21.048 -0.572 1.00 92.38 848 ASP A O 1
ATOM 6746 N N . VAL A 1 849 ? 17.577 -20.733 -2.518 1.00 93.25 849 VAL A N 1
ATOM 6747 C CA . VAL A 1 849 ? 17.210 -22.142 -2.704 1.00 93.25 849 VAL A CA 1
ATOM 6748 C C . VAL A 1 849 ? 18.483 -22.965 -2.882 1.00 93.25 849 VAL A C 1
ATOM 6750 O O . VAL A 1 849 ? 19.294 -22.670 -3.759 1.00 93.25 849 VAL A O 1
ATOM 6753 N N . SER A 1 850 ? 18.655 -24.010 -2.069 1.00 91.81 850 SER A N 1
ATOM 6754 C CA . SER A 1 850 ? 19.807 -24.909 -2.177 1.00 91.81 850 SER A CA 1
ATOM 6755 C C . SER A 1 850 ? 19.879 -25.541 -3.568 1.00 91.81 850 SER A C 1
ATOM 6757 O O . SER A 1 850 ? 18.934 -26.178 -4.041 1.00 91.81 850 SER A O 1
ATOM 6759 N N . LEU A 1 851 ? 21.023 -25.363 -4.220 1.00 87.81 851 LEU A N 1
ATOM 6760 C CA . LEU A 1 851 ? 21.347 -25.995 -5.485 1.00 87.81 851 LEU A CA 1
ATOM 6761 C C . LEU A 1 851 ? 21.674 -27.458 -5.184 1.00 87.81 851 LEU A C 1
ATOM 6763 O O . LEU A 1 851 ? 22.736 -27.756 -4.642 1.00 87.81 851 LEU A O 1
ATOM 6767 N N . GLN A 1 852 ? 20.782 -28.379 -5.561 1.00 73.88 852 GLN A N 1
ATOM 6768 C CA . GLN A 1 852 ? 20.936 -29.831 -5.359 1.00 73.88 852 GLN A CA 1
ATOM 6769 C C . GLN A 1 852 ? 22.031 -30.469 -6.246 1.00 73.88 852 GLN A C 1
ATOM 6771 O O . GLN A 1 852 ? 21.928 -31.624 -6.665 1.00 73.88 852 GLN A O 1
ATOM 6776 N N . ALA A 1 853 ? 23.105 -29.731 -6.536 1.00 62.41 853 ALA A N 1
ATOM 6777 C CA . ALA A 1 853 ? 24.343 -30.311 -7.020 1.00 62.41 853 ALA A CA 1
ATOM 6778 C C . ALA A 1 853 ? 24.779 -31.420 -6.049 1.00 62.41 853 ALA A C 1
ATOM 6780 O O . ALA A 1 853 ? 24.612 -31.304 -4.834 1.00 62.41 853 ALA A O 1
ATOM 6781 N N . SER A 1 854 ? 25.316 -32.518 -6.593 1.00 62.75 854 SER A N 1
ATOM 6782 C CA . SER A 1 854 ? 25.742 -33.681 -5.803 1.00 62.75 854 SER A CA 1
ATOM 6783 C C . SER A 1 854 ? 26.526 -33.239 -4.557 1.00 62.75 854 SER A C 1
ATOM 6785 O O . SER A 1 854 ? 27.425 -32.416 -4.717 1.00 62.75 854 SER A O 1
ATOM 6787 N N . PRO A 1 855 ? 26.299 -33.802 -3.351 1.00 66.00 855 PRO A N 1
ATOM 6788 C CA . PRO A 1 855 ? 26.937 -33.349 -2.101 1.00 66.00 855 PRO A CA 1
ATOM 6789 C C . PRO A 1 855 ? 28.477 -33.474 -2.060 1.00 66.00 855 PRO A C 1
ATOM 6791 O O . PRO A 1 855 ? 29.104 -33.199 -1.042 1.00 66.00 855 PRO A O 1
ATOM 6794 N N . LYS A 1 856 ? 29.104 -33.901 -3.163 1.00 73.75 856 LYS A N 1
ATOM 6795 C CA . LYS A 1 856 ? 30.555 -33.914 -3.397 1.00 73.75 856 LYS A CA 1
ATOM 6796 C C . LYS A 1 856 ? 31.061 -32.705 -4.204 1.00 73.75 856 LYS A C 1
ATOM 6798 O O . LYS A 1 856 ? 32.267 -32.496 -4.276 1.00 73.75 856 LYS A O 1
ATOM 6803 N N . ALA A 1 857 ? 30.176 -31.933 -4.832 1.00 75.94 857 ALA A N 1
ATOM 6804 C CA . ALA A 1 857 ? 30.508 -30.777 -5.655 1.00 75.94 857 ALA A CA 1
ATOM 6805 C C . ALA A 1 857 ? 30.570 -29.505 -4.794 1.00 75.94 857 ALA A C 1
ATOM 6807 O O . ALA A 1 857 ? 29.594 -28.772 -4.661 1.00 75.94 857 ALA A O 1
ATOM 6808 N N . GLN A 1 858 ? 31.737 -29.232 -4.210 1.00 75.00 858 GLN A N 1
ATOM 6809 C CA . GLN A 1 858 ? 32.004 -27.950 -3.555 1.00 75.00 858 GLN A CA 1
ATOM 6810 C C . GLN A 1 858 ? 32.213 -26.858 -4.615 1.00 75.00 858 GLN A C 1
ATOM 6812 O O . GLN A 1 858 ? 33.333 -26.622 -5.073 1.00 75.00 858 GLN A O 1
ATOM 6817 N N . ILE A 1 859 ? 31.125 -26.205 -5.029 1.00 83.44 859 ILE A N 1
ATOM 6818 C CA . ILE A 1 859 ? 31.207 -25.008 -5.869 1.00 83.44 859 ILE A CA 1
ATOM 6819 C C . ILE A 1 859 ? 31.783 -23.871 -5.012 1.00 83.44 859 ILE A C 1
ATOM 6821 O O . ILE A 1 859 ? 31.349 -23.640 -3.885 1.00 83.44 859 ILE A O 1
ATOM 6825 N N . LYS A 1 860 ? 32.803 -23.180 -5.533 1.00 84.44 860 LYS A N 1
ATOM 6826 C CA . LYS A 1 860 ? 33.546 -22.138 -4.796 1.00 84.44 860 LYS A CA 1
ATOM 6827 C C . LYS A 1 860 ? 32.815 -20.796 -4.729 1.00 84.44 860 LYS A C 1
ATOM 6829 O O . LYS A 1 860 ? 33.173 -19.964 -3.906 1.00 84.44 860 LYS A O 1
ATOM 6834 N N . ARG A 1 861 ? 31.795 -20.620 -5.570 1.00 86.12 861 ARG A N 1
ATOM 6835 C CA . ARG A 1 861 ? 30.920 -19.451 -5.636 1.00 86.12 861 ARG A CA 1
ATOM 6836 C C . ARG A 1 861 ? 29.493 -19.873 -5.934 1.00 86.12 861 ARG A C 1
ATOM 6838 O O . ARG A 1 861 ? 29.257 -20.913 -6.547 1.00 86.12 861 ARG A O 1
ATOM 6845 N N . SER A 1 862 ? 28.575 -19.017 -5.550 1.00 88.06 862 SER A N 1
ATOM 6846 C CA . SER A 1 862 ? 27.142 -19.165 -5.753 1.00 88.06 862 SER A CA 1
ATOM 6847 C C . SER A 1 862 ? 26.782 -18.882 -7.213 1.00 88.06 862 SER A C 1
ATOM 6849 O O . SER A 1 862 ? 27.433 -18.083 -7.889 1.00 88.06 862 SER A O 1
ATOM 6851 N N . VAL A 1 863 ? 25.741 -19.536 -7.722 1.00 90.62 863 VAL A N 1
ATOM 6852 C CA . VAL A 1 863 ? 25.224 -19.330 -9.086 1.00 90.62 863 VAL A CA 1
ATOM 6853 C C . VAL A 1 863 ? 23.700 -19.198 -9.037 1.00 90.62 863 VAL A C 1
ATOM 6855 O O . VAL A 1 863 ? 23.090 -19.623 -8.053 1.00 90.62 863 VAL A O 1
ATOM 6858 N N . PRO A 1 864 ? 23.038 -18.592 -10.038 1.00 93.69 864 PRO A N 1
ATOM 6859 C CA . PRO A 1 864 ? 21.585 -18.669 -10.126 1.00 93.69 864 PRO A CA 1
ATOM 6860 C C . PRO A 1 864 ? 21.147 -20.126 -10.325 1.00 93.69 864 PRO A C 1
ATOM 6862 O O . PRO A 1 864 ? 21.816 -20.897 -11.012 1.00 93.69 864 PRO A O 1
ATOM 6865 N N . CYS A 1 865 ? 20.008 -20.493 -9.744 1.00 93.12 865 CYS A N 1
ATOM 6866 C CA . CYS A 1 865 ? 19.318 -21.736 -10.080 1.00 93.12 865 CYS A CA 1
ATOM 6867 C C . CYS A 1 865 ? 18.645 -21.643 -11.460 1.00 93.12 865 CYS A C 1
ATOM 6869 O O . CYS A 1 865 ? 18.515 -20.557 -12.031 1.00 93.12 865 CYS A O 1
ATOM 6871 N N . ASP A 1 866 ? 18.134 -22.773 -11.951 1.00 90.81 866 ASP A N 1
ATOM 6872 C CA . ASP A 1 866 ? 17.479 -22.893 -13.263 1.00 90.81 866 ASP A CA 1
ATOM 6873 C C . ASP A 1 866 ? 16.172 -22.080 -13.402 1.00 90.81 866 ASP A C 1
ATOM 6875 O O . ASP A 1 866 ? 15.587 -22.006 -14.486 1.00 90.81 866 ASP A O 1
ATOM 6879 N N . MET A 1 867 ? 15.695 -21.431 -12.331 1.00 90.38 867 MET A N 1
ATOM 6880 C CA . MET A 1 867 ? 14.573 -20.500 -12.422 1.00 90.38 867 MET A CA 1
ATOM 6881 C C . MET A 1 867 ? 14.953 -19.281 -13.268 1.00 90.38 867 MET A C 1
ATOM 6883 O O . MET A 1 867 ? 15.820 -18.483 -12.906 1.00 90.38 867 MET A O 1
ATOM 6887 N N . VAL A 1 868 ? 14.220 -19.083 -14.368 1.00 86.44 868 VAL A N 1
ATOM 6888 C CA . VAL A 1 868 ? 14.439 -17.995 -15.340 1.00 86.44 868 VAL A CA 1
ATOM 6889 C C . VAL A 1 868 ? 14.483 -16.612 -14.674 1.00 86.44 868 VAL A C 1
ATOM 6891 O O . VAL A 1 868 ? 15.250 -15.758 -15.110 1.00 86.44 868 VAL A O 1
ATOM 6894 N N . GLY A 1 869 ? 13.712 -16.389 -13.602 1.00 86.50 869 GLY A N 1
ATOM 6895 C CA . GLY A 1 869 ? 13.762 -15.154 -12.810 1.00 86.50 869 GLY A CA 1
ATOM 6896 C C . GLY A 1 869 ? 15.122 -14.921 -12.142 1.00 86.50 869 GLY A C 1
ATOM 6897 O O . GLY A 1 869 ? 15.705 -13.852 -12.305 1.00 86.50 869 GLY A O 1
ATOM 6898 N N . CYS A 1 870 ? 15.670 -15.936 -11.467 1.00 90.44 870 CYS A N 1
ATOM 6899 C CA . CYS A 1 870 ? 16.982 -15.876 -10.817 1.00 90.44 870 CYS A CA 1
ATOM 6900 C C . CYS A 1 870 ? 18.115 -15.705 -11.831 1.00 90.44 870 CYS A C 1
ATOM 6902 O O . CYS A 1 870 ? 18.993 -14.870 -11.627 1.00 90.44 870 CYS A O 1
ATOM 6904 N N . ALA A 1 871 ? 18.070 -16.443 -12.944 1.00 89.25 871 ALA A N 1
ATOM 6905 C CA . ALA A 1 871 ? 19.033 -16.292 -14.029 1.00 89.25 871 ALA A CA 1
ATOM 6906 C C . ALA A 1 871 ? 18.987 -14.878 -14.637 1.00 89.25 871 ALA A C 1
ATOM 6908 O O . ALA A 1 871 ? 20.025 -14.235 -14.764 1.00 89.25 871 ALA A O 1
ATOM 6909 N N . ARG A 1 872 ? 17.794 -14.352 -14.959 1.00 86.62 872 ARG A N 1
ATOM 6910 C CA . ARG A 1 872 ? 17.631 -12.982 -15.482 1.00 86.62 872 ARG A CA 1
ATOM 6911 C C . ARG A 1 872 ? 18.114 -11.919 -14.499 1.00 86.62 872 ARG A C 1
ATOM 6913 O O . ARG A 1 872 ? 18.785 -10.988 -14.930 1.00 86.62 872 ARG A O 1
ATOM 6920 N N . LEU A 1 873 ? 17.788 -12.055 -13.211 1.00 86.62 873 LEU A N 1
ATOM 6921 C CA . LEU A 1 873 ? 18.244 -11.125 -12.179 1.00 86.62 873 LEU A CA 1
ATOM 6922 C C . LEU A 1 873 ? 19.773 -11.135 -12.090 1.00 86.62 873 LEU A C 1
ATOM 6924 O O . LEU A 1 873 ? 20.379 -10.078 -12.201 1.00 86.62 873 LEU A O 1
ATOM 6928 N N . TRP A 1 874 ? 20.384 -12.320 -12.001 1.00 91.00 874 TRP A N 1
ATOM 6929 C CA . TRP A 1 874 ? 21.837 -12.480 -11.963 1.00 91.00 874 TRP A CA 1
ATOM 6930 C C . TRP A 1 874 ? 22.526 -11.881 -13.192 1.00 91.00 874 TRP A C 1
ATOM 6932 O O . TRP A 1 874 ? 23.439 -11.075 -13.047 1.00 91.00 874 TRP A O 1
ATOM 6942 N N . TYR A 1 875 ? 22.081 -12.217 -14.408 1.00 89.69 875 TYR A N 1
ATOM 6943 C CA . TYR A 1 875 ? 22.692 -11.707 -15.643 1.00 89.69 875 TYR A CA 1
ATOM 6944 C C . TYR A 1 875 ? 22.517 -10.196 -15.851 1.00 89.69 875 TYR A C 1
ATOM 6946 O O . TYR A 1 875 ? 23.310 -9.610 -16.589 1.00 89.69 875 TYR A O 1
ATOM 6954 N N . ALA A 1 876 ? 21.538 -9.568 -15.192 1.00 86.81 876 ALA A N 1
ATOM 6955 C CA . ALA A 1 876 ? 21.371 -8.116 -15.178 1.00 86.81 876 ALA A CA 1
ATOM 6956 C C . ALA A 1 876 ? 22.336 -7.392 -14.218 1.00 86.81 876 ALA A C 1
ATOM 6958 O O . ALA A 1 876 ? 22.486 -6.179 -14.335 1.00 86.81 876 ALA A O 1
ATOM 6959 N N . LEU A 1 877 ? 22.998 -8.098 -13.291 1.00 87.06 877 LEU A N 1
ATOM 6960 C CA . LEU A 1 877 ? 23.938 -7.474 -12.356 1.00 87.06 877 LEU A CA 1
ATOM 6961 C C . LEU A 1 877 ? 25.229 -7.002 -13.057 1.00 87.06 877 LEU A C 1
ATOM 6963 O O . LEU A 1 877 ? 25.638 -7.587 -14.077 1.00 87.06 877 LEU A O 1
ATOM 6967 N N . PRO A 1 878 ? 25.921 -5.997 -12.488 1.00 88.25 878 PRO A N 1
ATOM 6968 C CA . PRO A 1 878 ? 27.265 -5.602 -12.898 1.00 88.25 878 PRO A CA 1
ATOM 6969 C C . PRO A 1 878 ? 28.247 -6.785 -12.980 1.00 88.25 878 PRO A C 1
ATOM 6971 O O . PRO A 1 878 ? 28.131 -7.783 -12.261 1.00 88.25 878 PRO A O 1
ATOM 6974 N N . LEU A 1 879 ? 29.217 -6.701 -13.897 1.00 85.94 879 LEU A N 1
ATOM 6975 C CA . LEU A 1 879 ? 30.170 -7.794 -14.150 1.00 85.94 879 LEU A CA 1
ATOM 6976 C C . LEU A 1 879 ? 31.062 -8.103 -12.943 1.00 85.94 879 LEU A C 1
ATOM 6978 O O . LEU A 1 879 ? 31.461 -9.248 -12.766 1.00 85.94 879 LEU A O 1
ATOM 6982 N N . ASP A 1 880 ? 31.335 -7.108 -12.110 1.00 84.06 880 ASP A N 1
ATOM 6983 C CA . ASP A 1 880 ? 32.112 -7.216 -10.880 1.00 84.06 880 ASP A CA 1
ATOM 6984 C C . ASP A 1 880 ? 31.365 -7.875 -9.719 1.00 84.06 880 ASP A C 1
ATOM 6986 O O . ASP A 1 880 ? 32.003 -8.499 -8.874 1.00 84.06 880 ASP A O 1
ATOM 6990 N N . VAL A 1 881 ? 30.030 -7.838 -9.722 1.00 90.19 881 VAL A N 1
ATOM 6991 C CA . VAL A 1 881 ? 29.217 -8.695 -8.845 1.00 90.19 881 VAL A CA 1
ATOM 6992 C C . VAL A 1 881 ? 29.182 -10.128 -9.387 1.00 90.19 881 VAL A C 1
ATOM 6994 O O . VAL A 1 881 ? 29.238 -11.081 -8.619 1.00 90.19 881 VAL A O 1
ATOM 6997 N N . ARG A 1 882 ? 29.117 -10.311 -10.714 1.00 91.56 882 ARG A N 1
ATOM 6998 C CA . ARG A 1 882 ? 28.974 -11.644 -11.334 1.00 91.56 882 ARG A CA 1
ATOM 6999 C C . ARG A 1 882 ? 30.244 -12.486 -11.414 1.00 91.56 882 ARG A C 1
ATOM 7001 O O . ARG A 1 882 ? 30.157 -13.716 -11.415 1.00 91.56 882 ARG A O 1
ATOM 7008 N N . ILE A 1 883 ? 31.386 -11.847 -11.644 1.00 87.62 883 ILE A N 1
ATOM 7009 C CA . ILE A 1 883 ? 32.671 -12.506 -11.905 1.00 87.62 883 ILE A CA 1
ATOM 7010 C C . ILE A 1 883 ? 33.795 -11.699 -11.221 1.00 87.62 883 ILE A C 1
ATOM 7012 O O . ILE A 1 883 ? 34.664 -11.146 -11.903 1.00 87.62 883 ILE A O 1
ATOM 7016 N N . PRO A 1 884 ? 33.762 -11.561 -9.878 1.00 86.12 884 PRO A N 1
ATOM 7017 C CA . PRO A 1 884 ? 34.740 -10.765 -9.135 1.00 86.12 884 PRO A CA 1
ATOM 7018 C C . PRO A 1 884 ? 36.184 -11.251 -9.326 1.00 86.12 884 PRO A C 1
ATOM 7020 O O . PRO A 1 884 ? 37.108 -10.443 -9.249 1.00 86.12 884 PRO A O 1
ATOM 7023 N N . GLU A 1 885 ? 36.380 -12.531 -9.656 1.00 82.62 885 GLU A N 1
ATOM 7024 C CA . GLU A 1 885 ? 37.687 -13.147 -9.923 1.00 82.62 885 GLU A CA 1
ATOM 7025 C C . GLU A 1 885 ? 38.424 -12.463 -11.075 1.00 82.62 885 GLU A C 1
ATOM 7027 O O . GLU A 1 885 ? 39.650 -12.379 -11.064 1.00 82.62 885 GLU A O 1
ATOM 7032 N N . LEU A 1 886 ? 37.682 -11.905 -12.042 1.00 81.00 886 LEU A N 1
ATOM 7033 C CA . LEU A 1 886 ? 38.286 -11.126 -13.119 1.00 81.00 886 LEU A CA 1
ATOM 7034 C C . LEU A 1 886 ? 39.049 -9.921 -12.572 1.00 81.00 886 LEU A C 1
ATOM 7036 O O . LEU A 1 886 ? 40.061 -9.566 -13.144 1.00 81.00 886 LEU A O 1
ATOM 7040 N N . ARG A 1 887 ? 38.632 -9.288 -11.470 1.00 74.25 887 ARG A N 1
ATOM 7041 C CA . ARG A 1 887 ? 39.404 -8.169 -10.898 1.00 74.25 887 ARG A CA 1
ATOM 7042 C C . ARG A 1 887 ? 40.666 -8.616 -10.158 1.00 74.25 887 ARG A C 1
ATOM 7044 O O . ARG A 1 887 ? 41.548 -7.785 -9.959 1.00 74.25 887 ARG A O 1
ATOM 7051 N N . ALA A 1 888 ? 40.736 -9.874 -9.727 1.00 75.00 888 ALA A N 1
ATOM 7052 C CA . ALA A 1 888 ? 41.845 -10.396 -8.938 1.00 75.00 888 ALA A CA 1
ATOM 7053 C C . ALA A 1 888 ? 42.988 -10.920 -9.823 1.00 75.00 888 ALA A C 1
ATOM 7055 O O . ALA A 1 888 ? 44.147 -10.571 -9.589 1.00 75.00 888 ALA A O 1
ATOM 7056 N N . ASP A 1 889 ? 42.674 -11.673 -10.883 1.00 79.88 889 ASP A N 1
ATOM 7057 C CA . ASP A 1 889 ? 43.680 -12.149 -11.835 1.00 79.88 889 ASP A CA 1
ATOM 7058 C C . ASP A 1 889 ? 43.874 -11.160 -12.999 1.00 79.88 889 ASP A C 1
ATOM 7060 O O . ASP A 1 889 ? 43.206 -11.208 -14.037 1.00 79.88 889 ASP A O 1
ATOM 7064 N N . ILE A 1 890 ? 44.860 -10.273 -12.829 1.00 80.12 890 ILE A N 1
ATOM 7065 C CA . ILE A 1 890 ? 45.292 -9.291 -13.836 1.00 80.12 890 ILE A CA 1
ATOM 7066 C C . ILE A 1 890 ? 45.644 -9.965 -15.174 1.00 80.12 890 ILE A C 1
ATOM 7068 O O . ILE A 1 890 ? 45.387 -9.380 -16.226 1.00 80.12 890 ILE A O 1
ATOM 7072 N N . TYR A 1 891 ? 46.185 -11.190 -15.170 1.00 83.50 891 TYR A N 1
ATOM 7073 C CA . TYR A 1 891 ? 46.517 -11.910 -16.402 1.00 83.50 891 TYR A CA 1
ATOM 7074 C C . TYR A 1 891 ? 45.275 -12.447 -17.107 1.00 83.50 891 TYR A C 1
ATOM 7076 O O . TYR A 1 891 ? 45.267 -12.513 -18.333 1.00 83.50 891 TYR A O 1
ATOM 7084 N N . VAL A 1 892 ? 44.209 -12.794 -16.378 1.00 81.19 892 VAL A N 1
ATOM 7085 C CA . VAL A 1 892 ? 42.919 -13.143 -16.994 1.00 81.19 892 VAL A CA 1
ATOM 7086 C C . VAL A 1 892 ? 42.247 -11.902 -17.581 1.00 81.19 892 VAL A C 1
ATOM 7088 O O . VAL A 1 892 ? 41.708 -11.999 -18.683 1.00 81.19 892 VAL A O 1
ATOM 7091 N N . VAL A 1 893 ? 42.333 -10.728 -16.936 1.00 81.00 893 VAL A N 1
ATOM 7092 C CA . VAL A 1 893 ? 41.888 -9.461 -17.559 1.00 81.00 893 VAL A CA 1
ATOM 7093 C C . VAL A 1 893 ? 42.671 -9.187 -18.831 1.00 81.00 893 VAL A C 1
ATOM 7095 O O . VAL A 1 893 ? 42.063 -8.964 -19.873 1.00 81.00 893 VAL A O 1
ATOM 7098 N N . ASP A 1 894 ? 44.000 -9.221 -18.762 1.00 84.44 894 ASP A N 1
ATOM 7099 C CA . ASP A 1 894 ? 44.871 -8.932 -19.900 1.00 84.44 894 ASP A CA 1
ATOM 7100 C C . ASP A 1 894 ? 44.658 -9.940 -21.037 1.00 84.44 894 ASP A C 1
ATOM 7102 O O . ASP A 1 894 ? 44.519 -9.547 -22.193 1.00 84.44 894 ASP A O 1
ATOM 7106 N N . LEU A 1 895 ? 44.495 -11.229 -20.720 1.00 86.44 895 LEU A N 1
ATOM 7107 C CA . LEU A 1 895 ? 44.140 -12.266 -21.686 1.00 86.44 895 LEU A CA 1
ATOM 7108 C C . LEU A 1 895 ? 42.749 -12.040 -22.284 1.00 86.44 895 LEU A C 1
ATOM 7110 O O . LEU A 1 895 ? 42.588 -12.225 -23.487 1.00 86.44 895 LEU A O 1
ATOM 7114 N N . MET A 1 896 ? 41.742 -11.648 -21.499 1.00 81.50 896 MET A N 1
ATOM 7115 C CA . MET A 1 896 ? 40.396 -11.369 -22.012 1.00 81.50 896 MET A CA 1
ATOM 7116 C C . MET A 1 896 ? 40.368 -10.106 -22.871 1.00 81.50 896 MET A C 1
ATOM 7118 O O . MET A 1 896 ? 39.789 -10.142 -23.953 1.00 81.50 896 MET A O 1
ATOM 7122 N N . LEU A 1 897 ? 41.024 -9.023 -22.452 1.00 82.75 897 LEU A N 1
ATOM 7123 C CA . LEU A 1 897 ? 41.165 -7.799 -23.241 1.00 82.75 897 LEU A CA 1
ATOM 7124 C C . LEU A 1 897 ? 41.957 -8.067 -24.523 1.00 82.75 897 LEU A C 1
ATOM 7126 O O . LEU A 1 897 ? 41.507 -7.678 -25.595 1.00 82.75 897 LEU A O 1
ATOM 7130 N N . THR A 1 898 ? 43.063 -8.809 -24.445 1.00 87.38 898 THR A N 1
ATOM 7131 C CA . THR A 1 898 ? 43.855 -9.239 -25.607 1.00 87.38 898 THR A CA 1
ATOM 7132 C C . THR A 1 898 ? 43.061 -10.172 -26.519 1.00 87.38 898 THR A C 1
ATOM 7134 O O . THR A 1 898 ? 43.159 -10.051 -27.735 1.00 87.38 898 THR A O 1
ATOM 7137 N N . SER A 1 899 ? 42.226 -11.061 -25.976 1.00 83.00 899 SER A N 1
ATOM 7138 C CA . SER A 1 899 ? 41.369 -11.960 -26.765 1.00 83.00 899 SER A CA 1
ATOM 7139 C C . SER A 1 899 ? 40.219 -11.214 -27.434 1.00 83.00 899 SER A C 1
ATOM 7141 O O . SER A 1 899 ? 39.914 -11.495 -28.586 1.00 83.00 899 SER A O 1
ATOM 7143 N N . VAL A 1 900 ? 39.602 -10.240 -26.757 1.00 81.06 900 VAL A N 1
ATOM 7144 C CA . VAL A 1 900 ? 38.576 -9.356 -27.334 1.00 81.06 900 VAL A CA 1
ATOM 7145 C C . VAL A 1 900 ? 39.194 -8.443 -28.393 1.00 81.06 900 VAL A C 1
ATOM 7147 O O . VAL A 1 900 ? 38.619 -8.290 -29.465 1.00 81.06 900 VAL A O 1
ATOM 7150 N N . TYR A 1 901 ? 40.385 -7.899 -28.143 1.00 84.31 901 TYR A N 1
ATOM 7151 C CA . TYR A 1 901 ? 41.149 -7.105 -29.104 1.00 84.31 901 TYR A CA 1
ATOM 7152 C C . TYR A 1 901 ? 41.543 -7.938 -30.334 1.00 84.31 901 TYR A C 1
ATOM 7154 O O . TYR A 1 901 ? 41.289 -7.526 -31.462 1.00 84.31 901 TYR A O 1
ATOM 7162 N N . ALA A 1 902 ? 42.073 -9.148 -30.141 1.00 83.88 902 ALA A N 1
ATOM 7163 C CA . ALA A 1 902 ? 42.405 -10.070 -31.224 1.00 83.88 902 ALA A CA 1
ATOM 7164 C C . ALA A 1 902 ? 41.162 -10.547 -31.992 1.00 83.88 902 ALA A C 1
ATOM 7166 O O . ALA A 1 902 ? 41.212 -10.631 -33.215 1.00 83.88 902 ALA A O 1
ATOM 7167 N N . ALA A 1 903 ? 40.042 -10.813 -31.313 1.00 81.44 903 ALA A N 1
ATOM 7168 C CA . ALA A 1 903 ? 38.763 -11.145 -31.942 1.00 81.44 903 ALA A CA 1
ATOM 7169 C C . ALA A 1 903 ? 38.193 -9.963 -32.745 1.00 81.44 903 ALA A C 1
ATOM 7171 O O . ALA A 1 903 ? 37.691 -10.163 -33.846 1.00 81.44 903 ALA A O 1
ATOM 7172 N N . ALA A 1 904 ? 38.322 -8.729 -32.246 1.00 78.75 904 ALA A N 1
ATOM 7173 C CA . ALA A 1 904 ? 37.949 -7.522 -32.981 1.00 78.75 904 ALA A CA 1
ATOM 7174 C C . ALA A 1 904 ? 38.843 -7.308 -34.218 1.00 78.75 904 ALA A C 1
ATOM 7176 O O . ALA A 1 904 ? 38.337 -6.991 -35.291 1.00 78.75 904 ALA A O 1
ATOM 7177 N N . LEU A 1 905 ? 40.152 -7.564 -34.099 1.00 79.31 905 LEU A N 1
ATOM 7178 C CA . LEU A 1 905 ? 41.103 -7.557 -35.220 1.00 79.31 905 LEU A CA 1
ATOM 7179 C C . LEU A 1 905 ? 40.902 -8.713 -36.218 1.00 79.31 905 LEU A C 1
ATOM 7181 O O . LEU A 1 905 ? 41.403 -8.633 -37.337 1.00 79.31 905 LEU A O 1
ATOM 7185 N N . THR A 1 906 ? 40.208 -9.787 -35.832 1.00 81.56 906 THR A N 1
ATOM 7186 C CA . THR A 1 906 ? 39.934 -10.966 -36.677 1.00 81.56 906 THR A CA 1
ATOM 7187 C C . THR A 1 906 ? 38.446 -11.126 -37.001 1.00 81.56 906 THR A C 1
ATOM 7189 O O . THR A 1 906 ? 38.005 -12.214 -37.380 1.00 81.56 906 THR A O 1
ATOM 7192 N N . GLY A 1 907 ? 37.673 -10.039 -36.879 1.00 53.78 907 GLY A N 1
ATOM 7193 C CA . GLY A 1 907 ? 36.265 -9.994 -37.265 1.00 53.78 907 GLY A CA 1
ATOM 7194 C C . GLY A 1 907 ? 36.041 -10.427 -38.723 1.00 53.78 907 GLY A C 1
ATOM 7195 O O . GLY A 1 907 ? 36.955 -10.340 -39.546 1.00 53.78 907 GLY A O 1
ATOM 7196 N N . PRO A 1 908 ? 34.843 -10.940 -39.052 1.00 49.81 908 PRO A N 1
ATOM 7197 C CA . PRO A 1 908 ? 34.594 -11.590 -40.333 1.00 49.81 908 PRO A CA 1
ATOM 7198 C C . PRO A 1 908 ? 34.733 -10.615 -41.512 1.00 49.81 908 PRO A C 1
ATOM 7200 O O . PRO A 1 908 ? 34.063 -9.582 -41.539 1.00 49.81 908 PRO A O 1
ATOM 7203 N N . ASN A 1 909 ? 35.570 -10.999 -42.485 1.00 42.78 909 ASN A N 1
ATOM 7204 C CA . ASN A 1 909 ? 35.516 -10.490 -43.863 1.00 42.78 909 ASN A CA 1
ATOM 7205 C C . ASN A 1 909 ? 34.202 -10.898 -44.547 1.00 42.78 909 ASN A C 1
ATOM 7207 O O . ASN A 1 909 ? 33.741 -12.033 -44.277 1.00 42.78 909 ASN A O 1
#

Sequence (909 aa):
MDIVPEFAILASRAITDYATQLEGLRLKNDWAAAYESVLWMVELARTSPITTPPGHLLPEHILDSQFPVWRLWTYWKPNVQRIRHLASCDCEKLTLVSDLVALEGPDMITGQANTLRDGLVARYDGIKNFLQWRGIIVEVPNRTRESIGRVLERVACLLELGANDSGLGHVEKMLFFRDFLVARPITTKRLDIFEATCKIPYKPENNLYDAILQVWDNRDRLGGQHVIHIHSLLSVMEDASAEDLCNVTWEDWLRLGIENCMEECREAVCAHIDDGSSWTDLFLEYRAFGRTVNALRQFWPNRNEIIMPVMDGIESIVEIYKAVKAELSKPRKTMAVSHIRTADTKNTTKEASGLSFLVGEDETRHPLESYIEVFCRDRVLGREPMATPGESIIDALMQVWRSTSKPNIDLDRRKLAINVAGSAVVDSSLCGRCLTNVESTGLPDTSVEKLSDVMHKANGSMSEAIIDLTNLLSNGERWALCWFDLLELWLEGQTKASVFEEEEALEYSLRTMGIAQWIEFMQRIQTIFCPVQRHFRGSAVPRIPRILQPAHLSWITTLSKYTSTLIAFEGVAGIGSEAMRCIQTNHICILSVKECLDDLLKASPEAVEICYRIWDAKHEGLDIPGLPSKHIVTQKAVLMCVEWFSDETWTMKLKEATRFWEDIENEIIAEATRLEGLTKSMRKRDPKGTALLLQELGLPNNSQLDREMDDLPPGFIDIVERVGEDEAEINFPLNHFTDLQREAMGIPAGANTFLLRLVFPSTHSELFEFCVHFNTDKDLDTLDHTTCSTDARTTRMNVCKTSQSAFTWQLQSIIYTQIQIGNVNIADLHKRLKEKMSCLGQSCVACDVSLQASPKAQIKRSVPCDMVGCARLWYALPLDVRIPELRADIYVVDLMLTSVYAAALTGPN

Solvent-accessible surface area (backbone atoms only — not comparable to full-atom values): 52771 Å² total; per-residue (Å²): 129,93,72,53,73,64,56,55,52,52,50,44,48,52,45,39,56,48,49,51,48,45,49,54,26,60,76,70,51,40,49,40,65,39,49,68,70,39,49,65,52,35,53,44,70,73,66,56,68,96,66,80,60,89,95,61,89,52,73,64,62,54,40,54,74,53,37,69,63,54,64,31,58,43,52,36,58,54,64,68,66,57,37,48,52,57,68,70,35,63,64,73,69,46,61,76,44,42,73,66,59,43,32,58,35,49,7,86,82,68,57,77,30,39,16,26,48,49,19,52,31,70,66,53,81,46,83,55,58,54,52,75,58,92,84,44,33,36,52,22,62,94,32,39,48,69,42,38,44,53,52,54,50,51,51,53,57,47,49,57,64,29,55,43,78,84,60,76,56,29,67,57,44,34,52,37,45,36,58,66,41,49,75,37,72,33,38,71,70,58,52,52,42,51,58,23,53,72,64,41,85,71,44,88,96,50,55,50,58,59,17,50,48,57,49,63,76,35,42,95,68,44,30,43,95,42,42,67,34,50,41,46,40,46,62,47,57,73,40,81,64,24,52,60,32,47,77,63,59,75,42,72,52,51,52,51,21,50,51,35,18,52,50,44,41,47,50,50,36,47,48,23,53,74,70,70,47,94,27,65,65,61,45,50,50,49,51,51,43,53,47,46,57,57,70,50,50,86,79,46,91,62,81,78,79,70,72,72,74,84,68,86,53,55,69,49,52,48,51,50,52,53,49,54,52,54,61,66,69,48,78,75,80,72,73,82,77,78,78,84,90,81,81,88,84,82,87,85,90,80,92,83,90,78,89,91,75,92,88,75,94,61,95,85,67,58,68,50,55,56,44,50,49,50,54,48,44,42,57,70,70,67,50,81,79,72,92,44,67,54,55,57,42,49,53,31,49,45,49,29,50,63,60,32,58,59,97,59,73,48,60,54,53,53,52,27,45,50,41,47,54,54,61,35,88,80,44,48,71,56,33,29,49,42,32,52,43,63,46,34,88,77,54,54,69,84,49,36,53,53,48,31,52,25,47,56,34,43,79,80,38,50,34,60,18,52,51,50,44,42,64,52,52,61,74,50,63,89,73,40,61,52,57,52,56,48,51,54,49,52,46,40,45,54,68,69,47,82,85,54,93,73,63,44,45,59,60,46,43,48,58,74,33,49,64,66,57,40,49,50,52,51,51,32,51,46,64,61,50,65,84,53,78,70,63,90,75,88,60,91,75,76,73,73,27,78,77,70,31,68,72,51,51,54,47,48,69,51,50,64,77,42,44,74,60,49,44,60,46,35,75,73,64,39,72,47,24,70,72,56,45,36,62,74,72,61,75,50,65,69,67,62,58,49,53,52,52,60,48,58,72,70,46,50,74,66,53,52,51,46,52,48,52,56,53,45,71,70,73,66,83,80,89,87,89,83,90,91,86,93,85,91,89,90,86,85,82,93,78,84,91,83,87,88,86,54,69,74,58,46,56,53,48,44,54,52,44,49,52,52,46,48,55,47,46,54,48,49,52,52,44,47,54,49,48,48,52,46,48,55,56,41,37,78,74,39,49,68,64,43,50,52,51,35,50,75,69,69,42,87,69,68,55,75,55,56,53,52,59,71,68,47,58,83,89,40,65,95,34,50,45,78,79,50,93,48,28,39,35,39,59,42,76,42,84,84,54,53,71,70,34,29,38,47,23,39,50,59,97,81,43,53,33,40,37,40,38,39,37,54,55,96,48,97,87,59,72,67,28,33,37,68,46,46,79,65,53,80,60,68,95,76,53,76,76,44,54,43,58,84,82,55,91,56,97,76,69,75,45,26,89,65,83,70,16,40,47,56,52,29,48,51,52,50,52,54,55,51,58,75,69,50,94,67,51,70,66,58,45,52,50,52,50,54,60,45,65,78,41,43,32,45,16,14,44,66,75,61,51,68,50,84,63,60,99,81,67,83,48,60,40,49,48,55,48,92,50,65,68,33,39,53,54,53,73,68,47,58,63,54,36,73,45,24,42,51,77,70,40,62,65,58,40,50,50,48,53,49,47,52,50,51,48,63,77,62,54,88,128

Secondary structure (DSSP, 8-state):
----HHHHHHHHHHHHHHHHHHHHHHHHT-HHHHHHHHHHHHHHHHHS-SSPPTT---HHHHHHHH-TTHHHHHH----HHHHHHHTTS-HHHHHTTHHHHGGGS--TTTSSSSSHHHHHHHH--SSSSEEEETTEEEE-GGG-HHHHHHHHHHHHHHHHHHS---STTHHHHHHHIIIIIISS-B-HHHHHHHHHHTTSPPBTTB-HHHHHHHHHHTTTS--GGGHHHHHHHHHHHTSGGGHHHHHHH-SHHHHHHHHHHHHHHHHHHHHHHHTT---HHHHHHHHHHHHHHHHGGGG-S-TTT------TTHHHHHHHHHHHHHHHTS-----------------------S--SS-SS-TTS-HHHHHHHHHHHHHHTT------HHHHHHHHHHHHHHHTSSSS--HHHHHHHHHHHHTTTS-HHHHHHHHHHHHSTTS-HHHHHHHHHHHHHHTT-HHHHHHHHHHHHTT--GGGHHHHHHHHHHHHHHHH-TTS-PPPHHHHHHHHS-HHHHHHHHHHHHHHHGGG-S---S-SS----GGG-HHHHHHHHHHTTSHHHHHHHHHHH-TT-HHHHHHHTT-S-HHHHHHHHHHHTTS-HHHHHHHHHHHHTTTS--------------------------HHHHHHHHHHHHHHHHHHHHHHHHHHHHHHHHHHHHHTT-HHHHHHHHHHTT-----HHHHHHHT--GGGTTTEEE-SSSEEEEEEE-TTS-HHHHHHHT--TT--EEEEEEE--SSTTSPPEEEEEETTSTTGGG-------TT-SSTTS-SSSSPP-HHHHHHHHHHHHHHHT----HHHHHHHHHHHHTTGGGBBTTT--B----TT---SS-B--S-HHHHHHHHHS-HHHH-THHHH-HHHHHHHHHHHHHHHHT---

Foldseek 3Di:
DPPDPVVLVVLLVVLLVLLVVLVVCLQLLLVLVNLVSLVVLLVCVVPDDPDDDPPDDDVVNSCCVRPVLSLLSNLADFPNVLSVLLNPFDSVLCVLVVVLSSQRDGCPPPSNHNTVQLNQLVPQDLPDQWDDDPQAIEGFPPSHSVRSSVLSVLLSVQCSLQRPPPDPCSSVSSVLNSQQARNDYHDPLSSLLNVLVSQQHDDPVQSLSVLCNVCVVCLVPQAQVSLSSLLSNLVSCLDPSNPSNCVRPVDVSNVVNLVRNLVRLLVVLLVCLVVVHPNLVSVVSSVSSVVSVVSVCVSDPDNPPPCLPPDDQSVVLSVLLVVLVVVLPPPDPPPPPPDDDDDDDDDDDDDDDDDDDPPPDPPSDQPLSVLSSVVCSCSSVVHDDPPDLSVLLVVLLSLLQVLQVPDHRPVLLSLLSSLLSSPCPQPSVLSSLVSVLSSDPPQDPVNSNLSSVLSVCCVPQVLVSLLSLLVSLLPDDPSCVSSLVVSQSSLLVLVVPPVDPHDRNLLVLQQPDQLLVSLVSLVSVCSSCVVPPPDPDDDDDRDRGLSRPPVLSVLSVVCVVLSVVSNVVCVPCPRNRPVNVCSNSVVDPSVVSSVVSVVSVVADPVRSVVVVVVVVVVPDDDDDDDDDYDDDDDDDDPDDDDDDDDDVVVVVVVVVVVVVVVVVVVVVVVVVVVVVVVLVVVCVVPVPVSQVVCVVVVNPRQDPVVVLVVPDDPVCPVAWDAPDSQKIKGKDAPVPADPLLCQQFVPDPPFGIKIKMWGGDRDPPAFIWIAIDTPPFPPVVPFPQQTDGLVPPDLPDDGGPTDAALNRSLLSQVLSVVRVVDDQRPNNSSVVSNVCVVCQQQAASRNRHGNPDPPVDRRSHHHHDPPPVSNVVQVPDDPCRNGVNCVVPPVSVVVVVVVVVVCVVVDDD

Mean predicted aligned error: 16.99 Å

Organism: Phaeosphaeria nodorum (strain SN15 / ATCC MYA-4574 / FGSC 10173) (NCBI:txid321614)